Protein AF-0000000079300143 (afdb_homodimer)

Organism: NCBI:txid34627

InterPro domains:
  IPR001431 Peptidase M16, zinc-binding site [PS00143] (31-54)
  IPR007863 Peptidase M16, C-terminal [PF05193] (164-334)
  IPR011249 Metalloenzyme, LuxS/M16 peptidase-like [SSF63411] (9-203)
  IPR011249 Metalloenzyme, LuxS/M16 peptidase-like [SSF63411] (220-405)
  IPR011765 Peptidase M16, N-terminal [PF00675] (11-157)
  IPR050361 Mitochondrial Processing Peptidase/Ubiquinol-cytochrome c Reductase Complex [PTHR11851] (12-406)

Sequence (838 aa):
MKHYVIDKLNIVTDYMHSVATVSIKVMIKAGSRYENETNNGISHFLEHMAFKGTKTRTAIQIAEEFDMIGGNFNAYTSREKTVYYAQVLKGDLELAVDILADIVQNSVFEPEEIQKEKKVILEELAQVRDTPDDHIFDLFQEKLFPNQALGRPIIGTEKFINGVTHQDLIYYIDQNYSRDNIVISCAGNFDDKEFYNLIKEKFAFLPQSRKPSFEHATYIGGEVRVEKDLKQVHLTIGFPGLSYLDQKFYEQQVLAVVLGGGMSSRLFQEIREKRGLAYHISTFSMSYTDLGVFAVYSATNPDSVNELIEATAEQMKLATGSITEEELKRAKAQVKASLLMSQESSASRAERIAWHYAVYGRIIPLEEIIELIEAISIEDIKSTLLKILSNEKLPTVAAIGKLKKLMPYKDIRAKFTLYMKHYVIDKLNIVTDYMHSVATVSIKVMIKAGSRYENETNNGISHFLEHMAFKGTKTRTAIQIAEEFDMIGGNFNAYTSREKTVYYAQVLKGDLELAVDILADIVQNSVFEPEEIQKEKKVILEELAQVRDTPDDHIFDLFQEKLFPNQALGRPIIGTEKFINGVTHQDLIYYIDQNYSRDNIVISCAGNFDDKEFYNLIKEKFAFLPQSRKPSFEHATYIGGEVRVEKDLKQVHLTIGFPGLSYLDQKFYEQQVLAVVLGGGMSSRLFQEIREKRGLAYHISTFSMSYTDLGVFAVYSATNPDSVNELIEATAEQMKLATGSITEEELKRAKAQVKASLLMSQESSASRAERIAWHYAVYGRIIPLEEIIELIEAISIEDIKSTLLKILSNEKLPTVAAIGKLKKLMPYKDIRAKFTLY

Radius of gyration: 26.76 Å; Cα contacts (8 Å, |Δi|>4): 1811; chains: 2; bounding box: 62×66×61 Å

pLDDT: mean 95.5, std 3.46, range [63.66, 98.75]

Solvent-accessible surface area (backbone atoms only — not comparable to full-atom values): 42071 Å² total; per-residue (Å²): 114,49,77,47,71,57,91,58,24,39,36,40,39,38,78,31,85,78,48,64,37,28,11,39,35,43,34,30,68,44,13,28,26,55,38,48,90,80,49,35,15,47,51,37,50,47,60,64,41,36,58,58,17,32,82,87,36,49,32,63,52,50,28,41,55,48,37,43,60,18,53,48,72,51,66,52,62,45,55,61,28,28,35,44,36,37,38,29,46,39,91,43,48,67,61,51,50,49,50,53,32,40,31,75,71,33,43,62,57,49,65,71,55,51,57,31,47,37,44,20,53,52,41,43,54,35,51,39,69,49,27,61,89,53,36,46,55,49,54,35,38,27,42,32,20,64,99,36,38,76,11,48,52,49,78,37,44,73,68,35,55,73,61,66,48,61,64,59,53,52,53,50,41,68,46,45,61,18,23,64,30,30,34,38,14,31,11,16,29,70,57,68,69,59,48,51,52,47,47,58,63,56,55,62,77,56,42,88,43,68,70,67,72,65,74,86,82,62,86,55,29,37,77,49,79,43,81,39,100,44,61,38,26,38,40,36,45,31,34,73,41,51,13,68,74,40,92,56,34,61,49,51,52,38,42,24,28,40,40,18,58,44,72,59,9,54,48,28,37,50,41,31,62,69,63,16,53,21,61,48,62,35,35,44,68,48,60,38,82,86,39,25,33,35,33,40,41,36,40,24,42,46,91,43,44,52,59,49,52,51,52,50,28,50,50,56,61,50,41,47,79,57,68,46,69,66,51,50,52,24,24,46,30,29,54,50,34,50,55,58,57,42,66,73,35,33,56,50,42,15,50,50,47,34,48,29,31,73,75,68,73,42,71,76,53,67,68,56,53,53,51,56,53,68,66,60,47,72,66,55,39,26,50,52,50,43,52,45,36,59,46,86,63,49,55,21,38,24,38,40,13,53,55,86,69,52,69,56,65,71,59,54,50,56,54,50,39,80,121,116,50,78,47,72,59,90,58,25,37,36,39,40,37,78,31,85,78,47,64,37,28,11,40,34,44,35,29,69,45,12,28,26,56,36,50,91,80,49,35,15,48,52,40,50,47,61,62,41,35,58,58,18,32,82,86,37,51,32,64,50,51,28,43,55,48,38,43,60,18,55,49,73,53,66,53,62,44,55,62,27,29,35,44,36,37,35,28,46,41,92,44,49,64,61,52,51,49,51,53,33,39,31,75,72,33,44,64,58,48,65,71,54,51,56,30,46,37,43,20,52,51,42,45,52,35,49,40,69,47,26,59,88,53,36,46,54,50,54,34,39,27,41,34,20,63,97,37,39,75,10,48,53,50,77,38,43,73,68,35,54,72,61,66,47,62,64,56,54,51,54,49,41,68,46,44,61,19,23,65,31,31,36,38,14,33,11,16,29,71,57,68,68,60,49,51,52,48,47,57,62,58,55,62,76,56,44,87,44,69,68,68,74,65,74,85,83,63,86,55,30,38,76,50,79,43,82,39,102,44,60,36,26,38,40,36,44,33,33,73,41,49,13,68,73,41,92,57,32,62,49,50,50,39,42,24,27,40,39,18,59,43,71,57,9,53,47,28,35,50,39,32,63,70,63,15,54,21,60,50,60,34,35,44,66,48,61,38,82,84,38,25,33,36,33,39,41,37,40,23,41,45,90,44,44,52,60,50,52,50,52,51,30,50,51,57,60,50,40,48,78,58,70,48,70,66,52,49,50,23,25,47,30,30,56,50,33,50,56,59,57,41,67,72,35,33,58,50,42,14,50,50,47,35,48,30,31,73,74,68,72,41,69,75,53,68,67,57,53,51,50,57,53,69,65,59,47,70,66,55,40,25,50,51,50,44,52,46,36,59,45,85,66,49,54,23,37,22,38,38,12,51,56,87,67,52,70,55,65,71,59,55,50,56,54,51,38,79,119

Secondary structure (DSSP, 8-state):
-EEEEETTEEEEEEE-TT-SEEEEEEEES-SGGG--TTTTTHHHHHHHHTTSBBSS-BHHHHHHHHHHH-SEEEEEE-SS-EEEEEEEEGGGHHHHHHHHHHHHHHB---HHHHHHHHHHHHHHHHHHHH-HHHHHHHHHHHHHSTTSGGGS-SS--HHHHHH--HHHHHHHHHHH--GGGEEEEEEES--HHHHHHHHHHHTTT----PPP--PPP----EEEEEE---SSEEEEEEEEE--TT-TTHHHHHHHHHHHHTSTTSHHIIIIIIIT---SEEEEEEEE-SS-EEEEEEEEE-GGGHHHHHHHHHHHHHHHHHH--HHHHHHHHHHHHHHHHHHTT-HHHHHHHHHHHHHHHSSPPPHHHHHHHHHT--HHHHHHHHHHHHT-SSPPEEEEEE--TTSPPHHHHHHHT---/-EEEEETTEEEEEEE-TT-SEEEEEEEES-SGGG--TTTTTHHHHHHHHTTSBBSS-BHHHHHHHHHHH-SEEEEEE-SS-EEEEEEEEGGGHHHHHHHHHHHHHHB---HHHHHHHHHHHHHHHHHHHH-HHHHHHHHHHHHHSTTSGGGS-SS--HHHHHH--HHHHHHHHHHH--GGGEEEEEEES--HHHHHHHHHHHTTT----PPP--PPP----EEEEEE---SSEEEEEEEEE--TT-TTHHHHHHHHHHHHTSTTSHHIIIIIIIT---S-EEEEEEE-SS-EEEEEEEEE-GGGHHHHHHHHHHHHHHHHHH--HHHHHHHHHHHHHHHHHHTT-HHHHHHHHHHHHHHHSSPPPHHHHHHHHHT--HHHHHHHHHHHHT-SSPPEEEEEE--TTSPPHHHHHHHT---

Foldseek 3Di:
DDWDADPLAIEAEAEDAPFQKKKKKKKFQDFLLLDAPQQRQLLVLLQVLLLQDFPVDHNVRLVVLDVVQDFDWGWDGDLGIIMTMTMGGQVCVLVRLLSVLRSLQTRDSDPVVLVVVLVVLVVVVVVQVVDVVNVLVLVLLCQFFPNHSRNHDRNHDNVNSVVPDPVNNVVVCVATFASNRIYMYMYYHYDPVVVVVSCCPSNVRGHHDDHRDGDDTDGFADEDEAADADQKKKKKKKFWDAAPPDLCNVLLVLLQCQAFVDCPHQLNCQCCVVPNFFPDKGWDKAHHLGIIMTMIITMGGLVCQQVSLLSSLVSLVCLLPDRDPVSSVVSLVVVLVVLVVLVVDRNSVRVQQRVCCSRPVGRDDSVNVNVSSVPQDSNSNSVNSLCRLQDPHFMHMTMYYRCPNPDDSVVSRVSSHPD/DDWDADPLAIEAEAEDAPFQKKKKKKKFQDFLLLDAPQQRQLLVLLQVLLLQDFPVDHNVRLVVLDVVQDFDWGWDGDLGIIMTMTMGGQVCVLVRLLSVLRSLQTRDSDPVVLVVVLVVLVVVVVVQVVDVVNVLVLVLLCQFFPNHSRNHDRNHDNVNSVVPDPVNNVVVCVATFASNRIYMYMYYHYDPVVVVVSCCPSNVRGHHDDHRDGDDTDGFADEDEAADADQKKKKKKKFWDAAPPDLCNVLLVLLQCQAFVDCPHQLNCQCCVVPNFFPDKGWDWAHHLGTIMTMIITMGGLVCQQVSLLSSLVSLVVLLPDRDPVSSVVSLVVVLVVLVVLVVDRNSVRVQQRVCCSRPVGRDDSVNVNVSSVPQDSNSNSVRSCCRLQDPHFMHMTMYYRCPNPDDSVVSRVSSHPD

Nearest PDB structures (foldseek):
  1hr8-assembly2_D  TM=9.475E-01  e=2.304E-40  Saccharomyces cerevisiae
  1hr6-assembly4_H  TM=9.434E-01  e=2.059E-40  Saccharomyces cerevisiae
  7v4y-assembly1_A  TM=9.485E-01  e=2.901E-35  Thermus thermophilus HB8
  7v4y-assembly1_B  TM=9.452E-01  e=8.925E-35  Thermus thermophilus HB8
  8b6j-assembly1_B  TM=9.161E-01  e=6.056E-30  Tetrahymena thermophila SB210

Structure (mmCIF, N/CA/C/O backbone):
data_AF-0000000079300143-model_v1
#
loop_
_entity.id
_entity.type
_entity.pdbx_description
1 polymer Alpha-MPP
#
loop_
_atom_site.group_PDB
_atom_site.id
_atom_site.type_symbol
_atom_site.label_atom_id
_atom_site.label_alt_id
_atom_site.label_comp_id
_atom_site.label_asym_id
_atom_site.label_entity_id
_atom_site.label_seq_id
_atom_site.pdbx_PDB_ins_code
_atom_site.Cartn_x
_atom_site.Cartn_y
_atom_site.Cartn_z
_atom_site.occupancy
_atom_site.B_iso_or_equiv
_atom_site.auth_seq_id
_atom_site.auth_comp_id
_atom_site.auth_asym_id
_atom_site.auth_atom_id
_atom_site.pdbx_PDB_model_num
ATOM 1 N N . MET A 1 1 ? 4.16 -24.859 16.016 1 91.06 1 MET A N 1
ATOM 2 C CA . MET A 1 1 ? 3.293 -25.047 14.867 1 91.06 1 MET A CA 1
ATOM 3 C C . MET A 1 1 ? 2.654 -26.438 14.883 1 91.06 1 MET A C 1
ATOM 5 O O . MET A 1 1 ? 3.287 -27.406 15.297 1 91.06 1 MET A O 1
ATOM 9 N N . LYS A 1 2 ? 1.35 -26.484 14.562 1 92.31 2 LYS A N 1
ATOM 10 C CA . LYS A 1 2 ? 0.626 -27.766 14.578 1 92.31 2 LYS A CA 1
ATOM 11 C C . LYS A 1 2 ? -0.179 -27.938 13.289 1 92.31 2 LYS A C 1
ATOM 13 O O . LYS A 1 2 ? -0.515 -26.969 12.617 1 92.31 2 LYS A O 1
ATOM 18 N N . HIS A 1 3 ? -0.33 -29.141 12.93 1 93.38 3 HIS A N 1
ATOM 19 C CA . HIS A 1 3 ? -1.162 -29.531 11.805 1 93.38 3 HIS A CA 1
ATOM 20 C C . HIS A 1 3 ? -2.209 -30.562 12.219 1 93.38 3 HIS A C 1
ATOM 22 O O . HIS A 1 3 ? -1.886 -31.547 12.891 1 93.38 3 HIS A O 1
ATOM 28 N N . TYR A 1 4 ? -3.398 -30.266 11.898 1 92.44 4 TYR A N 1
ATOM 29 C CA . TYR A 1 4 ? -4.516 -31.172 12.133 1 92.44 4 TYR A CA 1
ATOM 30 C C . TYR A 1 4 ? -5.25 -31.469 10.836 1 92.44 4 TYR A C 1
ATOM 32 O O . TYR A 1 4 ? -5.25 -30.656 9.906 1 92.44 4 TYR A O 1
ATOM 40 N N . VAL A 1 5 ? -5.781 -32.656 10.836 1 92.38 5 VAL A N 1
ATOM 41 C CA . VAL A 1 5 ? -6.688 -33 9.75 1 92.38 5 VAL A CA 1
ATOM 42 C C . VAL A 1 5 ? -8.039 -33.438 10.328 1 92.38 5 VAL A C 1
ATOM 44 O O . VAL A 1 5 ? -8.102 -34.344 11.164 1 92.38 5 VAL A O 1
ATOM 47 N N . ILE A 1 6 ? -9.016 -32.75 9.938 1 91.88 6 ILE A N 1
ATOM 48 C CA . ILE A 1 6 ? -10.375 -33.125 10.305 1 91.88 6 ILE A CA 1
ATOM 49 C C . ILE A 1 6 ? -11.148 -33.531 9.062 1 91.88 6 ILE A C 1
ATOM 51 O O . ILE A 1 6 ? -11.562 -32.688 8.266 1 91.88 6 ILE A O 1
ATOM 55 N N . ASP A 1 7 ? -11.422 -34.875 8.852 1 91.06 7 ASP A N 1
ATOM 56 C CA . ASP A 1 7 ? -12.148 -35.375 7.691 1 91.06 7 ASP A CA 1
ATOM 57 C C . ASP A 1 7 ? -11.641 -34.75 6.402 1 91.06 7 ASP A C 1
ATOM 59 O O . ASP A 1 7 ? -12.406 -34.125 5.66 1 91.06 7 ASP A O 1
ATOM 63 N N . LYS A 1 8 ? -10.391 -34.688 6.141 1 91.44 8 LYS A N 1
ATOM 64 C CA . LYS A 1 8 ? -9.695 -34.219 4.938 1 91.44 8 LYS A CA 1
ATOM 65 C C . LYS A 1 8 ? -9.492 -32.719 4.949 1 91.44 8 LYS A C 1
ATOM 67 O O . LYS A 1 8 ? -8.875 -32.156 4.039 1 91.44 8 LYS A O 1
ATOM 72 N N . LEU A 1 9 ? -10.031 -32 5.961 1 94.62 9 LEU A N 1
ATOM 73 C CA . LEU A 1 9 ? -9.789 -30.578 6.105 1 94.62 9 LEU A CA 1
ATOM 74 C C . LEU A 1 9 ? -8.484 -30.312 6.848 1 94.62 9 LEU A C 1
ATOM 76 O O . LEU A 1 9 ? -8.305 -30.766 7.98 1 94.62 9 LEU A O 1
ATOM 80 N N . ASN A 1 10 ? -7.605 -29.641 6.16 1 94.88 10 ASN A N 1
ATOM 81 C CA . ASN A 1 10 ? -6.309 -29.344 6.754 1 94.88 10 ASN A CA 1
ATOM 82 C C . ASN A 1 10 ? -6.348 -28.062 7.582 1 94.88 10 ASN A C 1
ATOM 84 O O . ASN A 1 10 ? -6.844 -27.031 7.121 1 94.88 10 ASN A O 1
ATOM 88 N N . ILE A 1 11 ? -5.863 -28.125 8.789 1 97.19 11 ILE A N 1
ATOM 89 C CA . ILE A 1 11 ? -5.766 -27 9.719 1 97.19 11 ILE A CA 1
ATOM 90 C C . ILE A 1 11 ? -4.316 -26.844 10.18 1 97.19 11 ILE A C 1
ATOM 92 O O . ILE A 1 11 ? -3.705 -27.797 10.664 1 97.19 11 ILE A O 1
ATOM 96 N N . VAL A 1 12 ? -3.787 -25.656 9.961 1 97.56 12 VAL A N 1
ATOM 97 C CA . VAL A 1 12 ? -2.414 -25.406 10.383 1 97.56 12 VAL A CA 1
ATOM 98 C C . VAL A 1 12 ? -2.389 -24.203 11.336 1 97.56 12 VAL A C 1
ATOM 100 O O . VAL A 1 12 ? -3.021 -23.188 11.07 1 97.56 12 VAL A O 1
ATOM 103 N N . THR A 1 13 ? -1.723 -24.328 12.461 1 97.56 13 THR A N 1
ATOM 104 C CA . THR A 1 13 ? -1.742 -23.266 13.469 1 97.56 13 THR A CA 1
ATOM 105 C C . THR A 1 13 ? -0.323 -22.891 13.891 1 97.56 13 THR A C 1
ATOM 107 O O . THR A 1 13 ? 0.602 -23.703 13.75 1 97.56 13 THR A O 1
ATOM 110 N N . ASP A 1 14 ? -0.118 -21.719 14.273 1 96.88 14 ASP A N 1
ATOM 111 C CA . ASP A 1 14 ? 1.139 -21.172 14.766 1 96.88 14 ASP A CA 1
ATOM 112 C C . ASP A 1 14 ? 0.898 -20.219 15.945 1 96.88 14 ASP A C 1
ATOM 114 O O . ASP A 1 14 ? 0.636 -19.031 15.758 1 96.88 14 ASP A O 1
ATOM 118 N N . TYR A 1 15 ? 1.129 -20.766 17.156 1 96.44 15 TYR A N 1
ATOM 119 C CA . TYR A 1 15 ? 0.857 -20 18.375 1 96.44 15 TYR A CA 1
ATOM 120 C C . TYR A 1 15 ? 1.931 -18.938 18.609 1 96.44 15 TYR A C 1
ATOM 122 O O . TYR A 1 15 ? 3.125 -19.219 18.484 1 96.44 15 TYR A O 1
ATOM 130 N N . MET A 1 16 ? 1.479 -17.734 18.875 1 94.06 16 MET A N 1
ATOM 131 C CA . MET A 1 16 ? 2.342 -16.594 19.219 1 94.06 16 MET A CA 1
ATOM 132 C C . MET A 1 16 ? 1.956 -16.016 20.578 1 94.06 16 MET A C 1
ATOM 134 O O . MET A 1 16 ? 1.008 -15.227 20.656 1 94.06 16 MET A O 1
ATOM 138 N N . HIS A 1 17 ? 2.742 -16.094 21.531 1 90.25 17 HIS A N 1
ATOM 139 C CA . HIS A 1 17 ? 2.377 -15.711 22.891 1 90.25 17 HIS A CA 1
ATOM 140 C C . HIS A 1 17 ? 2.543 -14.211 23.094 1 90.25 17 HIS A C 1
ATOM 142 O O . HIS A 1 17 ? 1.913 -13.625 23.969 1 90.25 17 HIS A O 1
ATOM 148 N N . SER A 1 18 ? 3.285 -13.602 22.297 1 88.19 18 SER A N 1
ATOM 149 C CA . SER A 1 18 ? 3.705 -12.227 22.562 1 88.19 18 SER A CA 1
ATOM 150 C C . SER A 1 18 ? 2.773 -11.219 21.906 1 88.19 18 SER A C 1
ATOM 152 O O . SER A 1 18 ? 2.91 -10.016 22.125 1 88.19 18 SER A O 1
ATOM 154 N N . VAL A 1 19 ? 1.832 -11.656 21.125 1 91.38 19 VAL A N 1
ATOM 155 C CA . VAL A 1 19 ? 0.956 -10.734 20.406 1 91.38 19 VAL A CA 1
ATOM 156 C C . VAL A 1 19 ? -0.444 -10.773 21.016 1 91.38 19 VAL A C 1
ATOM 158 O O . VAL A 1 19 ? -0.774 -11.695 21.766 1 91.38 19 VAL A O 1
ATOM 161 N N . ALA A 1 20 ? -1.18 -9.742 20.719 1 91.44 20 ALA A N 1
ATOM 162 C CA . ALA A 1 20 ? -2.562 -9.672 21.188 1 91.44 20 ALA A CA 1
ATOM 163 C C . ALA A 1 20 ? -3.539 -10.016 20.062 1 91.44 20 ALA A C 1
ATOM 165 O O . ALA A 1 20 ? -4.746 -10.102 20.297 1 91.44 20 ALA A O 1
ATOM 166 N N . THR A 1 21 ? -3.002 -10.25 18.875 1 95.19 21 THR A N 1
ATOM 167 C CA . THR A 1 21 ? -3.836 -10.461 17.688 1 95.19 21 THR A CA 1
ATOM 168 C C . THR A 1 21 ? -3.859 -11.93 17.297 1 95.19 21 THR A C 1
ATOM 170 O O . THR A 1 21 ? -3.018 -12.711 17.75 1 95.19 21 THR A O 1
ATOM 173 N N . VAL A 1 22 ? -4.863 -12.266 16.578 1 97.38 22 VAL A N 1
ATOM 174 C CA . VAL A 1 22 ? -4.988 -13.562 15.93 1 97.38 22 VAL A CA 1
ATOM 175 C C . VAL A 1 22 ? -5.418 -13.375 14.477 1 97.38 22 VAL A C 1
ATOM 177 O O . VAL A 1 22 ? -6.289 -12.555 14.188 1 97.38 22 VAL A O 1
ATOM 180 N N . SER A 1 23 ? -4.715 -14.062 13.641 1 98.12 23 SER A N 1
ATOM 181 C CA . SER A 1 23 ? -5.035 -14.031 12.211 1 98.12 23 SER A CA 1
ATOM 182 C C . SER A 1 23 ? -5.512 -15.391 11.719 1 98.12 23 SER A C 1
ATOM 184 O O . SER A 1 23 ? -4.879 -16.422 12.008 1 98.12 23 SER A O 1
ATOM 186 N N . ILE A 1 24 ? -6.598 -15.391 11.047 1 98.38 24 ILE A N 1
ATOM 187 C CA . ILE A 1 24 ? -7.141 -16.609 10.461 1 98.38 24 ILE A CA 1
ATOM 188 C C . ILE A 1 24 ? -7.266 -16.438 8.945 1 98.38 24 ILE A C 1
ATOM 190 O O . ILE A 1 24 ? -7.656 -15.375 8.461 1 98.38 24 ILE A O 1
ATOM 194 N N . LYS A 1 25 ? -6.918 -17.469 8.258 1 98.44 25 LYS A N 1
ATOM 195 C CA . LYS A 1 25 ? -7.047 -17.5 6.801 1 98.44 25 LYS A CA 1
ATOM 196 C C . LYS A 1 25 ? -7.73 -18.781 6.336 1 98.44 25 LYS A C 1
ATOM 198 O O . LYS A 1 25 ? -7.371 -19.875 6.773 1 98.44 25 LYS A O 1
ATOM 203 N N . VAL A 1 26 ? -8.719 -18.641 5.582 1 98.44 26 VAL A N 1
ATOM 204 C CA . VAL A 1 26 ? -9.352 -19.734 4.852 1 98.44 26 VAL A CA 1
ATOM 205 C C . VAL A 1 26 ? -8.922 -19.688 3.387 1 98.44 26 VAL A C 1
ATOM 207 O O . VAL A 1 26 ? -9.469 -18.906 2.598 1 98.44 26 VAL A O 1
ATOM 210 N N . MET A 1 27 ? -8.023 -20.562 3.061 1 98.06 27 MET A N 1
ATOM 211 C CA . MET A 1 27 ? -7.441 -20.562 1.723 1 98.06 27 MET A CA 1
ATOM 212 C C . MET A 1 27 ? -8.031 -21.672 0.863 1 98.06 27 MET A C 1
ATOM 214 O O . MET A 1 27 ? -7.953 -22.844 1.225 1 98.06 27 MET A O 1
ATOM 218 N N . ILE A 1 28 ? -8.688 -21.297 -0.173 1 96.75 28 ILE A N 1
ATOM 219 C CA . ILE A 1 28 ? -9.148 -22.219 -1.2 1 96.75 28 ILE A CA 1
ATOM 220 C C . ILE A 1 28 ? -8.117 -22.312 -2.324 1 96.75 28 ILE A C 1
ATOM 222 O O . ILE A 1 28 ? -7.758 -21.297 -2.922 1 96.75 28 ILE A O 1
ATOM 226 N N . LYS A 1 29 ? -7.641 -23.484 -2.607 1 93.62 29 LYS A N 1
ATOM 227 C CA . LYS A 1 29 ? -6.68 -23.672 -3.689 1 93.62 29 LYS A CA 1
ATOM 228 C C . LYS A 1 29 ? -7.363 -23.609 -5.051 1 93.62 29 LYS A C 1
ATOM 230 O O . LYS A 1 29 ? -7.328 -24.578 -5.816 1 93.62 29 LYS A O 1
ATOM 235 N N . ALA A 1 30 ? -7.941 -22.562 -5.309 1 93.81 30 ALA A N 1
ATOM 236 C CA . ALA A 1 30 ? -8.617 -22.281 -6.57 1 93.81 30 ALA A CA 1
ATOM 237 C C . ALA A 1 30 ? -8.672 -20.781 -6.844 1 93.81 30 ALA A C 1
ATOM 239 O O . ALA A 1 30 ? -9.336 -20.031 -6.121 1 93.81 30 ALA A O 1
ATOM 240 N N . GLY A 1 31 ? -7.891 -20.312 -7.781 1 96.38 31 GLY A N 1
ATOM 241 C CA . GLY A 1 31 ? -7.918 -18.969 -8.305 1 96.38 31 GLY A CA 1
ATOM 242 C C . GLY A 1 31 ? -8.25 -18.906 -9.789 1 96.38 31 GLY A C 1
ATOM 243 O O . GLY A 1 31 ? -8.984 -19.75 -10.297 1 96.38 31 GLY A O 1
ATOM 244 N N . SER A 1 32 ? -7.836 -17.953 -10.461 1 96.69 32 SER A N 1
ATOM 245 C CA . SER A 1 32 ? -8.211 -17.734 -11.859 1 96.69 32 SER A CA 1
ATOM 246 C C . SER A 1 32 ? -7.652 -18.844 -12.75 1 96.69 32 SER A C 1
ATOM 248 O O . SER A 1 32 ? -8.219 -19.141 -13.805 1 96.69 32 SER A O 1
ATOM 250 N N . ARG A 1 33 ? -6.59 -19.484 -12.281 1 96.19 33 ARG A N 1
ATOM 251 C CA . ARG A 1 33 ? -5.98 -20.547 -13.07 1 96.19 33 ARG A CA 1
ATOM 252 C C . ARG A 1 33 ? -6.902 -21.75 -13.172 1 96.19 33 ARG A C 1
ATOM 254 O O . ARG A 1 33 ? -6.742 -22.594 -14.062 1 96.19 33 ARG A O 1
ATOM 261 N N . TYR A 1 34 ? -7.844 -21.906 -12.328 1 96 34 TYR A N 1
ATOM 262 C CA . TYR A 1 34 ? -8.742 -23.047 -12.289 1 96 34 TYR A CA 1
ATOM 263 C C . TYR A 1 34 ? -10.008 -22.781 -13.094 1 96 34 TYR A C 1
ATOM 265 O O . TYR A 1 34 ? -10.891 -23.641 -13.18 1 96 34 TYR A O 1
ATOM 273 N N . GLU A 1 35 ? -10.062 -21.641 -13.656 1 96.75 35 GLU A N 1
ATOM 274 C CA . GLU A 1 35 ? -11.188 -21.234 -14.5 1 96.75 35 GLU A CA 1
ATOM 275 C C . GLU A 1 35 ? -10.977 -21.656 -15.945 1 96.75 35 GLU A C 1
ATOM 277 O O . GLU A 1 35 ? -9.969 -22.297 -16.281 1 96.75 35 GLU A O 1
ATOM 282 N N . ASN A 1 36 ? -12 -21.484 -16.75 1 93.81 36 ASN A N 1
ATOM 283 C CA . ASN A 1 36 ? -11.906 -21.703 -18.188 1 93.81 36 ASN A CA 1
ATOM 284 C C . ASN A 1 36 ? -12.32 -20.453 -18.984 1 93.81 36 ASN A C 1
ATOM 286 O O . ASN A 1 36 ? -12.539 -19.391 -18.391 1 93.81 36 ASN A O 1
ATOM 290 N N . GLU A 1 37 ? -12.352 -20.562 -20.234 1 93.56 37 GLU A N 1
ATOM 291 C CA . GLU A 1 37 ? -12.602 -19.406 -21.094 1 93.56 37 GLU A CA 1
ATOM 292 C C . GLU A 1 37 ? -13.984 -18.812 -20.844 1 93.56 37 GLU A C 1
ATOM 294 O O . GLU A 1 37 ? -14.172 -17.594 -20.922 1 93.56 37 GLU A O 1
ATOM 299 N N . THR A 1 38 ? -14.898 -19.609 -20.484 1 94.44 38 THR A N 1
ATOM 300 C CA . THR A 1 38 ? -16.297 -19.172 -20.391 1 94.44 38 THR A CA 1
ATOM 301 C C . THR A 1 38 ? -16.594 -18.609 -19.016 1 94.44 38 THR A C 1
ATOM 303 O O . THR A 1 38 ? -17.516 -17.797 -18.859 1 94.44 38 THR A O 1
ATOM 306 N N . ASN A 1 39 ? -15.82 -19.016 -18.031 1 95.94 39 ASN A N 1
ATOM 307 C CA . ASN A 1 39 ? -16.156 -18.547 -16.688 1 95.94 39 ASN A CA 1
ATOM 308 C C . ASN A 1 39 ? -15.023 -17.703 -16.094 1 95.94 39 ASN A C 1
ATOM 310 O O . ASN A 1 39 ? -14.945 -17.547 -14.867 1 95.94 39 ASN A O 1
ATOM 314 N N . ASN A 1 40 ? -14.148 -17.234 -16.953 1 97.25 40 ASN A N 1
ATOM 315 C CA . ASN A 1 40 ? -13.031 -16.406 -16.469 1 97.25 40 ASN A CA 1
ATOM 316 C C . ASN A 1 40 ? -13.523 -15.234 -15.641 1 97.25 40 ASN A C 1
ATOM 318 O O . ASN A 1 40 ? -14.297 -14.406 -16.125 1 97.25 40 ASN A O 1
ATOM 322 N N . GLY A 1 41 ? -13.039 -15.18 -14.406 1 98 41 GLY A N 1
ATOM 323 C CA . GLY A 1 41 ? -13.406 -14.125 -13.477 1 98 41 GLY A CA 1
ATOM 324 C C . GLY A 1 41 ? -14.297 -14.602 -12.344 1 98 41 GLY A C 1
ATOM 325 O O . GLY A 1 41 ? -14.578 -13.859 -11.406 1 98 41 GLY A O 1
ATOM 326 N N . ILE A 1 42 ? -14.648 -15.828 -12.352 1 98.38 42 ILE A N 1
ATOM 327 C CA . ILE A 1 42 ? -15.68 -16.328 -11.453 1 98.38 42 ILE A CA 1
ATOM 328 C C . ILE A 1 42 ? -15.117 -16.422 -10.031 1 98.38 42 ILE A C 1
ATOM 330 O O . ILE A 1 42 ? -15.828 -16.188 -9.055 1 98.38 42 ILE A O 1
ATOM 334 N N . SER A 1 43 ? -13.836 -16.812 -9.852 1 98.25 43 SER A N 1
ATOM 335 C CA . SER A 1 43 ? -13.234 -16.844 -8.523 1 98.25 43 SER A CA 1
ATOM 336 C C . SER A 1 43 ? -13.297 -15.484 -7.844 1 98.25 43 SER A C 1
ATOM 338 O O . SER A 1 43 ? -13.68 -15.383 -6.676 1 98.25 43 SER A O 1
ATOM 340 N N . HIS A 1 44 ? -12.914 -14.5 -8.617 1 98.5 44 HIS A N 1
ATOM 341 C CA . HIS A 1 44 ? -12.945 -13.133 -8.109 1 98.5 44 HIS A CA 1
ATOM 342 C C . HIS A 1 44 ? -14.375 -12.688 -7.828 1 98.5 44 HIS A C 1
ATOM 344 O O . HIS A 1 44 ? -14.633 -12.023 -6.82 1 98.5 44 HIS A O 1
ATOM 350 N N . PHE A 1 45 ? -15.273 -13.016 -8.711 1 98.5 45 PHE A N 1
ATOM 351 C CA . PHE A 1 45 ? -16.672 -12.664 -8.516 1 98.5 45 PHE A CA 1
ATOM 352 C C . PHE A 1 45 ? -17.219 -13.297 -7.242 1 98.5 45 PHE A C 1
ATOM 354 O O . PHE A 1 45 ? -17.906 -12.641 -6.461 1 98.5 45 PHE A O 1
ATOM 361 N N . LEU A 1 46 ? -16.891 -14.531 -7.059 1 97.75 46 LEU A N 1
ATOM 362 C CA . LEU A 1 46 ? -17.312 -15.258 -5.863 1 97.75 46 LEU A CA 1
ATOM 363 C C . LEU A 1 46 ? -16.734 -14.609 -4.605 1 97.75 46 LEU A C 1
ATOM 365 O O . LEU A 1 46 ? -17.422 -14.539 -3.58 1 97.75 46 LEU A O 1
ATOM 369 N N . GLU A 1 47 ? -15.516 -14.258 -4.656 1 97.44 47 GLU A N 1
ATOM 370 C CA . GLU A 1 47 ? -14.883 -13.539 -3.553 1 97.44 47 GLU A CA 1
ATOM 371 C C . GLU A 1 47 ? -15.719 -12.344 -3.119 1 97.44 47 GLU A C 1
ATOM 373 O O . GLU A 1 47 ? -15.969 -12.148 -1.927 1 97.44 47 GLU A O 1
ATOM 378 N N . HIS A 1 48 ? -16.172 -11.531 -4.086 1 96.69 48 HIS A N 1
ATOM 379 C CA . HIS A 1 48 ? -17.047 -10.391 -3.807 1 96.69 48 HIS A CA 1
ATOM 380 C C . HIS A 1 48 ? -18.359 -10.836 -3.195 1 96.69 48 HIS A C 1
ATOM 382 O O . HIS A 1 48 ? -18.844 -10.227 -2.238 1 96.69 48 HIS A O 1
ATOM 388 N N . MET A 1 49 ? -18.938 -11.898 -3.717 1 97.5 49 MET A N 1
ATOM 389 C CA . MET A 1 49 ? -20.281 -12.352 -3.359 1 97.5 49 MET A CA 1
ATOM 390 C C . MET A 1 49 ? -20.281 -12.977 -1.968 1 97.5 49 MET A C 1
ATOM 392 O O . MET A 1 49 ? -21.344 -13.07 -1.335 1 97.5 49 MET A O 1
ATOM 396 N N . ALA A 1 50 ? -19.141 -13.367 -1.515 1 95.25 50 ALA A N 1
ATOM 397 C CA . ALA A 1 50 ? -19.062 -14.047 -0.225 1 95.25 50 ALA A CA 1
ATOM 398 C C . ALA A 1 50 ? -19.547 -13.141 0.905 1 95.25 50 ALA A C 1
ATOM 400 O O . ALA A 1 50 ? -19.969 -13.625 1.96 1 95.25 50 ALA A O 1
ATOM 401 N N . PHE A 1 51 ? -19.578 -11.891 0.676 1 95.31 51 PHE A N 1
ATOM 402 C CA . PHE A 1 51 ? -19.922 -10.938 1.728 1 95.31 51 PHE A CA 1
ATOM 403 C C . PHE A 1 51 ? -21.312 -10.375 1.525 1 95.31 51 PHE A C 1
ATOM 405 O O . PHE A 1 51 ? -21.719 -9.43 2.205 1 95.31 51 PHE A O 1
ATOM 412 N N . LYS A 1 52 ? -22.047 -10.984 0.62 1 96.69 52 LYS A N 1
ATOM 413 C CA . LYS A 1 52 ? -23.328 -10.391 0.221 1 96.69 52 LYS A CA 1
ATOM 414 C C . LYS A 1 52 ? -24.5 -11.133 0.851 1 96.69 52 LYS A C 1
ATOM 416 O O . LYS A 1 52 ? -25.641 -10.945 0.443 1 96.69 52 LYS A O 1
ATOM 421 N N . GLY A 1 53 ? -24.266 -11.977 1.776 1 96.88 53 GLY A N 1
ATOM 422 C CA . GLY A 1 53 ? -25.328 -12.617 2.516 1 96.88 53 GLY A CA 1
ATOM 423 C C . GLY A 1 53 ? -25.234 -14.125 2.533 1 96.88 53 GLY A C 1
ATOM 424 O O . GLY A 1 53 ? -24.781 -14.734 1.558 1 96.88 53 GLY A O 1
ATOM 425 N N . THR A 1 54 ? -25.625 -14.664 3.633 1 97.75 54 THR A N 1
ATOM 426 C CA . THR A 1 54 ? -25.641 -16.109 3.85 1 97.75 54 THR A CA 1
ATOM 427 C C . THR A 1 54 ? -27.031 -16.562 4.277 1 97.75 54 THR A C 1
ATOM 429 O O . THR A 1 54 ? -27.984 -15.781 4.27 1 97.75 54 THR A O 1
ATOM 432 N N . LYS A 1 55 ? -27.188 -17.828 4.562 1 97.19 55 LYS A N 1
ATOM 433 C CA . LYS A 1 55 ? -28.438 -18.375 5.078 1 97.19 55 LYS A CA 1
ATOM 434 C C . LYS A 1 55 ? -28.766 -17.828 6.465 1 97.19 55 LYS A C 1
ATOM 436 O O . LYS A 1 55 ? -29.922 -17.797 6.879 1 97.19 55 LYS A O 1
ATOM 441 N N . THR A 1 56 ? -27.781 -17.281 7.168 1 97.38 56 THR A N 1
ATOM 442 C CA . THR A 1 56 ? -27.969 -16.906 8.562 1 97.38 56 THR A CA 1
ATOM 443 C C . THR A 1 56 ? -27.734 -15.414 8.758 1 97.38 56 THR A C 1
ATOM 445 O O . THR A 1 56 ? -28.109 -14.844 9.773 1 97.38 56 THR A O 1
ATOM 448 N N . ARG A 1 57 ? -27.031 -14.758 7.793 1 97.69 57 ARG A N 1
ATOM 449 C CA . ARG A 1 57 ? -26.672 -13.352 7.902 1 97.69 57 ARG A CA 1
ATOM 450 C C . ARG A 1 57 ? -26.984 -12.602 6.609 1 97.69 57 ARG A C 1
ATOM 452 O O . ARG A 1 57 ? -26.734 -13.109 5.516 1 97.69 57 ARG A O 1
ATOM 459 N N . THR A 1 58 ? -27.531 -11.406 6.773 1 96.81 58 THR A N 1
ATOM 460 C CA . THR A 1 58 ? -27.609 -10.516 5.625 1 96.81 58 THR A CA 1
ATOM 461 C C . THR A 1 58 ? -26.266 -9.859 5.348 1 96.81 58 THR A C 1
ATOM 463 O O . THR A 1 58 ? -25.359 -9.93 6.172 1 96.81 58 THR A O 1
ATOM 466 N N . ALA A 1 59 ? -26.188 -9.258 4.184 1 95.5 59 ALA A N 1
ATOM 467 C CA . ALA A 1 59 ? -24.969 -8.547 3.822 1 95.5 59 ALA A CA 1
ATOM 468 C C . ALA A 1 59 ? -24.609 -7.492 4.867 1 95.5 59 ALA A C 1
ATOM 470 O O . ALA A 1 59 ? -23.469 -7.406 5.309 1 95.5 59 ALA A O 1
ATOM 471 N N . ILE A 1 60 ? -25.547 -6.73 5.312 1 95.94 60 ILE A N 1
ATOM 472 C CA . ILE A 1 60 ? -25.297 -5.656 6.27 1 95.94 60 ILE A CA 1
ATOM 473 C C . ILE A 1 60 ? -24.922 -6.246 7.625 1 95.94 60 ILE A C 1
ATOM 475 O O . ILE A 1 60 ? -24.109 -5.676 8.352 1 95.94 60 ILE A O 1
ATOM 479 N N . GLN A 1 61 ? -25.5 -7.383 7.996 1 96.69 61 GLN A N 1
ATOM 480 C CA . GLN A 1 61 ? -25.156 -8.039 9.25 1 96.69 61 GLN A CA 1
ATOM 481 C C . GLN A 1 61 ? -23.703 -8.5 9.25 1 96.69 61 GLN A C 1
ATOM 483 O O . GLN A 1 61 ? -23 -8.352 10.25 1 96.69 61 GLN A O 1
ATOM 488 N N . ILE A 1 62 ? -23.281 -9.086 8.156 1 96.5 62 ILE A N 1
ATOM 489 C CA . ILE A 1 62 ? -21.891 -9.5 8.023 1 96.5 62 ILE A CA 1
ATOM 490 C C . ILE A 1 62 ? -20.969 -8.297 8.219 1 96.5 62 ILE A C 1
ATOM 492 O O . ILE A 1 62 ? -20.031 -8.352 9.016 1 96.5 62 ILE A O 1
ATOM 496 N N . ALA A 1 63 ? -21.266 -7.195 7.539 1 95.62 63 ALA A N 1
ATOM 497 C CA . ALA A 1 63 ? -20.469 -5.977 7.625 1 95.62 63 ALA A CA 1
ATOM 498 C C . ALA A 1 63 ? -20.453 -5.434 9.055 1 95.62 63 ALA A C 1
ATOM 500 O O . ALA A 1 63 ? -19.391 -5.086 9.578 1 95.62 63 ALA A O 1
ATOM 501 N N . GLU A 1 64 ? -21.594 -5.402 9.695 1 96.31 64 GLU A N 1
ATOM 502 C CA . GLU A 1 64 ? -21.734 -4.855 11.039 1 96.31 64 GLU A CA 1
ATOM 503 C C . GLU A 1 64 ? -20.984 -5.699 12.055 1 96.31 64 GLU A C 1
ATOM 505 O O . GLU A 1 64 ? -20.328 -5.164 12.961 1 96.31 64 GLU A O 1
ATOM 510 N N . GLU A 1 65 ? -21.062 -6.965 11.938 1 95.88 65 GLU A N 1
ATOM 511 C CA . GLU A 1 65 ? -20.391 -7.852 12.883 1 95.88 65 GLU A CA 1
ATOM 512 C C . GLU A 1 65 ? -18.875 -7.742 12.758 1 95.88 65 GLU A C 1
ATOM 514 O O . GLU A 1 65 ? -18.156 -7.715 13.766 1 95.88 65 GLU A O 1
ATOM 519 N N . PHE A 1 66 ? -18.375 -7.664 11.57 1 93.19 66 PHE A N 1
ATOM 520 C CA . PHE A 1 66 ? -16.938 -7.477 11.367 1 93.19 66 PHE A CA 1
ATOM 521 C C . PHE A 1 66 ? -16.484 -6.133 11.922 1 93.19 66 PHE A C 1
ATOM 523 O O . PHE A 1 66 ? -15.477 -6.051 12.625 1 93.19 66 PHE A O 1
ATOM 530 N N . ASP A 1 67 ? -17.281 -5.133 11.617 1 93.31 67 ASP A N 1
ATOM 531 C CA . ASP A 1 67 ? -16.906 -3.797 12.07 1 93.31 67 ASP A CA 1
ATOM 532 C C . ASP A 1 67 ? -16.984 -3.689 13.594 1 93.31 67 ASP A C 1
ATOM 534 O O . ASP A 1 67 ? -16.219 -2.945 14.203 1 93.31 67 ASP A O 1
ATOM 538 N N . MET A 1 68 ? -17.844 -4.465 14.203 1 92.56 68 MET A N 1
ATOM 539 C CA . MET A 1 68 ? -18.031 -4.434 15.648 1 92.56 68 MET A CA 1
ATOM 540 C C . MET A 1 68 ? -16.781 -4.965 16.359 1 92.56 68 MET A C 1
ATOM 542 O O . MET A 1 68 ? -16.391 -4.441 17.406 1 92.56 68 MET A O 1
ATOM 546 N N . ILE A 1 69 ? -16.203 -5.953 15.844 1 91.25 69 ILE A N 1
ATOM 547 C CA . ILE A 1 69 ? -15.047 -6.508 16.531 1 91.25 69 ILE A CA 1
ATOM 548 C C . ILE A 1 69 ? -13.781 -5.773 16.078 1 91.25 69 ILE A C 1
ATOM 550 O O . ILE A 1 69 ? -12.742 -5.855 16.734 1 91.25 69 ILE A O 1
ATOM 554 N N . GLY A 1 70 ? -13.945 -5.07 15.023 1 87.69 70 GLY A N 1
ATOM 555 C CA . GLY A 1 70 ? -12.773 -4.375 14.516 1 87.69 70 GLY A CA 1
ATOM 556 C C . GLY A 1 70 ? -11.734 -5.309 13.914 1 87.69 70 GLY A C 1
ATOM 557 O O . GLY A 1 70 ? -12.023 -6.48 13.664 1 87.69 70 GLY A O 1
ATOM 558 N N . GLY A 1 71 ? -10.625 -4.789 13.57 1 91.31 71 GLY A N 1
ATOM 559 C CA . GLY A 1 71 ? -9.609 -5.57 12.891 1 91.31 71 GLY A CA 1
ATOM 560 C C . GLY A 1 71 ? -9.664 -5.438 11.375 1 91.31 71 GLY A C 1
ATOM 561 O O . GLY A 1 71 ? -10.156 -4.438 10.859 1 91.31 71 GLY A O 1
ATOM 562 N N . ASN A 1 72 ? -9.008 -6.367 10.797 1 92.88 72 ASN A N 1
ATOM 563 C CA . ASN A 1 72 ? -8.953 -6.391 9.336 1 92.88 72 ASN A CA 1
ATOM 564 C C . ASN A 1 72 ? -9.609 -7.648 8.773 1 92.88 72 ASN A C 1
ATOM 566 O O . ASN A 1 72 ? -9.266 -8.766 9.172 1 92.88 72 ASN A O 1
ATOM 570 N N . PHE A 1 73 ? -10.594 -7.391 7.977 1 94 73 PHE A N 1
ATOM 571 C CA . PHE A 1 73 ? -11.289 -8.477 7.297 1 94 73 PHE A CA 1
ATOM 572 C C . PHE A 1 73 ? -11.328 -8.242 5.793 1 94 73 PHE A C 1
ATOM 574 O O . PHE A 1 73 ? -11.719 -7.16 5.336 1 94 73 PHE A O 1
ATOM 581 N N . ASN A 1 74 ? -10.969 -9.266 5.133 1 95 74 ASN A N 1
ATOM 582 C CA . ASN A 1 74 ? -10.969 -9.109 3.682 1 95 74 ASN A CA 1
ATOM 583 C C . ASN A 1 74 ? -10.82 -10.453 2.975 1 95 74 ASN A C 1
ATOM 585 O O . ASN A 1 74 ? -10.984 -11.508 3.594 1 95 74 ASN A O 1
ATOM 589 N N . ALA A 1 75 ? -10.789 -10.375 1.744 1 97.5 75 ALA A N 1
ATOM 590 C CA . ALA A 1 75 ? -10.5 -11.508 0.873 1 97.5 75 ALA A CA 1
ATOM 591 C C . ALA A 1 75 ? -9.695 -11.07 -0.35 1 97.5 75 ALA A C 1
ATOM 593 O O . ALA A 1 75 ? -9.648 -9.883 -0.67 1 97.5 75 ALA A O 1
ATOM 594 N N . TYR A 1 76 ? -9.008 -12.008 -0.877 1 97.88 76 TYR A N 1
ATOM 595 C CA . TYR A 1 76 ? -8.352 -11.727 -2.15 1 97.88 76 TYR A CA 1
ATOM 596 C C . TYR A 1 76 ? -8.281 -12.977 -3.012 1 97.88 76 TYR A C 1
ATOM 598 O O . TYR A 1 76 ? -8.289 -14.102 -2.494 1 97.88 76 TYR A O 1
ATOM 606 N N . THR A 1 77 ? -8.266 -12.758 -4.312 1 98.25 77 THR A N 1
ATOM 607 C CA . THR A 1 77 ? -8.141 -13.812 -5.312 1 98.25 77 THR A CA 1
ATOM 608 C C . THR A 1 77 ? -6.836 -13.664 -6.09 1 98.25 77 THR A C 1
ATOM 610 O O . THR A 1 77 ? -6.465 -12.555 -6.484 1 98.25 77 THR A O 1
ATOM 613 N N . SER A 1 78 ? -6.062 -14.68 -6.121 1 97.12 78 SER A N 1
ATOM 614 C CA . SER A 1 78 ? -4.879 -14.742 -6.973 1 97.12 78 SER A CA 1
ATOM 615 C C . SER A 1 78 ? -5.039 -15.805 -8.062 1 97.12 78 SER A C 1
ATOM 617 O O . SER A 1 78 ? -6.152 -16.25 -8.344 1 97.12 78 SER A O 1
ATOM 619 N N . ARG A 1 79 ? -3.986 -16.141 -8.758 1 96.88 79 ARG A N 1
ATOM 620 C CA . ARG A 1 79 ? -4.055 -17.109 -9.852 1 96.88 79 ARG A CA 1
ATOM 621 C C . ARG A 1 79 ? -4.277 -18.516 -9.32 1 96.88 79 ARG A C 1
ATOM 623 O O . ARG A 1 79 ? -4.934 -19.328 -9.969 1 96.88 79 ARG A O 1
ATOM 630 N N . GLU A 1 80 ? -3.795 -18.781 -8.133 1 96.12 80 GLU A N 1
ATOM 631 C CA . GLU A 1 80 ? -3.828 -20.188 -7.703 1 96.12 80 GLU A CA 1
ATOM 632 C C . GLU A 1 80 ? -4.629 -20.344 -6.414 1 96.12 80 GLU A C 1
ATOM 634 O O . GLU A 1 80 ? -4.84 -21.469 -5.949 1 96.12 80 GLU A O 1
ATOM 639 N N . LYS A 1 81 ? -5.133 -19.234 -5.918 1 96.94 81 LYS A N 1
ATOM 640 C CA . LYS A 1 81 ? -5.852 -19.375 -4.656 1 96.94 81 LYS A CA 1
ATOM 641 C C . LYS A 1 81 ? -6.836 -18.234 -4.449 1 96.94 81 LYS A C 1
ATOM 643 O O . LYS A 1 81 ? -6.699 -17.172 -5.059 1 96.94 81 LYS A O 1
ATOM 648 N N . THR A 1 82 ? -7.805 -18.406 -3.652 1 98 82 THR A N 1
ATOM 649 C CA . THR A 1 82 ? -8.719 -17.438 -3.055 1 98 82 THR A CA 1
ATOM 650 C C . THR A 1 82 ? -8.688 -17.531 -1.531 1 98 82 THR A C 1
ATOM 652 O O . THR A 1 82 ? -8.82 -18.609 -0.968 1 98 82 THR A O 1
ATOM 655 N N . VAL A 1 83 ? -8.484 -16.391 -0.876 1 98.5 83 VAL A N 1
ATOM 656 C CA . VAL A 1 83 ? -8.289 -16.422 0.57 1 98.5 83 VAL A CA 1
ATOM 657 C C . VAL A 1 83 ? -9.281 -15.477 1.246 1 98.5 83 VAL A C 1
ATOM 659 O O . VAL A 1 83 ? -9.383 -14.305 0.881 1 98.5 83 VAL A O 1
ATOM 662 N N . TYR A 1 84 ? -10.016 -15.984 2.154 1 98.44 84 TYR A N 1
ATOM 663 C CA . TYR A 1 84 ? -10.828 -15.203 3.086 1 98.44 84 TYR A CA 1
ATOM 664 C C . TYR A 1 84 ? -10.164 -15.125 4.453 1 98.44 84 TYR A C 1
ATOM 666 O O . TYR A 1 84 ? -9.789 -16.156 5.031 1 98.44 84 TYR A O 1
ATOM 674 N N . TYR A 1 85 ? -10.016 -13.906 4.938 1 98.19 85 TYR A N 1
ATOM 675 C CA . TYR A 1 85 ? -9.18 -13.836 6.133 1 98.19 85 TYR A CA 1
ATOM 676 C C . TYR A 1 85 ? -9.672 -12.758 7.082 1 98.19 85 TYR A C 1
ATOM 678 O O . TYR A 1 85 ? -10.445 -11.875 6.684 1 98.19 85 TYR A O 1
ATOM 686 N N . ALA A 1 86 ? -9.195 -12.859 8.328 1 97.44 86 ALA A N 1
ATOM 687 C CA . ALA A 1 86 ? -9.453 -11.891 9.391 1 97.44 86 ALA A CA 1
ATOM 688 C C . ALA A 1 86 ? -8.266 -11.805 10.344 1 97.44 86 ALA A C 1
ATOM 690 O O . ALA A 1 86 ? -7.645 -12.82 10.672 1 97.44 86 ALA A O 1
ATOM 691 N N . GLN A 1 87 ? -7.875 -10.703 10.633 1 97.38 87 GLN A N 1
ATOM 692 C CA . GLN A 1 87 ? -6.977 -10.406 11.75 1 97.38 87 GLN A CA 1
ATOM 693 C C . GLN A 1 87 ? -7.691 -9.602 12.828 1 97.38 87 GLN A C 1
ATOM 695 O O . GLN A 1 87 ? -8.148 -8.484 12.578 1 97.38 87 GLN A O 1
ATOM 700 N N . VAL A 1 88 ? -7.797 -10.156 14.031 1 96.81 88 VAL A N 1
ATOM 701 C CA . VAL A 1 88 ? -8.602 -9.555 15.086 1 96.81 88 VAL A CA 1
ATOM 702 C C . VAL A 1 88 ? -7.879 -9.68 16.422 1 96.81 88 VAL A C 1
ATOM 704 O O . VAL A 1 88 ? -6.852 -10.352 16.516 1 96.81 88 VAL A O 1
ATOM 707 N N . LEU A 1 89 ? -8.422 -8.984 17.438 1 94.69 89 LEU A N 1
ATOM 708 C CA . LEU A 1 89 ? -7.938 -9.203 18.797 1 94.69 89 LEU A CA 1
ATOM 709 C C . LEU A 1 89 ? -8.32 -10.602 19.281 1 94.69 89 LEU A C 1
ATOM 711 O O . LEU A 1 89 ? -9.344 -11.148 18.875 1 94.69 89 LEU A O 1
ATOM 715 N N . LYS A 1 90 ? -7.5 -11.141 20.125 1 94.06 90 LYS A N 1
ATOM 716 C CA . LYS A 1 90 ? -7.629 -12.531 20.531 1 94.06 90 LYS A CA 1
ATOM 717 C C . LYS A 1 90 ? -9.023 -12.82 21.078 1 94.06 90 LYS A C 1
ATOM 719 O O . LYS A 1 90 ? -9.57 -13.906 20.875 1 94.06 90 LYS A O 1
ATOM 724 N N . GLY A 1 91 ? -9.688 -11.867 21.734 1 94.69 91 GLY A N 1
ATOM 725 C CA . GLY A 1 91 ? -11.008 -12.062 22.312 1 94.69 91 GLY A CA 1
ATOM 726 C C . GLY A 1 91 ? -12.102 -12.203 21.266 1 94.69 91 GLY A C 1
ATOM 727 O O . GLY A 1 91 ? -13.211 -12.648 21.578 1 94.69 91 GLY A O 1
ATOM 728 N N . ASP A 1 92 ? -11.781 -11.945 20.031 1 96.12 92 ASP A N 1
ATOM 729 C CA . ASP A 1 92 ? -12.805 -11.906 18.984 1 96.12 92 ASP A CA 1
ATOM 730 C C . ASP A 1 92 ? -12.633 -13.055 18 1 96.12 92 ASP A C 1
ATOM 732 O O . ASP A 1 92 ? -13.297 -13.086 16.953 1 96.12 92 ASP A O 1
ATOM 736 N N . LEU A 1 93 ? -11.789 -14.008 18.328 1 96.5 93 LEU A N 1
ATOM 737 C CA . LEU A 1 93 ? -11.461 -15.109 17.438 1 96.5 93 LEU A CA 1
ATOM 738 C C . LEU A 1 93 ? -12.703 -15.93 17.094 1 96.5 93 LEU A C 1
ATOM 740 O O . LEU A 1 93 ? -12.922 -16.266 15.922 1 96.5 93 LEU A O 1
ATOM 744 N N . GLU A 1 94 ? -13.523 -16.219 18.062 1 97.38 94 GLU A N 1
ATOM 745 C CA . GLU A 1 94 ? -14.695 -17.078 17.859 1 97.38 94 GLU A CA 1
ATOM 746 C C . GLU A 1 94 ? -15.664 -16.453 16.859 1 97.38 94 GLU A C 1
ATOM 748 O O . GLU A 1 94 ? -16.125 -17.125 15.938 1 97.38 94 GLU A O 1
ATOM 753 N N . LEU A 1 95 ? -15.914 -15.203 17.031 1 97 95 LEU A N 1
ATOM 754 C CA . LEU A 1 95 ? -16.828 -14.516 16.125 1 97 95 LEU A CA 1
ATOM 755 C C . LEU A 1 95 ? -16.25 -14.445 14.719 1 97 95 LEU A C 1
ATOM 757 O O . LEU A 1 95 ? -16.953 -14.641 13.734 1 97 95 LEU A O 1
ATOM 761 N N . ALA A 1 96 ? -14.969 -14.172 14.594 1 97.38 96 ALA A N 1
ATOM 762 C CA . ALA A 1 96 ? -14.312 -14.102 13.297 1 97.38 96 ALA A CA 1
ATOM 763 C C . ALA A 1 96 ? -14.422 -15.438 12.562 1 97.38 96 ALA A C 1
ATOM 765 O O . ALA A 1 96 ? -14.773 -15.477 11.375 1 97.38 96 ALA A O 1
ATOM 766 N N . VAL A 1 97 ? -14.18 -16.5 13.289 1 97.94 97 VAL A N 1
ATOM 767 C CA . VAL A 1 97 ? -14.25 -17.828 12.703 1 97.94 97 VAL A CA 1
ATOM 768 C C . VAL A 1 97 ? -15.688 -18.125 12.289 1 97.94 97 VAL A C 1
ATOM 770 O O . VAL A 1 97 ? -15.93 -18.688 11.211 1 97.94 97 VAL A O 1
ATOM 773 N N . ASP A 1 98 ? -16.594 -17.766 13.141 1 98.06 98 ASP A N 1
ATOM 774 C CA . ASP A 1 98 ? -18 -18 12.859 1 98.06 98 ASP A CA 1
ATOM 775 C C . ASP A 1 98 ? -18.422 -17.328 11.555 1 98.06 98 ASP A C 1
ATOM 777 O O . ASP A 1 98 ? -19.094 -17.938 10.719 1 98.06 98 ASP A O 1
ATOM 781 N N . ILE A 1 99 ? -18.031 -16.141 11.3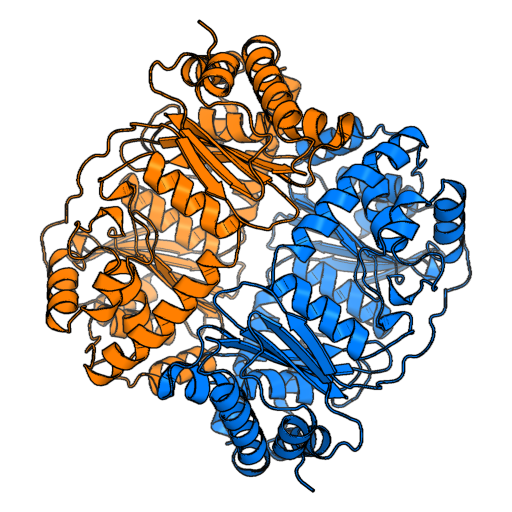75 1 97.62 99 ILE A N 1
ATOM 782 C CA . ILE A 1 99 ? -18.406 -15.383 10.18 1 97.62 99 ILE A CA 1
ATOM 783 C C . ILE A 1 99 ? -17.734 -15.984 8.953 1 97.62 99 ILE A C 1
ATOM 785 O O . ILE A 1 99 ? -18.375 -16.188 7.922 1 97.62 99 ILE A O 1
ATOM 789 N N . LEU A 1 100 ? -16.422 -16.266 9.039 1 98 100 LEU A N 1
ATOM 790 C CA . LEU A 1 100 ? -15.688 -16.844 7.91 1 98 100 LEU A CA 1
ATOM 791 C C . LEU A 1 100 ? -16.281 -18.188 7.496 1 98 100 LEU A C 1
ATOM 793 O O . LEU A 1 100 ? -16.453 -18.453 6.305 1 98 100 LEU A O 1
ATOM 797 N N . ALA A 1 101 ? -16.609 -18.984 8.492 1 98 101 ALA A N 1
ATOM 798 C CA . ALA A 1 101 ? -17.234 -20.281 8.203 1 98 101 ALA A CA 1
ATOM 799 C C . ALA A 1 101 ? -18.578 -20.094 7.5 1 98 101 ALA A C 1
ATOM 801 O O . ALA A 1 101 ? -18.891 -20.812 6.551 1 98 101 ALA A O 1
ATOM 802 N N . ASP A 1 102 ? -19.312 -19.125 7.965 1 97.88 102 ASP A N 1
ATOM 803 C CA . ASP A 1 102 ? -20.641 -18.859 7.422 1 97.88 102 ASP A CA 1
ATOM 804 C C . ASP A 1 102 ? -20.547 -18.391 5.969 1 97.88 102 ASP A C 1
ATOM 806 O O . ASP A 1 102 ? -21.25 -18.906 5.102 1 97.88 102 ASP A O 1
ATOM 810 N N . ILE A 1 103 ? -19.625 -17.531 5.641 1 97 103 ILE A N 1
ATOM 811 C CA . ILE A 1 103 ? -19.594 -16.953 4.301 1 97 103 ILE A CA 1
ATOM 812 C C . ILE A 1 103 ? -19.031 -17.984 3.316 1 97 103 ILE A C 1
ATOM 814 O O . ILE A 1 103 ? -19.406 -18 2.146 1 97 103 ILE A O 1
ATOM 818 N N . VAL A 1 104 ? -18.188 -18.844 3.785 1 96.81 104 VAL A N 1
ATOM 819 C CA . VAL A 1 104 ? -17.578 -19.828 2.902 1 96.81 104 VAL A CA 1
ATOM 820 C C . VAL A 1 104 ? -18.547 -20.969 2.637 1 96.81 104 VAL A C 1
ATOM 822 O O . VAL A 1 104 ? -18.609 -21.516 1.527 1 96.81 104 VAL A O 1
ATOM 825 N N . GLN A 1 105 ? -19.453 -21.281 3.615 1 96.12 105 GLN A N 1
ATOM 826 C CA . GLN A 1 105 ? -20.25 -22.5 3.516 1 96.12 105 GLN A CA 1
ATOM 827 C C . GLN A 1 105 ? -21.703 -22.172 3.178 1 96.12 105 GLN A C 1
ATOM 829 O O . GLN A 1 105 ? -22.406 -23.016 2.625 1 96.12 105 GLN A O 1
ATOM 834 N N . ASN A 1 106 ? -22.156 -20.953 3.494 1 96.56 106 ASN A N 1
ATOM 835 C CA . ASN A 1 106 ? -23.594 -20.734 3.494 1 96.56 106 ASN A CA 1
ATOM 836 C C . ASN A 1 106 ? -24 -19.531 2.648 1 96.56 106 ASN A C 1
ATOM 838 O O . ASN A 1 106 ? -25.125 -19.047 2.74 1 96.56 106 ASN A O 1
ATOM 842 N N . SER A 1 107 ? -23.094 -19.062 1.882 1 96.94 107 SER A N 1
ATOM 843 C CA . SER A 1 107 ? -23.453 -17.922 1.032 1 96.94 107 SER A CA 1
ATOM 844 C C . SER A 1 107 ? -24.625 -18.281 0.109 1 96.94 107 SER A C 1
ATOM 846 O O . SER A 1 107 ? -24.672 -19.375 -0.44 1 96.94 107 SER A O 1
ATOM 848 N N . VAL A 1 108 ? -25.547 -17.328 -0.13 1 96.44 108 VAL A N 1
ATOM 849 C CA . VAL A 1 108 ? -26.781 -17.672 -0.832 1 96.44 108 VAL A CA 1
ATOM 850 C C . VAL A 1 108 ? -26.734 -17.125 -2.254 1 96.44 108 VAL A C 1
ATOM 852 O O . VAL A 1 108 ? -27.5 -17.562 -3.121 1 96.44 108 VAL A O 1
ATOM 855 N N . PHE A 1 109 ? -25.922 -16.109 -2.551 1 96.88 109 PHE A N 1
ATOM 856 C CA . PHE A 1 109 ? -25.734 -15.516 -3.873 1 96.88 109 PHE A CA 1
ATOM 857 C C . PHE A 1 109 ? -27.078 -15.047 -4.441 1 96.88 109 PHE A C 1
ATOM 859 O O . PHE A 1 109 ? -27.438 -15.406 -5.562 1 96.88 109 PHE A O 1
ATOM 866 N N . GLU A 1 110 ? -27.75 -14.172 -3.75 1 96.06 110 GLU A N 1
ATOM 867 C CA . GLU A 1 110 ? -29.031 -13.656 -4.211 1 96.06 110 GLU A CA 1
ATOM 868 C C . GLU A 1 110 ? -28.906 -12.953 -5.555 1 96.06 110 GLU A C 1
ATOM 870 O O . GLU A 1 110 ? -27.984 -12.156 -5.754 1 96.06 110 GLU A O 1
ATOM 875 N N . PRO A 1 111 ? -29.875 -13.219 -6.453 1 96.12 111 PRO A N 1
ATOM 876 C CA . PRO A 1 111 ? -29.797 -12.625 -7.785 1 96.12 111 PRO A CA 1
ATOM 877 C C . PRO A 1 111 ? -29.703 -11.102 -7.75 1 96.12 111 PRO A C 1
ATOM 879 O O . PRO A 1 111 ? -28.969 -10.5 -8.531 1 96.12 111 PRO A O 1
ATOM 882 N N . GLU A 1 112 ? -30.453 -10.547 -6.859 1 95.56 112 GLU A N 1
ATOM 883 C CA . GLU A 1 112 ? -30.406 -9.086 -6.758 1 95.56 112 GLU A CA 1
ATOM 884 C C . GLU A 1 112 ? -29 -8.609 -6.375 1 95.56 112 GLU A C 1
ATOM 886 O O . GLU A 1 112 ? -28.547 -7.582 -6.875 1 95.56 112 GLU A O 1
ATOM 891 N N . GLU A 1 113 ? -28.375 -9.328 -5.488 1 96.56 113 GLU A N 1
ATOM 892 C CA . GLU A 1 113 ? -27.016 -8.984 -5.074 1 96.56 113 GLU A CA 1
ATOM 893 C C . GLU A 1 113 ? -26.031 -9.195 -6.211 1 96.56 113 GLU A C 1
ATOM 895 O O . GLU A 1 113 ? -25.062 -8.445 -6.348 1 96.56 113 GLU A O 1
ATOM 900 N N . ILE A 1 114 ? -26.25 -10.211 -6.996 1 97.62 114 ILE A N 1
ATOM 901 C CA . ILE A 1 114 ? -25.406 -10.461 -8.156 1 97.62 114 ILE A CA 1
ATOM 902 C C . ILE A 1 114 ? -25.469 -9.266 -9.109 1 97.62 114 ILE A C 1
ATOM 904 O O . ILE A 1 114 ? -24.422 -8.789 -9.57 1 97.62 114 ILE A O 1
ATOM 908 N N . GLN A 1 115 ? -26.656 -8.789 -9.32 1 96.75 115 GLN A N 1
ATOM 909 C CA . GLN A 1 115 ? -26.812 -7.66 -10.227 1 96.75 115 GLN A CA 1
ATOM 910 C C . GLN A 1 115 ? -26.094 -6.426 -9.703 1 96.75 115 GLN A C 1
ATOM 912 O O . GLN A 1 115 ? -25.406 -5.73 -10.461 1 96.75 115 GLN A O 1
ATOM 917 N N . LYS A 1 116 ? -26.219 -6.215 -8.461 1 95.44 116 LYS A N 1
ATOM 918 C CA . LYS A 1 116 ? -25.531 -5.07 -7.852 1 95.44 116 LYS A CA 1
ATOM 919 C C . LYS A 1 116 ? -24.016 -5.215 -7.953 1 95.44 116 LYS A C 1
ATOM 921 O O . LYS A 1 116 ? -23.312 -4.246 -8.25 1 95.44 116 LYS A O 1
ATOM 926 N N . GLU A 1 117 ? -23.531 -6.41 -7.715 1 96.69 117 GLU A N 1
ATOM 927 C CA . GLU A 1 117 ? -22.094 -6.648 -7.668 1 96.69 117 GLU A CA 1
ATOM 928 C C . GLU A 1 117 ? -21.469 -6.527 -9.055 1 96.69 117 GLU A C 1
ATOM 930 O O . GLU A 1 117 ? -20.297 -6.164 -9.18 1 96.69 117 GLU A O 1
ATOM 935 N N . LYS A 1 118 ? -22.297 -6.867 -10.117 1 97.75 118 LYS A N 1
ATOM 936 C CA . LYS A 1 118 ? -21.812 -6.66 -11.484 1 97.75 118 LYS A CA 1
ATOM 937 C C . LYS A 1 118 ? -21.344 -5.223 -11.688 1 97.75 118 LYS A C 1
ATOM 939 O O . LYS A 1 118 ? -20.25 -4.988 -12.219 1 97.75 118 LYS A O 1
ATOM 944 N N . LYS A 1 119 ? -22.125 -4.32 -11.195 1 96.44 119 LYS A N 1
ATOM 945 C CA . LYS A 1 119 ? -21.812 -2.904 -11.352 1 96.44 119 LYS A CA 1
ATOM 946 C C . LYS A 1 119 ? -20.531 -2.539 -10.609 1 96.44 119 LYS A C 1
ATOM 948 O O . LYS A 1 119 ? -19.672 -1.846 -11.148 1 96.44 119 LYS A O 1
ATOM 953 N N . VAL A 1 120 ? -20.406 -3.029 -9.422 1 96.81 120 VAL A N 1
ATOM 954 C CA . VAL A 1 120 ? -19.266 -2.719 -8.578 1 96.81 120 VAL A CA 1
ATOM 955 C C . VAL A 1 120 ? -17.984 -3.248 -9.219 1 96.81 120 VAL A C 1
ATOM 957 O O . VAL A 1 120 ? -16.984 -2.535 -9.305 1 96.81 120 VAL A O 1
ATOM 960 N N . ILE A 1 121 ? -18 -4.496 -9.688 1 97.81 121 ILE A N 1
ATOM 961 C CA . ILE A 1 121 ? -16.828 -5.145 -10.258 1 97.81 121 ILE A CA 1
ATOM 962 C C . ILE A 1 121 ? -16.438 -4.449 -11.562 1 97.81 121 ILE A C 1
ATOM 964 O O . ILE A 1 121 ? -15.25 -4.316 -11.875 1 97.81 121 ILE A O 1
ATOM 968 N N . LEU A 1 122 ? -17.453 -3.984 -12.305 1 97.44 122 LEU A N 1
ATOM 969 C CA . LEU A 1 122 ? -17.172 -3.232 -13.523 1 97.44 122 LEU A CA 1
ATOM 970 C C . LEU A 1 122 ? -16.453 -1.926 -13.203 1 97.44 122 LEU A C 1
ATOM 972 O O . LEU A 1 122 ? -15.578 -1.492 -13.961 1 97.44 122 LEU A O 1
ATOM 976 N N . GLU A 1 123 ? -16.844 -1.277 -12.125 1 96 123 GLU A N 1
ATOM 977 C CA . GLU A 1 123 ? -16.125 -0.088 -11.68 1 96 123 GLU A CA 1
ATOM 978 C C . GLU A 1 123 ? -14.688 -0.427 -11.273 1 96 123 GLU A C 1
ATOM 980 O O . GLU A 1 123 ? -13.766 0.339 -11.555 1 96 123 GLU A O 1
ATOM 985 N N . GLU A 1 124 ? -14.5 -1.507 -10.617 1 95.69 124 GLU A N 1
ATOM 986 C CA . GLU A 1 124 ? -13.156 -1.978 -10.266 1 95.69 124 GLU A CA 1
ATOM 987 C C . GLU A 1 124 ? -12.312 -2.211 -11.523 1 95.69 124 GLU A C 1
ATOM 989 O O . GLU A 1 124 ? -11.148 -1.826 -11.57 1 95.69 124 GLU A O 1
ATOM 994 N N . LEU A 1 125 ? -12.914 -2.916 -12.469 1 96.12 125 LEU A N 1
ATOM 995 C CA . LEU A 1 125 ? -12.25 -3.166 -13.75 1 96.12 125 LEU A CA 1
ATOM 996 C C . LEU A 1 125 ? -11.828 -1.856 -14.406 1 96.12 125 LEU A C 1
ATOM 998 O O . LEU A 1 125 ? -10.703 -1.743 -14.898 1 96.12 125 LEU A O 1
ATOM 1002 N N . ALA A 1 126 ? -12.68 -0.873 -14.375 1 95.19 126 ALA A N 1
ATOM 1003 C CA . ALA A 1 126 ? -12.383 0.444 -14.938 1 95.19 126 ALA A CA 1
ATOM 1004 C C . ALA A 1 126 ? -11.211 1.101 -14.203 1 95.19 126 ALA A C 1
ATOM 1006 O O . ALA A 1 126 ? -10.344 1.71 -14.836 1 95.19 126 ALA A O 1
ATOM 1007 N N . GLN A 1 127 ? -11.203 0.935 -12.922 1 93.94 127 GLN A N 1
ATOM 1008 C CA . GLN A 1 127 ? -10.125 1.494 -12.117 1 93.94 127 GLN A CA 1
ATOM 1009 C C . GLN A 1 127 ? -8.781 0.886 -12.5 1 93.94 127 GLN A C 1
ATOM 1011 O O . GLN A 1 127 ? -7.785 1.604 -12.648 1 93.94 127 GLN A O 1
ATOM 1016 N N . VAL A 1 128 ? -8.727 -0.366 -12.609 1 93.5 128 VAL A N 1
ATOM 1017 C CA . VAL A 1 128 ? -7.5 -1.068 -12.984 1 93.5 128 VAL A CA 1
ATOM 1018 C C . VAL A 1 128 ? -7.016 -0.572 -14.344 1 93.5 128 VAL A C 1
ATOM 1020 O O . VAL A 1 128 ? -5.824 -0.314 -14.531 1 93.5 128 VAL A O 1
ATOM 1023 N N . ARG A 1 129 ? -7.891 -0.377 -15.289 1 93.81 129 ARG A N 1
ATOM 1024 C CA . ARG A 1 129 ? -7.559 0.04 -16.656 1 93.81 129 ARG A CA 1
ATOM 1025 C C . ARG A 1 129 ? -7.043 1.474 -16.672 1 93.81 129 ARG A C 1
ATOM 1027 O O . ARG A 1 129 ? -6.277 1.85 -17.562 1 93.81 129 ARG A O 1
ATOM 1034 N N . ASP A 1 130 ? -7.445 2.217 -15.656 1 94.5 130 ASP A N 1
ATOM 1035 C CA . ASP A 1 130 ? -7.043 3.617 -15.57 1 94.5 130 ASP A CA 1
ATOM 1036 C C . ASP A 1 130 ? -5.703 3.766 -14.859 1 94.5 130 ASP A C 1
ATOM 1038 O O . ASP A 1 130 ? -5.129 4.855 -14.82 1 94.5 130 ASP A O 1
ATOM 1042 N N . THR A 1 131 ? -5.16 2.705 -14.289 1 94.56 131 THR A N 1
ATOM 1043 C CA . THR A 1 131 ? -3.918 2.754 -13.523 1 94.56 131 THR A CA 1
ATOM 1044 C C . THR A 1 131 ? -2.805 2.002 -14.25 1 94.56 131 THR A C 1
ATOM 1046 O O . THR A 1 131 ? -2.717 0.775 -14.156 1 94.56 131 THR A O 1
ATOM 1049 N N . PRO A 1 132 ? -1.882 2.691 -14.789 1 94.44 132 PRO A N 1
ATOM 1050 C CA . PRO A 1 132 ? -0.934 2.082 -15.727 1 94.44 132 PRO A CA 1
ATOM 1051 C C . PRO A 1 132 ? -0.089 0.986 -15.078 1 94.44 132 PRO A C 1
ATOM 1053 O O . PRO A 1 132 ? 0.146 -0.058 -15.688 1 94.44 132 PRO A O 1
ATOM 1056 N N . ASP A 1 133 ? 0.313 1.188 -13.812 1 93.31 133 ASP A N 1
ATOM 1057 C CA . ASP A 1 133 ? 1.201 0.214 -13.188 1 93.31 133 ASP A CA 1
ATOM 1058 C C . ASP A 1 133 ? 0.419 -0.996 -12.68 1 93.31 133 ASP A C 1
ATOM 1060 O O . ASP A 1 133 ? 1.009 -1.964 -12.195 1 93.31 133 ASP A O 1
ATOM 1064 N N . ASP A 1 134 ? -0.877 -0.958 -12.773 1 93.75 134 ASP A N 1
ATOM 1065 C CA . ASP A 1 134 ? -1.699 -2.148 -12.578 1 93.75 134 ASP A CA 1
ATOM 1066 C C . ASP A 1 134 ? -2.002 -2.828 -13.914 1 93.75 134 ASP A C 1
ATOM 1068 O O . ASP A 1 134 ? -1.832 -4.043 -14.047 1 93.75 134 ASP A O 1
ATOM 1072 N N . HIS A 1 135 ? -2.395 -2.025 -14.852 1 95.69 135 HIS A N 1
ATOM 1073 C CA . HIS A 1 135 ? -2.826 -2.502 -16.156 1 95.69 135 HIS A CA 1
ATOM 1074 C C . HIS A 1 135 ? -1.704 -3.25 -16.875 1 95.69 135 HIS A C 1
ATOM 1076 O O . HIS A 1 135 ? -1.947 -4.266 -17.531 1 95.69 135 HIS A O 1
ATOM 1082 N N . ILE A 1 136 ? -0.492 -2.807 -16.703 1 97.62 136 ILE A N 1
ATOM 1083 C CA . ILE A 1 136 ? 0.625 -3.385 -17.438 1 97.62 136 ILE A CA 1
ATOM 1084 C C . ILE A 1 136 ? 0.837 -4.832 -17.016 1 97.62 136 ILE A C 1
ATOM 1086 O O . ILE A 1 136 ? 1.227 -5.68 -17.812 1 97.62 136 ILE A O 1
ATOM 1090 N N . PHE A 1 137 ? 0.598 -5.156 -15.805 1 97.12 137 PHE A N 1
ATOM 1091 C CA . PHE A 1 137 ? 0.853 -6.508 -15.32 1 97.12 137 PHE A CA 1
ATOM 1092 C C . PHE A 1 137 ? -0.21 -7.477 -15.828 1 97.12 137 PHE A C 1
ATOM 1094 O O . PHE A 1 137 ? 0.076 -8.648 -16.078 1 97.12 137 PHE A O 1
ATOM 1101 N N . ASP A 1 138 ? -1.382 -6.973 -16.031 1 96.12 138 ASP A N 1
ATOM 1102 C CA . ASP A 1 138 ? -2.391 -7.805 -16.688 1 96.12 138 ASP A CA 1
ATOM 1103 C C . ASP A 1 138 ? -2.002 -8.109 -18.125 1 96.12 138 ASP A C 1
ATOM 1105 O O . ASP A 1 138 ? -2.111 -9.25 -18.578 1 96.12 138 ASP A O 1
ATOM 1109 N N . LEU A 1 139 ? -1.57 -7.043 -18.844 1 97.62 139 LEU A N 1
ATOM 1110 C CA . LEU A 1 139 ? -1.129 -7.215 -20.219 1 97.62 139 LEU A CA 1
ATOM 1111 C C . LEU A 1 139 ? 0.041 -8.188 -20.297 1 97.62 139 LEU A C 1
ATOM 1113 O O . LEU A 1 139 ? 0.058 -9.078 -21.156 1 97.62 139 LEU A O 1
ATOM 1117 N N . PHE A 1 140 ? 0.927 -8.023 -19.375 1 98.38 140 PHE A N 1
ATOM 1118 C CA . PHE A 1 140 ? 2.121 -8.852 -19.312 1 98.38 140 PHE A CA 1
ATOM 1119 C C . PHE A 1 140 ? 1.751 -10.312 -19.078 1 98.38 140 PHE A C 1
ATOM 1121 O O . PHE A 1 140 ? 2.221 -11.203 -19.797 1 98.38 140 PHE A O 1
ATOM 1128 N N . GLN A 1 141 ? 0.905 -10.547 -18.141 1 97.88 141 GLN A N 1
ATOM 1129 C CA . GLN A 1 141 ? 0.469 -11.898 -17.797 1 97.88 141 GLN A CA 1
ATOM 1130 C C . GLN A 1 141 ? -0.224 -12.562 -18.984 1 97.88 141 GLN A C 1
ATOM 1132 O O . GLN A 1 141 ? 0.011 -13.742 -19.266 1 97.88 141 GLN A O 1
ATOM 1137 N N . GLU A 1 142 ? -1.064 -11.836 -19.641 1 97.38 142 GLU A N 1
ATOM 1138 C CA . GLU A 1 142 ? -1.78 -12.367 -20.797 1 97.38 142 GLU A CA 1
ATOM 1139 C C . GLU A 1 142 ? -0.815 -12.75 -21.922 1 97.38 142 GLU A C 1
ATOM 1141 O O . GLU A 1 142 ? -1.028 -13.742 -22.625 1 97.38 142 GLU A O 1
ATOM 1146 N N . LYS A 1 143 ? 0.21 -11.969 -22.078 1 98.12 143 LYS A N 1
ATOM 1147 C CA . LYS A 1 143 ? 1.174 -12.227 -23.141 1 98.12 143 LYS A CA 1
ATOM 1148 C C . LYS A 1 143 ? 2.104 -13.375 -22.766 1 98.12 143 LYS A C 1
ATOM 1150 O O . LYS A 1 143 ? 2.564 -14.117 -23.641 1 98.12 143 LYS A O 1
ATOM 1155 N N . LEU A 1 144 ? 2.381 -13.562 -21.484 1 98.25 144 LEU A N 1
ATOM 1156 C CA . LEU A 1 144 ? 3.178 -14.688 -21.016 1 98.25 144 LEU A CA 1
ATOM 1157 C C . LEU A 1 144 ? 2.512 -16.016 -21.391 1 98.25 144 LEU A C 1
ATOM 1159 O O . LEU A 1 144 ? 3.176 -16.938 -21.875 1 98.25 144 LEU A O 1
ATOM 1163 N N . PHE A 1 145 ? 1.187 -16.094 -21.172 1 97.75 145 PHE A N 1
ATOM 1164 C CA . PHE A 1 145 ? 0.421 -17.328 -21.328 1 97.75 145 PHE A CA 1
ATOM 1165 C C . PHE A 1 145 ? -0.834 -17.094 -22.156 1 97.75 145 PHE A C 1
ATOM 1167 O O . PHE A 1 145 ? -1.95 -17.297 -21.672 1 97.75 145 PHE A O 1
ATOM 1174 N N . PRO A 1 146 ? -0.672 -16.75 -23.422 1 96.88 146 PRO A N 1
ATOM 1175 C CA . PRO A 1 146 ? -1.836 -16.438 -24.25 1 96.88 146 PRO A CA 1
ATOM 1176 C C . PRO A 1 146 ? -2.797 -17.609 -24.406 1 96.88 146 PRO A C 1
ATOM 1178 O O . PRO A 1 146 ? -2.361 -18.75 -24.625 1 96.88 146 PRO A O 1
ATOM 1181 N N . ASN A 1 147 ? -4.062 -17.297 -24.219 1 95.5 147 ASN A N 1
ATOM 1182 C CA . ASN A 1 147 ? -5.145 -18.25 -24.422 1 95.5 147 ASN A CA 1
ATOM 1183 C C . ASN A 1 147 ? -5.062 -19.406 -23.422 1 95.5 147 ASN A C 1
ATOM 1185 O O . ASN A 1 147 ? -5.434 -20.531 -23.734 1 95.5 147 ASN A O 1
ATOM 1189 N N . GLN A 1 148 ? -4.441 -19.188 -22.359 1 96.88 148 GLN A N 1
ATOM 1190 C CA . GLN A 1 148 ? -4.348 -20.156 -21.266 1 96.88 148 GLN A CA 1
ATOM 1191 C C . GLN A 1 148 ? -4.973 -19.594 -19.984 1 96.88 148 GLN A C 1
ATOM 1193 O O . GLN A 1 148 ? -5 -18.375 -19.781 1 96.88 148 GLN A O 1
ATOM 1198 N N . ALA A 1 149 ? -5.406 -20.438 -19.109 1 96.62 149 ALA A N 1
ATOM 1199 C CA . ALA A 1 149 ? -6.062 -20.016 -17.875 1 96.62 149 ALA A CA 1
ATOM 1200 C C . ALA A 1 149 ? -5.141 -19.141 -17.047 1 96.62 149 ALA A C 1
ATOM 1202 O O . ALA A 1 149 ? -5.578 -18.109 -16.5 1 96.62 149 ALA A O 1
ATOM 1203 N N . LEU A 1 150 ? -3.912 -19.469 -17.031 1 97.06 150 LEU A N 1
ATOM 1204 C CA . LEU A 1 150 ? -2.945 -18.75 -16.203 1 97.06 150 LEU A CA 1
ATOM 1205 C C . LEU A 1 150 ? -2.75 -17.328 -16.734 1 97.06 150 LEU A C 1
ATOM 1207 O O . LEU A 1 150 ? -2.354 -16.438 -15.977 1 97.06 150 LEU A O 1
ATOM 1211 N N . GLY A 1 151 ? -3.031 -17.109 -18 1 97.25 151 GLY A N 1
ATOM 1212 C CA . GLY A 1 151 ? -2.797 -15.82 -18.609 1 97.25 151 GLY A CA 1
ATOM 1213 C C . GLY A 1 151 ? -3.99 -14.891 -18.516 1 97.25 151 GLY A C 1
ATOM 1214 O O . GLY A 1 151 ? -3.863 -13.68 -18.734 1 97.25 151 GLY A O 1
ATOM 1215 N N . ARG A 1 152 ? -5.137 -15.43 -18.156 1 96.5 152 ARG A N 1
ATOM 1216 C CA . ARG A 1 152 ? -6.367 -14.648 -18.156 1 96.5 152 ARG A CA 1
ATOM 1217 C C . ARG A 1 152 ? -6.445 -13.758 -16.922 1 96.5 152 ARG A C 1
ATOM 1219 O O . ARG A 1 152 ? -5.902 -14.109 -15.867 1 96.5 152 ARG A O 1
ATOM 1226 N N . PRO A 1 153 ? -7.066 -12.578 -17.031 1 96.5 153 PRO A N 1
ATOM 1227 C CA . PRO A 1 153 ? -7.141 -11.672 -15.891 1 96.5 153 PRO A CA 1
ATOM 1228 C C . PRO A 1 153 ? -7.922 -12.258 -14.719 1 96.5 153 PRO A C 1
ATOM 1230 O O . PRO A 1 153 ? -8.914 -12.969 -14.922 1 96.5 153 PRO A O 1
ATOM 1233 N N . ILE A 1 154 ? -7.484 -11.977 -13.508 1 97.62 154 ILE A N 1
ATOM 1234 C CA . ILE A 1 154 ? -8.133 -12.461 -12.289 1 97.62 154 ILE A CA 1
ATOM 1235 C C . ILE A 1 154 ? -9.547 -11.891 -12.203 1 97.62 154 ILE A C 1
ATOM 1237 O O . ILE A 1 154 ? -10.492 -12.617 -11.883 1 97.62 154 ILE A O 1
ATOM 1241 N N . ILE A 1 155 ? -9.734 -10.609 -12.586 1 96.88 155 ILE A N 1
ATOM 1242 C CA . ILE A 1 155 ? -11.008 -9.914 -12.469 1 96.88 155 ILE A CA 1
ATOM 1243 C C . ILE A 1 155 ? -11.992 -10.453 -13.508 1 96.88 155 ILE A C 1
ATOM 1245 O O . ILE A 1 155 ? -13.203 -10.391 -13.312 1 96.88 155 ILE A O 1
ATOM 1249 N N . GLY A 1 156 ? -11.5 -11 -14.656 1 96.12 156 GLY A N 1
ATOM 1250 C CA . GLY A 1 156 ? -12.352 -11.508 -15.727 1 96.12 156 GLY A CA 1
ATOM 1251 C C . GLY A 1 156 ? -12.617 -10.477 -16.812 1 96.12 156 GLY A C 1
ATOM 1252 O O . GLY A 1 156 ? -11.867 -9.5 -16.938 1 96.12 156 GLY A O 1
ATOM 1253 N N . THR A 1 157 ? -13.602 -10.812 -17.594 1 94.62 157 THR A N 1
ATOM 1254 C CA . THR A 1 157 ? -13.969 -9.953 -18.719 1 94.62 157 THR A CA 1
ATOM 1255 C C . THR A 1 157 ? -15.32 -9.289 -18.469 1 94.62 157 THR A C 1
ATOM 1257 O O . THR A 1 157 ? -16.141 -9.789 -17.688 1 94.62 157 THR A O 1
ATOM 1260 N N . GLU A 1 158 ? -15.484 -8.203 -19.156 1 95.56 158 GLU A N 1
ATOM 1261 C CA . GLU A 1 158 ? -16.781 -7.523 -19.062 1 95.56 158 GLU A CA 1
ATOM 1262 C C . GLU A 1 158 ? -17.906 -8.453 -19.484 1 95.56 158 GLU A C 1
ATOM 1264 O O . GLU A 1 158 ? -18.984 -8.438 -18.875 1 95.56 158 GLU A O 1
ATOM 1269 N N . LYS A 1 159 ? -17.703 -9.219 -20.5 1 96.19 159 LYS A N 1
ATOM 1270 C CA . LYS A 1 159 ? -18.703 -10.156 -21 1 96.19 159 LYS A CA 1
ATOM 1271 C C . LYS A 1 159 ? -19.109 -11.148 -19.922 1 96.19 159 LYS A C 1
ATOM 1273 O O . LYS A 1 159 ? -20.297 -11.359 -19.672 1 96.19 159 LYS A O 1
ATOM 1278 N N . PHE A 1 160 ? -18.172 -11.742 -19.297 1 96.94 160 PHE A N 1
ATOM 1279 C CA . PHE A 1 160 ? -18.484 -12.703 -18.25 1 96.94 160 PHE A CA 1
ATOM 1280 C C . PHE A 1 160 ? -19.188 -12.023 -17.078 1 96.94 160 PHE A C 1
ATOM 1282 O O . PHE A 1 160 ? -20.188 -12.539 -16.562 1 96.94 160 PHE A O 1
ATOM 1289 N N . ILE A 1 161 ? -18.625 -10.898 -16.609 1 97.62 161 ILE A N 1
ATOM 1290 C CA . ILE A 1 161 ? -19.172 -10.18 -15.461 1 97.62 161 ILE A CA 1
ATOM 1291 C C . ILE A 1 161 ? -20.656 -9.898 -15.688 1 97.62 161 ILE A C 1
ATOM 1293 O O . ILE A 1 161 ? -21.484 -10.148 -14.812 1 97.62 161 ILE A O 1
ATOM 1297 N N . ASN A 1 162 ? -20.969 -9.477 -16.875 1 97 162 ASN A N 1
ATOM 1298 C CA . ASN A 1 162 ? -22.359 -9.133 -17.172 1 97 162 ASN A CA 1
ATOM 1299 C C . ASN A 1 162 ? -23.219 -10.375 -17.328 1 97 162 ASN A C 1
ATOM 1301 O O . ASN A 1 162 ? -24.438 -10.32 -17.125 1 97 162 ASN A O 1
ATOM 1305 N N . GLY A 1 163 ? -22.656 -11.492 -17.625 1 96.94 163 GLY A N 1
ATOM 1306 C CA . GLY A 1 163 ? -23.422 -12.672 -17.984 1 96.94 163 GLY A CA 1
ATOM 1307 C C . GLY A 1 163 ? -23.484 -13.695 -16.859 1 96.94 163 GLY A C 1
ATOM 1308 O O . GLY A 1 163 ? -24.266 -14.656 -16.938 1 96.94 163 GLY A O 1
ATOM 1309 N N . VAL A 1 164 ? -22.734 -13.516 -15.812 1 97.62 164 VAL A N 1
ATOM 1310 C CA . VAL A 1 164 ? -22.609 -14.523 -14.758 1 97.62 164 VAL A CA 1
ATOM 1311 C C . VAL A 1 164 ? -23.969 -14.734 -14.102 1 97.62 164 VAL A C 1
ATOM 1313 O O . VAL A 1 164 ? -24.719 -13.781 -13.883 1 97.62 164 VAL A O 1
ATOM 1316 N N . THR A 1 165 ? -24.297 -15.977 -13.758 1 96.75 165 THR A N 1
ATOM 1317 C CA . THR A 1 165 ? -25.562 -16.328 -13.141 1 96.75 165 THR A CA 1
ATOM 1318 C C . THR A 1 165 ? -25.344 -16.984 -11.781 1 96.75 165 THR A C 1
ATOM 1320 O O . THR A 1 165 ? -24.219 -17.391 -11.453 1 96.75 165 THR A O 1
ATOM 1323 N N . HIS A 1 166 ? -26.422 -17.031 -11.078 1 97.38 166 HIS A N 1
ATOM 1324 C CA . HIS A 1 166 ? -26.422 -17.75 -9.812 1 97.38 166 HIS A CA 1
ATOM 1325 C C . HIS A 1 166 ? -25.922 -19.172 -9.977 1 97.38 166 HIS A C 1
ATOM 1327 O O . HIS A 1 166 ? -25.109 -19.656 -9.18 1 97.38 166 HIS A O 1
ATOM 1333 N N . GLN A 1 167 ? -26.344 -19.828 -11 1 97 167 GLN A N 1
ATOM 1334 C CA . GLN A 1 167 ? -25.984 -21.219 -11.242 1 97 167 GLN A CA 1
ATOM 1335 C C . GLN A 1 167 ? -24.5 -21.359 -11.523 1 97 167 GLN A C 1
ATOM 1337 O O . GLN A 1 167 ? -23.875 -22.344 -11.117 1 97 167 GLN A O 1
ATOM 1342 N N . ASP A 1 168 ? -23.922 -20.438 -12.258 1 97.12 168 ASP A N 1
ATOM 1343 C CA . ASP A 1 168 ? -22.484 -20.469 -12.523 1 97.12 168 ASP A CA 1
ATOM 1344 C C . ASP A 1 168 ? -21.703 -20.484 -11.219 1 97.12 168 ASP A C 1
ATOM 1346 O O . ASP A 1 168 ? -20.719 -21.234 -11.086 1 97.12 168 ASP A O 1
ATOM 1350 N N . LEU A 1 169 ? -22.109 -19.641 -10.266 1 97.38 169 LEU A N 1
ATOM 1351 C CA . LEU A 1 169 ? -21.422 -19.531 -8.984 1 97.38 169 LEU A CA 1
ATOM 1352 C C . LEU A 1 169 ? -21.531 -20.828 -8.188 1 97.38 169 LEU A C 1
ATOM 1354 O O . LEU A 1 169 ? -20.531 -21.328 -7.668 1 97.38 169 LEU A O 1
ATOM 1358 N N . ILE A 1 170 ? -22.688 -21.359 -8.188 1 95.62 170 ILE A N 1
ATOM 1359 C CA . ILE A 1 170 ? -22.938 -22.578 -7.434 1 95.62 170 ILE A CA 1
ATOM 1360 C C . ILE A 1 170 ? -22.125 -23.719 -8.016 1 95.62 170 ILE A C 1
ATOM 1362 O O . ILE A 1 170 ? -21.484 -24.484 -7.281 1 95.62 170 ILE A O 1
ATOM 1366 N N . TYR A 1 171 ? -22.172 -23.781 -9.281 1 94.81 171 TYR A N 1
ATOM 1367 C CA . TYR A 1 171 ? -21.438 -24.844 -9.953 1 94.81 171 TYR A CA 1
ATOM 1368 C C . TYR A 1 171 ? -19.953 -24.75 -9.641 1 94.81 171 TYR A C 1
ATOM 1370 O O . TYR A 1 171 ? -19.312 -25.766 -9.352 1 94.81 171 TYR A O 1
ATOM 1378 N N . TYR A 1 172 ? -19.422 -23.609 -9.703 1 95.69 172 TYR A N 1
ATOM 1379 C CA . TYR A 1 172 ? -18 -23.422 -9.445 1 95.69 172 TYR A CA 1
ATOM 1380 C C . TYR A 1 172 ? -17.656 -23.781 -8 1 95.69 172 TYR A C 1
ATOM 1382 O O . TYR A 1 172 ? -16.625 -24.406 -7.738 1 95.69 172 TYR A O 1
ATOM 1390 N N . ILE A 1 173 ? -18.438 -23.391 -7.055 1 94.94 173 ILE A N 1
ATOM 1391 C CA . ILE A 1 173 ? -18.234 -23.703 -5.645 1 94.94 173 ILE A CA 1
ATOM 1392 C C . ILE A 1 173 ? -18.25 -25.219 -5.445 1 94.94 173 ILE A C 1
ATOM 1394 O O . ILE A 1 173 ? -17.375 -25.766 -4.762 1 94.94 173 ILE A O 1
ATOM 1398 N N . ASP A 1 174 ? -19.172 -25.828 -6.094 1 93.12 174 ASP A N 1
ATOM 1399 C CA . ASP A 1 174 ? -19.312 -27.281 -5.973 1 93.12 174 ASP A CA 1
ATOM 1400 C C . ASP A 1 174 ? -18.047 -28 -6.457 1 93.12 174 ASP A C 1
ATOM 1402 O O . ASP A 1 174 ? -17.688 -29.047 -5.93 1 93.12 174 ASP A O 1
ATOM 1406 N N . GLN A 1 175 ? -17.438 -27.375 -7.328 1 92.56 175 GLN A N 1
ATOM 1407 C CA . GLN A 1 175 ? -16.281 -28.016 -7.938 1 92.56 175 GLN A CA 1
ATOM 1408 C C . GLN A 1 175 ? -15.008 -27.719 -7.137 1 92.56 175 GLN A C 1
ATOM 1410 O O . GLN A 1 175 ? -14.062 -28.516 -7.148 1 92.56 175 GLN A O 1
ATOM 1415 N N . ASN A 1 176 ? -14.984 -26.594 -6.422 1 94.94 176 ASN A N 1
ATOM 1416 C CA . ASN A 1 176 ? -13.672 -26.141 -5.973 1 94.94 176 ASN A CA 1
ATOM 1417 C C . ASN A 1 176 ? -13.625 -25.984 -4.457 1 94.94 176 ASN A C 1
ATOM 1419 O O . ASN A 1 176 ? -12.547 -25.938 -3.867 1 94.94 176 ASN A O 1
ATOM 1423 N N . TYR A 1 177 ? -14.758 -25.781 -3.842 1 94.81 177 TYR A N 1
ATOM 1424 C CA . TYR A 1 177 ? -14.797 -25.516 -2.408 1 94.81 177 TYR A CA 1
ATOM 1425 C C . TYR A 1 177 ? -15.086 -26.797 -1.625 1 94.81 177 TYR A C 1
ATOM 1427 O O . TYR A 1 177 ? -16.203 -27 -1.157 1 94.81 177 TYR A O 1
ATOM 1435 N N . SER A 1 178 ? -14.109 -27.578 -1.498 1 93.94 178 SER A N 1
ATOM 1436 C CA . SER A 1 178 ? -14.219 -28.859 -0.787 1 93.94 178 SER A CA 1
ATOM 1437 C C . SER A 1 178 ? -13.227 -28.922 0.369 1 93.94 178 SER A C 1
ATOM 1439 O O . SER A 1 178 ? -12.266 -28.141 0.425 1 93.94 178 SER A O 1
ATOM 1441 N N . ARG A 1 179 ? -13.414 -29.859 1.227 1 93.62 179 ARG A N 1
ATOM 1442 C CA . ARG A 1 179 ? -12.594 -30.047 2.414 1 93.62 179 ARG A CA 1
ATOM 1443 C C . ARG A 1 179 ? -11.133 -30.281 2.037 1 93.62 179 ARG A C 1
ATOM 1445 O O . ARG A 1 179 ? -10.227 -29.734 2.67 1 93.62 179 ARG A O 1
ATOM 1452 N N . ASP A 1 180 ? -10.938 -31.062 1.007 1 91.38 180 ASP A N 1
ATOM 1453 C CA . ASP A 1 180 ? -9.578 -31.438 0.649 1 91.38 180 ASP A CA 1
ATOM 1454 C C . ASP A 1 180 ? -8.867 -30.312 -0.095 1 91.38 180 ASP A C 1
ATOM 1456 O O . ASP A 1 180 ? -7.648 -30.344 -0.26 1 91.38 180 ASP A O 1
ATOM 1460 N N . ASN A 1 181 ? -9.625 -29.297 -0.532 1 94.56 181 ASN A N 1
ATOM 1461 C CA . ASN A 1 181 ? -9.047 -28.203 -1.299 1 94.56 181 ASN A CA 1
ATOM 1462 C C . ASN A 1 181 ? -8.945 -26.922 -0.466 1 94.56 181 ASN A C 1
ATOM 1464 O O . ASN A 1 181 ? -8.594 -25.875 -0.984 1 94.56 181 ASN A O 1
ATOM 1468 N N . ILE A 1 182 ? -9.32 -26.984 0.807 1 96.06 182 ILE A N 1
ATOM 1469 C CA . ILE A 1 182 ? -9.289 -25.828 1.699 1 96.06 182 ILE A CA 1
ATOM 1470 C C . ILE A 1 182 ? -8.258 -26.062 2.803 1 96.06 182 ILE A C 1
ATOM 1472 O O . ILE A 1 182 ? -8.164 -27.172 3.348 1 96.06 182 ILE A O 1
ATOM 1476 N N . VAL A 1 183 ? -7.465 -25.094 3.057 1 96.88 183 VAL A N 1
ATOM 1477 C CA . VAL A 1 183 ? -6.555 -25.062 4.199 1 96.88 183 VAL A CA 1
ATOM 1478 C C . VAL A 1 183 ? -6.918 -23.906 5.117 1 96.88 183 VAL A C 1
ATOM 1480 O O . VAL A 1 183 ? -7.008 -22.75 4.672 1 96.88 183 VAL A O 1
ATOM 1483 N N . ILE A 1 184 ? -7.176 -24.156 6.355 1 98.25 184 ILE A N 1
ATOM 1484 C CA . ILE A 1 184 ? -7.438 -23.125 7.352 1 98.25 184 ILE A CA 1
ATOM 1485 C C . ILE A 1 184 ? -6.199 -22.922 8.227 1 98.25 184 ILE A C 1
ATOM 1487 O O . ILE A 1 184 ? -5.672 -23.891 8.789 1 98.25 184 ILE A O 1
ATOM 1491 N N . SER A 1 185 ? -5.734 -21.703 8.258 1 98.44 185 SER A N 1
ATOM 1492 C CA . SER A 1 185 ? -4.574 -21.406 9.086 1 98.44 185 SER A CA 1
ATOM 1493 C C . SER A 1 185 ? -4.91 -20.359 10.148 1 98.44 185 SER A C 1
ATOM 1495 O O . SER A 1 185 ? -5.816 -19.547 9.961 1 98.44 185 SER A O 1
ATOM 1497 N N . CYS A 1 186 ? -4.211 -20.375 11.203 1 98.5 186 CYS A N 1
ATOM 1498 C CA . CYS A 1 186 ? -4.348 -19.422 12.297 1 98.5 186 CYS A CA 1
ATOM 1499 C C . CYS A 1 186 ? -3.004 -19.172 12.969 1 98.5 186 CYS A C 1
ATOM 1501 O O . CYS A 1 186 ? -2.26 -20.094 13.266 1 98.5 186 CYS A O 1
ATOM 1503 N N . ALA A 1 187 ? -2.686 -17.953 13.109 1 98.19 187 ALA A N 1
ATOM 1504 C CA . ALA A 1 187 ? -1.471 -17.547 13.812 1 98.19 187 ALA A CA 1
ATOM 1505 C C . ALA A 1 187 ? -1.756 -16.422 14.797 1 98.19 187 ALA A C 1
ATOM 1507 O O . ALA A 1 187 ? -2.545 -15.516 14.5 1 98.19 187 ALA A O 1
ATOM 1508 N N . GLY A 1 188 ? -1.161 -16.438 15.906 1 97.38 188 GLY A N 1
ATOM 1509 C CA . GLY A 1 188 ? -1.352 -15.398 16.906 1 97.38 188 GLY A CA 1
ATOM 1510 C C . GLY A 1 188 ? -1.566 -15.953 18.297 1 97.38 188 GLY A C 1
ATOM 1511 O O . GLY A 1 188 ? -1.024 -17 18.641 1 97.38 188 GLY A O 1
ATOM 1512 N N . ASN A 1 189 ? -2.195 -15.203 19.172 1 96.31 189 ASN A N 1
ATOM 1513 C CA . ASN A 1 189 ? -2.436 -15.555 20.562 1 96.31 189 ASN A CA 1
ATOM 1514 C C . ASN A 1 189 ? -3.809 -16.203 20.75 1 96.31 189 ASN A C 1
ATOM 1516 O O . ASN A 1 189 ? -4.809 -15.492 20.922 1 96.31 189 ASN A O 1
ATOM 1520 N N . PHE A 1 190 ? -3.85 -17.5 20.734 1 97.12 190 PHE A N 1
ATOM 1521 C CA . PHE A 1 190 ? -5.086 -18.25 20.859 1 97.12 190 PHE A CA 1
ATOM 1522 C C . PHE A 1 190 ? -4.832 -19.594 21.547 1 97.12 190 PHE A C 1
ATOM 1524 O O . PHE A 1 190 ? -3.682 -20 21.719 1 97.12 190 PHE A O 1
ATOM 1531 N N . ASP A 1 191 ? -5.863 -20.219 22.016 1 96.12 191 ASP A N 1
ATOM 1532 C CA . ASP A 1 191 ? -5.801 -21.578 22.547 1 96.12 191 ASP A CA 1
ATOM 1533 C C . ASP A 1 191 ? -6.016 -22.609 21.438 1 96.12 191 ASP A C 1
ATOM 1535 O O . ASP A 1 191 ? -7.09 -22.656 20.828 1 96.12 191 ASP A O 1
ATOM 1539 N N . ASP A 1 192 ? -5.031 -23.406 21.25 1 95.62 192 ASP A N 1
ATOM 1540 C CA . ASP A 1 192 ? -5.004 -24.328 20.109 1 95.62 192 ASP A CA 1
ATOM 1541 C C . ASP A 1 192 ? -6.168 -25.312 20.188 1 95.62 192 ASP A C 1
ATOM 1543 O O . ASP A 1 192 ? -6.82 -25.594 19.172 1 95.62 192 ASP A O 1
ATOM 1547 N N . LYS A 1 193 ? -6.445 -25.891 21.312 1 95.62 193 LYS A N 1
ATOM 1548 C CA . LYS A 1 193 ? -7.531 -26.859 21.469 1 95.62 193 LYS A CA 1
ATOM 1549 C C . LYS A 1 193 ? -8.891 -26.203 21.219 1 95.62 193 LYS A C 1
ATOM 1551 O O . LYS A 1 193 ? -9.75 -26.781 20.562 1 95.62 193 LYS A O 1
ATOM 1556 N N . GLU A 1 194 ? -9 -25.016 21.719 1 95.69 194 GLU A N 1
ATOM 1557 C CA . GLU A 1 194 ? -10.234 -24.281 21.5 1 95.69 194 GLU A CA 1
ATOM 1558 C C . GLU A 1 194 ? -10.438 -23.969 20.016 1 95.69 194 GLU A C 1
ATOM 1560 O O . GLU A 1 194 ? -11.555 -24.078 19.5 1 95.69 194 GLU A O 1
ATOM 1565 N N . PHE A 1 195 ? -9.383 -23.594 19.422 1 96.81 195 PHE A N 1
ATOM 1566 C CA . PHE A 1 195 ? -9.453 -23.297 17.984 1 96.81 195 PHE A CA 1
ATOM 1567 C C . PHE A 1 195 ? -9.836 -24.547 17.188 1 96.81 195 PHE A C 1
ATOM 1569 O O . PHE A 1 195 ? -10.695 -24.484 16.312 1 96.81 195 PHE A O 1
ATOM 1576 N N . TYR A 1 196 ? -9.203 -25.609 17.5 1 96.38 196 TYR A N 1
ATOM 1577 C CA . TYR A 1 196 ? -9.5 -26.891 16.844 1 96.38 196 TYR A CA 1
ATOM 1578 C C . TYR A 1 196 ? -10.977 -27.234 16.969 1 96.38 196 TYR A C 1
ATOM 1580 O O . TYR A 1 196 ? -11.633 -27.562 15.984 1 96.38 196 TYR A O 1
ATOM 1588 N N . ASN A 1 197 ? -11.508 -27.125 18.156 1 97.12 197 ASN A N 1
ATOM 1589 C CA . ASN A 1 197 ? -12.906 -27.438 18.406 1 97.12 197 ASN A CA 1
ATOM 1590 C C . ASN A 1 197 ? -13.828 -26.484 17.656 1 97.12 197 ASN A C 1
ATOM 1592 O O . ASN A 1 197 ? -14.875 -26.891 17.141 1 97.12 197 ASN A O 1
ATOM 1596 N N . LEU A 1 198 ? -13.391 -25.281 17.672 1 97.5 198 LEU A N 1
ATOM 1597 C CA . LEU A 1 198 ? -14.156 -24.25 16.969 1 97.5 198 LEU A CA 1
ATOM 1598 C C . LEU A 1 198 ? -14.242 -24.562 15.477 1 97.5 198 LEU A C 1
ATOM 1600 O O . LEU A 1 198 ? -15.32 -24.469 14.883 1 97.5 198 LEU A O 1
ATOM 1604 N N . ILE A 1 199 ? -13.148 -24.922 14.836 1 97.69 199 ILE A N 1
ATOM 1605 C CA . ILE A 1 199 ? -13.125 -25.234 13.414 1 97.69 199 ILE A CA 1
ATOM 1606 C C . ILE A 1 199 ? -13.938 -26.5 13.141 1 97.69 199 ILE A C 1
ATOM 1608 O O . ILE A 1 199 ? -14.703 -26.547 12.18 1 97.69 199 ILE A O 1
ATOM 1612 N N . LYS A 1 200 ? -13.766 -27.484 13.992 1 96.5 200 LYS A N 1
ATOM 1613 C CA . LYS A 1 200 ? -14.508 -28.734 13.859 1 96.5 200 LYS A CA 1
ATOM 1614 C C . LYS A 1 200 ? -16.016 -28.484 13.859 1 96.5 200 LYS A C 1
ATOM 1616 O O . LYS A 1 200 ? -16.75 -29.078 13.07 1 96.5 200 LYS A O 1
ATOM 1621 N N . GLU A 1 201 ? -16.375 -27.594 14.695 1 97.25 201 GLU A N 1
ATOM 1622 C CA . GLU A 1 201 ? -17.797 -27.281 14.82 1 97.25 201 GLU A CA 1
ATOM 1623 C C . GLU A 1 201 ? -18.281 -26.422 13.656 1 97.25 201 GLU A C 1
ATOM 1625 O O . GLU A 1 201 ? -19.281 -26.75 13.016 1 97.25 201 GLU A O 1
ATOM 1630 N N . LYS A 1 202 ? -17.547 -25.391 13.344 1 97.56 202 LYS A N 1
ATOM 1631 C CA . LYS A 1 202 ? -18.047 -24.344 12.461 1 97.56 202 LYS A CA 1
ATOM 1632 C C . LYS A 1 202 ? -17.859 -24.719 10.992 1 97.56 202 LYS A C 1
ATOM 1634 O O . LYS A 1 202 ? -18.609 -24.266 10.125 1 97.56 202 LYS A O 1
ATOM 1639 N N . PHE A 1 203 ? -16.891 -25.547 10.648 1 96.88 203 PHE A N 1
ATOM 1640 C CA . PHE A 1 203 ? -16.625 -25.922 9.258 1 96.88 203 PHE A CA 1
ATOM 1641 C C . PHE A 1 203 ? -17.047 -27.359 9 1 96.88 203 PHE A C 1
ATOM 1643 O O . PHE A 1 203 ? -16.438 -28.047 8.172 1 96.88 203 PHE A O 1
ATOM 1650 N N . ALA A 1 204 ? -18.078 -27.766 9.617 1 92.81 204 ALA A N 1
ATOM 1651 C CA . ALA A 1 204 ? -18.516 -29.172 9.578 1 92.81 204 ALA A CA 1
ATOM 1652 C C . ALA A 1 204 ? -19.266 -29.469 8.281 1 92.81 204 ALA A C 1
ATOM 1654 O O . ALA A 1 204 ? -19.422 -30.625 7.898 1 92.81 204 ALA A O 1
ATOM 1655 N N . PHE A 1 205 ? -19.656 -28.469 7.551 1 91 205 PHE A N 1
ATOM 1656 C CA . PHE A 1 205 ? -20.578 -28.719 6.453 1 91 205 PHE A CA 1
ATOM 1657 C C . PHE A 1 205 ? -19.875 -28.609 5.109 1 91 205 PHE A C 1
ATOM 1659 O O . PHE A 1 205 ? -20.516 -28.688 4.055 1 91 205 PHE A O 1
ATOM 1666 N N . LEU A 1 206 ? -18.594 -28.453 5.102 1 92.69 206 LEU A N 1
ATOM 1667 C CA . LEU A 1 206 ? -17.844 -28.438 3.846 1 92.69 206 LEU A CA 1
ATOM 1668 C C . LEU A 1 206 ? -17.984 -29.781 3.121 1 92.69 206 LEU A C 1
ATOM 1670 O O . LEU A 1 206 ? -17.844 -30.844 3.734 1 92.69 206 LEU A O 1
ATOM 1674 N N . PRO A 1 207 ? -18.281 -29.734 1.921 1 90.31 207 PRO A N 1
ATOM 1675 C CA . PRO A 1 207 ? -18.453 -30.984 1.177 1 90.31 207 PRO A CA 1
ATOM 1676 C C . PRO A 1 207 ? -17.141 -31.734 0.976 1 90.31 207 PRO A C 1
ATOM 1678 O O . PRO A 1 207 ? -16.062 -31.125 1.042 1 90.31 207 PRO A O 1
ATOM 1681 N N . GLN A 1 208 ? -17.406 -33.062 0.775 1 85.5 208 GLN A N 1
ATOM 1682 C CA . GLN A 1 208 ? -16.312 -33.906 0.33 1 85.5 208 GLN A CA 1
ATOM 1683 C C . GLN A 1 208 ? -16.266 -34 -1.193 1 85.5 208 GLN A C 1
ATOM 1685 O O . GLN A 1 208 ? -17.297 -34.188 -1.838 1 85.5 208 GLN A O 1
ATOM 1690 N N . SER A 1 209 ? -15.477 -33.219 -1.752 1 74.62 209 SER A N 1
ATOM 1691 C CA . SER A 1 209 ? -15.391 -33.344 -3.203 1 74.62 209 SER A CA 1
ATOM 1692 C C . SER A 1 209 ? -13.945 -33.531 -3.65 1 74.62 209 SER A C 1
ATOM 1694 O O . SER A 1 209 ? -13.023 -33.469 -2.834 1 74.62 209 SER A O 1
ATOM 1696 N N . ARG A 1 210 ? -13.914 -33.906 -4.965 1 71.31 210 ARG A N 1
ATOM 1697 C CA . ARG A 1 210 ? -12.602 -34.094 -5.566 1 71.31 210 ARG A CA 1
ATOM 1698 C C . ARG A 1 210 ? -11.844 -32.781 -5.688 1 71.31 210 ARG A C 1
ATOM 1700 O O . ARG A 1 210 ? -12.445 -31.734 -5.914 1 71.31 210 ARG A O 1
ATOM 1707 N N . LYS A 1 211 ? -10.562 -32.969 -5.574 1 79.62 211 LYS A N 1
ATOM 1708 C CA . LYS A 1 211 ? -9.656 -31.828 -5.762 1 79.62 211 LYS A CA 1
ATOM 1709 C C . LYS A 1 211 ? -9.648 -31.375 -7.219 1 79.62 211 LYS A C 1
ATOM 1711 O O . LYS A 1 211 ? -9.492 -32.188 -8.133 1 79.62 211 LYS A O 1
ATOM 1716 N N . PRO A 1 212 ? -9.898 -30.125 -7.254 1 85.56 212 PRO A N 1
ATOM 1717 C CA . PRO A 1 212 ? -9.883 -29.625 -8.625 1 85.56 212 PRO A CA 1
ATOM 1718 C C . PRO A 1 212 ? -8.5 -29.719 -9.273 1 85.56 212 PRO A C 1
ATOM 1720 O O . PRO A 1 212 ? -7.504 -29.922 -8.578 1 85.56 212 PRO A O 1
ATOM 1723 N N . SER A 1 213 ? -8.555 -29.719 -10.57 1 86.62 213 SER A N 1
ATOM 1724 C CA . SER A 1 213 ? -7.316 -29.688 -11.344 1 86.62 213 SER A CA 1
ATOM 1725 C C . SER A 1 213 ? -7.23 -28.422 -12.203 1 86.62 213 SER A C 1
ATOM 1727 O O . SER A 1 213 ? -8.234 -27.734 -12.406 1 86.62 213 SER A O 1
ATOM 1729 N N . PHE A 1 214 ? -6.008 -28.062 -12.5 1 88.44 214 PHE A N 1
ATOM 1730 C CA . PHE A 1 214 ? -5.797 -26.953 -13.43 1 88.44 214 PHE A CA 1
ATOM 1731 C C . PHE A 1 214 ? -4.996 -27.422 -14.641 1 88.44 214 PHE A C 1
ATOM 1733 O O . PHE A 1 214 ? -4.305 -28.438 -14.586 1 88.44 214 PHE A O 1
ATOM 1740 N N . GLU A 1 215 ? -5.145 -26.641 -15.672 1 90.5 215 GLU A N 1
ATOM 1741 C CA . GLU A 1 215 ? -4.363 -26.906 -16.875 1 90.5 215 GLU A CA 1
ATOM 1742 C C . GLU A 1 215 ? -2.938 -26.375 -16.75 1 90.5 215 GLU A C 1
ATOM 1744 O O . GLU A 1 215 ? -2.732 -25.203 -16.406 1 90.5 215 GLU A O 1
ATOM 1749 N N . HIS A 1 216 ? -2.021 -27.25 -17.016 1 93.88 216 HIS A N 1
ATOM 1750 C CA . HIS A 1 216 ? -0.633 -26.797 -17.016 1 93.88 216 HIS A CA 1
ATOM 1751 C C . HIS A 1 216 ? -0.399 -25.719 -18.078 1 93.88 216 HIS A C 1
ATOM 1753 O O . HIS A 1 216 ? -0.958 -25.781 -19.172 1 93.88 216 HIS A O 1
ATOM 1759 N N . ALA A 1 217 ? 0.393 -24.781 -17.688 1 95.19 217 ALA A N 1
ATOM 1760 C CA . ALA A 1 217 ? 0.625 -23.672 -18.594 1 95.19 217 ALA A CA 1
ATOM 1761 C C . ALA A 1 217 ? 1.954 -23.812 -19.328 1 95.19 217 ALA A C 1
ATOM 1763 O O . ALA A 1 217 ? 2.842 -24.547 -18.875 1 95.19 217 ALA A O 1
ATOM 1764 N N . THR A 1 218 ? 1.97 -23.234 -20.453 1 96.25 218 THR A N 1
ATOM 1765 C CA . THR A 1 218 ? 3.182 -23.141 -21.266 1 96.25 218 THR A CA 1
ATOM 1766 C C . THR A 1 218 ? 3.553 -21.672 -21.5 1 96.25 218 THR A C 1
ATOM 1768 O O . THR A 1 218 ? 2.715 -20.891 -21.938 1 96.25 218 THR A O 1
ATOM 1771 N N . TYR A 1 219 ? 4.805 -21.406 -21.188 1 97.38 219 TYR A N 1
ATOM 1772 C CA . TYR A 1 219 ? 5.316 -20.078 -21.5 1 97.38 219 TYR A CA 1
ATOM 1773 C C . TYR A 1 219 ? 5.449 -19.875 -23 1 97.38 219 TYR A C 1
ATOM 1775 O O . TYR A 1 219 ? 6.129 -20.656 -23.688 1 97.38 219 TYR A O 1
ATOM 1783 N N . ILE A 1 220 ? 4.824 -18.844 -23.578 1 96.81 220 ILE A N 1
ATOM 1784 C CA . ILE A 1 220 ? 4.887 -18.578 -25 1 96.81 220 ILE A CA 1
ATOM 1785 C C . ILE A 1 220 ? 5.691 -17.312 -25.266 1 96.81 220 ILE A C 1
ATOM 1787 O O . ILE A 1 220 ? 6.629 -17.312 -26.062 1 96.81 220 ILE A O 1
ATOM 1791 N N . GLY A 1 221 ? 5.332 -16.297 -24.562 1 95.81 221 GLY A N 1
ATOM 1792 C CA . GLY A 1 221 ? 6.051 -15.047 -24.688 1 95.81 221 GLY A CA 1
ATOM 1793 C C . GLY A 1 221 ? 5.621 -14.227 -25.891 1 95.81 221 GLY A C 1
ATOM 1794 O O . GLY A 1 221 ? 4.59 -14.516 -26.5 1 95.81 221 GLY A O 1
ATOM 1795 N N . GLY A 1 222 ? 6.324 -13.109 -26.141 1 97.25 222 GLY A N 1
ATOM 1796 C CA . GLY A 1 222 ? 5.996 -12.172 -27.203 1 97.25 222 GLY A CA 1
ATOM 1797 C C . GLY A 1 222 ? 5.852 -10.742 -26.719 1 97.25 222 GLY A C 1
ATOM 1798 O O . GLY A 1 222 ? 6.457 -10.367 -25.703 1 97.25 222 GLY A O 1
ATOM 1799 N N . GLU A 1 223 ? 5.168 -9.898 -27.547 1 98.19 223 GLU A N 1
ATOM 1800 C CA . GLU A 1 223 ? 5.078 -8.484 -27.219 1 98.19 223 GLU A CA 1
ATOM 1801 C C . GLU A 1 223 ?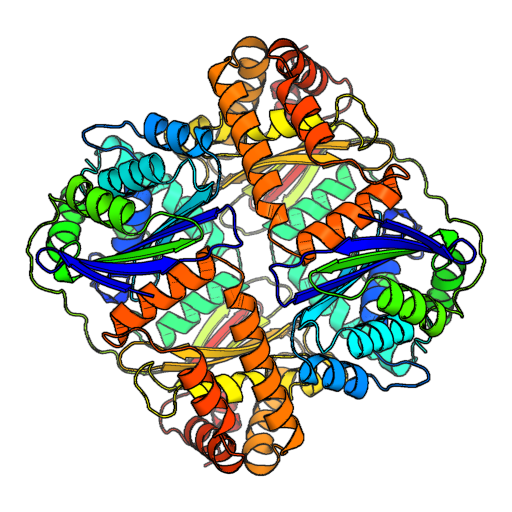 3.633 -7.996 -27.25 1 98.19 223 GLU A C 1
ATOM 1803 O O . GLU A 1 223 ? 2.832 -8.469 -28.062 1 98.19 223 GLU A O 1
ATOM 1808 N N . VAL A 1 224 ? 3.342 -7.156 -26.359 1 98.5 224 VAL A N 1
ATOM 1809 C CA . VAL A 1 224 ? 2.086 -6.414 -26.375 1 98.5 224 VAL A CA 1
ATOM 1810 C C . VAL A 1 224 ? 2.359 -4.93 -26.141 1 98.5 224 VAL A C 1
ATOM 1812 O O . VAL A 1 224 ? 3.162 -4.562 -25.281 1 98.5 224 VAL A O 1
ATOM 1815 N N . ARG A 1 225 ? 1.786 -4.055 -26.984 1 98.19 225 ARG A N 1
ATOM 1816 C CA . ARG A 1 225 ? 1.924 -2.604 -26.922 1 98.19 225 ARG A CA 1
ATOM 1817 C C . ARG A 1 225 ? 0.559 -1.928 -26.844 1 98.19 225 ARG A C 1
ATOM 1819 O O . ARG A 1 225 ? -0.333 -2.225 -27.641 1 98.19 225 ARG A O 1
ATOM 1826 N N . VAL A 1 226 ? 0.435 -1.14 -25.859 1 97.75 226 VAL A N 1
ATOM 1827 C CA . VAL A 1 226 ? -0.797 -0.372 -25.719 1 97.75 226 VAL A CA 1
ATOM 1828 C C . VAL A 1 226 ? -0.478 1.121 -25.703 1 97.75 226 VAL A C 1
ATOM 1830 O O . VAL A 1 226 ? 0.151 1.621 -24.766 1 97.75 226 VAL A O 1
ATOM 1833 N N . GLU A 1 227 ? -0.964 1.827 -26.75 1 97.44 227 GLU A N 1
ATOM 1834 C CA . GLU A 1 227 ? -0.773 3.273 -26.812 1 97.44 227 GLU A CA 1
ATOM 1835 C C . GLU A 1 227 ? -1.716 4.004 -25.859 1 97.44 227 GLU A C 1
ATOM 1837 O O . GLU A 1 227 ? -2.926 3.766 -25.875 1 97.44 227 GLU A O 1
ATOM 1842 N N . LYS A 1 228 ? -1.195 4.801 -25.031 1 95.62 228 LYS A N 1
ATOM 1843 C CA . LYS A 1 228 ? -1.941 5.645 -24.109 1 95.62 228 LYS A CA 1
ATOM 1844 C C . LYS A 1 228 ? -1.253 6.992 -23.922 1 95.62 228 LYS A C 1
ATOM 1846 O O . LYS A 1 228 ? -0.024 7.082 -23.969 1 95.62 228 LYS A O 1
ATOM 1851 N N . ASP A 1 229 ? -2.027 8.062 -23.688 1 94.5 229 ASP A N 1
ATOM 1852 C CA . ASP A 1 229 ? -1.481 9.391 -23.469 1 94.5 229 ASP A CA 1
ATOM 1853 C C . ASP A 1 229 ? -1.002 9.562 -22.031 1 94.5 229 ASP A C 1
ATOM 1855 O O . ASP A 1 229 ? -1.683 10.18 -21.203 1 94.5 229 ASP A O 1
ATOM 1859 N N . LEU A 1 230 ? 0.148 9.016 -21.766 1 96 230 LEU A N 1
ATOM 1860 C CA . LEU A 1 230 ? 0.799 9.078 -20.453 1 96 230 LEU A CA 1
ATOM 1861 C C . LEU A 1 230 ? 2.117 9.844 -20.547 1 96 230 LEU A C 1
ATOM 1863 O O . LEU A 1 230 ? 2.684 9.984 -21.625 1 96 230 LEU A O 1
ATOM 1867 N N . LYS A 1 231 ? 2.506 10.289 -19.438 1 96.25 231 LYS A N 1
ATOM 1868 C CA . LYS A 1 231 ? 3.805 10.945 -19.344 1 96.25 231 LYS A CA 1
ATOM 1869 C C . LYS A 1 231 ? 4.945 9.938 -19.406 1 96.25 231 LYS A C 1
ATOM 1871 O O . LYS A 1 231 ? 6.027 10.234 -19.906 1 96.25 231 LYS A O 1
ATOM 1876 N N . GLN A 1 232 ? 4.703 8.75 -18.891 1 97.38 232 GLN A N 1
ATOM 1877 C CA . GLN A 1 232 ? 5.738 7.719 -18.859 1 97.38 232 GLN A CA 1
ATOM 1878 C C . GLN A 1 232 ? 5.348 6.52 -19.719 1 97.38 232 GLN A C 1
ATOM 1880 O O . GLN A 1 232 ? 4.168 6.324 -20.016 1 97.38 232 GLN A O 1
ATOM 1885 N N . VAL A 1 233 ? 6.387 5.824 -20.125 1 98.12 233 VAL A N 1
ATOM 1886 C CA . VAL A 1 233 ? 6.227 4.488 -20.688 1 98.12 233 VAL A CA 1
ATOM 1887 C C . VAL A 1 233 ? 6.512 3.436 -19.625 1 98.12 233 VAL A C 1
ATOM 1889 O O . VAL A 1 233 ? 7.598 3.422 -19.031 1 98.12 233 VAL A O 1
ATOM 1892 N N . HIS A 1 234 ? 5.535 2.646 -19.359 1 98.25 234 HIS A N 1
ATOM 1893 C CA . HIS A 1 234 ? 5.719 1.489 -18.484 1 98.25 234 HIS A CA 1
ATOM 1894 C C . HIS A 1 234 ? 6.176 0.271 -19.281 1 98.25 234 HIS A C 1
ATOM 1896 O O . HIS A 1 234 ? 5.633 -0.022 -20.344 1 98.25 234 HIS A O 1
ATOM 1902 N N . LEU A 1 235 ? 7.152 -0.398 -18.734 1 98.38 235 LEU A N 1
ATOM 1903 C CA . LEU A 1 235 ? 7.77 -1.496 -1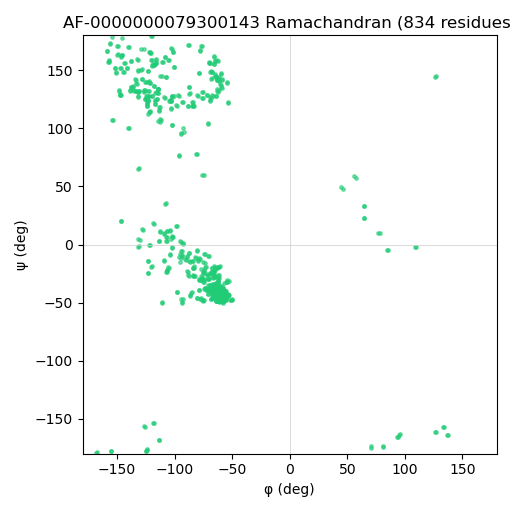9.469 1 98.38 235 LEU A CA 1
ATOM 1904 C C . LEU A 1 235 ? 8.039 -2.684 -18.547 1 98.38 235 LEU A C 1
ATOM 1906 O O . LEU A 1 235 ? 8.547 -2.512 -17.438 1 98.38 235 LEU A O 1
ATOM 1910 N N . THR A 1 236 ? 7.645 -3.869 -19 1 98.38 236 THR A N 1
ATOM 1911 C CA . THR A 1 236 ? 8.008 -5.121 -18.344 1 98.38 236 THR A CA 1
ATOM 1912 C C . THR A 1 236 ? 8.664 -6.074 -19.344 1 98.38 236 THR A C 1
ATOM 1914 O O . THR A 1 236 ? 8.203 -6.215 -20.469 1 98.38 236 THR A O 1
ATOM 1917 N N . ILE A 1 237 ? 9.719 -6.633 -18.969 1 98.19 237 ILE A N 1
ATOM 1918 C CA . ILE A 1 237 ? 10.406 -7.66 -19.75 1 98.19 237 ILE A CA 1
ATOM 1919 C C . ILE A 1 237 ? 10.547 -8.93 -18.906 1 98.19 237 ILE A C 1
ATOM 1921 O O . ILE A 1 237 ? 11.109 -8.898 -17.812 1 98.19 237 ILE A O 1
ATOM 1925 N N . GLY A 1 238 ? 10.07 -10 -19.422 1 97.81 238 GLY A N 1
ATOM 1926 C CA . GLY A 1 238 ? 10.039 -11.219 -18.641 1 97.81 238 GLY A CA 1
ATOM 1927 C C . GLY A 1 238 ? 10.586 -12.422 -19.391 1 97.81 238 GLY A C 1
ATOM 1928 O O . GLY A 1 238 ? 10.617 -12.438 -20.625 1 97.81 238 GLY A O 1
ATOM 1929 N N . PHE A 1 239 ? 10.992 -13.445 -18.641 1 97.75 239 PHE A N 1
ATOM 1930 C CA . PHE A 1 239 ? 11.578 -14.703 -19.094 1 97.75 239 PHE A CA 1
ATOM 1931 C C . PHE A 1 239 ? 11 -15.875 -18.297 1 97.75 239 PHE A C 1
ATOM 1933 O O . PHE A 1 239 ? 10.461 -15.688 -17.219 1 97.75 239 PHE A O 1
ATOM 1940 N N . PRO A 1 240 ? 11.117 -17.062 -18.938 1 96.88 240 PRO A N 1
ATOM 1941 C CA . PRO A 1 240 ? 10.773 -18.219 -18.094 1 96.88 240 PRO A CA 1
ATOM 1942 C C . PRO A 1 240 ? 11.555 -18.25 -16.797 1 96.88 240 PRO A C 1
ATOM 1944 O O . PRO A 1 240 ? 12.742 -17.906 -16.766 1 96.88 240 PRO A O 1
ATOM 1947 N N . GLY A 1 241 ? 10.859 -18.594 -15.727 1 96.19 241 GLY A N 1
ATOM 1948 C CA . GLY A 1 241 ? 11.461 -18.719 -14.406 1 96.19 241 GLY A CA 1
ATOM 1949 C C . GLY A 1 241 ? 11.203 -20.062 -13.758 1 96.19 241 GLY A C 1
ATOM 1950 O O . GLY A 1 241 ? 11.008 -21.062 -14.445 1 96.19 241 GLY A O 1
ATOM 1951 N N . LEU A 1 242 ? 11.305 -20.062 -12.414 1 95.94 242 LEU A N 1
ATOM 1952 C CA . LEU A 1 242 ? 11.242 -21.328 -11.695 1 95.94 242 LEU A CA 1
ATOM 1953 C C . LEU A 1 242 ? 9.953 -21.422 -10.883 1 95.94 242 LEU A C 1
ATOM 1955 O O . LEU A 1 242 ? 9.469 -20.422 -10.359 1 95.94 242 LEU A O 1
ATOM 1959 N N . SER A 1 243 ? 9.43 -22.656 -10.797 1 95.81 243 SER A N 1
ATOM 1960 C CA . SER A 1 243 ? 8.242 -22.922 -9.992 1 95.81 243 SER A CA 1
ATOM 1961 C C . SER A 1 243 ? 8.586 -22.969 -8.508 1 95.81 243 SER A C 1
ATOM 1963 O O . SER A 1 243 ? 9.758 -23.031 -8.133 1 95.81 243 SER A O 1
ATOM 1965 N N . TYR A 1 244 ? 7.566 -23.016 -7.66 1 92.88 244 TYR A N 1
ATOM 1966 C CA . TYR A 1 244 ? 7.715 -23.141 -6.215 1 92.88 244 TYR A CA 1
ATOM 1967 C C . TYR A 1 244 ? 8.414 -24.438 -5.844 1 92.88 244 TYR A C 1
ATOM 1969 O O . TYR A 1 244 ? 9.086 -24.516 -4.816 1 92.88 244 TYR A O 1
ATOM 1977 N N . LEU A 1 245 ? 8.273 -25.328 -6.668 1 93.81 245 LEU A N 1
ATOM 1978 C CA . LEU A 1 245 ? 8.703 -26.672 -6.328 1 93.81 245 LEU A CA 1
ATOM 1979 C C . LEU A 1 245 ? 10.133 -26.922 -6.812 1 93.81 245 LEU A C 1
ATOM 1981 O O . LEU A 1 245 ? 10.727 -27.953 -6.5 1 93.81 245 LEU A O 1
ATOM 198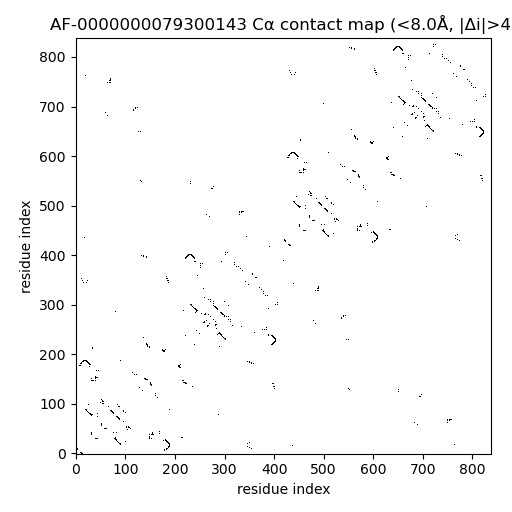5 N N . ASP A 1 246 ? 10.609 -25.984 -7.59 1 95.12 246 ASP A N 1
ATOM 1986 C CA . ASP A 1 246 ? 11.969 -26.156 -8.094 1 95.12 246 ASP A CA 1
ATOM 1987 C C . ASP A 1 246 ? 12.992 -26.047 -6.969 1 95.12 246 ASP A C 1
ATOM 1989 O O . ASP A 1 246 ? 12.852 -25.219 -6.07 1 95.12 246 ASP A O 1
ATOM 1993 N N . GLN A 1 247 ? 14.031 -26.859 -7.035 1 93.5 247 GLN A N 1
ATOM 1994 C CA . GLN A 1 247 ? 15.078 -26.859 -6.012 1 93.5 247 GLN A CA 1
ATOM 1995 C C . GLN A 1 247 ? 15.844 -25.547 -6 1 93.5 247 GLN A C 1
ATOM 1997 O O . GLN A 1 247 ? 16.422 -25.172 -4.977 1 93.5 247 GLN A O 1
ATOM 2002 N N . LYS A 1 248 ? 15.805 -24.891 -7.125 1 95.81 248 LYS A N 1
ATOM 2003 C CA . LYS A 1 248 ? 16.562 -23.641 -7.258 1 95.81 248 LYS A CA 1
ATOM 2004 C C . LYS A 1 248 ? 15.672 -22.422 -7.055 1 95.81 248 LYS A C 1
ATOM 2006 O O . LYS A 1 248 ? 16.031 -21.312 -7.438 1 95.81 248 LYS A O 1
ATOM 2011 N N . PHE A 1 249 ? 14.5 -22.656 -6.48 1 95.88 249 PHE A N 1
ATOM 2012 C CA . PHE A 1 249 ? 13.516 -21.609 -6.258 1 95.88 249 PHE A CA 1
ATOM 2013 C C . PHE A 1 249 ? 14.148 -20.406 -5.555 1 95.88 249 PHE A C 1
ATOM 2015 O O . PHE A 1 249 ? 14.031 -19.281 -6.02 1 95.88 249 PHE A O 1
ATOM 2022 N N . TYR A 1 250 ? 14.906 -20.656 -4.48 1 97 250 TYR A N 1
ATOM 2023 C CA . TYR A 1 250 ? 15.445 -19.562 -3.672 1 97 250 TYR A CA 1
ATOM 2024 C C . TYR A 1 250 ? 16.609 -18.891 -4.375 1 97 250 TYR A C 1
ATOM 2026 O O . TYR A 1 250 ? 16.906 -17.719 -4.133 1 97 250 TYR A O 1
ATOM 2034 N N . GLU A 1 251 ? 17.344 -19.594 -5.312 1 97.56 251 GLU A N 1
ATOM 2035 C CA . GLU A 1 251 ? 18.375 -18.953 -6.121 1 97.56 251 GLU A CA 1
ATOM 2036 C C . GLU A 1 251 ? 17.797 -17.828 -6.977 1 97.56 251 GLU A C 1
ATOM 2038 O O . GLU A 1 251 ? 18.406 -16.766 -7.09 1 97.56 251 GLU A O 1
ATOM 2043 N N . GLN A 1 252 ? 16.641 -18.141 -7.508 1 97.31 252 GLN A N 1
ATOM 2044 C CA . GLN A 1 252 ? 15.992 -17.141 -8.344 1 97.31 252 GLN A CA 1
ATOM 2045 C C . GLN A 1 252 ? 15.516 -15.961 -7.508 1 97.31 252 GLN A C 1
ATOM 2047 O O . GLN A 1 252 ? 15.578 -14.812 -7.953 1 97.31 252 GLN A O 1
ATOM 2052 N N . GLN A 1 253 ? 15.016 -16.266 -6.32 1 97.06 253 GLN A N 1
ATOM 2053 C CA . GLN A 1 253 ? 14.578 -15.188 -5.43 1 97.06 253 GLN A CA 1
ATOM 2054 C C . GLN A 1 253 ? 15.742 -14.281 -5.051 1 97.06 253 GLN A C 1
ATOM 2056 O O . GLN A 1 253 ? 15.609 -13.055 -5.055 1 97.06 253 GLN A O 1
ATOM 2061 N N . VAL A 1 254 ? 16.844 -14.867 -4.719 1 97.75 254 VAL A N 1
ATOM 2062 C CA . VAL A 1 254 ? 18.031 -14.102 -4.34 1 97.75 254 VAL A CA 1
ATOM 2063 C C . VAL A 1 254 ? 18.547 -13.328 -5.547 1 97.75 254 VAL A C 1
ATOM 2065 O O . VAL A 1 254 ? 18.969 -12.172 -5.418 1 97.75 254 VAL A O 1
ATOM 2068 N N . LEU A 1 255 ? 18.5 -13.992 -6.719 1 98 255 LEU A N 1
ATOM 2069 C CA . LEU A 1 255 ? 18.922 -13.328 -7.949 1 98 255 LEU A CA 1
ATOM 2070 C C . LEU A 1 255 ? 18.109 -12.055 -8.188 1 98 255 LEU A C 1
ATOM 2072 O O . LEU A 1 255 ? 18.672 -11.031 -8.586 1 98 255 LEU A O 1
ATOM 2076 N N . ALA A 1 256 ? 16.812 -12.133 -7.977 1 97.75 256 ALA A N 1
ATOM 2077 C CA . ALA A 1 256 ? 15.961 -10.961 -8.148 1 97.75 256 ALA A CA 1
ATOM 2078 C C . ALA A 1 256 ? 16.406 -9.82 -7.246 1 97.75 256 ALA A C 1
ATOM 2080 O O . ALA A 1 256 ? 16.406 -8.656 -7.656 1 97.75 256 ALA A O 1
ATOM 2081 N N . VAL A 1 257 ? 16.844 -10.141 -6.043 1 96.69 257 VAL A N 1
ATOM 2082 C CA . VAL A 1 257 ? 17.297 -9.133 -5.094 1 96.69 257 VAL A CA 1
ATOM 2083 C C . VAL A 1 257 ? 18.641 -8.57 -5.539 1 96.69 257 VAL A C 1
ATOM 2085 O O . VAL A 1 257 ? 18.875 -7.363 -5.469 1 96.69 257 VAL A O 1
ATOM 2088 N N . VAL A 1 258 ? 19.516 -9.367 -6.047 1 97.31 258 VAL A N 1
ATOM 2089 C CA . VAL A 1 258 ? 20.812 -8.93 -6.52 1 97.31 258 VAL A CA 1
ATOM 2090 C C . VAL A 1 258 ? 20.656 -7.926 -7.656 1 97.31 258 VAL A C 1
ATOM 2092 O O . VAL A 1 258 ? 21.328 -6.895 -7.684 1 97.31 258 VAL A O 1
ATOM 2095 N N . LEU A 1 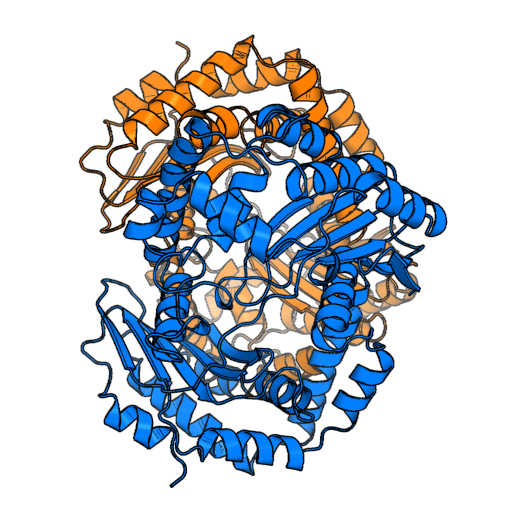259 ? 19.688 -8.227 -8.516 1 97.69 259 LEU A N 1
ATOM 2096 C CA . LEU A 1 259 ? 19.578 -7.434 -9.734 1 97.69 259 LEU A CA 1
ATOM 2097 C C . LEU A 1 259 ? 18.734 -6.18 -9.5 1 97.69 259 LEU A C 1
ATOM 2099 O O . LEU A 1 259 ? 19.078 -5.098 -9.984 1 97.69 259 LEU A O 1
ATOM 2103 N N . GLY A 1 260 ? 17.625 -6.426 -8.773 1 95.88 260 GLY A N 1
ATOM 2104 C CA . GLY A 1 260 ? 16.734 -5.277 -8.703 1 95.88 260 GLY A CA 1
ATOM 2105 C C . GLY A 1 260 ? 15.992 -5.18 -7.379 1 95.88 260 GLY A C 1
ATOM 2106 O O . GLY A 1 260 ? 14.93 -4.57 -7.301 1 95.88 260 GLY A O 1
ATOM 2107 N N . GLY A 1 261 ? 16.312 -5.754 -6.207 1 88 261 GLY A N 1
ATOM 2108 C CA . GLY A 1 261 ? 15.562 -5.836 -4.965 1 88 261 GLY A CA 1
ATOM 2109 C C . GLY A 1 261 ? 15.93 -4.754 -3.971 1 88 261 GLY A C 1
ATOM 2110 O O . GLY A 1 261 ? 15.18 -4.492 -3.025 1 88 261 GLY A O 1
ATOM 2111 N N . GLY A 1 262 ? 16.906 -3.922 -4.098 1 87.69 262 GLY A N 1
ATOM 2112 C CA . GLY A 1 262 ? 17.359 -2.926 -3.135 1 87.69 262 GLY A CA 1
ATOM 2113 C C . GLY A 1 262 ? 18.062 -1.744 -3.777 1 87.69 262 GLY A C 1
ATOM 2114 O O . GLY A 1 262 ? 18.203 -1.696 -5 1 87.69 262 GLY A O 1
ATOM 2115 N N . MET A 1 263 ? 18.391 -0.918 -2.861 1 91.69 263 MET A N 1
ATOM 2116 C CA . MET A 1 263 ? 18.984 0.327 -3.33 1 91.69 263 MET A CA 1
ATOM 2117 C C . MET A 1 263 ? 20.375 0.079 -3.9 1 91.69 263 MET A C 1
ATOM 2119 O O . MET A 1 263 ? 20.875 0.87 -4.707 1 91.69 263 MET A O 1
ATOM 2123 N N . SER A 1 264 ? 21.062 -0.99 -3.471 1 94.81 264 SER A N 1
ATOM 2124 C CA . SER A 1 264 ? 22.422 -1.252 -3.936 1 94.81 264 SER A CA 1
ATOM 2125 C C . SER A 1 264 ? 22.422 -2.211 -5.121 1 94.81 264 SER A C 1
ATOM 2127 O O . SER A 1 264 ? 23.484 -2.584 -5.621 1 94.81 264 SER A O 1
ATOM 2129 N N . SER A 1 265 ? 21.25 -2.609 -5.574 1 96.25 265 SER A N 1
ATOM 2130 C CA . SER A 1 265 ? 21.156 -3.58 -6.656 1 96.25 265 SER A CA 1
ATOM 2131 C C . SER A 1 265 ? 21.703 -3.01 -7.961 1 96.25 265 SER A C 1
ATOM 2133 O O . SER A 1 265 ? 21.766 -1.79 -8.133 1 96.25 265 SER A O 1
ATOM 2135 N N . ARG A 1 266 ? 22 -3.887 -8.867 1 96.19 266 ARG A N 1
ATOM 2136 C CA . ARG A 1 266 ? 22.672 -3.516 -10.109 1 96.19 266 ARG A CA 1
ATOM 2137 C C . ARG A 1 266 ? 21.797 -2.588 -10.945 1 96.19 266 ARG A C 1
ATOM 2139 O O . ARG A 1 266 ? 22.25 -1.536 -11.398 1 96.19 266 ARG A O 1
ATOM 2146 N N . LEU A 1 267 ? 20.625 -2.99 -11.086 1 97.81 267 LEU A N 1
ATOM 2147 C CA . LEU A 1 267 ? 19.75 -2.215 -11.953 1 97.81 267 LEU A CA 1
ATOM 2148 C C . LEU A 1 267 ? 19.391 -0.88 -11.312 1 97.81 267 LEU A C 1
ATOM 2150 O O . LEU A 1 267 ? 19.328 0.147 -11.992 1 97.81 267 LEU A O 1
ATOM 2154 N N . PHE A 1 268 ? 19.188 -0.914 -10.008 1 96.5 268 PHE A N 1
ATOM 2155 C CA . PHE A 1 268 ? 18.906 0.337 -9.312 1 96.5 268 PHE A CA 1
ATOM 2156 C C . PHE A 1 268 ? 20.062 1.315 -9.461 1 96.5 268 PHE A C 1
ATOM 2158 O O . PHE A 1 268 ? 19.859 2.48 -9.805 1 96.5 268 PHE A O 1
ATOM 2165 N N . GLN A 1 269 ? 21.203 0.877 -9.234 1 96.5 269 GLN A N 1
ATOM 2166 C CA . GLN A 1 269 ? 22.391 1.72 -9.297 1 96.5 269 GLN A CA 1
ATOM 2167 C C . GLN A 1 269 ? 22.609 2.258 -10.711 1 96.5 269 GLN A C 1
ATOM 2169 O O . GLN A 1 269 ? 22.828 3.459 -10.891 1 96.5 269 GLN A O 1
ATOM 2174 N N . GLU A 1 270 ? 22.5 1.443 -11.68 1 97.5 270 GLU A N 1
ATOM 2175 C CA . GLU A 1 270 ? 22.797 1.864 -13.047 1 97.5 270 GLU A CA 1
ATOM 2176 C C . GLU A 1 270 ? 21.688 2.742 -13.617 1 97.5 270 GLU A C 1
ATOM 2178 O O . GLU A 1 270 ? 21.953 3.82 -14.148 1 97.5 270 GLU A O 1
ATOM 2183 N N . ILE A 1 271 ? 20.469 2.303 -13.461 1 97.62 271 ILE A N 1
ATOM 2184 C CA . ILE A 1 271 ? 19.344 2.916 -14.156 1 97.62 271 ILE A CA 1
ATOM 2185 C C . ILE A 1 271 ? 18.906 4.176 -13.414 1 97.62 271 ILE A C 1
ATOM 2187 O O . ILE A 1 271 ? 18.703 5.227 -14.023 1 97.62 271 ILE A O 1
ATOM 2191 N N . ARG A 1 272 ? 18.781 4.109 -12.125 1 95.69 272 ARG A N 1
ATOM 2192 C CA . ARG A 1 272 ? 18.234 5.223 -11.352 1 95.69 272 ARG A CA 1
ATOM 2193 C C . ARG A 1 272 ? 19.359 6.125 -10.828 1 95.69 272 ARG A C 1
ATOM 2195 O O . ARG A 1 272 ? 19.344 7.336 -11.062 1 95.69 272 ARG A O 1
ATOM 2202 N N . GLU A 1 273 ? 20.359 5.566 -10.211 1 94.75 273 GLU A N 1
ATOM 2203 C CA . GLU A 1 273 ? 21.359 6.371 -9.523 1 94.75 273 GLU A CA 1
ATOM 2204 C C . GLU A 1 273 ? 22.344 6.988 -10.5 1 94.75 273 GLU A C 1
ATOM 2206 O O . GLU A 1 273 ? 22.672 8.18 -10.406 1 94.75 273 GLU A O 1
ATOM 2211 N N . LYS A 1 274 ? 22.859 6.23 -11.43 1 95.88 274 LYS A N 1
ATOM 2212 C CA . LYS A 1 274 ? 23.906 6.707 -12.32 1 95.88 274 LYS A CA 1
ATOM 2213 C C . LYS A 1 274 ? 23.328 7.457 -13.516 1 95.88 274 LYS A C 1
ATOM 2215 O O . LYS A 1 274 ? 23.797 8.539 -13.867 1 95.88 274 LYS A O 1
ATOM 2220 N N . ARG A 1 275 ? 22.219 6.926 -14.07 1 96 275 ARG A N 1
ATOM 2221 C CA . ARG A 1 275 ? 21.75 7.477 -15.336 1 96 275 ARG A CA 1
ATOM 2222 C C . ARG A 1 275 ? 20.5 8.336 -15.125 1 96 275 ARG A C 1
ATOM 2224 O O . ARG A 1 275 ? 20.109 9.094 -16.016 1 96 275 ARG A O 1
ATOM 2231 N N . GLY A 1 276 ? 19.828 8.148 -14.008 1 94.81 276 GLY A N 1
ATOM 2232 C CA . GLY A 1 276 ? 18.625 8.906 -13.719 1 94.81 276 GLY A CA 1
ATOM 2233 C C . GLY A 1 276 ? 17.5 8.617 -14.688 1 94.81 276 GLY A C 1
ATOM 2234 O O . GLY A 1 276 ? 16.672 9.492 -14.977 1 94.81 276 GLY A O 1
ATOM 2235 N N . LEU A 1 277 ? 17.391 7.391 -15.188 1 95.31 277 LEU A N 1
ATOM 2236 C CA . LEU A 1 277 ? 16.453 7.062 -16.266 1 95.31 277 LEU A CA 1
ATOM 2237 C C . LEU A 1 277 ? 15.055 6.797 -15.703 1 95.31 277 LEU A C 1
ATOM 2239 O O . LEU A 1 277 ? 14.062 6.902 -16.422 1 95.31 277 LEU A O 1
ATOM 2243 N N . ALA A 1 278 ? 15.008 6.363 -14.469 1 95.69 278 ALA A N 1
ATOM 2244 C CA . ALA A 1 278 ? 13.719 5.961 -13.914 1 95.69 278 ALA A CA 1
ATOM 2245 C C . ALA A 1 278 ? 13.68 6.176 -12.398 1 95.69 278 ALA A C 1
ATOM 2247 O O . ALA A 1 278 ? 14.695 6.023 -11.719 1 95.69 278 ALA A O 1
ATOM 2248 N N . TYR A 1 279 ? 12.5 6.473 -11.984 1 91.44 279 TYR A N 1
ATOM 2249 C CA . TYR A 1 279 ? 12.273 6.504 -10.539 1 91.44 279 TYR A CA 1
ATOM 2250 C C . TYR A 1 279 ? 12.094 5.098 -9.984 1 91.44 279 TYR A C 1
ATOM 2252 O O . TYR A 1 279 ? 12.609 4.777 -8.914 1 91.44 279 TYR A O 1
ATOM 2260 N N . HIS A 1 280 ? 11.414 4.34 -10.75 1 92.5 280 HIS A N 1
ATOM 2261 C CA . HIS A 1 280 ? 11.172 2.969 -10.312 1 92.5 280 HIS A CA 1
ATOM 2262 C C . HIS A 1 280 ? 11.82 1.963 -11.258 1 92.5 280 HIS A C 1
ATOM 2264 O O . HIS A 1 280 ? 11.656 2.061 -12.477 1 92.5 280 HIS A O 1
ATOM 2270 N N . ILE A 1 281 ? 12.539 1.024 -10.742 1 96.06 281 ILE A N 1
ATOM 2271 C CA . ILE A 1 281 ? 13.078 -0.151 -11.422 1 96.06 281 ILE A CA 1
ATOM 2272 C C . ILE A 1 281 ? 13.141 -1.324 -10.445 1 96.06 281 ILE A C 1
ATOM 2274 O O . ILE A 1 281 ? 13.617 -1.176 -9.312 1 96.06 281 ILE A O 1
ATOM 2278 N N . SER A 1 282 ? 12.602 -2.389 -10.883 1 96.88 282 SER A N 1
ATOM 2279 C CA . SER A 1 282 ? 12.617 -3.545 -9.992 1 96.88 282 SER A CA 1
ATOM 2280 C C . SER A 1 282 ? 12.609 -4.848 -10.789 1 96.88 282 SER A C 1
ATOM 2282 O O . SER A 1 282 ? 12.18 -4.875 -11.945 1 96.88 282 SER A O 1
ATOM 2284 N N . THR A 1 283 ? 13.203 -5.84 -10.148 1 97.56 283 THR A N 1
ATOM 2285 C CA . THR A 1 283 ? 13.094 -7.211 -10.633 1 97.56 283 THR A CA 1
ATOM 2286 C C . THR A 1 283 ? 12.172 -8.031 -9.734 1 97.56 283 THR A C 1
ATOM 2288 O O . THR A 1 283 ? 12.109 -7.801 -8.523 1 97.56 283 THR A O 1
ATOM 2291 N N . PHE A 1 284 ? 11.461 -8.891 -10.406 1 94.81 284 PHE A N 1
ATOM 2292 C CA . PHE A 1 284 ? 10.625 -9.75 -9.586 1 94.81 284 PHE A CA 1
ATOM 2293 C C . PHE A 1 284 ? 10.602 -11.172 -10.141 1 94.81 284 PHE A C 1
ATOM 2295 O O . PHE A 1 284 ? 10.875 -11.391 -11.32 1 94.81 284 PHE A O 1
ATOM 2302 N N . SER A 1 285 ? 10.391 -12.062 -9.18 1 95.69 285 SER A N 1
ATOM 2303 C CA . SER A 1 285 ? 10.211 -13.484 -9.461 1 95.69 285 SER A CA 1
ATOM 2304 C C . SER A 1 285 ? 8.797 -13.938 -9.117 1 95.69 285 SER A C 1
ATOM 2306 O O . SER A 1 285 ? 8.367 -13.844 -7.961 1 95.69 285 SER A O 1
ATOM 2308 N N . MET A 1 286 ? 8.102 -14.328 -10.117 1 95.88 286 MET A N 1
ATOM 2309 C CA . MET A 1 286 ? 6.773 -14.906 -9.938 1 95.88 286 MET A CA 1
ATOM 2310 C C . MET A 1 286 ? 6.812 -16.422 -10.102 1 95.88 286 MET A C 1
ATOM 2312 O O . MET A 1 286 ? 7.281 -16.922 -11.125 1 95.88 286 MET A O 1
ATOM 2316 N N . SER A 1 287 ? 6.355 -17.109 -9.102 1 96.56 287 SER A N 1
ATOM 2317 C CA . SER A 1 287 ? 6.375 -18.562 -9.172 1 96.56 287 SER A CA 1
ATOM 2318 C C . SER A 1 287 ? 4.977 -19.141 -9.008 1 96.56 287 SER A C 1
ATOM 2320 O O . SER A 1 287 ? 4.176 -18.641 -8.219 1 96.56 287 SER A O 1
ATOM 2322 N N . TYR A 1 288 ? 4.734 -20.156 -9.789 1 96.12 288 TYR A N 1
ATOM 2323 C CA . TYR A 1 288 ? 3.527 -20.969 -9.703 1 96.12 288 TYR A CA 1
ATOM 2324 C C . TYR A 1 288 ? 3.875 -22.422 -9.414 1 96.12 288 TYR A C 1
ATOM 2326 O O . TYR A 1 288 ? 5.047 -22.766 -9.234 1 96.12 288 TYR A O 1
ATOM 2334 N N . THR A 1 289 ? 2.875 -23.219 -9.312 1 92.06 289 THR A N 1
ATOM 2335 C CA . THR A 1 289 ? 3.049 -24.609 -8.945 1 92.06 289 THR A CA 1
ATOM 2336 C C . THR A 1 289 ? 3.883 -25.344 -9.992 1 92.06 289 THR A C 1
ATOM 2338 O O . THR A 1 289 ? 4.672 -26.234 -9.664 1 92.06 289 THR A O 1
ATOM 2341 N N . ASP A 1 290 ? 3.816 -25 -11.258 1 93 290 ASP A N 1
ATOM 2342 C CA . ASP A 1 290 ? 4.426 -25.828 -12.289 1 93 290 ASP A CA 1
ATOM 2343 C C . ASP A 1 290 ? 5.441 -25.031 -13.109 1 93 290 ASP A C 1
ATOM 2345 O O . ASP A 1 290 ? 6.227 -25.609 -13.867 1 93 290 ASP A O 1
ATOM 2349 N N . LEU A 1 291 ? 5.445 -23.797 -13.023 1 95.88 291 LEU A N 1
ATOM 2350 C CA . LEU A 1 291 ? 6.395 -22.953 -13.75 1 95.88 291 LEU A CA 1
ATOM 2351 C C . LEU A 1 291 ? 6.59 -21.609 -13.039 1 95.88 291 LEU A C 1
ATOM 2353 O O . LEU A 1 291 ? 6.113 -21.422 -11.914 1 95.88 291 LEU A O 1
ATOM 2357 N N . GLY A 1 292 ? 7.391 -20.719 -13.617 1 96.56 292 GLY A N 1
ATOM 2358 C CA . GLY A 1 292 ? 7.617 -19.391 -13.07 1 96.56 292 GLY A CA 1
ATOM 2359 C C . GLY A 1 292 ? 8.07 -18.375 -14.109 1 96.56 292 GLY A C 1
ATOM 2360 O O . GLY A 1 292 ? 8.234 -18.719 -15.281 1 96.56 292 GLY A O 1
ATOM 2361 N N . VAL A 1 293 ? 8.148 -17.156 -13.664 1 97.81 293 VAL A N 1
ATOM 2362 C CA . VAL A 1 293 ? 8.555 -16.047 -14.516 1 97.81 293 VAL A CA 1
ATOM 2363 C C . VAL A 1 293 ? 9.547 -15.164 -13.766 1 97.81 293 VAL A C 1
ATOM 2365 O O . VAL A 1 293 ? 9.391 -14.922 -12.562 1 97.81 293 VAL A O 1
ATOM 2368 N N . PHE A 1 294 ? 10.609 -14.805 -14.375 1 97.94 294 PHE A N 1
ATOM 2369 C CA . PHE A 1 294 ? 11.547 -13.789 -13.906 1 97.94 294 PHE A CA 1
ATOM 2370 C C . PHE A 1 294 ? 11.445 -12.539 -14.773 1 97.94 294 PHE A C 1
ATOM 2372 O O . PHE A 1 294 ? 11.562 -12.609 -16 1 97.94 294 PHE A O 1
ATOM 2379 N N . ALA A 1 295 ? 11.234 -11.359 -14.117 1 98.06 295 ALA A N 1
ATOM 2380 C CA . ALA A 1 295 ? 10.945 -10.203 -14.953 1 98.06 295 ALA A CA 1
ATOM 2381 C C . ALA A 1 295 ? 11.508 -8.922 -14.336 1 98.06 295 ALA A C 1
ATOM 2383 O O . ALA A 1 295 ? 11.883 -8.906 -13.156 1 98.06 295 ALA A O 1
ATOM 2384 N N . VAL A 1 296 ? 11.641 -7.906 -15.156 1 98.12 296 VAL A N 1
ATOM 2385 C CA . VAL A 1 296 ? 12.023 -6.551 -14.773 1 98.12 296 VAL A CA 1
ATOM 2386 C C . VAL A 1 296 ? 10.891 -5.582 -15.117 1 98.12 296 VAL A C 1
ATOM 2388 O O . VAL A 1 296 ? 10.258 -5.703 -16.172 1 98.12 296 VAL A O 1
ATOM 2391 N N . TYR A 1 297 ? 10.617 -4.727 -14.242 1 98.19 297 TYR A N 1
ATOM 2392 C CA . TYR A 1 297 ? 9.641 -3.668 -14.461 1 98.19 297 TYR A CA 1
ATOM 2393 C C . TYR A 1 297 ? 10.25 -2.297 -14.211 1 98.19 297 TYR A C 1
ATOM 2395 O O . TYR A 1 297 ? 11.016 -2.117 -13.25 1 98.19 297 TYR A O 1
ATOM 2403 N N . SER A 1 298 ? 9.883 -1.354 -15.07 1 98 298 SER A N 1
ATOM 2404 C CA . SER A 1 298 ? 10.266 0.038 -14.859 1 98 298 SER A CA 1
ATOM 2405 C C . SER A 1 298 ? 9.352 0.985 -15.625 1 98 298 SER A C 1
ATOM 2407 O O . SER A 1 298 ? 8.516 0.543 -16.422 1 98 298 SER A O 1
ATOM 2409 N N . ALA A 1 299 ? 9.383 2.16 -15.359 1 97.56 299 ALA A N 1
ATOM 2410 C CA . ALA A 1 299 ? 8.695 3.234 -16.078 1 97.56 299 ALA A CA 1
ATOM 2411 C C . ALA A 1 299 ? 9.617 4.43 -16.281 1 97.56 299 ALA A C 1
ATOM 2413 O O . ALA A 1 299 ? 10.414 4.777 -15.406 1 97.56 299 ALA A O 1
ATOM 2414 N N . THR A 1 300 ? 9.602 4.996 -17.484 1 97.81 300 THR A N 1
ATOM 2415 C CA . THR A 1 300 ? 10.477 6.117 -17.812 1 97.81 300 THR A CA 1
ATOM 2416 C C . THR A 1 300 ? 9.82 7.023 -18.859 1 97.81 300 THR A C 1
ATOM 2418 O O . THR A 1 300 ? 8.734 6.719 -19.359 1 97.81 300 THR A O 1
ATOM 2421 N N . ASN A 1 301 ? 10.461 8.156 -19.078 1 96.62 301 ASN A N 1
ATOM 2422 C CA . ASN A 1 301 ? 10.008 9.047 -20.141 1 96.62 301 ASN A CA 1
ATOM 2423 C C . ASN A 1 301 ? 10.148 8.398 -21.516 1 96.62 301 ASN A C 1
ATOM 2425 O O . ASN A 1 301 ? 11.109 7.672 -21.766 1 96.62 301 ASN A O 1
ATOM 2429 N N . PRO A 1 302 ? 9.172 8.734 -22.391 1 97.44 302 PRO A N 1
ATOM 2430 C CA . PRO A 1 302 ? 9.195 8.141 -23.719 1 97.44 302 PRO A CA 1
ATOM 2431 C C . PRO A 1 302 ? 10.531 8.328 -24.438 1 97.44 302 PRO A C 1
ATOM 2433 O O . PRO A 1 302 ? 10.969 7.453 -25.188 1 97.44 302 PRO A O 1
ATOM 2436 N N . ASP A 1 303 ? 11.227 9.398 -24.188 1 97.38 303 ASP A N 1
ATOM 2437 C CA . ASP A 1 303 ? 12.484 9.703 -24.859 1 97.38 303 ASP A CA 1
ATOM 2438 C C . ASP A 1 303 ? 13.617 8.828 -24.359 1 97.38 303 ASP A C 1
ATOM 2440 O O . ASP A 1 303 ? 14.656 8.688 -25.016 1 97.38 303 ASP A O 1
ATOM 2444 N N . SER A 1 304 ? 13.414 8.188 -23.234 1 97.56 304 SER A N 1
ATOM 2445 C CA . SER A 1 304 ? 14.508 7.457 -22.594 1 97.56 304 SER A CA 1
ATOM 2446 C C . SER A 1 304 ? 14.25 5.953 -22.609 1 97.56 304 SER A C 1
ATOM 2448 O O . SER A 1 304 ? 15.039 5.176 -22.062 1 97.56 304 SER A O 1
ATOM 2450 N N . VAL A 1 305 ? 13.18 5.531 -23.219 1 98.06 305 VAL A N 1
ATOM 2451 C CA . VAL A 1 305 ? 12.734 4.148 -23.078 1 98.06 305 VAL A CA 1
ATOM 2452 C C . VAL A 1 305 ? 13.758 3.209 -23.703 1 98.06 305 VAL A C 1
ATOM 2454 O O . VAL A 1 305 ? 14.047 2.139 -23.172 1 98.06 305 VAL A O 1
ATOM 2457 N N . ASN A 1 306 ? 14.32 3.57 -24.859 1 98.62 306 ASN A N 1
ATOM 2458 C CA . ASN A 1 306 ? 15.297 2.711 -25.516 1 98.62 306 ASN A CA 1
ATOM 2459 C C . ASN A 1 306 ? 16.594 2.645 -24.734 1 98.62 306 ASN A C 1
ATOM 2461 O O . ASN A 1 306 ? 17.203 1.576 -24.609 1 98.62 306 ASN A O 1
ATOM 2465 N N . GLU A 1 307 ? 17 3.754 -24.203 1 98.44 307 GLU A N 1
ATOM 2466 C CA . GLU A 1 307 ? 18.188 3.752 -23.344 1 98.44 307 GLU A CA 1
ATOM 2467 C C . GLU A 1 307 ? 17.969 2.877 -22.125 1 98.44 307 GLU A C 1
ATOM 2469 O O . GLU A 1 307 ? 18.875 2.158 -21.688 1 98.44 307 GLU A O 1
ATOM 2474 N N . LEU A 1 308 ? 16.797 2.941 -21.531 1 98.38 308 LEU A N 1
ATOM 2475 C CA . LEU A 1 308 ? 16.438 2.1 -20.391 1 98.38 308 LEU A CA 1
ATOM 2476 C C . LEU A 1 308 ? 16.562 0.622 -20.75 1 98.38 308 LEU A C 1
ATOM 2478 O O . LEU A 1 308 ? 17.172 -0.154 -20 1 98.38 308 LEU A O 1
ATOM 2482 N N . ILE A 1 309 ? 16.031 0.263 -21.875 1 98.44 309 ILE A N 1
ATOM 2483 C CA . ILE A 1 309 ? 16.062 -1.124 -22.328 1 98.44 309 ILE A CA 1
ATOM 2484 C C . ILE A 1 309 ? 17.516 -1.568 -22.5 1 98.44 309 ILE A C 1
ATOM 2486 O O . ILE A 1 309 ? 17.906 -2.623 -22.016 1 98.44 309 ILE A O 1
ATOM 2490 N N . GLU A 1 310 ? 18.297 -0.77 -23.188 1 98.31 310 GLU A N 1
ATOM 2491 C CA . GLU A 1 310 ? 19.703 -1.097 -23.469 1 98.31 310 GLU A CA 1
ATOM 2492 C C . GLU A 1 310 ? 20.5 -1.231 -22.188 1 98.31 310 GLU A C 1
ATOM 2494 O O . GLU A 1 310 ? 21.266 -2.188 -22.016 1 98.31 310 GLU A O 1
ATOM 2499 N N . ALA A 1 311 ? 20.297 -0.304 -21.328 1 98.12 311 ALA A N 1
ATOM 2500 C CA . ALA A 1 311 ? 21.016 -0.333 -20.047 1 98.12 311 ALA A CA 1
ATOM 2501 C C . ALA A 1 311 ? 20.625 -1.554 -19.219 1 98.12 311 ALA A C 1
ATOM 2503 O O . ALA A 1 311 ? 21.484 -2.166 -18.578 1 98.12 311 ALA A O 1
ATOM 2504 N N . THR A 1 312 ? 19.344 -1.892 -19.203 1 98.12 312 THR A N 1
ATOM 2505 C CA . THR A 1 312 ? 18.875 -3.064 -18.469 1 98.12 312 THR A CA 1
ATOM 2506 C C . THR A 1 312 ? 19.5 -4.34 -19.031 1 98.12 312 THR A C 1
ATOM 2508 O O . THR A 1 312 ? 20.031 -5.16 -18.281 1 98.12 312 THR A O 1
ATOM 2511 N N . ALA A 1 313 ? 19.453 -4.441 -20.359 1 97.44 313 ALA A N 1
ATOM 2512 C CA . ALA A 1 313 ? 20.031 -5.605 -21.016 1 97.44 313 ALA A CA 1
ATOM 2513 C C . ALA A 1 313 ? 21.531 -5.707 -20.734 1 97.44 313 ALA A C 1
ATOM 2515 O O . ALA A 1 313 ? 22.031 -6.785 -20.406 1 97.44 313 ALA A O 1
ATOM 2516 N N . GLU A 1 314 ? 22.172 -4.617 -20.828 1 97.06 314 GLU A N 1
ATOM 2517 C CA . GLU A 1 314 ? 23.609 -4.57 -20.594 1 97.06 314 GLU A CA 1
ATOM 2518 C C . GLU A 1 314 ? 23.953 -5.027 -19.172 1 97.06 314 GLU A C 1
ATOM 2520 O O . GLU A 1 314 ? 24.859 -5.848 -18.984 1 97.06 314 GLU A O 1
ATOM 2525 N N . GLN A 1 315 ? 23.25 -4.535 -18.234 1 96.69 315 GLN A N 1
ATOM 2526 C CA . GLN A 1 315 ? 23.531 -4.867 -16.844 1 96.69 315 GLN A CA 1
ATOM 2527 C C . GLN A 1 315 ? 23.234 -6.336 -16.547 1 96.69 315 GLN A C 1
ATOM 2529 O O . GLN A 1 315 ? 23.953 -6.988 -15.789 1 96.69 315 GLN A O 1
ATOM 2534 N N . MET A 1 316 ? 22.188 -6.828 -17.109 1 96.62 316 MET A N 1
ATOM 2535 C CA . MET A 1 316 ? 21.859 -8.234 -16.906 1 96.62 316 MET A CA 1
ATOM 2536 C C . MET A 1 316 ? 22.906 -9.141 -17.531 1 96.62 316 MET A C 1
ATOM 2538 O O . MET A 1 316 ? 23.328 -10.125 -16.922 1 96.62 316 MET A O 1
ATOM 2542 N N . LYS A 1 317 ? 23.375 -8.789 -18.719 1 96 317 LYS A N 1
ATOM 2543 C CA . LYS A 1 317 ? 24.422 -9.57 -19.375 1 96 317 LYS A CA 1
ATOM 2544 C C . LYS A 1 317 ? 25.734 -9.492 -18.594 1 96 317 LYS A C 1
ATOM 2546 O O . LYS A 1 317 ? 26.406 -10.516 -18.391 1 96 317 LYS A O 1
ATOM 2551 N N . LEU A 1 318 ? 26.047 -8.328 -18.156 1 95.62 318 LEU A N 1
ATOM 2552 C CA . LEU A 1 318 ? 27.266 -8.148 -17.359 1 95.62 318 LEU A CA 1
ATOM 2553 C C . LEU A 1 318 ? 27.203 -8.961 -16.078 1 95.62 318 LEU A C 1
ATOM 2555 O O . LEU A 1 318 ? 28.219 -9.477 -15.609 1 95.62 318 LEU A O 1
ATOM 2559 N N . ALA A 1 319 ? 26.094 -9.047 -15.516 1 95 319 ALA A N 1
ATOM 2560 C CA . ALA A 1 319 ? 25.891 -9.719 -14.234 1 95 319 ALA A CA 1
ATOM 2561 C C . ALA A 1 319 ? 26.172 -11.211 -14.344 1 95 319 ALA A C 1
ATOM 2563 O O . ALA A 1 319 ? 26.5 -11.867 -13.344 1 95 319 ALA A O 1
ATOM 2564 N N . THR A 1 320 ? 26.109 -11.781 -15.5 1 94.06 320 THR A N 1
ATOM 2565 C CA . THR A 1 320 ? 26.344 -13.211 -15.672 1 94.06 320 THR A CA 1
ATOM 2566 C C . THR A 1 320 ? 27.781 -13.57 -15.305 1 94.06 320 THR A C 1
ATOM 2568 O O . THR A 1 320 ? 28.078 -14.727 -15.008 1 94.06 320 THR A O 1
ATOM 2571 N N . GLY A 1 321 ? 28.641 -12.578 -15.32 1 93.44 321 GLY A N 1
ATOM 2572 C CA . GLY A 1 321 ? 30.031 -12.883 -15.031 1 93.44 321 GLY A CA 1
ATOM 2573 C C . GLY A 1 321 ? 30.641 -11.969 -13.984 1 93.44 321 GLY A C 1
ATOM 2574 O O . GLY A 1 321 ? 31.797 -12.133 -13.609 1 93.44 321 GLY A O 1
ATOM 2575 N N . SER A 1 322 ? 29.828 -11.078 -13.422 1 95.75 322 SER A N 1
ATOM 2576 C CA . SER A 1 322 ? 30.516 -10.047 -12.648 1 95.75 322 SER A CA 1
ATOM 2577 C C . SER A 1 322 ? 29.891 -9.883 -11.273 1 95.75 322 SER A C 1
ATOM 2579 O O . SER A 1 322 ? 30.344 -9.062 -10.469 1 95.75 322 SER A O 1
ATOM 2581 N N . ILE A 1 323 ? 28.859 -10.625 -11.008 1 96.38 323 ILE A N 1
ATOM 2582 C CA . ILE A 1 323 ? 28.281 -10.547 -9.664 1 96.38 323 ILE A CA 1
ATOM 2583 C C . ILE A 1 323 ? 29.344 -10.93 -8.633 1 96.38 323 ILE A C 1
ATOM 2585 O O . ILE A 1 323 ? 30.062 -11.914 -8.812 1 96.38 323 ILE A O 1
ATOM 2589 N N . THR A 1 324 ? 29.438 -10.156 -7.562 1 96.75 324 THR A N 1
ATOM 2590 C CA . THR A 1 324 ? 30.484 -10.375 -6.566 1 96.75 324 THR A CA 1
ATOM 2591 C C . THR A 1 324 ? 29.922 -11.102 -5.348 1 96.75 324 THR A C 1
ATOM 2593 O O . THR A 1 324 ? 28.703 -11.156 -5.156 1 96.75 324 THR A O 1
ATOM 2596 N N . GLU A 1 325 ? 30.844 -11.609 -4.539 1 97.06 325 GLU A N 1
ATOM 2597 C CA . GLU A 1 325 ? 30.469 -12.25 -3.283 1 97.06 325 GLU A CA 1
ATOM 2598 C C . GLU A 1 325 ? 29.812 -11.258 -2.332 1 97.06 325 GLU A C 1
ATOM 2600 O O . GLU A 1 325 ? 28.906 -11.617 -1.58 1 97.06 325 GLU A O 1
ATOM 2605 N N . GLU A 1 326 ? 30.234 -10.039 -2.387 1 96.38 326 GLU A N 1
ATOM 2606 C CA . GLU A 1 326 ? 29.656 -9.008 -1.526 1 96.38 326 GLU A CA 1
ATOM 2607 C C . GLU A 1 326 ? 28.203 -8.727 -1.902 1 96.38 326 GLU A C 1
ATOM 2609 O O . GLU A 1 326 ? 27.359 -8.539 -1.027 1 96.38 326 GLU A O 1
ATOM 2614 N N . GLU A 1 327 ? 27.938 -8.68 -3.193 1 96.88 327 GLU A N 1
ATOM 2615 C CA . GLU A 1 327 ? 26.578 -8.477 -3.66 1 96.88 327 GLU A CA 1
ATOM 2616 C C . GLU A 1 327 ? 25.672 -9.617 -3.225 1 96.88 327 GLU A C 1
ATOM 2618 O O . GLU A 1 327 ? 24.547 -9.391 -2.781 1 96.88 327 GLU A O 1
ATOM 2623 N N . LEU A 1 328 ? 26.203 -10.82 -3.381 1 97.5 328 LEU A N 1
ATOM 2624 C CA . LEU A 1 328 ? 25.438 -11.992 -2.98 1 97.5 328 LEU A CA 1
ATOM 2625 C C . LEU A 1 328 ? 25.172 -11.984 -1.479 1 97.5 328 LEU A C 1
ATOM 2627 O O . LEU A 1 328 ? 24.047 -12.273 -1.037 1 97.5 328 LEU A O 1
ATOM 2631 N N . LYS A 1 329 ? 26.188 -11.672 -0.751 1 96.56 329 LYS A N 1
ATOM 2632 C CA . LYS A 1 329 ? 26.062 -11.617 0.702 1 96.56 329 LYS A CA 1
ATOM 2633 C C . LYS A 1 329 ? 24.984 -10.617 1.123 1 96.56 329 LYS A C 1
ATOM 2635 O O . LYS A 1 329 ? 24.172 -10.906 2.004 1 96.56 329 LYS A O 1
ATOM 2640 N N . ARG A 1 330 ? 24.969 -9.477 0.539 1 95.94 330 ARG A N 1
ATOM 2641 C CA . ARG A 1 330 ? 23.969 -8.461 0.846 1 95.94 330 ARG A CA 1
ATOM 2642 C C . ARG A 1 330 ? 22.562 -8.93 0.479 1 95.94 330 ARG A C 1
ATOM 2644 O O . ARG A 1 330 ? 21.625 -8.719 1.235 1 95.94 330 ARG A O 1
ATOM 2651 N N . ALA A 1 331 ? 22.453 -9.492 -0.688 1 96.88 331 ALA A N 1
ATOM 2652 C CA . ALA A 1 331 ? 21.156 -9.992 -1.135 1 96.88 331 ALA A CA 1
ATOM 2653 C C . ALA A 1 331 ? 20.609 -11.055 -0.182 1 96.88 331 ALA A C 1
ATOM 2655 O O . ALA A 1 331 ? 19.438 -11.023 0.182 1 96.88 331 ALA A O 1
ATOM 2656 N N . LYS A 1 332 ? 21.484 -12 0.205 1 96.94 332 LYS A N 1
ATOM 2657 C CA . LYS A 1 332 ? 21.094 -13.031 1.157 1 96.94 332 LYS A CA 1
ATOM 2658 C C . LYS A 1 332 ? 20.656 -12.414 2.484 1 96.94 332 LYS A C 1
ATOM 2660 O O . LYS A 1 332 ? 19.656 -12.828 3.07 1 96.94 332 LYS A O 1
ATOM 2665 N N . ALA A 1 333 ? 21.406 -11.43 2.924 1 94.31 333 ALA A N 1
ATOM 2666 C CA . ALA A 1 333 ? 21.062 -10.75 4.172 1 94.31 333 ALA A CA 1
ATOM 2667 C C . ALA A 1 333 ? 19.703 -10.086 4.082 1 94.31 333 ALA A C 1
ATOM 2669 O O . ALA A 1 333 ? 18.906 -10.148 5.031 1 94.31 333 ALA A O 1
ATOM 2670 N N . GLN A 1 334 ? 19.422 -9.492 2.977 1 94.56 334 GLN A N 1
ATOM 2671 C CA . GLN A 1 334 ? 18.141 -8.828 2.773 1 94.56 334 GLN A CA 1
ATOM 2672 C C . GLN A 1 334 ? 16.984 -9.828 2.801 1 94.56 334 GLN A C 1
ATOM 2674 O O . GLN A 1 334 ? 15.969 -9.586 3.447 1 94.56 334 GLN A O 1
ATOM 2679 N N . VAL A 1 335 ? 17.141 -10.891 2.084 1 95.31 335 VAL A N 1
ATOM 2680 C CA . VAL A 1 335 ? 16.094 -11.914 2.037 1 95.31 335 VAL A CA 1
ATOM 2681 C C . VAL A 1 335 ? 15.867 -12.484 3.434 1 95.31 335 VAL A C 1
ATOM 2683 O O . VAL A 1 335 ? 14.719 -12.641 3.869 1 95.31 335 VAL A O 1
ATOM 2686 N N . LYS A 1 336 ? 16.953 -12.742 4.164 1 94.5 336 LYS A N 1
ATOM 2687 C CA . LYS A 1 336 ? 16.859 -13.297 5.508 1 94.5 336 LYS A CA 1
ATOM 2688 C C . LYS A 1 336 ? 16.188 -12.32 6.469 1 94.5 336 LYS A C 1
ATOM 2690 O O . LYS A 1 336 ? 15.328 -12.703 7.262 1 94.5 336 LYS A O 1
ATOM 2695 N N . ALA A 1 337 ? 16.594 -11.102 6.402 1 92.31 337 ALA A N 1
ATOM 2696 C CA . ALA A 1 337 ? 16 -10.078 7.262 1 92.31 337 ALA A CA 1
ATOM 2697 C C . ALA A 1 337 ? 14.5 -9.969 7.012 1 92.31 337 ALA A C 1
ATOM 2699 O O . ALA A 1 337 ? 13.711 -9.867 7.953 1 92.31 337 ALA A O 1
ATOM 2700 N N . SER A 1 338 ? 14.125 -9.93 5.742 1 93.56 338 SER A N 1
ATOM 2701 C CA . SER A 1 338 ? 12.711 -9.859 5.387 1 93.56 338 SER A CA 1
ATOM 2702 C C . SER A 1 338 ? 11.938 -11.039 5.961 1 93.56 338 SER A C 1
ATOM 2704 O O . SER A 1 338 ? 10.844 -10.867 6.496 1 93.56 338 SER A O 1
ATOM 2706 N N . LEU A 1 339 ? 12.5 -12.18 5.879 1 93.19 339 LEU A N 1
ATOM 2707 C CA . LEU A 1 339 ? 11.875 -13.383 6.414 1 93.19 339 LEU A CA 1
ATOM 2708 C C . LEU A 1 339 ? 11.719 -13.289 7.93 1 93.19 339 LEU A C 1
ATOM 2710 O O . LEU A 1 339 ? 10.648 -13.578 8.469 1 93.19 339 LEU A O 1
ATOM 2714 N N . LEU A 1 340 ? 12.703 -12.859 8.57 1 91.06 340 LEU A N 1
ATOM 2715 C CA . LEU A 1 340 ? 12.703 -12.773 10.031 1 91.06 340 LEU A CA 1
ATOM 2716 C C . LEU A 1 340 ? 11.711 -11.719 10.508 1 91.06 340 LEU A C 1
ATOM 2718 O O . LEU A 1 340 ? 10.984 -11.945 11.477 1 91.06 340 LEU A O 1
ATOM 2722 N N . MET A 1 341 ? 11.633 -10.672 9.82 1 90.88 341 MET A N 1
ATOM 2723 C CA . MET A 1 341 ? 10.734 -9.586 10.203 1 90.88 341 MET A CA 1
ATOM 2724 C C . MET A 1 341 ? 9.281 -9.984 9.977 1 90.88 341 MET A C 1
ATOM 2726 O O . MET A 1 341 ? 8.398 -9.586 10.734 1 90.88 341 MET A O 1
ATOM 2730 N N . SER A 1 342 ? 9.016 -10.68 8.938 1 91.06 342 SER A N 1
ATOM 2731 C CA . SER A 1 342 ? 7.66 -11.133 8.648 1 91.06 342 SER A CA 1
ATOM 2732 C C . SER A 1 342 ? 7.137 -12.039 9.758 1 91.06 342 SER A C 1
ATOM 2734 O O . SER A 1 342 ? 5.922 -12.203 9.914 1 91.06 342 SER A O 1
ATOM 2736 N N . GLN A 1 343 ? 8.023 -12.617 10.602 1 90.19 343 GLN A N 1
ATOM 2737 C CA . GLN A 1 343 ? 7.66 -13.539 11.672 1 90.19 343 GLN A CA 1
ATOM 2738 C C . GLN A 1 343 ? 7.008 -12.797 12.836 1 90.19 343 GLN A C 1
ATOM 2740 O O . GLN A 1 343 ? 6.418 -13.422 13.719 1 90.19 343 GLN A O 1
ATOM 2745 N N . GLU A 1 344 ? 7.035 -11.484 12.781 1 91.31 344 GLU A N 1
ATOM 2746 C CA . GLU A 1 344 ? 6.457 -10.703 13.867 1 91.31 344 GLU A CA 1
ATOM 2747 C C . GLU A 1 344 ? 4.977 -10.422 13.625 1 91.31 344 GLU A C 1
ATOM 2749 O O . GLU A 1 344 ? 4.27 -9.953 14.516 1 91.31 344 GLU A O 1
ATOM 2754 N N . SER A 1 345 ? 4.492 -10.719 12.445 1 92.81 345 SER A N 1
ATOM 2755 C CA . SER A 1 345 ? 3.107 -10.461 12.062 1 92.81 345 SER A CA 1
ATOM 2756 C C . SER A 1 345 ? 2.287 -11.75 12.07 1 92.81 345 SER A C 1
ATOM 2758 O O . SER A 1 345 ? 2.613 -12.703 11.359 1 92.81 345 SER A O 1
ATOM 2760 N N . SER A 1 346 ? 1.203 -11.703 12.852 1 95.81 346 SER A N 1
ATOM 2761 C CA . SER A 1 346 ? 0.338 -12.875 12.867 1 95.81 346 SER A CA 1
ATOM 2762 C C . SER A 1 346 ? -0.258 -13.148 11.492 1 95.81 346 SER A C 1
ATOM 2764 O O . SER A 1 346 ? -0.411 -14.305 11.086 1 95.81 346 SER A O 1
ATOM 2766 N N . ALA A 1 347 ? -0.572 -12.094 10.773 1 96.44 347 ALA A N 1
ATOM 2767 C CA . ALA A 1 347 ? -1.142 -12.234 9.438 1 96.44 347 ALA A CA 1
ATOM 2768 C C . ALA A 1 347 ? -0.147 -12.891 8.484 1 96.44 347 ALA A C 1
ATOM 2770 O O . ALA A 1 347 ? -0.507 -13.789 7.727 1 96.44 347 ALA A O 1
ATOM 2771 N N . SER A 1 348 ? 1.113 -12.422 8.547 1 95.81 348 SER A N 1
ATOM 2772 C CA . SER A 1 348 ? 2.143 -12.969 7.668 1 95.81 348 SER A CA 1
ATOM 2773 C C . SER A 1 348 ? 2.424 -14.438 7.992 1 95.81 348 SER A C 1
ATOM 2775 O O . SER A 1 348 ? 2.613 -15.25 7.09 1 95.81 348 SER A O 1
ATOM 2777 N N . ARG A 1 349 ? 2.432 -14.758 9.242 1 96.38 349 ARG A N 1
ATOM 2778 C CA . ARG A 1 349 ? 2.684 -16.141 9.648 1 96.38 349 ARG A CA 1
ATOM 2779 C C . ARG A 1 349 ? 1.539 -17.047 9.227 1 96.38 349 ARG A C 1
ATOM 2781 O O . ARG A 1 349 ? 1.77 -18.156 8.734 1 96.38 349 ARG A O 1
ATOM 2788 N N . ALA A 1 350 ? 0.306 -16.562 9.438 1 97.88 350 ALA A N 1
ATOM 2789 C CA . ALA A 1 350 ? -0.849 -17.359 9.023 1 97.88 350 ALA A CA 1
ATOM 2790 C C . ALA A 1 350 ? -0.835 -17.609 7.523 1 97.88 350 ALA A C 1
ATOM 2792 O O . ALA A 1 350 ? -1.135 -18.719 7.07 1 97.88 350 ALA A O 1
ATOM 2793 N N . GLU A 1 351 ? -0.468 -16.625 6.77 1 96.75 351 GLU A N 1
ATOM 2794 C CA . GLU A 1 351 ? -0.409 -16.75 5.316 1 96.75 351 GLU A CA 1
ATOM 2795 C C . GLU A 1 351 ? 0.673 -17.734 4.887 1 96.75 351 GLU A C 1
ATOM 2797 O O . GLU A 1 351 ? 0.443 -18.578 4.02 1 96.75 351 GLU A O 1
ATOM 2802 N N . ARG A 1 352 ? 1.775 -17.609 5.469 1 94.81 352 ARG A N 1
ATOM 2803 C CA . ARG A 1 352 ? 2.926 -18.438 5.109 1 94.81 352 ARG A CA 1
ATOM 2804 C C . ARG A 1 352 ? 2.645 -19.906 5.371 1 94.81 352 ARG A C 1
ATOM 2806 O O . ARG A 1 352 ? 2.898 -20.75 4.516 1 94.81 352 ARG A O 1
ATOM 2813 N N . ILE A 1 353 ? 2.123 -20.234 6.523 1 96.44 353 ILE A N 1
ATOM 2814 C CA . ILE A 1 353 ? 1.946 -21.625 6.871 1 96.44 353 ILE A CA 1
ATOM 2815 C C . ILE A 1 353 ? 0.834 -22.234 6.02 1 96.44 353 ILE A C 1
ATOM 2817 O O . ILE A 1 353 ? 0.907 -23.406 5.641 1 96.44 353 ILE A O 1
ATOM 2821 N N . ALA A 1 354 ? -0.186 -21.438 5.734 1 95.88 354 ALA A N 1
ATOM 2822 C CA . ALA A 1 354 ? -1.237 -21.938 4.848 1 95.88 354 ALA A CA 1
ATOM 2823 C C . ALA A 1 354 ? -0.681 -22.25 3.465 1 95.88 354 ALA A C 1
ATOM 2825 O O . ALA A 1 354 ? -0.941 -23.328 2.918 1 95.88 354 ALA A O 1
ATOM 2826 N N . TRP A 1 355 ? 0.087 -21.406 2.973 1 93 355 TRP A N 1
ATOM 2827 C CA . TRP A 1 355 ? 0.606 -21.578 1.62 1 93 355 TRP A CA 1
ATOM 2828 C C . TRP A 1 355 ? 1.615 -22.719 1.565 1 93 355 TRP A C 1
ATOM 2830 O O . TRP A 1 355 ? 1.608 -23.516 0.626 1 93 355 TRP A O 1
ATOM 2840 N N . HIS A 1 356 ? 2.516 -22.844 2.539 1 93.31 356 HIS A N 1
ATOM 2841 C CA . HIS A 1 356 ? 3.457 -23.953 2.596 1 93.31 356 HIS A CA 1
ATOM 2842 C C . HIS A 1 356 ? 2.729 -25.297 2.559 1 93.31 356 HIS A C 1
ATOM 2844 O O . HIS A 1 356 ? 3.086 -26.188 1.775 1 93.31 356 HIS A O 1
ATOM 2850 N N . TYR A 1 357 ? 1.748 -25.344 3.357 1 92.81 357 TYR A N 1
ATOM 2851 C CA . TYR A 1 357 ? 1.047 -26.609 3.41 1 92.81 357 TYR A CA 1
ATOM 2852 C C . TYR A 1 357 ? 0.316 -26.891 2.102 1 92.81 357 TYR A C 1
ATOM 2854 O O . TYR A 1 357 ? 0.302 -28.031 1.619 1 92.81 357 TYR A O 1
ATOM 2862 N N . ALA A 1 358 ? -0.277 -25.875 1.565 1 91.12 358 ALA A N 1
ATOM 2863 C CA . ALA A 1 358 ? -1.033 -26.016 0.324 1 91.12 358 ALA A CA 1
ATOM 2864 C C . ALA A 1 358 ? -0.126 -26.469 -0.82 1 91.12 358 ALA A C 1
ATOM 2866 O O . ALA A 1 358 ? -0.543 -27.234 -1.688 1 91.12 358 ALA A O 1
ATOM 2867 N N . VAL A 1 359 ? 1.092 -26.047 -0.841 1 90.12 359 VAL A N 1
ATOM 2868 C CA . VAL A 1 359 ? 1.976 -26.25 -1.982 1 90.12 359 VAL A CA 1
ATOM 2869 C C . VAL A 1 359 ? 2.865 -27.469 -1.725 1 90.12 359 VAL A C 1
ATOM 2871 O O . VAL A 1 359 ? 3.051 -28.312 -2.609 1 90.12 359 VAL A O 1
ATOM 2874 N N . TYR A 1 360 ? 3.35 -27.594 -0.475 1 91.81 360 TYR A N 1
ATOM 2875 C CA . TYR A 1 360 ? 4.395 -28.578 -0.21 1 91.81 360 TYR A CA 1
ATOM 2876 C C . TYR A 1 360 ? 3.85 -29.734 0.616 1 91.81 360 TYR A C 1
ATOM 2878 O O . TYR A 1 360 ? 4.523 -30.75 0.786 1 91.81 360 TYR A O 1
ATOM 2886 N N . GLY A 1 361 ? 2.705 -29.594 1.185 1 90.94 361 GLY A N 1
ATOM 2887 C CA . GLY A 1 361 ? 2.146 -30.625 2.039 1 90.94 361 GLY A CA 1
ATOM 2888 C C . GLY A 1 361 ? 2.773 -30.672 3.42 1 90.94 361 GLY A C 1
ATOM 2889 O O . GLY A 1 361 ? 2.57 -31.625 4.176 1 90.94 361 GLY A O 1
ATOM 2890 N N . ARG A 1 362 ? 3.553 -29.656 3.691 1 92.69 362 ARG A N 1
ATOM 2891 C CA . ARG A 1 362 ? 4.176 -29.5 5 1 92.69 362 ARG A CA 1
ATOM 2892 C C . ARG A 1 362 ? 4.555 -28.047 5.254 1 92.69 362 ARG A C 1
ATOM 2894 O O . ARG A 1 362 ? 4.645 -27.25 4.312 1 92.69 362 ARG A O 1
ATOM 2901 N N . ILE A 1 363 ? 4.672 -27.75 6.484 1 93.56 363 ILE A N 1
ATOM 2902 C CA . ILE A 1 363 ? 5.184 -26.438 6.84 1 93.56 363 ILE A CA 1
ATOM 2903 C C . ILE A 1 363 ? 6.707 -26.453 6.82 1 93.56 363 ILE A C 1
ATOM 2905 O O . ILE A 1 363 ? 7.34 -27.25 7.508 1 93.56 363 ILE A O 1
ATOM 2909 N N . ILE A 1 364 ? 7.312 -25.625 6.051 1 93.81 364 ILE A N 1
ATOM 2910 C CA . ILE A 1 364 ? 8.766 -25.547 5.977 1 93.81 364 ILE A CA 1
ATOM 2911 C C . ILE A 1 364 ? 9.289 -24.656 7.105 1 93.81 364 ILE A C 1
ATOM 2913 O O . ILE A 1 364 ? 8.953 -23.469 7.18 1 93.81 364 ILE A O 1
ATOM 2917 N N . PRO A 1 365 ? 10.086 -25.219 7.938 1 93.69 365 PRO A N 1
ATOM 2918 C CA . PRO A 1 365 ? 10.648 -24.406 9.023 1 93.69 365 PRO A CA 1
ATOM 2919 C C . PRO A 1 365 ? 11.508 -23.25 8.516 1 93.69 365 PRO A C 1
ATOM 2921 O O . PRO A 1 365 ? 12.211 -23.391 7.512 1 93.69 365 PRO A O 1
ATOM 2924 N N . LEU A 1 366 ? 11.406 -22.203 9.211 1 92.94 366 LEU A N 1
ATOM 2925 C CA . LEU A 1 366 ? 12.172 -21.016 8.844 1 92.94 366 LEU A CA 1
ATOM 2926 C C . LEU A 1 366 ? 13.664 -21.328 8.773 1 92.94 366 LEU A C 1
ATOM 2928 O O . LEU A 1 366 ? 14.359 -20.844 7.883 1 92.94 366 LEU A O 1
ATOM 2932 N N . GLU A 1 367 ? 14.148 -22.109 9.688 1 94.88 367 GLU A N 1
ATOM 2933 C CA . GLU A 1 367 ? 15.555 -22.5 9.734 1 94.88 367 GLU A CA 1
ATOM 2934 C C . GLU A 1 367 ? 15.977 -23.219 8.453 1 94.88 367 GLU A C 1
ATOM 2936 O O . GLU A 1 367 ? 17.078 -23.016 7.957 1 94.88 367 GLU A O 1
ATOM 2941 N N . GLU A 1 368 ? 15.102 -24.047 7.977 1 96.31 368 GLU A N 1
ATOM 2942 C CA . GLU A 1 368 ? 15.367 -24.75 6.723 1 96.31 368 GLU A CA 1
ATOM 2943 C C . GLU A 1 368 ? 15.492 -23.766 5.559 1 96.31 368 GLU A C 1
ATOM 2945 O O . GLU A 1 368 ? 16.391 -23.891 4.727 1 96.31 368 GLU A O 1
ATOM 2950 N N . ILE A 1 369 ? 14.648 -22.812 5.488 1 95.88 369 ILE A N 1
ATOM 2951 C CA . ILE A 1 369 ? 14.672 -21.797 4.434 1 95.88 369 ILE A CA 1
ATOM 2952 C C . ILE A 1 369 ? 15.961 -20.984 4.523 1 95.88 369 ILE A C 1
ATOM 2954 O O . ILE A 1 369 ? 16.625 -20.766 3.512 1 95.88 369 ILE A O 1
ATOM 2958 N N . ILE A 1 370 ? 16.328 -20.609 5.73 1 96.38 370 ILE A N 1
ATOM 2959 C CA . ILE A 1 370 ? 17.531 -19.828 5.953 1 96.38 370 ILE A CA 1
ATOM 2960 C C . ILE A 1 370 ? 18.766 -20.625 5.512 1 96.38 370 ILE A C 1
ATOM 2962 O O . ILE A 1 370 ? 19.672 -20.062 4.883 1 96.38 370 ILE A O 1
ATOM 2966 N N . GLU A 1 371 ? 18.766 -21.875 5.766 1 97.44 371 GLU A N 1
ATOM 2967 C CA . GLU A 1 371 ? 19.875 -22.734 5.359 1 97.44 371 GLU A CA 1
ATOM 2968 C C . GLU A 1 371 ? 19.984 -22.828 3.84 1 97.44 371 GLU A C 1
ATOM 2970 O O . GLU A 1 371 ? 21.094 -22.797 3.287 1 97.44 371 GLU A O 1
ATOM 2975 N N . LEU A 1 372 ? 18.859 -22.938 3.205 1 97.25 372 LEU A N 1
ATOM 2976 C CA . LEU A 1 372 ? 18.844 -22.984 1.747 1 97.25 372 LEU A CA 1
ATOM 2977 C C . LEU A 1 372 ? 19.391 -21.703 1.151 1 97.25 372 LEU A C 1
ATOM 2979 O O . LEU A 1 372 ? 20.172 -21.734 0.198 1 97.25 372 LEU A O 1
ATOM 2983 N N . ILE A 1 373 ? 19 -20.609 1.718 1 97.75 373 ILE A N 1
ATOM 2984 C CA . ILE A 1 373 ? 19.453 -19.297 1.236 1 97.75 373 ILE A CA 1
ATOM 2985 C C . ILE A 1 373 ? 20.953 -19.141 1.474 1 97.75 373 ILE A C 1
ATOM 2987 O O . ILE A 1 373 ? 21.688 -18.703 0.586 1 97.75 373 ILE A O 1
ATOM 2991 N N . GLU A 1 374 ? 21.438 -19.547 2.643 1 97.56 374 GLU A N 1
ATOM 2992 C CA . GLU A 1 374 ? 22.844 -19.422 3.006 1 97.56 374 GLU A CA 1
ATOM 2993 C C . GLU A 1 374 ? 23.719 -20.297 2.121 1 97.56 374 GLU A C 1
ATOM 2995 O O . GLU A 1 374 ? 24.875 -19.953 1.843 1 97.56 374 GLU A O 1
ATOM 3000 N N . ALA A 1 375 ? 23.203 -21.312 1.613 1 97.94 375 ALA A N 1
ATOM 3001 C CA . ALA A 1 375 ? 23.969 -22.297 0.836 1 97.94 375 ALA A CA 1
ATOM 3002 C C . ALA A 1 375 ? 24.141 -21.828 -0.604 1 97.94 375 ALA A C 1
ATOM 3004 O O . ALA A 1 375 ? 24.969 -22.375 -1.345 1 97.94 375 ALA A O 1
ATOM 3005 N N . ILE A 1 376 ? 23.453 -20.812 -1 1 98.38 376 ILE A N 1
ATOM 3006 C CA . ILE A 1 376 ? 23.516 -20.344 -2.377 1 98.38 376 ILE A CA 1
ATOM 3007 C C . ILE A 1 376 ? 24.906 -19.766 -2.658 1 98.38 376 ILE A C 1
ATOM 3009 O O . ILE A 1 376 ? 25.422 -18.938 -1.898 1 98.38 376 ILE A O 1
ATOM 3013 N N . SER A 1 377 ? 25.531 -20.188 -3.686 1 98 377 SER A N 1
ATOM 3014 C CA . SER A 1 377 ? 26.859 -19.719 -4.074 1 98 377 SER A CA 1
ATOM 3015 C C . SER A 1 377 ? 26.766 -18.734 -5.234 1 98 377 SER A C 1
ATOM 3017 O O . SER A 1 377 ? 25.703 -18.562 -5.84 1 98 377 SER A O 1
ATOM 3019 N N . ILE A 1 378 ? 27.891 -18.109 -5.473 1 97.19 378 ILE A N 1
ATOM 3020 C CA . ILE A 1 378 ? 27.969 -17.156 -6.582 1 97.19 378 ILE A CA 1
ATOM 3021 C C . ILE A 1 378 ? 27.766 -17.891 -7.906 1 97.19 378 ILE A C 1
ATOM 3023 O O . ILE A 1 378 ? 27.188 -17.344 -8.844 1 97.19 378 ILE A O 1
ATOM 3027 N N . GLU A 1 379 ? 28.266 -19.125 -7.965 1 97.31 379 GLU A N 1
ATOM 3028 C CA . GLU A 1 379 ? 28.094 -19.938 -9.164 1 97.31 379 GLU A CA 1
ATOM 3029 C C . GLU A 1 379 ? 26.625 -20.266 -9.414 1 97.31 379 GLU A C 1
ATOM 3031 O O . GLU A 1 379 ? 26.172 -20.312 -10.555 1 97.31 379 GLU A O 1
ATOM 3036 N N . ASP A 1 380 ? 25.891 -20.5 -8.344 1 97.56 380 ASP A N 1
ATOM 3037 C CA . ASP A 1 380 ? 24.469 -20.766 -8.461 1 97.56 380 ASP A CA 1
ATOM 3038 C C . ASP A 1 380 ? 23.734 -19.594 -9.094 1 97.56 380 ASP A C 1
ATOM 3040 O O . ASP A 1 380 ? 22.922 -19.766 -10 1 97.56 380 ASP A O 1
ATOM 3044 N N . ILE A 1 381 ? 24.062 -18.406 -8.641 1 97.31 381 ILE A N 1
ATOM 3045 C CA . ILE A 1 381 ? 23.406 -17.188 -9.102 1 97.31 381 ILE A CA 1
ATOM 3046 C C . ILE A 1 381 ? 23.75 -16.938 -10.57 1 97.31 381 ILE A C 1
ATOM 3048 O O . ILE A 1 381 ? 22.875 -16.625 -11.383 1 97.31 381 ILE A O 1
ATOM 3052 N N . LYS A 1 382 ? 24.984 -17.062 -10.898 1 96.25 382 LYS A N 1
ATOM 3053 C CA . LYS A 1 382 ? 25.438 -16.859 -12.273 1 96.25 382 LYS A CA 1
ATOM 3054 C C . LYS A 1 382 ? 24.781 -17.875 -13.211 1 96.25 382 LYS A C 1
ATOM 3056 O O . LYS A 1 382 ? 24.312 -17.516 -14.297 1 96.25 382 LYS A O 1
ATOM 3061 N N . SER A 1 383 ? 24.734 -19.094 -12.758 1 96.19 383 SER A N 1
ATOM 3062 C CA . SER A 1 383 ? 24.125 -20.156 -13.555 1 96.19 383 SER A CA 1
ATOM 3063 C C . SER A 1 383 ? 22.641 -19.891 -13.789 1 96.19 383 SER A C 1
ATOM 3065 O O . SER A 1 383 ? 22.141 -20.094 -14.891 1 96.19 383 SER A O 1
ATOM 3067 N N . THR A 1 384 ? 21.984 -19.453 -12.75 1 96.12 384 THR A N 1
ATOM 3068 C CA . THR A 1 384 ? 20.547 -19.156 -12.852 1 96.12 384 THR A CA 1
ATOM 3069 C C . THR A 1 384 ? 20.312 -18.031 -13.852 1 96.12 384 THR A C 1
ATOM 3071 O O . THR A 1 384 ? 19.422 -18.125 -14.703 1 96.12 384 THR A O 1
ATOM 3074 N N . LEU A 1 385 ? 21.062 -16.984 -13.773 1 96.31 385 LEU A N 1
ATOM 3075 C CA . LEU A 1 385 ? 20.906 -15.852 -14.688 1 96.31 385 LEU A CA 1
ATOM 3076 C C . LEU A 1 385 ? 21.234 -16.266 -16.109 1 96.31 385 LEU A C 1
ATOM 3078 O O . LEU A 1 385 ? 20.547 -15.859 -17.062 1 96.31 385 LEU A O 1
ATOM 3082 N N . LEU A 1 386 ? 22.297 -17.094 -16.266 1 95.38 386 LEU A N 1
ATOM 3083 C CA . LEU A 1 386 ? 22.672 -17.578 -17.594 1 95.38 386 LEU A CA 1
ATOM 3084 C C . LEU A 1 386 ? 21.547 -18.406 -18.203 1 95.38 386 LEU A C 1
ATOM 3086 O O . LEU A 1 386 ? 21.281 -18.281 -19.406 1 95.38 386 LEU A O 1
ATOM 3090 N N . LYS A 1 387 ? 20.953 -19.188 -17.406 1 94.25 387 LYS A N 1
ATOM 3091 C CA . LYS A 1 387 ? 19.844 -20 -17.891 1 94.25 387 LYS A CA 1
ATOM 3092 C C . LYS A 1 387 ? 18.672 -19.125 -18.344 1 94.25 387 LYS A C 1
ATOM 3094 O O . LYS A 1 387 ? 18.031 -19.406 -19.359 1 94.25 387 LYS A O 1
ATOM 3099 N N . ILE A 1 388 ? 18.422 -18.078 -17.625 1 93.69 388 ILE A N 1
ATOM 3100 C CA . ILE A 1 388 ? 17.328 -17.156 -17.938 1 93.69 388 ILE A CA 1
ATOM 3101 C C . ILE A 1 388 ? 17.625 -16.469 -19.281 1 93.69 388 ILE A C 1
ATOM 3103 O O . ILE A 1 388 ? 16.75 -16.422 -20.156 1 93.69 388 ILE A O 1
ATOM 3107 N N . LEU A 1 389 ? 18.844 -16 -19.5 1 93.81 389 LEU A N 1
ATOM 3108 C CA . LEU A 1 389 ? 19.188 -15.18 -20.656 1 93.81 389 LEU A CA 1
ATOM 3109 C C . LEU A 1 389 ? 19.5 -16.047 -21.859 1 93.81 389 LEU A C 1
ATOM 3111 O O . LEU A 1 389 ? 19.547 -15.555 -23 1 93.81 389 LEU A O 1
ATOM 3115 N N . SER A 1 390 ? 19.703 -17.359 -21.641 1 91.94 390 SER A N 1
ATOM 3116 C CA . SER A 1 390 ? 19.984 -18.266 -22.75 1 91.94 390 SER A CA 1
ATOM 3117 C C . SER A 1 390 ? 18.75 -19.062 -23.125 1 91.94 390 SER A C 1
ATOM 3119 O O . SER A 1 390 ? 18.828 -20.016 -23.922 1 91.94 390 SER A O 1
ATOM 3121 N N . ASN A 1 391 ? 17.719 -18.703 -22.547 1 88.12 391 ASN A N 1
ATOM 3122 C CA . ASN A 1 391 ? 16.5 -19.453 -22.844 1 88.12 391 ASN A CA 1
ATOM 3123 C C . ASN A 1 391 ? 16.078 -19.281 -24.297 1 88.12 391 ASN A C 1
ATOM 3125 O O . ASN A 1 391 ? 16.172 -18.188 -24.859 1 88.12 391 ASN A O 1
ATOM 3129 N N . GLU A 1 392 ? 15.562 -20.297 -24.828 1 87.5 392 GLU A N 1
ATOM 3130 C CA . GLU A 1 392 ? 15.188 -20.281 -26.25 1 87.5 392 GLU A CA 1
ATOM 3131 C C . GLU A 1 392 ? 13.82 -19.641 -26.453 1 87.5 392 GLU A C 1
ATOM 3133 O O . GLU A 1 392 ? 13.484 -19.219 -27.562 1 87.5 392 GLU A O 1
ATOM 3138 N N . LYS A 1 393 ? 13.133 -19.641 -25.375 1 90.5 393 LYS A N 1
ATOM 3139 C CA . LYS A 1 393 ? 11.797 -19.062 -25.484 1 90.5 393 LYS A CA 1
ATOM 3140 C C . LYS A 1 393 ? 11.867 -17.547 -25.688 1 90.5 393 LYS A C 1
ATOM 3142 O O . LYS A 1 393 ? 12.828 -16.906 -25.25 1 90.5 393 LYS A O 1
ATOM 3147 N N . LEU A 1 394 ? 10.852 -17.016 -26.25 1 91 394 LEU A N 1
ATOM 3148 C CA . LEU A 1 394 ? 10.781 -15.594 -26.531 1 91 394 LEU A CA 1
ATOM 3149 C C . LEU A 1 394 ? 10.602 -14.797 -25.25 1 91 394 LEU A C 1
ATOM 3151 O O . LEU A 1 394 ? 9.727 -15.094 -24.438 1 91 394 LEU A O 1
ATOM 3155 N N . PRO A 1 395 ? 11.461 -13.789 -25.078 1 96.31 395 PRO A N 1
ATOM 3156 C CA . PRO A 1 395 ? 11.133 -12.875 -23.969 1 96.31 395 PRO A CA 1
ATOM 3157 C C . PRO A 1 395 ? 9.773 -12.211 -24.156 1 96.31 395 PRO A C 1
ATOM 3159 O O . PRO A 1 395 ? 9.336 -11.969 -25.281 1 96.31 395 PRO A O 1
ATOM 3162 N N . THR A 1 396 ? 9.125 -11.961 -23.047 1 98.25 396 THR A N 1
ATOM 3163 C CA . THR A 1 396 ? 7.844 -11.266 -23.078 1 98.25 396 THR A CA 1
ATOM 3164 C C . THR A 1 396 ? 8.031 -9.773 -22.797 1 98.25 396 THR A C 1
ATOM 3166 O O . THR A 1 396 ? 8.672 -9.398 -21.812 1 98.25 396 THR A O 1
ATOM 3169 N N . VAL A 1 397 ? 7.488 -8.914 -23.656 1 98.5 397 VAL A N 1
ATOM 3170 C CA . VAL A 1 397 ? 7.586 -7.469 -23.484 1 98.5 397 VAL A CA 1
ATOM 3171 C C . VAL A 1 397 ? 6.188 -6.855 -23.469 1 98.5 397 VAL A C 1
ATOM 3173 O O . VAL A 1 397 ? 5.398 -7.07 -24.391 1 98.5 397 VAL A O 1
ATOM 3176 N N . ALA A 1 398 ? 5.848 -6.219 -22.375 1 98.75 398 ALA A N 1
ATOM 3177 C CA . ALA A 1 398 ? 4.637 -5.402 -22.312 1 98.75 398 ALA A CA 1
ATOM 3178 C C . ALA A 1 398 ? 4.98 -3.926 -22.125 1 98.75 398 ALA A C 1
ATOM 3180 O O . ALA A 1 398 ? 5.855 -3.58 -21.328 1 98.75 398 ALA A O 1
ATOM 3181 N N . ALA A 1 399 ? 4.336 -3.092 -22.891 1 98.75 399 ALA A N 1
ATOM 3182 C CA . ALA A 1 399 ? 4.566 -1.652 -22.812 1 98.75 399 ALA A CA 1
ATOM 3183 C C . ALA A 1 399 ? 3.25 -0.882 -22.891 1 98.75 399 ALA A C 1
ATOM 3185 O O . ALA A 1 399 ? 2.357 -1.247 -23.672 1 98.75 399 ALA A O 1
ATOM 3186 N N . ILE A 1 400 ? 3.131 0.065 -22.047 1 98.12 400 ILE A N 1
ATOM 3187 C CA . ILE A 1 400 ? 1.976 0.957 -22.062 1 98.12 400 ILE A CA 1
ATOM 3188 C C . ILE A 1 400 ? 2.445 2.408 -22 1 98.12 400 ILE A C 1
ATOM 3190 O O . ILE A 1 400 ? 3.314 2.756 -21.203 1 98.12 400 ILE A O 1
ATOM 3194 N N . GLY A 1 401 ? 1.976 3.316 -22.812 1 97.81 401 GLY A N 1
ATOM 3195 C CA . GLY A 1 401 ? 2.328 4.727 -22.875 1 97.81 401 GLY A CA 1
ATOM 3196 C C . GLY A 1 401 ? 2.508 5.238 -24.297 1 97.81 401 GLY A C 1
ATOM 3197 O O . GLY A 1 401 ? 1.929 4.691 -25.234 1 97.81 401 GLY A O 1
ATOM 3198 N N . LYS A 1 402 ? 3.133 6.395 -24.547 1 97.56 402 LYS A N 1
ATOM 3199 C CA . LYS A 1 402 ? 3.512 6.887 -25.875 1 97.56 402 LYS A CA 1
ATOM 3200 C C . LYS A 1 402 ? 4.664 6.07 -26.453 1 97.56 402 LYS A C 1
ATOM 3202 O O . LYS A 1 402 ? 5.824 6.285 -26.094 1 97.56 402 LYS A O 1
ATOM 3207 N N . LEU A 1 403 ? 4.387 5.203 -27.375 1 98.38 403 LEU A N 1
ATOM 3208 C CA . LEU A 1 403 ? 5.312 4.129 -27.719 1 98.38 403 LEU A CA 1
ATOM 3209 C C . LEU A 1 403 ? 5.941 4.375 -29.094 1 98.38 403 LEU A C 1
ATOM 3211 O O . LEU A 1 403 ? 6.582 3.482 -29.656 1 98.38 403 LEU A O 1
ATOM 3215 N N . LYS A 1 404 ? 5.746 5.512 -29.641 1 97.44 404 LYS A N 1
ATOM 3216 C CA . LYS A 1 404 ? 6.246 5.812 -30.984 1 97.44 404 LYS A CA 1
ATOM 3217 C C . LYS A 1 404 ? 7.758 5.605 -31.062 1 97.44 404 LYS A C 1
ATOM 3219 O O . LYS A 1 404 ? 8.273 5.156 -32.094 1 97.44 404 LYS A O 1
ATOM 3224 N N . LYS A 1 405 ? 8.43 5.855 -30.016 1 97.44 405 LYS A N 1
ATOM 3225 C CA . LYS A 1 405 ? 9.891 5.816 -30.031 1 97.44 405 LYS A CA 1
ATOM 3226 C C . LYS A 1 405 ? 10.414 4.453 -29.578 1 97.44 405 LYS A C 1
ATOM 3228 O O . LYS A 1 405 ? 11.609 4.191 -29.641 1 97.44 405 LYS A O 1
ATOM 3233 N N . LEU A 1 406 ? 9.594 3.6 -29.031 1 98.31 406 LEU A N 1
ATOM 3234 C CA . LEU A 1 406 ? 10.016 2.299 -28.516 1 98.31 406 LEU A CA 1
ATOM 3235 C C . LEU A 1 4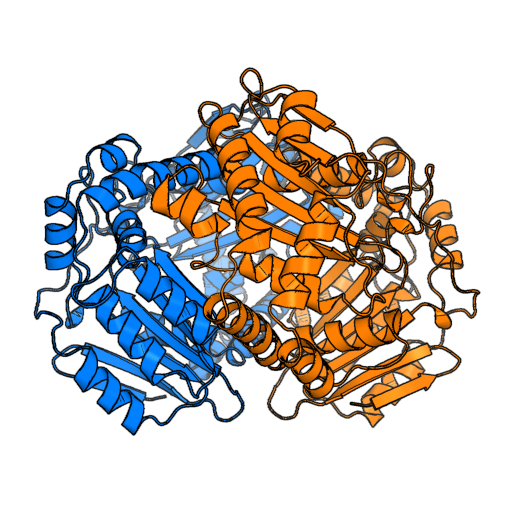06 ? 10.547 1.422 -29.656 1 98.31 406 LEU A C 1
ATOM 3237 O O . LEU A 1 406 ? 9.875 1.219 -30.656 1 98.31 406 LEU A O 1
ATOM 3241 N N . MET A 1 407 ? 11.695 0.894 -29.5 1 98.38 407 MET A N 1
ATOM 3242 C CA . MET A 1 407 ? 12.336 0.071 -30.531 1 98.38 407 MET A CA 1
ATOM 3243 C C . MET A 1 407 ? 11.508 -1.177 -30.812 1 98.38 407 MET A C 1
ATOM 3245 O O . MET A 1 407 ? 10.719 -1.609 -29.969 1 98.38 407 MET A O 1
ATOM 3249 N N . PRO A 1 408 ? 11.695 -1.778 -31.984 1 98.12 408 PRO A N 1
ATOM 3250 C CA . PRO A 1 408 ? 10.938 -2.979 -32.344 1 98.12 408 PRO A CA 1
ATOM 3251 C C . PRO A 1 408 ? 11.273 -4.18 -31.469 1 98.12 408 PRO A C 1
ATOM 3253 O O . PRO A 1 408 ? 12.375 -4.266 -30.922 1 98.12 408 PRO A O 1
ATOM 3256 N N . TYR A 1 409 ? 10.352 -5.02 -31.406 1 97.75 409 TYR A N 1
ATOM 3257 C CA . TYR A 1 409 ? 10.469 -6.211 -30.562 1 97.75 409 TYR A CA 1
ATOM 3258 C C . TYR A 1 409 ? 11.719 -7.008 -30.922 1 97.75 409 TYR A C 1
ATOM 3260 O O . TYR A 1 409 ? 12.414 -7.516 -30.047 1 97.75 409 TYR A O 1
ATOM 3268 N N . LYS A 1 410 ? 11.969 -7.141 -32.156 1 96.75 410 LYS A N 1
ATOM 3269 C CA . LYS A 1 410 ? 13.125 -7.926 -32.625 1 96.75 410 LYS A CA 1
ATOM 3270 C C . LYS A 1 410 ? 14.422 -7.367 -32.031 1 96.75 410 LYS A C 1
ATOM 3272 O O . LYS A 1 410 ? 15.328 -8.125 -31.703 1 96.75 410 LYS A O 1
ATOM 3277 N N . ASP A 1 411 ? 14.484 -6.055 -31.922 1 97.44 411 ASP A N 1
ATOM 3278 C CA . ASP A 1 411 ? 15.68 -5.414 -31.375 1 97.44 411 ASP A CA 1
ATOM 3279 C C . ASP A 1 411 ? 15.789 -5.625 -29.875 1 97.44 411 ASP A C 1
ATOM 3281 O O . ASP A 1 411 ? 16.891 -5.836 -29.344 1 97.44 411 ASP A O 1
ATOM 3285 N N . ILE A 1 412 ? 14.68 -5.562 -29.203 1 97.44 412 ILE A N 1
ATOM 3286 C CA . ILE A 1 412 ? 14.672 -5.809 -27.766 1 97.44 412 ILE A CA 1
ATOM 3287 C C . ILE A 1 412 ? 15.125 -7.238 -27.484 1 97.44 412 ILE A C 1
ATOM 3289 O O . ILE A 1 412 ? 15.992 -7.461 -26.625 1 97.44 412 ILE A O 1
ATOM 3293 N N . ARG A 1 413 ? 14.547 -8.156 -28.203 1 95.12 413 ARG A N 1
ATOM 3294 C CA . ARG A 1 413 ? 14.883 -9.562 -28.031 1 95.12 413 ARG A CA 1
ATOM 3295 C C . ARG A 1 413 ? 16.375 -9.797 -28.234 1 95.12 413 ARG A C 1
ATOM 3297 O O . ARG A 1 413 ? 17 -10.531 -27.469 1 95.12 413 ARG A O 1
ATOM 3304 N N . ALA A 1 414 ? 16.922 -9.148 -29.203 1 94.62 414 ALA A N 1
ATOM 3305 C CA . ALA A 1 414 ? 18.344 -9.312 -29.516 1 94.62 414 ALA A CA 1
ATOM 3306 C C . ALA A 1 414 ? 19.219 -8.805 -28.391 1 94.62 414 ALA A C 1
ATOM 3308 O O . ALA A 1 414 ? 20.312 -9.328 -28.156 1 94.62 414 ALA A O 1
ATOM 3309 N N . LYS A 1 415 ? 18.766 -7.902 -27.688 1 95 415 LYS A N 1
ATOM 3310 C CA . LYS A 1 415 ? 19.547 -7.305 -26.609 1 95 415 LYS A CA 1
ATOM 3311 C C . LYS A 1 415 ? 19.594 -8.211 -25.391 1 95 415 LYS A C 1
ATOM 3313 O O . LYS A 1 415 ? 20.531 -8.141 -24.594 1 95 415 LYS A O 1
ATOM 3318 N N . PHE A 1 416 ? 18.609 -9.008 -25.219 1 93.44 416 PHE A N 1
ATOM 3319 C CA . PHE A 1 416 ? 18.531 -9.828 -24.016 1 93.44 416 PHE A CA 1
ATOM 3320 C C . PHE A 1 416 ? 18.938 -11.266 -24.312 1 93.44 416 PHE A C 1
ATOM 3322 O O . PHE A 1 416 ? 18.844 -12.133 -23.438 1 93.44 416 PHE A O 1
ATOM 3329 N N . THR A 1 417 ? 19.391 -11.5 -25.5 1 84.5 417 THR A N 1
ATOM 3330 C CA . THR A 1 417 ? 19.828 -12.844 -25.859 1 84.5 417 THR A CA 1
ATOM 3331 C C . THR A 1 417 ? 21.359 -12.938 -25.828 1 84.5 417 THR A C 1
ATOM 3333 O O . THR A 1 417 ? 22.047 -12.016 -26.281 1 84.5 417 THR A O 1
ATOM 3336 N N . LEU A 1 418 ? 21.906 -13.898 -25.141 1 80.44 418 LEU A N 1
ATOM 3337 C CA . LEU A 1 418 ? 23.344 -14.109 -25.078 1 80.44 418 LEU A CA 1
ATOM 3338 C C . LEU A 1 418 ? 23.859 -14.773 -26.344 1 80.44 418 LEU A C 1
ATOM 3340 O O . LEU A 1 418 ? 25.031 -14.664 -26.672 1 80.44 418 LEU A O 1
ATOM 3344 N N . TYR A 1 419 ? 22.969 -15.531 -27.219 1 63.66 419 TYR A N 1
ATOM 3345 C CA . TYR A 1 419 ? 23.484 -16.172 -28.438 1 63.66 419 TYR A CA 1
ATOM 3346 C C . TYR A 1 419 ? 22.891 -15.508 -29.672 1 63.66 419 TYR A C 1
ATOM 3348 O O . TYR A 1 419 ? 21.797 -14.945 -29.625 1 63.66 419 TYR A O 1
ATOM 3356 N N . MET B 1 1 ? 7.914 3.766 28.219 1 91.38 1 MET B N 1
ATOM 3357 C CA . MET B 1 1 ? 8.258 4.895 27.359 1 91.38 1 MET B CA 1
ATOM 3358 C C . MET B 1 1 ? 9.094 5.922 28.109 1 91.38 1 MET B C 1
ATOM 3360 O O . MET B 1 1 ? 8.875 6.156 29.297 1 91.38 1 MET B O 1
ATOM 3364 N N . LYS B 1 2 ? 10.141 6.438 27.438 1 92.44 2 LYS B N 1
ATOM 3365 C CA . LYS B 1 2 ? 11.023 7.41 28.062 1 92.44 2 LYS B CA 1
ATOM 3366 C C . LYS B 1 2 ? 11.266 8.609 27.156 1 92.44 2 LYS B C 1
ATOM 3368 O O . LYS B 1 2 ? 11.109 8.508 25.938 1 92.44 2 LYS B O 1
ATOM 3373 N N . HIS B 1 3 ? 11.469 9.695 27.75 1 93.56 3 HIS B N 1
ATOM 3374 C CA . HIS B 1 3 ? 11.82 10.93 27.062 1 93.56 3 HIS B CA 1
ATOM 3375 C C . HIS B 1 3 ? 13.125 11.516 27.609 1 93.56 3 HIS B C 1
ATOM 3377 O O . HIS B 1 3 ? 13.297 11.625 28.828 1 93.56 3 HIS B O 1
ATOM 3383 N N . TYR B 1 4 ? 14 11.773 26.734 1 92.31 4 TYR B N 1
ATOM 3384 C CA . TYR B 1 4 ? 15.266 12.422 27.062 1 92.31 4 TYR B CA 1
ATOM 3385 C C . TYR B 1 4 ? 15.445 13.695 26.25 1 92.31 4 TYR B C 1
ATOM 3387 O O . TYR B 1 4 ? 14.914 13.82 25.156 1 92.31 4 TYR B O 1
ATOM 3395 N N . VAL B 1 5 ? 16.141 14.586 26.891 1 92.44 5 VAL B N 1
ATOM 3396 C CA . VAL B 1 5 ? 16.578 15.773 26.156 1 92.44 5 VAL B CA 1
ATOM 3397 C C . VAL B 1 5 ? 18.094 15.906 26.25 1 92.44 5 VAL B C 1
ATOM 3399 O O . VAL B 1 5 ? 18.656 15.914 27.344 1 92.44 5 VAL B O 1
ATOM 3402 N N . ILE B 1 6 ? 18.688 15.891 25.125 1 92 6 ILE B N 1
ATOM 3403 C CA . ILE B 1 6 ? 20.125 16.125 25.047 1 92 6 ILE B CA 1
ATOM 3404 C C . ILE B 1 6 ? 20.391 17.453 24.344 1 92 6 ILE B C 1
ATOM 3406 O O . ILE B 1 6 ? 20.281 17.547 23.109 1 92 6 ILE B O 1
ATOM 3410 N N . ASP B 1 7 ? 20.797 18.547 25.078 1 91.19 7 ASP B N 1
ATOM 3411 C CA . ASP B 1 7 ? 21.062 19.859 24.5 1 91.19 7 ASP B CA 1
ATOM 3412 C C . ASP B 1 7 ? 19.969 20.25 23.516 1 91.19 7 ASP B C 1
ATOM 3414 O O . ASP B 1 7 ? 20.25 20.531 22.344 1 91.19 7 ASP B O 1
ATOM 3418 N N . LYS B 1 8 ? 18.734 20.172 23.828 1 91.56 8 LYS B N 1
ATOM 3419 C CA . LYS B 1 8 ? 17.547 20.609 23.109 1 91.56 8 LYS B CA 1
ATOM 3420 C C . LYS B 1 8 ? 17.078 19.547 22.109 1 91.56 8 LYS B C 1
ATOM 3422 O O . LYS B 1 8 ? 16.047 19.703 21.453 1 91.56 8 LYS B O 1
ATOM 3427 N N . LEU B 1 9 ? 17.844 18.453 21.953 1 94.75 9 LEU B N 1
ATOM 3428 C CA . LEU B 1 9 ? 17.422 17.344 21.094 1 94.75 9 LEU B CA 1
ATOM 3429 C C . LEU B 1 9 ? 16.5 16.391 21.859 1 94.75 9 LEU B C 1
ATOM 3431 O O . LEU B 1 9 ? 16.891 15.844 22.891 1 94.75 9 LEU B O 1
ATOM 3435 N N . ASN B 1 10 ? 15.32 16.266 21.328 1 94.94 10 ASN B N 1
ATOM 3436 C CA . ASN B 1 10 ? 14.344 15.398 21.984 1 94.94 10 ASN B CA 1
ATOM 3437 C C . ASN B 1 10 ? 14.477 13.953 21.516 1 94.94 10 ASN B C 1
ATOM 3439 O O . ASN B 1 10 ? 14.539 13.688 20.312 1 94.94 10 ASN B O 1
ATOM 3443 N N . ILE B 1 11 ? 14.555 13.031 22.438 1 97.19 11 ILE B N 1
ATOM 3444 C CA . ILE B 1 11 ? 14.633 11.594 22.203 1 97.19 11 ILE B CA 1
ATOM 3445 C C . ILE B 1 11 ? 13.5 10.891 22.922 1 97.19 11 ILE B C 1
ATOM 3447 O O . ILE B 1 11 ? 13.32 11.062 24.141 1 97.19 11 ILE B O 1
ATOM 3451 N N . VAL B 1 12 ? 12.719 10.156 22.156 1 97.62 12 VAL B N 1
ATOM 3452 C CA . VAL B 1 12 ? 11.609 9.414 22.766 1 97.62 12 VAL B CA 1
ATOM 3453 C C . VAL B 1 12 ? 11.758 7.93 22.453 1 97.62 12 VAL B C 1
ATOM 3455 O O . VAL B 1 12 ? 12.023 7.551 21.312 1 97.62 12 VAL B O 1
ATOM 3458 N N . THR B 1 13 ? 11.633 7.074 23.438 1 97.56 13 THR B N 1
ATOM 3459 C CA . THR B 1 13 ? 11.859 5.645 23.25 1 97.56 13 THR B CA 1
ATOM 3460 C C . THR B 1 13 ? 10.695 4.832 23.797 1 97.56 13 THR B C 1
ATOM 3462 O O . THR B 1 13 ? 9.961 5.297 24.672 1 97.56 13 THR B O 1
ATOM 3465 N N . ASP B 1 14 ? 10.445 3.73 23.25 1 96.94 14 ASP B N 1
ATOM 3466 C CA . ASP B 1 14 ? 9.422 2.77 23.625 1 96.94 14 ASP B CA 1
ATOM 3467 C C . ASP B 1 14 ? 9.938 1.337 23.516 1 96.94 14 ASP B C 1
ATOM 3469 O O . ASP B 1 14 ? 9.883 0.729 22.453 1 96.94 14 ASP B O 1
ATOM 3473 N N . TYR B 1 15 ? 10.312 0.779 24.688 1 96.44 15 TYR B N 1
ATOM 3474 C CA . TYR B 1 15 ? 10.906 -0.551 24.719 1 96.44 15 TYR B CA 1
ATOM 3475 C C . TYR B 1 15 ? 9.844 -1.629 24.531 1 96.44 15 TYR B C 1
ATOM 3477 O O . TYR B 1 15 ? 8.781 -1.574 25.141 1 96.44 15 TYR B O 1
ATOM 3485 N N . MET B 1 16 ? 10.141 -2.557 23.625 1 94.12 16 MET B N 1
ATOM 3486 C CA . MET B 1 16 ? 9.297 -3.719 23.344 1 94.12 16 MET B CA 1
ATOM 3487 C C . MET B 1 16 ? 10.078 -5.016 23.531 1 94.12 16 MET B C 1
ATOM 3489 O O . MET B 1 16 ? 10.828 -5.418 22.641 1 94.12 16 MET B O 1
ATOM 3493 N N . HIS B 1 17 ? 9.781 -5.785 24.453 1 90.25 17 HIS B N 1
ATOM 3494 C CA . HIS B 1 17 ? 10.586 -6.957 24.781 1 90.25 17 HIS B CA 1
ATOM 3495 C C . HIS B 1 17 ? 10.234 -8.141 23.891 1 90.25 17 HIS B C 1
ATOM 3497 O O . HIS B 1 17 ? 11.055 -9.047 23.703 1 90.25 17 HIS B O 1
ATOM 3503 N N . SER B 1 18 ? 9.141 -8.109 23.297 1 88.19 18 SER B N 1
ATOM 3504 C CA . SER B 1 18 ? 8.617 -9.305 22.641 1 88.19 18 SER B CA 1
ATOM 3505 C C . SER B 1 18 ? 9 -9.328 21.156 1 88.19 18 SER B C 1
ATOM 3507 O O . SER B 1 18 ? 8.742 -10.312 20.469 1 88.19 18 SER B O 1
ATOM 3509 N N . VAL B 1 19 ? 9.602 -8.289 20.656 1 91.38 19 VAL B N 1
ATOM 3510 C CA . VAL B 1 19 ? 9.93 -8.227 19.234 1 91.38 19 VAL B CA 1
ATOM 3511 C C . VAL B 1 19 ? 11.438 -8.375 19.031 1 91.38 19 VAL B C 1
ATOM 3513 O O . VAL B 1 19 ? 12.203 -8.242 20 1 91.38 19 VAL B O 1
ATOM 3516 N N . ALA B 1 20 ? 11.773 -8.719 17.828 1 91.44 20 ALA B N 1
ATOM 3517 C CA . ALA B 1 20 ? 13.188 -8.844 17.484 1 91.44 20 ALA B CA 1
ATOM 3518 C C . ALA B 1 20 ? 13.672 -7.629 16.703 1 91.44 20 ALA B C 1
ATOM 3520 O O . ALA B 1 20 ? 14.859 -7.508 16.406 1 91.44 20 ALA B O 1
ATOM 3521 N N . THR B 1 21 ? 12.758 -6.707 16.422 1 95.19 21 THR B N 1
ATOM 3522 C CA . THR B 1 21 ? 13.07 -5.566 15.562 1 95.19 21 THR B CA 1
ATOM 3523 C C . THR B 1 21 ? 13.203 -4.293 16.391 1 95.19 21 THR B C 1
ATOM 3525 O O . THR B 1 21 ? 12.773 -4.25 17.547 1 95.19 21 THR B O 1
ATOM 3528 N N . VAL B 1 22 ? 13.867 -3.367 15.82 1 97.38 22 VAL B N 1
ATOM 3529 C CA . VAL B 1 22 ? 13.961 -2.006 16.344 1 97.38 22 VAL B CA 1
ATOM 3530 C C . VAL B 1 22 ? 13.719 -1.008 15.211 1 97.38 22 VAL B C 1
ATOM 3532 O O . VAL B 1 22 ? 14.227 -1.182 14.102 1 97.38 22 VAL B O 1
ATOM 3535 N N . SER B 1 23 ? 12.875 -0.069 15.516 1 98.19 23 SER B N 1
ATOM 3536 C CA . SER B 1 23 ? 12.578 0.992 14.562 1 98.19 23 SER B CA 1
ATOM 3537 C C . SER B 1 23 ? 13.055 2.348 15.07 1 98.19 23 SER B C 1
ATOM 3539 O O . SER B 1 23 ? 12.797 2.707 16.219 1 98.19 23 SER B O 1
ATOM 3541 N N . ILE B 1 24 ? 13.75 3.037 14.242 1 98.38 24 ILE B N 1
ATOM 3542 C CA . ILE B 1 24 ? 14.219 4.379 14.562 1 98.38 24 ILE B CA 1
ATOM 3543 C C . ILE B 1 24 ? 13.688 5.379 13.539 1 98.38 24 ILE B C 1
ATOM 3545 O O . ILE B 1 24 ? 13.641 5.086 12.344 1 98.38 24 ILE B O 1
ATOM 3549 N N . LYS B 1 25 ? 13.289 6.508 14.047 1 98.44 25 LYS B N 1
ATOM 3550 C CA . LYS B 1 25 ? 12.82 7.598 13.195 1 98.44 25 LYS B CA 1
ATOM 3551 C C . LYS B 1 25 ? 13.477 8.914 13.578 1 98.44 25 LYS B C 1
ATOM 3553 O O . LYS B 1 25 ? 13.539 9.266 14.758 1 98.44 25 LYS B O 1
ATOM 3558 N N . VAL B 1 26 ? 14.031 9.547 12.641 1 98.5 26 VAL B N 1
ATOM 3559 C CA . VAL B 1 26 ? 14.5 10.922 12.758 1 98.5 26 VAL B CA 1
ATOM 3560 C C . VAL B 1 26 ? 13.516 11.867 12.078 1 98.5 26 VAL B C 1
ATOM 3562 O O . VAL B 1 26 ? 13.539 12.016 10.852 1 98.5 26 VAL B O 1
ATOM 3565 N N . MET B 1 27 ? 12.742 12.516 12.891 1 98.06 27 MET B N 1
ATOM 3566 C CA . MET B 1 27 ? 11.68 13.367 12.367 1 98.06 27 MET B CA 1
ATOM 3567 C C . MET B 1 27 ? 12.062 14.836 12.445 1 98.06 27 MET B C 1
ATOM 3569 O O . MET B 1 27 ? 12.359 15.352 13.531 1 98.06 27 MET B O 1
ATOM 3573 N N . ILE B 1 28 ? 12.156 15.453 11.328 1 96.75 28 ILE B N 1
ATOM 3574 C CA . ILE B 1 28 ? 12.328 16.906 11.234 1 96.75 28 ILE B CA 1
ATOM 3575 C C . ILE B 1 28 ? 10.969 17.578 11.078 1 96.75 28 ILE B C 1
ATOM 3577 O O . ILE B 1 28 ? 10.219 17.25 10.156 1 96.75 28 ILE B O 1
ATOM 3581 N N . LYS B 1 29 ? 10.641 18.469 11.961 1 93.62 29 LYS B N 1
ATOM 3582 C CA . LYS B 1 29 ? 9.383 19.203 11.875 1 93.62 29 LYS B CA 1
ATOM 3583 C C . LYS B 1 29 ? 9.438 20.266 10.781 1 93.62 29 LYS B C 1
ATOM 3585 O O . LYS B 1 29 ? 9.273 21.453 11.062 1 93.62 29 LYS B O 1
ATOM 3590 N N . ALA B 1 30 ? 9.656 19.859 9.648 1 93.81 30 ALA B N 1
ATOM 3591 C CA . ALA B 1 30 ? 9.711 20.703 8.461 1 93.81 30 ALA B CA 1
ATOM 3592 C C . ALA B 1 30 ? 9.352 19.891 7.207 1 93.81 30 ALA B C 1
ATOM 3594 O O . ALA B 1 30 ? 10.102 19 6.805 1 93.81 30 ALA B O 1
ATOM 3595 N N . GLY B 1 31 ? 8.188 20.125 6.668 1 96.31 31 GLY B N 1
ATOM 3596 C CA . GLY B 1 31 ? 7.73 19.594 5.387 1 96.31 31 GLY B CA 1
ATOM 3597 C C . GLY B 1 31 ? 7.422 20.688 4.375 1 96.31 31 GLY B C 1
ATOM 3598 O O . GLY B 1 31 ? 8.031 21.75 4.402 1 96.31 31 GLY B O 1
ATOM 3599 N N . SER B 1 32 ? 6.598 20.453 3.473 1 96.62 32 SER B N 1
ATOM 3600 C CA . SER B 1 32 ? 6.328 21.391 2.383 1 96.62 32 SER B CA 1
ATOM 3601 C C . SER B 1 32 ? 5.676 22.656 2.9 1 96.62 32 SER B C 1
ATOM 3603 O O . SER B 1 32 ? 5.809 23.719 2.289 1 96.62 32 SER B O 1
ATOM 3605 N N . ARG B 1 33 ? 5.031 22.562 4.051 1 96.12 33 ARG B N 1
ATOM 3606 C CA . ARG B 1 33 ? 4.363 23.734 4.617 1 96.12 33 ARG B CA 1
ATOM 3607 C C . ARG B 1 33 ? 5.375 24.781 5.055 1 96.12 33 ARG B C 1
ATOM 3609 O O . ARG B 1 33 ? 5.031 25.953 5.215 1 96.12 33 ARG B O 1
ATOM 3616 N N . TYR B 1 34 ? 6.594 24.438 5.262 1 95.94 34 TYR B N 1
ATOM 3617 C CA . TYR B 1 34 ? 7.629 25.344 5.746 1 95.94 34 TYR B CA 1
ATOM 3618 C C . TYR B 1 34 ? 8.391 25.984 4.582 1 95.94 34 TYR B C 1
ATOM 3620 O O . TYR B 1 34 ? 9.305 26.781 4.793 1 95.94 34 TYR B O 1
ATOM 3628 N N . GLU B 1 35 ? 7.984 25.641 3.412 1 96.69 35 GLU B N 1
ATOM 3629 C CA . GLU B 1 35 ? 8.578 26.188 2.191 1 96.69 35 GLU B CA 1
ATOM 3630 C C . GLU B 1 35 ? 7.883 27.469 1.772 1 96.69 35 GLU B C 1
ATOM 3632 O O . GLU B 1 35 ? 6.965 27.938 2.449 1 96.69 35 GLU B O 1
ATOM 3637 N N . ASN B 1 36 ? 8.445 28.125 0.781 1 93.75 36 ASN B N 1
ATOM 3638 C CA . ASN B 1 36 ? 7.82 29.297 0.168 1 93.75 36 ASN B CA 1
ATOM 3639 C C . ASN B 1 36 ? 7.641 29.109 -1.336 1 93.75 36 ASN B C 1
ATOM 3641 O O . ASN B 1 36 ? 7.875 28.016 -1.864 1 93.75 36 ASN B O 1
ATOM 3645 N N . GLU B 1 37 ? 7.176 30.078 -1.988 1 93.56 37 GLU B N 1
ATOM 3646 C CA . GLU B 1 37 ? 6.836 29.984 -3.404 1 93.56 37 GLU B CA 1
ATOM 3647 C C . GLU B 1 37 ? 8.062 29.672 -4.25 1 93.56 37 GLU B C 1
ATOM 3649 O O . GLU B 1 37 ? 7.973 28.953 -5.246 1 93.56 37 GLU B O 1
ATOM 3654 N N . THR B 1 38 ? 9.18 30.109 -3.838 1 94.5 38 THR B N 1
ATOM 3655 C CA . THR B 1 38 ? 10.375 30.016 -4.668 1 94.5 38 THR B CA 1
ATOM 3656 C C . THR B 1 38 ? 11.102 28.703 -4.418 1 94.5 38 THR B C 1
ATOM 3658 O O . THR B 1 38 ? 11.828 28.203 -5.289 1 94.5 38 THR B O 1
ATOM 3661 N N . ASN B 1 39 ? 10.883 28.109 -3.258 1 95.94 39 ASN B N 1
ATOM 3662 C CA . ASN B 1 39 ? 11.633 26.891 -2.977 1 95.94 39 ASN B CA 1
ATOM 3663 C C . ASN B 1 39 ? 10.711 25.703 -2.787 1 95.94 39 ASN B C 1
ATOM 3665 O O . ASN B 1 39 ? 11.094 24.703 -2.18 1 95.94 39 ASN B O 1
ATOM 3669 N N . ASN B 1 40 ? 9.492 25.844 -3.264 1 97.19 40 ASN B N 1
ATOM 3670 C CA . ASN B 1 40 ? 8.531 24.75 -3.145 1 97.19 40 ASN B CA 1
ATOM 3671 C C . ASN B 1 40 ? 9.078 23.453 -3.721 1 97.19 40 ASN B C 1
ATOM 3673 O O . ASN B 1 40 ? 9.438 23.391 -4.898 1 97.19 40 ASN B O 1
ATOM 3677 N N . GLY B 1 41 ? 9.133 22.422 -2.863 1 98 41 GLY B N 1
ATOM 3678 C CA . GLY B 1 41 ? 9.641 21.109 -3.25 1 98 41 GLY B CA 1
ATOM 3679 C C . GLY B 1 41 ? 10.992 20.781 -2.631 1 98 41 GLY B C 1
ATOM 3680 O O . GLY B 1 41 ? 11.477 19.656 -2.75 1 98 41 GLY B O 1
ATOM 3681 N N . ILE B 1 42 ? 11.539 21.672 -1.904 1 98.38 42 ILE B N 1
ATOM 3682 C CA . ILE B 1 42 ? 12.914 21.547 -1.452 1 98.38 42 ILE B CA 1
ATOM 3683 C C . ILE B 1 42 ? 13.008 20.484 -0.355 1 98.38 42 ILE B C 1
ATOM 3685 O O . ILE B 1 42 ? 13.992 19.766 -0.265 1 98.38 42 ILE B O 1
ATOM 3689 N N . SER B 1 43 ? 12 20.375 0.544 1 98.25 43 SER B N 1
ATOM 3690 C CA . SER B 1 43 ? 12 19.328 1.566 1 98.25 43 SER B CA 1
ATOM 3691 C C . SER B 1 43 ? 12.078 17.938 0.941 1 98.25 43 SER B C 1
ATOM 3693 O O . SER B 1 43 ? 12.875 17.109 1.372 1 98.25 43 SER B O 1
ATOM 3695 N N . HIS B 1 44 ? 11.234 17.766 -0.044 1 98.5 44 HIS B N 1
ATOM 3696 C CA . HIS B 1 44 ? 11.219 16.5 -0.757 1 98.5 44 HIS B CA 1
ATOM 3697 C C . HIS B 1 44 ? 12.531 16.266 -1.5 1 98.5 44 HIS B C 1
ATOM 3699 O O . HIS B 1 44 ? 13.047 15.148 -1.517 1 98.5 44 HIS B O 1
ATOM 3705 N N . PHE B 1 45 ? 13.039 17.297 -2.135 1 98.5 45 PHE B N 1
ATOM 3706 C CA . PHE B 1 45 ? 14.305 17.188 -2.846 1 98.5 45 PHE B CA 1
ATOM 3707 C C . PHE B 1 45 ? 15.43 16.797 -1.894 1 98.5 45 PHE B C 1
ATOM 3709 O O . PHE B 1 45 ? 16.234 15.922 -2.207 1 98.5 45 PHE B O 1
ATOM 3716 N N . LEU B 1 46 ? 15.438 17.422 -0.768 1 97.75 46 LEU B N 1
ATOM 3717 C CA . LEU B 1 46 ? 16.438 17.125 0.257 1 97.75 46 LEU B CA 1
ATOM 3718 C C . LEU B 1 46 ? 16.312 15.68 0.734 1 97.75 46 LEU B C 1
ATOM 3720 O O . LEU B 1 46 ? 17.328 15.023 0.992 1 97.75 46 LEU B O 1
ATOM 3724 N N . GLU B 1 47 ? 15.141 15.258 0.948 1 97.44 47 GLU B N 1
ATOM 3725 C CA . GLU B 1 47 ? 14.883 13.867 1.315 1 97.44 47 GLU B CA 1
ATOM 3726 C C . GLU B 1 47 ? 15.586 12.906 0.362 1 97.44 47 GLU B C 1
ATOM 3728 O O . GLU B 1 47 ? 16.25 11.969 0.799 1 97.44 47 GLU B O 1
ATOM 3733 N N . HIS B 1 48 ? 15.461 13.141 -0.956 1 96.69 48 HIS B N 1
ATOM 3734 C CA . HIS B 1 48 ? 16.141 12.336 -1.966 1 96.69 48 HIS B CA 1
ATOM 3735 C C . HIS B 1 48 ? 17.656 12.445 -1.832 1 96.69 48 HIS B C 1
ATOM 3737 O O . HIS B 1 48 ? 18.359 11.445 -1.914 1 96.69 48 HIS B O 1
ATOM 3743 N N . MET B 1 49 ? 18.141 13.648 -1.597 1 97.5 49 MET B N 1
ATOM 3744 C CA . MET B 1 49 ? 19.578 13.945 -1.615 1 97.5 49 MET B CA 1
ATOM 3745 C C . MET B 1 49 ? 20.266 13.375 -0.384 1 97.5 49 MET B C 1
ATOM 3747 O O . MET B 1 49 ? 21.484 13.18 -0.385 1 97.5 49 MET B O 1
ATOM 3751 N N . ALA B 1 50 ? 19.5 13.086 0.62 1 95.38 50 ALA B N 1
ATOM 3752 C CA . ALA B 1 50 ? 20.078 12.602 1.869 1 95.38 50 ALA B CA 1
ATOM 3753 C C . ALA B 1 50 ? 20.797 11.273 1.659 1 95.38 50 ALA B C 1
ATOM 3755 O O . ALA B 1 50 ? 21.688 10.914 2.432 1 95.38 50 ALA B O 1
ATOM 3756 N N . PHE B 1 51 ? 20.5 10.602 0.618 1 95.44 51 PHE B N 1
ATOM 3757 C CA . PHE B 1 51 ? 21.047 9.266 0.389 1 95.44 51 PHE B CA 1
ATOM 3758 C C . PHE B 1 51 ? 22.109 9.305 -0.698 1 95.44 51 PHE B C 1
ATOM 3760 O O . PHE B 1 51 ? 22.562 8.258 -1.16 1 95.44 51 PHE B O 1
ATOM 3767 N N . LYS B 1 52 ? 22.516 10.5 -1.064 1 96.75 52 LYS B N 1
ATOM 3768 C CA . LYS B 1 52 ? 23.391 10.625 -2.234 1 96.75 52 LYS B CA 1
ATOM 3769 C C . LYS B 1 52 ? 24.828 10.891 -1.825 1 96.75 52 LYS B C 1
ATOM 3771 O O . LYS B 1 52 ? 25.656 11.289 -2.654 1 96.75 52 LYS B O 1
ATOM 3776 N N . GLY B 1 53 ? 25.156 10.734 -0.604 1 96.88 53 GLY B N 1
ATOM 3777 C CA . GLY B 1 53 ? 26.531 10.828 -0.167 1 96.88 53 GLY B CA 1
ATOM 3778 C C . GLY B 1 53 ? 26.734 11.812 0.972 1 96.88 53 GLY B C 1
ATOM 3779 O O . GLY B 1 53 ? 26.062 12.836 1.04 1 96.88 53 GLY B O 1
ATOM 3780 N N . THR B 1 54 ? 27.625 11.445 1.814 1 97.75 54 THR B N 1
ATOM 3781 C CA . THR B 1 54 ? 28 12.258 2.967 1 97.75 54 THR B CA 1
ATOM 3782 C C . THR B 1 54 ? 29.516 12.516 2.977 1 97.75 54 THR B C 1
ATOM 3784 O O . THR B 1 54 ? 30.203 12.172 2.02 1 97.75 54 THR B O 1
ATOM 3787 N N . LYS B 1 55 ? 30.016 13.188 3.982 1 97.25 55 LYS B N 1
ATOM 3788 C CA . LYS B 1 55 ? 31.438 13.414 4.164 1 97.25 55 LYS B CA 1
ATOM 3789 C C . LYS B 1 55 ? 32.188 12.094 4.414 1 97.25 55 LYS B C 1
ATOM 3791 O O . LYS B 1 55 ? 33.375 11.992 4.16 1 97.25 55 LYS B O 1
ATOM 3796 N N . THR B 1 56 ? 31.469 11.039 4.82 1 97.44 56 THR B N 1
ATOM 3797 C CA . THR B 1 56 ? 32.125 9.82 5.254 1 97.44 56 THR B CA 1
ATOM 3798 C C . THR B 1 56 ? 31.719 8.633 4.387 1 97.44 56 THR B C 1
ATOM 3800 O O . THR B 1 56 ? 32.375 7.59 4.398 1 97.44 56 THR B O 1
ATOM 3803 N N . ARG B 1 57 ? 30.578 8.773 3.652 1 97.69 57 ARG B N 1
ATOM 3804 C CA . ARG B 1 57 ? 30.047 7.684 2.84 1 97.69 57 ARG B CA 1
ATOM 3805 C C . ARG B 1 57 ? 29.672 8.18 1.448 1 97.69 57 ARG B C 1
ATOM 3807 O O . ARG B 1 57 ? 29.078 9.25 1.302 1 97.69 57 ARG B O 1
ATOM 3814 N N . THR B 1 58 ? 30 7.359 0.466 1 96.81 58 THR B N 1
ATOM 3815 C CA . THR B 1 58 ? 29.438 7.602 -0.86 1 96.81 58 THR B CA 1
ATOM 3816 C C . THR B 1 58 ? 28 7.113 -0.939 1 96.81 58 THR B C 1
ATOM 3818 O O . THR B 1 58 ? 27.531 6.398 -0.05 1 96.81 58 THR B O 1
ATOM 3821 N N . ALA B 1 59 ? 27.328 7.535 -1.997 1 95.5 59 ALA B N 1
ATOM 3822 C CA . ALA B 1 59 ? 25.953 7.094 -2.209 1 95.5 59 ALA B CA 1
ATOM 3823 C C . ALA B 1 59 ? 25.875 5.57 -2.236 1 95.5 59 ALA B C 1
ATOM 3825 O O . ALA B 1 59 ? 25.016 4.98 -1.581 1 95.5 59 ALA B O 1
ATOM 3826 N N . ILE B 1 60 ? 26.75 4.91 -2.904 1 96 60 ILE B N 1
ATOM 3827 C CA . ILE B 1 60 ? 26.719 3.459 -3.041 1 96 60 ILE B CA 1
ATOM 3828 C C . ILE B 1 60 ? 27.047 2.809 -1.699 1 96 60 ILE B C 1
ATOM 3830 O O . ILE B 1 60 ? 26.5 1.752 -1.366 1 96 60 ILE B O 1
ATOM 3834 N N . GLN B 1 61 ? 27.922 3.406 -0.909 1 96.69 61 GLN B N 1
ATOM 3835 C CA . GLN B 1 61 ? 28.25 2.875 0.411 1 96.69 61 GLN B CA 1
ATOM 3836 C C . GLN B 1 61 ? 27.031 2.914 1.331 1 96.69 61 GLN B C 1
ATOM 3838 O O . GLN B 1 61 ? 26.781 1.966 2.078 1 96.69 61 GLN B O 1
ATOM 3843 N N . ILE B 1 62 ? 26.312 4.02 1.299 1 96.5 62 ILE B N 1
ATOM 3844 C CA . ILE B 1 62 ? 25.094 4.133 2.086 1 96.5 62 ILE B CA 1
ATOM 3845 C C . ILE B 1 62 ? 24.125 3.012 1.704 1 96.5 62 ILE B C 1
ATOM 3847 O O . ILE B 1 62 ? 23.609 2.299 2.572 1 96.5 62 ILE B O 1
ATOM 3851 N N . ALA B 1 63 ? 23.906 2.82 0.413 1 95.62 63 ALA B N 1
ATOM 3852 C CA . ALA B 1 63 ? 23 1.792 -0.096 1 95.62 63 ALA B CA 1
ATOM 3853 C C . ALA B 1 63 ? 23.453 0.399 0.327 1 95.62 63 ALA B C 1
ATOM 3855 O O . ALA B 1 63 ? 22.656 -0.408 0.802 1 95.62 63 ALA B O 1
ATOM 3856 N N . GLU B 1 64 ? 24.75 0.132 0.204 1 96.25 64 GLU B N 1
ATOM 3857 C CA . GLU B 1 64 ? 25.312 -1.179 0.513 1 96.25 64 GLU B CA 1
ATOM 3858 C C . GLU B 1 64 ? 25.203 -1.488 2.002 1 96.25 64 GLU B C 1
ATOM 3860 O O . GLU B 1 64 ? 24.891 -2.615 2.387 1 96.25 64 GLU B O 1
ATOM 3865 N N . GLU B 1 65 ? 25.469 -0.54 2.807 1 95.81 65 GLU B N 1
ATOM 3866 C CA . GLU B 1 65 ? 25.422 -0.755 4.25 1 95.81 65 GLU B CA 1
ATOM 3867 C C . GLU B 1 65 ? 23.984 -1.021 4.715 1 95.81 65 GLU B C 1
ATOM 3869 O O . GLU B 1 65 ? 23.75 -1.897 5.551 1 95.81 65 GLU B O 1
ATOM 3874 N N . PHE B 1 66 ? 23.031 -0.32 4.191 1 93.06 66 PHE B N 1
ATOM 3875 C CA . PHE B 1 66 ? 21.641 -0.564 4.531 1 93.06 66 PHE B CA 1
ATOM 3876 C C . PHE B 1 66 ? 21.203 -1.942 4.055 1 93.06 66 PHE B C 1
ATOM 3878 O O . PHE B 1 66 ? 20.562 -2.688 4.797 1 93.06 66 PHE B O 1
ATOM 3885 N N . ASP B 1 67 ? 21.594 -2.23 2.844 1 93.31 67 ASP B N 1
ATOM 3886 C CA . ASP B 1 67 ? 21.188 -3.518 2.289 1 93.31 67 ASP B CA 1
ATOM 3887 C C . ASP B 1 67 ? 21.844 -4.672 3.033 1 93.31 67 ASP B C 1
ATOM 3889 O O . ASP B 1 67 ? 21.281 -5.754 3.152 1 93.31 67 ASP B O 1
ATOM 3893 N N . MET B 1 68 ? 23.016 -4.438 3.578 1 92.44 68 MET B N 1
ATOM 3894 C CA . MET B 1 68 ? 23.766 -5.477 4.293 1 92.44 68 MET B CA 1
ATOM 3895 C C . MET B 1 68 ? 23.047 -5.863 5.582 1 92.44 68 MET B C 1
ATOM 3897 O O . MET B 1 68 ? 23.016 -7.039 5.953 1 92.44 68 MET B O 1
ATOM 3901 N N . ILE B 1 69 ? 22.516 -4.938 6.25 1 91 69 ILE B N 1
ATOM 3902 C CA . ILE B 1 69 ? 21.859 -5.273 7.512 1 91 69 ILE B CA 1
ATOM 3903 C C . ILE B 1 69 ? 20.406 -5.684 7.246 1 91 69 ILE B C 1
ATOM 3905 O O . ILE B 1 69 ? 19.766 -6.289 8.109 1 91 69 ILE B O 1
ATOM 3909 N N . GLY B 1 70 ? 20 -5.371 6.082 1 87.31 70 GLY B N 1
ATOM 3910 C CA . GLY B 1 70 ? 18.609 -5.695 5.773 1 87.31 70 GLY B CA 1
ATOM 3911 C C . GLY B 1 70 ? 17.609 -4.832 6.523 1 87.31 70 GLY B C 1
ATOM 3912 O O . GLY B 1 70 ? 17.984 -3.818 7.117 1 87.31 70 GLY B O 1
ATOM 3913 N N . GLY B 1 71 ? 16.391 -5.125 6.383 1 91.06 71 GLY B N 1
ATOM 3914 C CA . GLY B 1 71 ? 15.344 -4.301 6.977 1 91.06 71 GLY B CA 1
ATOM 3915 C C . GLY B 1 71 ? 14.758 -3.287 6.008 1 91.06 71 GLY B C 1
ATOM 3916 O O . GLY B 1 71 ? 14.805 -3.486 4.793 1 91.06 71 GLY B O 1
ATOM 3917 N N . ASN B 1 72 ? 14.102 -2.355 6.625 1 92.94 72 ASN B N 1
ATOM 3918 C CA . ASN B 1 72 ? 13.477 -1.296 5.844 1 92.94 72 ASN B CA 1
ATOM 3919 C C . ASN B 1 72 ? 14.07 0.071 6.172 1 92.94 72 ASN B C 1
ATOM 3921 O O . ASN B 1 72 ? 14.125 0.467 7.336 1 92.94 72 ASN B O 1
ATOM 3925 N N . PHE B 1 73 ? 14.586 0.657 5.141 1 94 73 PHE B N 1
ATOM 3926 C CA . PHE B 1 73 ? 15.141 2 5.262 1 94 73 PHE B CA 1
ATOM 3927 C C . PHE B 1 73 ? 14.531 2.932 4.219 1 94 73 PHE B C 1
ATOM 3929 O O . PHE B 1 73 ? 14.5 2.607 3.031 1 94 73 PHE B O 1
ATOM 3936 N N . ASN B 1 74 ? 14.141 4.023 4.734 1 95 74 ASN B N 1
ATOM 3937 C CA . ASN B 1 74 ? 13.523 4.965 3.805 1 95 74 ASN B CA 1
ATOM 3938 C C . ASN B 1 74 ? 13.344 6.34 4.438 1 95 74 ASN B C 1
ATOM 3940 O O . ASN B 1 74 ? 13.93 6.629 5.484 1 95 74 ASN B O 1
ATOM 3944 N N . ALA B 1 75 ? 12.812 7.168 3.689 1 97.5 75 ALA B N 1
ATOM 3945 C CA . ALA B 1 75 ? 12.398 8.5 4.137 1 97.5 75 ALA B CA 1
ATOM 3946 C C . ALA B 1 75 ? 11.102 8.93 3.455 1 97.5 75 ALA B C 1
ATOM 3948 O O . ALA B 1 75 ? 10.711 8.352 2.439 1 97.5 75 ALA B O 1
ATOM 3949 N N . TYR B 1 76 ? 10.438 9.805 4.117 1 97.88 76 TYR B N 1
ATOM 3950 C CA . TYR B 1 76 ? 9.281 10.414 3.465 1 97.88 76 TYR B CA 1
ATOM 3951 C C . TYR B 1 76 ? 9.102 11.859 3.91 1 97.88 76 TYR B C 1
ATOM 3953 O O . TYR B 1 76 ? 9.531 12.234 5.004 1 97.88 76 TYR B O 1
ATOM 3961 N N . THR B 1 77 ? 8.523 12.641 3.018 1 98.19 77 THR B N 1
ATOM 3962 C CA . THR B 1 77 ? 8.203 14.039 3.264 1 98.19 77 THR B CA 1
ATOM 3963 C C . THR B 1 77 ? 6.688 14.25 3.242 1 98.19 77 THR B C 1
ATOM 3965 O O . THR B 1 77 ? 5.996 13.727 2.369 1 98.19 77 THR B O 1
ATOM 3968 N N . SER B 1 78 ? 6.168 14.812 4.277 1 97.12 78 SER B N 1
ATOM 3969 C CA . SER B 1 78 ? 4.777 15.242 4.32 1 97.12 78 SER B CA 1
ATOM 3970 C C . SER B 1 78 ? 4.672 16.766 4.406 1 97.12 78 SER B C 1
ATOM 3972 O O . SER B 1 78 ? 5.637 17.469 4.109 1 97.12 78 SER B O 1
ATOM 3974 N N . ARG B 1 79 ? 3.504 17.297 4.688 1 96.88 79 ARG B N 1
ATOM 3975 C CA . ARG B 1 79 ? 3.299 18.734 4.738 1 96.88 79 ARG B CA 1
ATOM 3976 C C . ARG B 1 79 ? 3.977 19.344 5.965 1 96.88 79 ARG B C 1
ATOM 3978 O O . ARG B 1 79 ? 4.449 20.484 5.918 1 96.88 79 ARG B O 1
ATOM 3985 N N . GLU B 1 80 ? 4.09 18.578 7.016 1 96.12 80 GLU B N 1
ATOM 3986 C CA . GLU B 1 80 ? 4.551 19.203 8.242 1 96.12 80 GLU B CA 1
ATOM 3987 C C . GLU B 1 80 ? 5.816 18.547 8.773 1 96.12 80 GLU B C 1
ATOM 3989 O O . GLU B 1 80 ? 6.402 19 9.758 1 96.12 80 GLU B O 1
ATOM 3994 N N . LYS B 1 81 ? 6.27 17.531 8.047 1 96.94 81 LYS B N 1
ATOM 3995 C CA . LYS B 1 81 ? 7.449 16.859 8.57 1 96.94 81 LYS B CA 1
ATOM 3996 C C . LYS B 1 81 ? 8.203 16.125 7.465 1 96.94 81 LYS B C 1
ATOM 3998 O O . LYS B 1 81 ? 7.633 15.82 6.414 1 96.94 81 LYS B O 1
ATOM 4003 N N . THR B 1 82 ? 9.422 15.852 7.637 1 98 82 THR B N 1
ATOM 4004 C CA . THR B 1 82 ? 10.305 14.945 6.906 1 98 82 THR B CA 1
ATOM 4005 C C . THR B 1 82 ? 10.906 13.906 7.844 1 98 82 THR B C 1
ATOM 4007 O O . THR B 1 82 ? 11.461 14.258 8.891 1 98 82 THR B O 1
ATOM 4010 N N . VAL B 1 83 ? 10.781 12.641 7.48 1 98.5 83 VAL B N 1
ATOM 4011 C CA . VAL B 1 83 ? 11.195 11.586 8.398 1 98.5 83 VAL B CA 1
ATOM 4012 C C . VAL B 1 83 ? 12.188 10.656 7.699 1 98.5 83 VAL B C 1
ATOM 4014 O O . VAL B 1 83 ? 11.906 10.148 6.609 1 98.5 83 VAL B O 1
ATOM 4017 N N . TYR B 1 84 ? 13.312 10.477 8.273 1 98.44 84 TYR B N 1
ATOM 4018 C CA . TYR B 1 84 ? 14.266 9.438 7.91 1 98.44 84 TYR B CA 1
ATOM 4019 C C . TYR B 1 84 ? 14.211 8.273 8.891 1 98.44 84 TYR B C 1
ATOM 4021 O O . TYR B 1 84 ? 14.297 8.477 10.109 1 98.44 84 TYR B O 1
ATOM 4029 N N . TYR B 1 85 ? 14.055 7.078 8.352 1 98.19 85 TYR B N 1
ATOM 4030 C CA . TYR B 1 85 ? 13.773 6.016 9.312 1 98.19 85 TYR B CA 1
ATOM 4031 C C . TYR B 1 85 ? 14.406 4.703 8.867 1 98.19 85 TYR B C 1
ATOM 4033 O O . TYR B 1 85 ? 14.773 4.547 7.699 1 98.19 85 TYR B O 1
ATOM 4041 N N . ALA B 1 86 ? 14.5 3.795 9.836 1 97.5 86 ALA B N 1
ATOM 4042 C CA . ALA B 1 86 ? 14.969 2.43 9.633 1 97.5 86 ALA B CA 1
ATOM 4043 C C . ALA B 1 86 ? 14.289 1.46 10.586 1 97.5 86 ALA B C 1
ATOM 4045 O O . ALA B 1 86 ? 14.055 1.79 11.75 1 97.5 86 ALA B O 1
ATOM 4046 N N . GLN B 1 87 ? 13.859 0.434 10.117 1 97.31 87 GLN B N 1
ATOM 4047 C CA . GLN B 1 87 ? 13.453 -0.733 10.898 1 97.31 87 GLN B CA 1
ATOM 4048 C C . GLN B 1 87 ? 14.383 -1.916 10.633 1 97.31 87 GLN B C 1
ATOM 4050 O O . GLN B 1 87 ? 14.477 -2.398 9.508 1 97.31 87 GLN B O 1
ATOM 4055 N N . VAL B 1 88 ? 15.055 -2.385 11.664 1 96.75 88 VAL B N 1
ATOM 4056 C CA . VAL B 1 88 ? 16.094 -3.393 11.508 1 96.75 88 VAL B CA 1
ATOM 4057 C C . VAL B 1 88 ? 16.016 -4.406 12.648 1 96.75 88 VAL B C 1
ATOM 4059 O O . VAL B 1 88 ? 15.258 -4.219 13.602 1 96.75 88 VAL B O 1
ATOM 4062 N N . LEU B 1 89 ? 16.781 -5.496 12.5 1 94.62 89 LEU B N 1
ATOM 4063 C CA . LEU B 1 89 ? 16.953 -6.418 13.617 1 94.62 89 LEU B CA 1
ATOM 4064 C C . LEU B 1 89 ? 17.75 -5.77 14.742 1 94.62 89 LEU B C 1
ATOM 4066 O O . LEU B 1 89 ? 18.594 -4.914 14.492 1 94.62 89 LEU B O 1
ATOM 4070 N N . LYS B 1 90 ? 17.453 -6.164 15.938 1 94.19 90 LYS B N 1
ATOM 4071 C CA . LYS B 1 90 ? 18 -5.508 17.125 1 94.19 90 LYS B CA 1
ATOM 4072 C C . LYS B 1 90 ? 19.531 -5.449 17.078 1 94.19 90 LYS B C 1
ATOM 4074 O O . LYS B 1 90 ? 20.125 -4.469 17.516 1 94.19 90 LYS B O 1
ATOM 4079 N N . GLY B 1 91 ? 20.219 -6.422 16.484 1 94.69 91 GLY B N 1
ATOM 4080 C CA . GLY B 1 91 ? 21.656 -6.461 16.422 1 94.69 91 GLY B CA 1
ATOM 4081 C C . GLY B 1 91 ? 22.25 -5.41 15.484 1 94.69 91 GLY B C 1
ATOM 4082 O O . GLY B 1 91 ? 23.453 -5.133 15.531 1 94.69 91 GLY B O 1
ATOM 4083 N N . ASP B 1 92 ? 21.406 -4.754 14.719 1 96.06 92 ASP B N 1
ATOM 4084 C CA . ASP B 1 92 ? 21.891 -3.84 13.695 1 96.06 92 ASP B CA 1
ATOM 4085 C C . ASP B 1 92 ? 21.547 -2.393 14.031 1 96.06 92 ASP B C 1
ATOM 4087 O O . ASP B 1 92 ? 21.719 -1.495 13.211 1 96.06 92 ASP B O 1
ATOM 4091 N N . LEU B 1 93 ? 21.109 -2.15 15.25 1 96.56 93 LEU B N 1
ATOM 4092 C CA . LEU B 1 93 ? 20.641 -0.832 15.68 1 96.56 93 LEU B CA 1
ATOM 4093 C C . LEU B 1 93 ? 21.766 0.195 15.562 1 96.56 93 LEU B C 1
ATOM 4095 O O . LEU B 1 93 ? 21.562 1.3 15.062 1 96.56 93 LEU B O 1
ATOM 4099 N N . GLU B 1 94 ? 22.953 -0.159 15.984 1 97.38 94 GLU B N 1
ATOM 4100 C CA . GLU B 1 94 ? 24.078 0.776 16 1 97.38 94 GLU B CA 1
ATOM 4101 C C . GLU B 1 94 ? 24.422 1.26 14.602 1 97.38 94 GLU B C 1
ATOM 4103 O O . GLU B 1 94 ? 24.594 2.461 14.375 1 97.38 94 GLU B O 1
ATOM 4108 N N . LEU B 1 95 ? 24.484 0.354 13.695 1 97 95 LEU B N 1
ATOM 4109 C CA . LEU B 1 95 ? 24.797 0.716 12.312 1 97 95 LEU B CA 1
ATOM 4110 C C . LEU B 1 95 ? 23.688 1.574 11.711 1 97 95 LEU B C 1
ATOM 4112 O O . LEU B 1 95 ? 23.969 2.545 11 1 97 95 LEU B O 1
ATOM 4116 N N . ALA B 1 96 ? 22.453 1.238 11.969 1 97.31 96 ALA B N 1
ATOM 4117 C CA . ALA B 1 96 ? 21.328 2.008 11.461 1 97.31 96 ALA B CA 1
ATOM 4118 C C . ALA B 1 96 ? 21.375 3.447 11.961 1 97.31 96 ALA B C 1
ATOM 4120 O O . ALA B 1 96 ? 21.203 4.391 11.18 1 97.31 96 ALA B O 1
ATOM 4121 N N . VAL B 1 97 ? 21.641 3.586 13.234 1 97.94 97 VAL B N 1
ATOM 4122 C CA . VAL B 1 97 ? 21.719 4.918 13.828 1 97.94 97 VAL B CA 1
ATOM 4123 C C . VAL B 1 97 ? 22.906 5.684 13.234 1 97.94 97 VAL B C 1
ATOM 4125 O O . VAL B 1 97 ? 22.781 6.875 12.93 1 97.94 97 VAL B O 1
ATOM 4128 N N . ASP B 1 98 ? 23.984 4.992 13.078 1 98.06 98 ASP B N 1
ATOM 4129 C CA . ASP B 1 98 ? 25.188 5.613 12.516 1 98.06 98 ASP B CA 1
ATOM 4130 C C . ASP B 1 98 ? 24.906 6.176 11.125 1 98.06 98 ASP B C 1
ATOM 4132 O O . ASP B 1 98 ? 25.281 7.312 10.82 1 98.06 98 ASP B O 1
ATOM 4136 N N . ILE B 1 99 ? 24.25 5.453 10.32 1 97.56 99 ILE B N 1
ATOM 4137 C CA . ILE B 1 99 ? 23.953 5.875 8.953 1 97.56 99 ILE B CA 1
ATOM 4138 C C . ILE B 1 99 ? 22.969 7.039 8.977 1 97.56 99 ILE B C 1
ATOM 4140 O O . ILE B 1 99 ? 23.156 8.039 8.281 1 97.56 99 ILE B O 1
ATOM 4144 N N . LEU B 1 100 ? 21.891 6.922 9.766 1 98 100 LEU B N 1
ATOM 4145 C CA . LEU B 1 100 ? 20.875 7.977 9.844 1 98 100 LEU B CA 1
ATOM 4146 C C . LEU B 1 100 ? 21.5 9.281 10.328 1 98 100 LEU B C 1
ATOM 4148 O O . LEU B 1 100 ? 21.203 10.352 9.789 1 98 100 LEU B O 1
ATOM 4152 N N . ALA B 1 101 ? 22.344 9.172 11.336 1 98 101 ALA B N 1
ATOM 4153 C CA . ALA B 1 101 ? 23.016 10.352 11.844 1 98 101 ALA B CA 1
ATOM 4154 C C . ALA B 1 101 ? 23.906 10.984 10.766 1 98 101 ALA B C 1
ATOM 4156 O O . ALA B 1 101 ? 23.938 12.203 10.617 1 98 101 ALA B O 1
ATOM 4157 N N . ASP B 1 102 ? 24.578 10.141 10.031 1 97.88 102 ASP B N 1
ATOM 4158 C CA . ASP B 1 102 ? 25.484 10.594 8.992 1 97.88 102 ASP B CA 1
ATOM 4159 C C . ASP B 1 102 ? 24.734 11.312 7.871 1 97.88 102 ASP B C 1
ATOM 4161 O O . ASP B 1 102 ? 25.109 12.414 7.465 1 97.88 102 ASP B O 1
ATOM 4165 N N . ILE B 1 103 ? 23.609 10.812 7.449 1 97.12 103 ILE B N 1
ATOM 4166 C CA . ILE B 1 103 ? 22.922 11.383 6.301 1 97.12 103 ILE B CA 1
ATOM 4167 C C . ILE B 1 103 ? 22.219 12.672 6.711 1 97.12 103 ILE B C 1
ATOM 4169 O O . ILE B 1 103 ? 22.094 13.609 5.914 1 97.12 103 ILE B O 1
ATOM 4173 N N . VAL B 1 104 ? 21.812 12.758 7.938 1 96.88 104 VAL B N 1
ATOM 4174 C CA . VAL B 1 104 ? 21.094 13.938 8.398 1 96.88 104 VAL B CA 1
ATOM 4175 C C . VAL B 1 104 ? 22.078 15.078 8.672 1 96.88 104 VAL B C 1
ATOM 4177 O O . VAL B 1 104 ? 21.781 16.25 8.422 1 96.88 104 VAL B O 1
ATOM 4180 N N . GLN B 1 105 ? 23.328 14.734 9.086 1 96.19 105 GLN B N 1
ATOM 4181 C CA . GLN B 1 105 ? 24.234 15.766 9.578 1 96.19 105 GLN B CA 1
ATOM 4182 C C . GLN B 1 105 ? 25.344 16.062 8.57 1 96.19 105 GLN B C 1
ATOM 4184 O O . GLN B 1 105 ? 25.922 17.156 8.57 1 96.19 105 GLN B O 1
ATOM 4189 N N 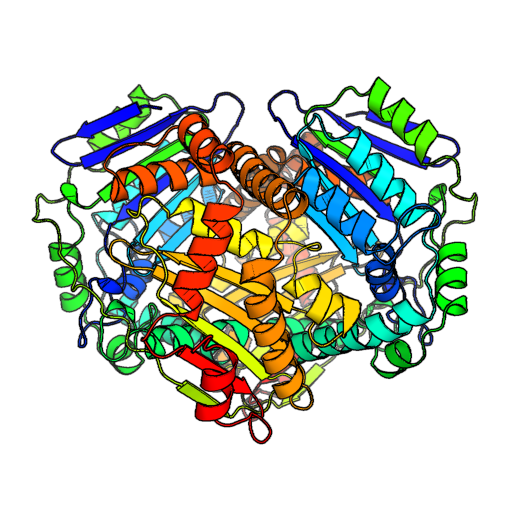. ASN B 1 106 ? 25.656 15.102 7.672 1 96.69 106 ASN B N 1
ATOM 4190 C CA . ASN B 1 106 ? 26.906 15.227 6.938 1 96.69 106 ASN B CA 1
ATOM 4191 C C . ASN B 1 106 ? 26.688 15.102 5.434 1 96.69 106 ASN B C 1
ATOM 4193 O O . ASN B 1 106 ? 27.641 14.93 4.676 1 96.69 106 ASN B O 1
ATOM 4197 N N . SER B 1 107 ? 25.484 15.172 5.012 1 97 107 SER B N 1
ATOM 4198 C CA . SER B 1 107 ? 25.25 15.102 3.574 1 97 107 SER B CA 1
ATOM 4199 C C . SER B 1 107 ? 25.969 16.219 2.838 1 97 107 SER B C 1
ATOM 4201 O O . SER B 1 107 ? 26 17.359 3.305 1 97 107 SER B O 1
ATOM 4203 N N . VAL B 1 108 ? 26.531 15.938 1.647 1 96.5 108 VAL B N 1
ATOM 4204 C CA . VAL B 1 108 ? 27.406 16.906 1.007 1 96.5 108 VAL B CA 1
ATOM 4205 C C . VAL B 1 108 ? 26.688 17.547 -0.178 1 96.5 108 VAL B C 1
ATOM 4207 O O . VAL B 1 108 ? 27.109 18.609 -0.659 1 96.5 108 VAL B O 1
ATOM 4210 N N . PHE B 1 109 ? 25.656 16.922 -0.745 1 96.94 109 PHE B N 1
ATOM 4211 C CA . PHE B 1 109 ? 24.844 17.453 -1.838 1 96.94 109 PHE B CA 1
ATOM 4212 C C . PHE B 1 109 ? 25.719 17.781 -3.041 1 96.94 109 PHE B C 1
ATOM 4214 O O . PHE B 1 109 ? 25.656 18.906 -3.564 1 96.94 109 PHE B O 1
ATOM 4221 N N . GLU B 1 110 ? 26.438 16.828 -3.559 1 96 110 GLU B N 1
ATOM 4222 C CA . GLU B 1 110 ? 27.312 17.062 -4.711 1 96 110 GLU B CA 1
ATOM 4223 C C . GLU B 1 110 ? 26.5 17.531 -5.922 1 96 110 GLU B C 1
ATOM 4225 O O . GLU B 1 110 ? 25.453 16.969 -6.23 1 96 110 GLU B O 1
ATOM 4230 N N . PRO B 1 111 ? 27.078 18.531 -6.617 1 96.12 111 PRO B N 1
ATOM 4231 C CA . PRO B 1 111 ? 26.344 19.078 -7.77 1 96.12 111 PRO B CA 1
ATOM 4232 C C . PRO B 1 111 ? 26 18.016 -8.812 1 96.12 111 PRO B C 1
ATOM 4234 O O . PRO B 1 111 ? 24.906 18.047 -9.383 1 96.12 111 PRO B O 1
ATOM 4237 N N . GLU B 1 112 ? 26.922 17.156 -9.008 1 95.56 112 GLU B N 1
ATOM 4238 C CA . GLU B 1 112 ? 26.656 16.094 -9.977 1 95.56 112 GLU B CA 1
ATOM 4239 C C . GLU B 1 112 ? 25.469 15.234 -9.547 1 95.56 112 GLU B C 1
ATOM 4241 O O . GLU B 1 112 ? 24.656 14.82 -10.375 1 95.56 112 GLU B O 1
ATOM 4246 N N . GLU B 1 113 ? 25.406 14.969 -8.266 1 96.56 113 GLU B N 1
ATOM 4247 C CA . GLU B 1 113 ? 24.281 14.188 -7.738 1 96.56 113 GLU B CA 1
ATOM 4248 C C . GLU B 1 113 ? 22.969 14.961 -7.824 1 96.56 113 GLU B C 1
ATOM 4250 O O . GLU B 1 113 ? 21.922 14.367 -8.055 1 96.56 113 GLU B O 1
ATOM 4255 N N . ILE B 1 114 ? 23.047 16.234 -7.633 1 97.62 114 ILE B N 1
ATOM 4256 C CA . ILE B 1 114 ? 21.875 17.078 -7.762 1 97.62 114 ILE B CA 1
ATOM 4257 C C . ILE B 1 114 ? 21.312 16.969 -9.18 1 97.62 114 ILE B C 1
ATOM 4259 O O . ILE B 1 114 ? 20.109 16.797 -9.367 1 97.62 114 ILE B O 1
ATOM 4263 N N . GLN B 1 115 ? 22.188 17.031 -10.133 1 96.75 115 GLN B N 1
ATOM 4264 C CA . GLN B 1 115 ? 21.766 16.953 -11.523 1 96.75 115 GLN B CA 1
ATOM 4265 C C . GLN B 1 115 ? 21.094 15.617 -11.828 1 96.75 115 GLN B C 1
ATOM 4267 O O . GLN B 1 115 ? 20.047 15.578 -12.477 1 96.75 115 GLN B O 1
ATOM 4272 N N . LYS B 1 116 ? 21.672 14.609 -11.32 1 95.38 116 LYS B N 1
ATOM 4273 C CA . LYS B 1 116 ? 21.109 13.281 -11.531 1 95.38 116 LYS B CA 1
ATOM 4274 C C . LYS B 1 116 ? 19.734 13.164 -10.867 1 95.38 116 LYS B C 1
ATOM 4276 O O . LYS B 1 116 ? 18.812 12.602 -11.453 1 95.38 116 LYS B O 1
ATOM 4281 N N . GLU B 1 117 ? 19.609 13.711 -9.672 1 96.69 117 GLU B N 1
ATOM 4282 C CA . GLU B 1 117 ? 18.391 13.562 -8.891 1 96.69 117 GLU B CA 1
ATOM 4283 C C . GLU B 1 117 ? 17.25 14.367 -9.508 1 96.69 117 GLU B C 1
ATOM 4285 O O . GLU B 1 117 ? 16.078 14 -9.367 1 96.69 117 GLU B O 1
ATOM 4290 N N . LYS B 1 118 ? 17.609 15.508 -10.203 1 97.75 118 LYS B N 1
ATOM 4291 C CA . LYS B 1 118 ? 16.594 16.266 -10.922 1 97.75 118 LYS B CA 1
ATOM 4292 C C . LYS B 1 118 ? 15.828 15.359 -11.891 1 97.75 118 LYS B C 1
ATOM 4294 O O . LYS B 1 118 ? 14.594 15.383 -11.922 1 97.75 118 LYS B O 1
ATOM 4299 N N . LYS B 1 119 ? 16.562 14.547 -12.57 1 96.38 119 LYS B N 1
ATOM 4300 C CA . LYS B 1 119 ? 15.953 13.656 -13.555 1 96.38 119 LYS B CA 1
ATOM 4301 C C . LYS B 1 119 ? 15.039 12.633 -12.875 1 96.38 119 LYS B C 1
ATOM 4303 O O . LYS B 1 119 ? 13.922 12.398 -13.336 1 96.38 119 LYS B O 1
ATOM 4308 N N . VAL B 1 120 ? 15.5 12.086 -11.805 1 96.81 120 VAL B N 1
ATOM 4309 C CA . VAL B 1 120 ? 14.766 11.055 -11.086 1 96.81 120 VAL B CA 1
ATOM 4310 C C . VAL B 1 120 ? 13.453 11.633 -10.555 1 96.81 120 VAL B C 1
ATOM 4312 O O . VAL B 1 120 ? 12.391 11.023 -10.703 1 96.81 120 VAL B O 1
ATOM 4315 N N . ILE B 1 121 ? 13.508 12.805 -9.922 1 97.81 121 ILE B N 1
ATOM 4316 C CA . ILE B 1 121 ? 12.344 13.422 -9.297 1 97.81 121 ILE B CA 1
ATOM 4317 C C . ILE B 1 121 ? 11.336 13.836 -10.375 1 97.81 121 ILE B C 1
ATOM 4319 O O . ILE B 1 121 ? 10.125 13.75 -10.172 1 97.81 121 ILE B O 1
ATOM 4323 N N . LEU B 1 122 ? 11.859 14.242 -11.547 1 97.38 122 LEU B N 1
ATOM 4324 C CA . LEU B 1 122 ? 10.969 14.562 -12.656 1 97.38 122 LEU B CA 1
ATOM 4325 C C . LEU B 1 122 ? 10.211 13.328 -13.125 1 97.38 122 LEU B C 1
ATOM 4327 O O . LEU B 1 122 ? 9.047 13.414 -13.508 1 97.38 122 LEU B O 1
ATOM 4331 N N . GLU B 1 123 ? 10.875 12.188 -13.141 1 96 123 GLU B N 1
ATOM 4332 C CA . GLU B 1 123 ? 10.195 10.938 -13.445 1 96 123 GLU B CA 1
ATOM 4333 C C . GLU B 1 123 ? 9.133 10.609 -12.398 1 96 123 GLU B C 1
ATOM 4335 O O . GLU B 1 123 ? 8.055 10.117 -12.727 1 96 123 GLU B O 1
ATOM 4340 N N . GLU B 1 124 ? 9.43 10.82 -11.172 1 95.75 124 GLU B N 1
ATOM 4341 C CA . GLU B 1 124 ? 8.461 10.641 -10.094 1 95.75 124 GLU B CA 1
ATOM 4342 C C . GLU B 1 124 ? 7.242 11.539 -10.297 1 95.75 124 GLU B C 1
ATOM 4344 O O . GLU B 1 124 ? 6.102 11.102 -10.125 1 95.75 124 GLU B O 1
ATOM 4349 N N . LEU B 1 125 ? 7.531 12.812 -10.562 1 96.12 125 LEU B N 1
ATOM 4350 C CA . LEU B 1 125 ? 6.469 13.766 -10.836 1 96.12 125 LEU B CA 1
ATOM 4351 C C . LEU B 1 125 ? 5.574 13.281 -11.977 1 96.12 125 LEU B C 1
ATOM 4353 O O . LEU B 1 125 ? 4.348 13.359 -11.883 1 96.12 125 LEU B O 1
ATOM 4357 N N . ALA B 1 126 ? 6.16 12.766 -13.016 1 95.25 126 ALA B N 1
ATOM 4358 C CA . ALA B 1 126 ? 5.422 12.227 -14.156 1 95.25 126 ALA B CA 1
ATOM 4359 C C . ALA B 1 126 ? 4.551 11.047 -13.734 1 95.25 126 ALA B C 1
ATOM 4361 O O . ALA B 1 126 ? 3.404 10.93 -14.172 1 95.25 126 ALA B O 1
ATOM 4362 N N . GLN B 1 127 ? 5.09 10.227 -12.891 1 94 127 GLN B N 1
ATOM 4363 C CA . GLN B 1 127 ? 4.344 9.078 -12.398 1 94 127 GLN B CA 1
ATOM 4364 C C . GLN B 1 127 ? 3.094 9.516 -11.633 1 94 127 GLN B C 1
ATOM 4366 O O . GLN B 1 127 ? 2.014 8.953 -11.828 1 94 127 GLN B O 1
ATOM 4371 N N . VAL B 1 128 ? 3.238 10.43 -10.773 1 93.56 128 VAL B N 1
ATOM 4372 C CA . VAL B 1 128 ? 2.121 10.938 -9.984 1 93.56 128 VAL B CA 1
ATOM 4373 C C . VAL B 1 128 ? 1.044 11.492 -10.914 1 93.56 128 VAL B C 1
ATOM 4375 O O . VAL B 1 128 ? -0.146 11.234 -10.719 1 93.56 128 VAL B O 1
ATOM 4378 N N . ARG B 1 129 ? 1.41 12.203 -11.945 1 93.81 129 ARG B N 1
ATOM 4379 C CA . ARG B 1 129 ? 0.485 12.844 -12.875 1 93.81 129 ARG B CA 1
ATOM 4380 C C . ARG B 1 129 ? -0.257 11.797 -13.703 1 93.81 129 ARG B C 1
ATOM 4382 O O . ARG B 1 129 ? -1.376 12.039 -14.164 1 93.81 129 ARG B O 1
ATOM 4389 N N . ASP B 1 130 ? 0.383 10.641 -13.82 1 94.5 130 ASP B N 1
ATOM 4390 C CA . ASP B 1 130 ? -0.203 9.562 -14.617 1 94.5 130 ASP B CA 1
ATOM 4391 C C . ASP B 1 130 ? -1.141 8.703 -13.773 1 94.5 130 ASP B C 1
ATOM 4393 O O . ASP B 1 130 ? -1.848 7.844 -14.305 1 94.5 130 ASP B O 1
ATOM 4397 N N . THR B 1 131 ? -1.197 8.906 -12.477 1 94.56 131 THR B N 1
ATOM 4398 C CA . THR B 1 131 ? -2.004 8.086 -11.57 1 94.56 131 THR B CA 1
ATOM 4399 C C . THR B 1 131 ? -3.154 8.906 -10.992 1 94.56 131 THR B C 1
ATOM 4401 O O . THR B 1 131 ? -2.969 9.656 -10.031 1 94.56 131 THR B O 1
ATOM 4404 N N . PRO B 1 132 ? -4.328 8.656 -11.414 1 94.44 132 PRO B N 1
ATOM 4405 C CA . PRO B 1 132 ? -5.445 9.562 -11.117 1 94.44 132 PRO B CA 1
ATOM 4406 C C . PRO B 1 132 ? -5.734 9.672 -9.617 1 94.44 132 PRO B C 1
ATOM 4408 O O . PRO B 1 132 ? -6.004 10.766 -9.117 1 94.44 132 PRO B O 1
ATOM 4411 N N . ASP B 1 133 ? -5.609 8.555 -8.883 1 93.31 133 ASP B N 1
ATOM 4412 C CA . ASP B 1 133 ? -5.969 8.594 -7.473 1 93.31 133 ASP B CA 1
ATOM 4413 C C . ASP B 1 133 ? -4.84 9.188 -6.637 1 93.31 133 ASP B C 1
ATOM 4415 O O . ASP B 1 133 ? -4.992 9.398 -5.43 1 93.31 133 ASP B O 1
ATOM 4419 N N . ASP B 1 134 ? -3.713 9.461 -7.238 1 93.75 134 ASP B N 1
ATOM 4420 C CA . ASP B 1 134 ? -2.678 10.281 -6.613 1 93.75 134 ASP B CA 1
ATOM 4421 C C . ASP B 1 134 ? -2.832 11.75 -7 1 93.75 134 ASP B C 1
ATOM 4423 O O . ASP B 1 134 ? -2.811 12.625 -6.137 1 93.75 134 ASP B O 1
ATOM 4427 N N . HIS B 1 135 ? -3.021 11.961 -8.266 1 95.62 135 HIS B N 1
ATOM 4428 C CA . HIS B 1 135 ? -3.084 13.297 -8.836 1 95.62 135 HIS B CA 1
ATOM 4429 C C . HIS B 1 135 ? -4.238 14.094 -8.242 1 95.62 135 HIS B C 1
ATOM 4431 O O . HIS B 1 135 ? -4.102 15.297 -7.98 1 95.62 135 HIS B O 1
ATOM 4437 N N . ILE B 1 136 ? -5.344 13.445 -7.973 1 97.56 136 ILE B N 1
ATOM 4438 C CA . ILE B 1 136 ? -6.535 14.156 -7.516 1 97.56 136 ILE B CA 1
ATOM 4439 C C . ILE B 1 136 ? -6.273 14.773 -6.145 1 97.56 136 ILE B C 1
ATOM 4441 O O . ILE B 1 136 ? -6.793 15.844 -5.832 1 97.56 136 ILE B O 1
ATOM 4445 N N . PHE B 1 137 ? -5.516 14.164 -5.332 1 97.06 137 PHE B N 1
ATOM 4446 C CA . PHE B 1 137 ? -5.293 14.672 -3.984 1 97.06 137 PHE B CA 1
ATOM 4447 C C . PHE B 1 137 ? -4.371 15.883 -4.008 1 97.06 137 PHE B C 1
ATOM 4449 O O . PHE B 1 137 ? -4.508 16.797 -3.182 1 97.06 137 PHE B O 1
ATOM 4456 N N . ASP B 1 138 ? -3.496 15.922 -4.957 1 96.12 138 ASP B N 1
ATOM 4457 C CA . ASP B 1 138 ? -2.703 17.125 -5.133 1 96.12 138 ASP B CA 1
ATOM 4458 C C . ASP B 1 138 ? -3.58 18.297 -5.57 1 96.12 138 ASP B C 1
ATOM 4460 O O . ASP B 1 138 ? -3.449 19.406 -5.043 1 96.12 138 ASP B O 1
ATOM 4464 N N . LEU B 1 139 ? -4.449 18.016 -6.562 1 97.62 139 LEU B N 1
ATOM 4465 C CA . LEU B 1 139 ? -5.371 19.047 -7.039 1 97.62 139 LEU B CA 1
ATOM 4466 C C . LEU B 1 139 ? -6.266 19.531 -5.906 1 97.62 139 LEU B C 1
ATOM 4468 O O . LEU B 1 139 ? -6.465 20.734 -5.742 1 97.62 139 LEU B O 1
ATOM 4472 N N . PHE B 1 140 ? -6.719 18.594 -5.148 1 98.38 140 PHE B N 1
ATOM 4473 C CA . PHE B 1 140 ? -7.602 18.875 -4.02 1 98.38 140 PHE B CA 1
ATOM 4474 C C . PHE B 1 140 ? -6.902 19.75 -2.988 1 98.38 140 PHE B C 1
ATOM 4476 O O . PHE B 1 140 ? -7.449 20.766 -2.559 1 98.38 140 PHE B O 1
ATOM 4483 N N . GLN B 1 141 ? -5.719 19.391 -2.641 1 97.81 141 GLN B N 1
ATOM 4484 C CA . GLN B 1 141 ? -4.941 20.125 -1.656 1 97.81 141 GLN B CA 1
ATOM 4485 C C . GLN B 1 141 ? -4.68 21.562 -2.123 1 97.81 141 GLN B C 1
ATOM 4487 O O . GLN B 1 141 ? -4.785 22.5 -1.339 1 97.81 141 GLN B O 1
ATOM 4492 N N . GLU B 1 142 ? -4.336 21.703 -3.363 1 97.38 142 GLU B N 1
ATOM 4493 C CA . GLU B 1 142 ? -4.066 23.031 -3.92 1 97.38 142 GLU B CA 1
ATOM 4494 C C . GLU B 1 142 ? -5.316 23.906 -3.881 1 97.38 142 GLU B C 1
ATOM 4496 O O . GLU B 1 142 ? -5.223 25.109 -3.648 1 97.38 142 GLU B O 1
ATOM 4501 N N . LYS B 1 143 ? -6.434 23.297 -4.105 1 98.12 143 LYS B N 1
ATOM 4502 C CA . LYS B 1 143 ? -7.68 24.062 -4.125 1 98.12 143 LYS B CA 1
ATOM 4503 C C . LYS B 1 143 ? -8.148 24.391 -2.711 1 98.12 143 LYS B C 1
ATOM 4505 O O . LYS B 1 143 ? -8.773 25.422 -2.48 1 98.12 143 LYS B O 1
ATOM 4510 N N . LEU B 1 144 ? -7.84 23.516 -1.746 1 98.19 144 LEU B N 1
ATOM 4511 C CA . LEU B 1 144 ? -8.156 23.797 -0.348 1 98.19 144 LEU B CA 1
ATOM 4512 C C . LEU B 1 144 ? -7.465 25.078 0.119 1 98.19 144 LEU B C 1
ATOM 4514 O O . LEU B 1 144 ? -8.078 25.922 0.784 1 98.19 144 LEU B O 1
ATOM 4518 N N . PHE B 1 145 ? -6.176 25.219 -0.225 1 97.75 145 PHE B N 1
ATOM 4519 C CA . PHE B 1 145 ? -5.32 26.297 0.261 1 97.75 145 PHE B CA 1
ATOM 4520 C C . PHE B 1 145 ? -4.586 26.969 -0.893 1 97.75 145 PHE B C 1
ATOM 4522 O O . PHE B 1 145 ? -3.354 26.984 -0.93 1 97.75 145 PHE B O 1
ATOM 4529 N N . PRO B 1 146 ? -5.309 27.641 -1.779 1 96.88 146 PRO B N 1
ATOM 4530 C CA . PRO B 1 146 ? -4.668 28.234 -2.951 1 96.88 146 PRO B CA 1
ATOM 4531 C C . PRO B 1 146 ? -3.648 29.312 -2.582 1 96.88 146 PRO B C 1
ATOM 4533 O O . PRO B 1 146 ? -3.914 30.141 -1.712 1 96.88 146 PRO B O 1
ATOM 4536 N N . ASN B 1 147 ? -2.506 29.203 -3.225 1 95.5 147 ASN B N 1
ATOM 4537 C CA . ASN B 1 147 ? -1.436 30.188 -3.09 1 95.5 147 ASN B CA 1
ATOM 4538 C C . ASN B 1 147 ? -0.883 30.234 -1.668 1 95.5 147 ASN B C 1
ATOM 4540 O O . ASN B 1 147 ? -0.469 31.281 -1.186 1 95.5 147 ASN B O 1
ATOM 4544 N N . GLN B 1 148 ? -1.053 29.219 -0.963 1 96.94 148 GLN B N 1
ATOM 4545 C CA . GLN B 1 148 ? -0.509 29.047 0.382 1 96.94 148 GLN B CA 1
ATOM 4546 C C . GLN B 1 148 ? 0.469 27.875 0.442 1 96.94 148 GLN B C 1
ATOM 4548 O O . GLN B 1 148 ? 0.354 26.922 -0.333 1 96.94 148 GLN B O 1
ATOM 4553 N N . ALA B 1 149 ? 1.367 27.891 1.372 1 96.62 149 ALA B N 1
ATOM 4554 C CA . ALA B 1 149 ? 2.379 26.844 1.5 1 96.62 149 ALA B CA 1
ATOM 4555 C C . ALA B 1 149 ? 1.733 25.484 1.703 1 96.62 149 ALA B C 1
ATOM 4557 O O . ALA B 1 149 ? 2.152 24.5 1.096 1 96.62 149 ALA B O 1
ATOM 4558 N N . LEU B 1 150 ? 0.705 25.469 2.449 1 97.06 150 LEU B N 1
ATOM 4559 C CA . LEU B 1 150 ? 0.041 24.203 2.779 1 97.06 150 LEU B CA 1
ATOM 4560 C C . LEU B 1 150 ? -0.611 23.594 1.543 1 97.06 150 LEU B C 1
ATOM 4562 O O . LEU B 1 150 ? -0.822 22.375 1.482 1 97.06 150 LEU B O 1
ATOM 4566 N N . GLY B 1 151 ? -0.91 24.422 0.564 1 97.19 151 GLY B N 1
ATOM 4567 C CA . GLY B 1 151 ? -1.614 23.953 -0.622 1 97.19 151 GLY B CA 1
ATOM 4568 C C . GLY B 1 151 ? -0.683 23.5 -1.725 1 97.19 151 GLY B C 1
ATOM 4569 O O . GLY B 1 151 ? -1.112 22.828 -2.664 1 97.19 151 GLY B O 1
ATOM 4570 N N . ARG B 1 152 ? 0.59 23.812 -1.607 1 96.5 152 ARG B N 1
ATOM 4571 C CA . ARG B 1 152 ? 1.544 23.516 -2.672 1 96.5 152 ARG B CA 1
ATOM 4572 C C . ARG B 1 152 ? 1.952 22.047 -2.645 1 96.5 152 ARG B C 1
ATOM 4574 O O . ARG B 1 152 ? 1.958 21.422 -1.585 1 96.5 152 ARG B O 1
ATOM 4581 N N . PRO B 1 153 ? 2.24 21.469 -3.812 1 96.5 153 PRO B N 1
ATOM 4582 C CA . PRO B 1 153 ? 2.605 20.047 -3.857 1 96.5 153 PRO B CA 1
ATOM 4583 C C . PRO B 1 153 ? 3.891 19.75 -3.09 1 96.5 153 PRO B C 1
ATOM 4585 O O . PRO B 1 153 ? 4.824 20.547 -3.102 1 96.5 153 PRO B O 1
ATOM 4588 N N . ILE B 1 154 ? 3.932 18.609 -2.426 1 97.62 154 ILE B N 1
ATOM 4589 C CA . ILE B 1 154 ? 5.094 18.188 -1.657 1 97.62 154 ILE B CA 1
ATOM 4590 C C . ILE B 1 154 ? 6.289 18 -2.588 1 97.62 154 ILE B C 1
ATOM 4592 O O . ILE B 1 154 ? 7.402 18.438 -2.271 1 97.62 154 ILE B O 1
ATOM 4596 N N . ILE B 1 155 ? 6.062 17.453 -3.799 1 96.88 155 ILE B N 1
ATOM 4597 C CA . ILE B 1 155 ? 7.121 17.141 -4.75 1 96.88 155 ILE B CA 1
ATOM 4598 C C . ILE B 1 155 ? 7.68 18.422 -5.348 1 96.88 155 ILE B C 1
ATOM 4600 O O . ILE B 1 155 ? 8.836 18.469 -5.773 1 96.88 155 ILE B O 1
ATOM 4604 N N . GLY B 1 156 ? 6.887 19.531 -5.398 1 96.12 156 GLY B N 1
ATOM 4605 C CA . GLY B 1 156 ? 7.305 20.781 -5.988 1 96.12 156 GLY B CA 1
ATOM 4606 C C . GLY B 1 156 ? 6.906 20.922 -7.449 1 96.12 156 GLY B C 1
ATOM 4607 O O . GLY B 1 156 ? 6.008 20.219 -7.918 1 96.12 156 GLY B O 1
ATOM 4608 N N . THR B 1 157 ? 7.535 21.891 -8.055 1 94.56 157 THR B N 1
ATOM 4609 C CA . THR B 1 157 ? 7.25 22.188 -9.453 1 94.56 157 THR B CA 1
ATOM 4610 C C . THR B 1 157 ? 8.438 21.828 -10.336 1 94.56 157 THR B C 1
ATOM 4612 O O . THR B 1 157 ? 9.57 21.734 -9.859 1 94.56 157 THR B O 1
ATOM 4615 N N . GLU B 1 158 ? 8.102 21.625 -11.578 1 95.5 158 GLU B N 1
ATOM 4616 C CA . GLU B 1 158 ? 9.172 21.344 -12.539 1 95.5 158 GLU B CA 1
ATOM 4617 C C . GLU B 1 158 ? 10.188 22.484 -12.562 1 95.5 158 GLU B C 1
ATOM 4619 O O . GLU B 1 158 ? 11.391 22.234 -12.664 1 95.5 158 GLU B O 1
ATOM 4624 N N . LYS B 1 159 ? 9.727 23.688 -12.5 1 96.12 159 LYS B N 1
ATOM 4625 C CA . LYS B 1 159 ? 10.602 24.859 -12.5 1 96.12 159 LYS B CA 1
ATOM 4626 C C . LYS B 1 159 ? 11.586 24.812 -11.336 1 96.12 159 LYS B C 1
ATOM 4628 O O . LYS B 1 159 ? 12.789 25 -11.531 1 96.12 159 LYS B O 1
ATOM 4633 N N . PHE B 1 160 ? 11.117 24.594 -10.188 1 96.94 160 PHE B N 1
ATOM 4634 C CA . PHE B 1 160 ? 11.992 24.531 -9.023 1 96.94 160 PHE B CA 1
ATOM 4635 C C . PHE B 1 160 ? 12.969 23.359 -9.141 1 96.94 160 PHE B C 1
ATOM 4637 O O . PHE B 1 160 ? 14.164 23.531 -8.875 1 96.94 160 PHE B O 1
ATOM 4644 N N . ILE B 1 161 ? 12.445 22.172 -9.469 1 97.56 161 ILE B N 1
ATOM 4645 C CA . ILE B 1 161 ? 13.266 20.969 -9.555 1 97.56 161 ILE B CA 1
ATOM 4646 C C . ILE B 1 161 ? 14.445 21.219 -10.484 1 97.56 161 ILE B C 1
ATOM 4648 O O . ILE B 1 161 ? 15.594 20.906 -10.148 1 97.56 161 ILE B O 1
ATOM 4652 N N . ASN B 1 162 ? 14.18 21.844 -11.578 1 97 162 ASN B N 1
ATOM 4653 C CA . ASN B 1 162 ? 15.227 22.094 -12.555 1 97 162 ASN B CA 1
ATOM 4654 C C . ASN B 1 162 ? 16.172 23.203 -12.094 1 97 162 ASN B C 1
ATOM 4656 O O . ASN B 1 162 ? 17.328 23.25 -12.523 1 97 162 ASN B O 1
ATOM 4660 N N . GLY B 1 163 ? 15.742 24.062 -11.227 1 96.88 163 GLY B N 1
ATOM 4661 C CA . GLY B 1 163 ? 16.5 25.25 -10.891 1 96.88 163 GLY B CA 1
ATOM 4662 C C . GLY B 1 163 ? 17.203 25.156 -9.547 1 96.88 163 GLY B C 1
ATOM 4663 O O . GLY B 1 163 ? 18.047 25.984 -9.211 1 96.88 163 GLY B O 1
ATOM 4664 N N . VAL B 1 164 ? 16.922 24.125 -8.781 1 97.56 164 VAL B N 1
ATOM 4665 C CA . VAL B 1 164 ? 17.438 24.016 -7.418 1 97.56 164 VAL B CA 1
ATOM 4666 C C . VAL B 1 164 ? 18.953 23.938 -7.441 1 97.56 164 VAL B C 1
ATOM 4668 O O . VAL B 1 164 ? 19.531 23.297 -8.312 1 97.56 164 VAL B O 1
ATOM 4671 N N . THR B 1 165 ? 19.609 24.578 -6.488 1 96.75 165 THR B N 1
ATOM 4672 C CA . THR B 1 165 ? 21.078 24.609 -6.398 1 96.75 165 THR B CA 1
ATOM 4673 C C . THR B 1 165 ? 21.547 24.031 -5.066 1 96.75 165 THR B C 1
ATOM 4675 O O . THR B 1 165 ? 20.75 23.859 -4.145 1 96.75 165 THR B O 1
ATOM 4678 N N . HIS B 1 166 ? 22.812 23.766 -5.078 1 97.38 166 HIS B N 1
ATOM 4679 C CA . HIS B 1 166 ? 23.469 23.328 -3.85 1 97.38 166 HIS B CA 1
ATOM 4680 C C . HIS B 1 166 ? 23.203 24.312 -2.711 1 97.38 166 HIS B C 1
ATOM 4682 O O . HIS B 1 166 ? 22.891 23.906 -1.592 1 97.38 166 HIS B O 1
ATOM 4688 N N . GLN B 1 167 ? 23.297 25.562 -2.998 1 97 167 GLN B N 1
ATOM 4689 C CA . GLN B 1 167 ? 23.141 26.609 -1.986 1 97 167 GLN B CA 1
ATOM 4690 C C . GLN B 1 167 ? 21.719 26.625 -1.434 1 97 167 GLN B C 1
ATOM 4692 O O . GLN B 1 167 ? 21.516 26.875 -0.244 1 97 167 GLN B O 1
ATOM 4697 N N . ASP B 1 168 ? 20.734 26.422 -2.279 1 97.12 168 ASP B N 1
ATOM 4698 C CA . ASP B 1 168 ? 19.344 26.344 -1.828 1 97.12 168 ASP B CA 1
ATOM 4699 C C . ASP B 1 168 ? 19.172 25.281 -0.76 1 97.12 168 ASP B C 1
ATOM 4701 O O . ASP B 1 168 ? 18.484 25.5 0.245 1 97.12 168 ASP B O 1
ATOM 4705 N N . LEU B 1 169 ? 19.766 24.109 -1 1 97.38 169 LEU B N 1
ATOM 4706 C CA . LEU B 1 169 ? 19.641 22.969 -0.081 1 97.38 169 LEU B CA 1
ATOM 4707 C C . LEU B 1 169 ? 20.312 23.297 1.255 1 97.38 169 LEU B C 1
ATOM 4709 O O . LEU B 1 169 ? 19.719 23.062 2.314 1 97.38 169 LEU B O 1
ATOM 4713 N N . ILE B 1 170 ? 21.453 23.875 1.17 1 95.62 170 ILE B N 1
ATOM 4714 C CA . ILE B 1 170 ? 22.219 24.188 2.375 1 95.62 170 ILE B CA 1
ATOM 4715 C C . ILE B 1 170 ? 21.453 25.234 3.199 1 95.62 170 ILE B C 1
ATOM 4717 O O . ILE B 1 170 ? 21.328 25.094 4.418 1 95.62 170 ILE B O 1
ATOM 4721 N N . TYR B 1 171 ? 21 26.188 2.51 1 94.88 171 TYR B N 1
ATOM 4722 C CA . TYR B 1 171 ? 20.25 27.234 3.189 1 94.88 171 TYR B CA 1
ATOM 4723 C C . TYR B 1 171 ? 19.031 26.672 3.91 1 94.88 171 TYR B C 1
ATOM 4725 O O . TYR B 1 171 ? 18.766 27.031 5.062 1 94.88 171 TYR B O 1
ATOM 4733 N N . TYR B 1 172 ? 18.328 25.844 3.258 1 95.69 172 TYR B N 1
ATOM 4734 C CA . TYR B 1 172 ? 17.125 25.266 3.844 1 95.69 172 TYR B CA 1
ATOM 4735 C C . TYR B 1 172 ? 17.469 24.406 5.055 1 95.69 172 TYR B C 1
ATOM 4737 O O . TYR B 1 172 ? 16.781 24.438 6.07 1 95.69 172 TYR B O 1
ATOM 4745 N N . ILE B 1 173 ? 18.484 23.609 4.996 1 95 173 ILE B N 1
ATOM 4746 C CA . ILE B 1 173 ? 18.938 22.781 6.105 1 95 173 ILE B CA 1
ATOM 4747 C C . ILE B 1 173 ? 19.312 23.641 7.297 1 95 173 ILE B C 1
ATOM 4749 O O . ILE B 1 173 ? 18.922 23.359 8.43 1 95 173 ILE B O 1
ATOM 4753 N N . ASP B 1 174 ? 19.984 24.703 6.996 1 93.19 174 ASP B N 1
ATOM 4754 C CA . ASP B 1 174 ? 20.438 25.609 8.047 1 93.19 174 ASP B CA 1
ATOM 4755 C C . ASP B 1 174 ? 19.25 26.203 8.797 1 93.19 174 ASP B C 1
ATOM 4757 O O . ASP B 1 174 ? 19.328 26.469 10 1 93.19 174 ASP B O 1
ATOM 4761 N N . GLN B 1 175 ? 18.219 26.297 8.117 1 92.69 175 GLN B N 1
ATOM 4762 C CA . GLN B 1 175 ? 17.047 26.938 8.695 1 92.69 175 GLN B CA 1
ATOM 4763 C C . GLN B 1 175 ? 16.188 25.938 9.461 1 92.69 175 GLN B C 1
ATOM 4765 O O . GLN B 1 175 ? 15.492 26.297 10.406 1 92.69 175 GLN B O 1
ATOM 4770 N N . ASN B 1 176 ? 16.25 24.672 9.062 1 94.94 176 ASN B N 1
ATOM 4771 C CA . ASN B 1 176 ? 15.18 23.797 9.523 1 94.94 176 ASN B CA 1
ATOM 4772 C C . ASN B 1 176 ? 15.719 22.594 10.281 1 94.94 176 ASN B C 1
ATOM 4774 O O . ASN B 1 176 ? 14.984 21.938 11.023 1 94.94 176 ASN B O 1
ATOM 4778 N N . TYR B 1 177 ? 16.938 22.219 10.031 1 94.94 177 TYR B N 1
ATOM 4779 C CA . TYR B 1 177 ? 17.516 21.016 10.633 1 94.94 177 TYR B CA 1
ATOM 4780 C C . TYR B 1 177 ? 18.328 21.359 11.875 1 94.94 177 TYR B C 1
ATOM 4782 O O . TYR B 1 177 ? 19.562 21.375 11.836 1 94.94 177 TYR B O 1
ATOM 4790 N N . SER B 1 178 ? 17.656 21.625 12.914 1 94.06 178 SER B N 1
ATOM 4791 C CA . SER B 1 178 ? 18.266 21.984 14.188 1 94.06 178 SER B CA 1
ATOM 4792 C C . SER B 1 178 ? 17.859 21.016 15.297 1 94.06 178 SER B C 1
ATOM 4794 O O . SER B 1 178 ? 16.891 20.281 15.156 1 94.06 178 SER B O 1
ATOM 4796 N N . ARG B 1 179 ? 18.562 21.062 16.375 1 93.81 179 ARG B N 1
ATOM 4797 C CA . ARG B 1 179 ? 18.328 20.172 17.516 1 93.81 179 ARG B CA 1
ATOM 4798 C C . ARG B 1 179 ? 16.922 20.328 18.062 1 93.81 179 ARG B C 1
ATOM 4800 O O . ARG B 1 179 ? 16.266 19.344 18.391 1 93.81 179 ARG B O 1
ATOM 4807 N N . ASP B 1 180 ? 16.484 21.562 18.109 1 91.5 180 ASP B N 1
ATOM 4808 C CA . ASP B 1 180 ? 15.188 21.812 18.734 1 91.5 180 ASP B CA 1
ATOM 4809 C C . ASP B 1 180 ? 14.039 21.469 17.781 1 91.5 180 ASP B C 1
ATOM 4811 O O . ASP B 1 180 ? 12.891 21.375 18.203 1 91.5 180 ASP B O 1
ATOM 4815 N N . ASN B 1 181 ? 14.352 21.234 16.5 1 94.62 181 ASN B N 1
ATOM 4816 C CA . ASN B 1 181 ? 13.32 20.953 15.516 1 94.62 181 ASN B CA 1
ATOM 4817 C C . ASN B 1 181 ? 13.328 19.484 15.109 1 94.62 181 ASN B C 1
ATOM 4819 O O . ASN B 1 181 ? 12.602 19.078 14.203 1 94.62 181 ASN B O 1
ATOM 4823 N N . ILE B 1 182 ? 14.195 18.672 15.719 1 96.12 182 ILE B N 1
ATOM 4824 C CA . ILE B 1 182 ? 14.312 17.25 15.406 1 96.12 182 ILE B CA 1
ATOM 4825 C C . ILE B 1 182 ? 13.883 16.422 16.609 1 96.12 182 ILE B C 1
ATOM 4827 O O . ILE B 1 182 ? 14.219 16.75 17.75 1 96.12 182 ILE B O 1
ATOM 4831 N N . VAL B 1 183 ? 13.094 15.438 16.375 1 96.94 183 VAL B N 1
ATOM 4832 C CA . VAL B 1 183 ? 12.734 14.422 17.359 1 96.94 183 VAL B CA 1
ATOM 4833 C C . VAL B 1 183 ? 13.219 13.055 16.891 1 96.94 183 VAL B C 1
ATOM 4835 O O . VAL B 1 183 ? 12.906 12.625 15.781 1 96.94 183 VAL B O 1
ATOM 4838 N N . ILE B 1 184 ? 13.992 12.375 17.688 1 98.25 184 ILE B N 1
ATOM 4839 C CA . ILE B 1 184 ? 14.438 11.023 17.391 1 98.25 184 ILE B CA 1
ATOM 4840 C C . ILE B 1 184 ? 13.656 10.023 18.25 1 98.25 184 ILE B C 1
ATOM 4842 O O . ILE B 1 184 ? 13.594 10.156 19.469 1 98.25 184 ILE B O 1
ATOM 4846 N N . SER B 1 185 ? 13.031 9.102 17.578 1 98.44 185 SER B N 1
ATOM 4847 C CA . SER B 1 185 ? 12.273 8.086 18.297 1 98.44 185 SER B CA 1
ATOM 4848 C C . SER B 1 185 ? 12.805 6.688 18 1 98.44 185 SER B C 1
ATOM 4850 O O . SER B 1 185 ? 13.391 6.449 16.953 1 98.44 185 SER B O 1
ATOM 4852 N N . CYS B 1 186 ? 12.609 5.809 18.891 1 98.5 186 CYS B N 1
ATOM 4853 C CA . CYS B 1 186 ? 13 4.41 18.781 1 98.5 186 CYS B CA 1
ATOM 4854 C C . CYS B 1 186 ? 12.016 3.504 19.5 1 98.5 186 CYS B C 1
ATOM 4856 O O . CYS B 1 186 ? 11.641 3.775 20.641 1 98.5 186 CYS B O 1
ATOM 4858 N N . ALA B 1 187 ? 11.57 2.529 18.828 1 98.19 187 ALA B N 1
ATOM 4859 C CA . ALA B 1 187 ? 10.695 1.526 19.438 1 98.19 187 ALA B CA 1
ATOM 4860 C C . ALA B 1 187 ? 11.141 0.115 19.062 1 98.19 187 ALA B C 1
ATOM 4862 O O . ALA B 1 187 ? 11.555 -0.13 17.922 1 98.19 187 ALA B O 1
ATOM 4863 N N . GLY B 1 188 ? 11.055 -0.786 19.938 1 97.38 188 GLY B N 1
ATOM 4864 C CA . GLY B 1 188 ? 11.445 -2.166 19.688 1 97.38 188 GLY B CA 1
ATOM 4865 C C . GLY B 1 188 ? 12.305 -2.756 20.781 1 97.38 188 GLY B C 1
ATOM 4866 O O . GLY B 1 188 ? 12.148 -2.396 21.953 1 97.38 188 GLY B O 1
ATOM 4867 N N . ASN B 1 189 ? 13.078 -3.766 20.484 1 96.38 189 ASN B N 1
ATOM 4868 C CA . ASN B 1 189 ? 13.93 -4.48 21.438 1 96.38 189 ASN B CA 1
ATOM 4869 C C . ASN B 1 189 ? 15.352 -3.928 21.438 1 96.38 189 ASN B C 1
ATOM 4871 O O . ASN B 1 189 ? 16.172 -4.316 20.609 1 96.38 189 ASN B O 1
ATOM 4875 N N . PHE B 1 190 ? 15.625 -3.051 22.344 1 97.19 190 PHE B N 1
ATOM 4876 C CA . PHE B 1 190 ? 16.922 -2.393 22.453 1 97.19 190 PHE B CA 1
ATOM 4877 C C . PHE B 1 190 ? 17.219 -2.037 23.906 1 97.19 190 PHE B C 1
ATOM 4879 O O . PHE B 1 190 ? 16.344 -2.115 24.766 1 97.19 190 PHE B O 1
ATOM 4886 N N . ASP B 1 191 ? 18.453 -1.764 24.203 1 96.19 191 ASP B N 1
ATOM 4887 C CA . ASP B 1 191 ? 18.859 -1.242 25.516 1 96.19 191 ASP B CA 1
ATOM 4888 C C . ASP B 1 191 ? 18.797 0.284 25.531 1 96.19 191 ASP B C 1
ATOM 4890 O O . ASP B 1 191 ? 19.516 0.953 24.797 1 96.19 191 ASP B O 1
ATOM 4894 N N . ASP B 1 192 ? 17.984 0.77 26.406 1 95.75 192 ASP B N 1
ATOM 4895 C CA . ASP B 1 192 ? 17.672 2.195 26.438 1 95.75 192 ASP B CA 1
ATOM 4896 C C . ASP B 1 192 ? 18.922 3.027 26.719 1 95.75 192 ASP B C 1
ATOM 4898 O O . ASP B 1 192 ? 19.141 4.059 26.078 1 95.75 192 ASP B O 1
ATOM 4902 N N . LYS B 1 193 ? 19.734 2.646 27.641 1 95.69 193 LYS B N 1
ATOM 4903 C CA . LYS B 1 193 ? 20.953 3.385 27.984 1 95.69 193 LYS B CA 1
ATOM 4904 C C . LYS B 1 193 ? 21.938 3.381 26.828 1 95.69 193 LYS B C 1
ATOM 4906 O O . LYS B 1 193 ? 22.562 4.406 26.531 1 95.69 193 LYS B O 1
ATOM 4911 N N . GLU B 1 194 ? 22.031 2.244 26.219 1 95.69 194 GLU B N 1
ATOM 4912 C CA . GLU B 1 194 ? 22.922 2.139 25.047 1 95.69 194 GLU B CA 1
ATOM 4913 C C . GLU B 1 194 ? 22.438 3.035 23.922 1 95.69 194 GLU B C 1
ATOM 4915 O O . GLU B 1 194 ? 23.25 3.686 23.25 1 95.69 194 GLU B O 1
ATOM 4920 N N . PHE B 1 195 ? 21.172 3.033 23.734 1 96.88 195 PHE B N 1
ATOM 4921 C CA . PHE B 1 195 ? 20.594 3.869 22.688 1 96.88 195 PHE B CA 1
ATOM 4922 C C . PHE B 1 195 ? 20.844 5.344 22.969 1 96.88 195 PHE B C 1
ATOM 4924 O O . PHE B 1 195 ? 21.25 6.098 22.094 1 96.88 195 PHE B O 1
ATOM 4931 N N . TYR B 1 196 ? 20.609 5.715 24.188 1 96.38 196 TYR B N 1
ATOM 4932 C CA . TYR B 1 196 ? 20.844 7.09 24.609 1 96.38 196 TYR B CA 1
ATOM 4933 C C . TYR B 1 196 ? 22.281 7.512 24.328 1 96.38 196 TYR B C 1
ATOM 4935 O O . TYR B 1 196 ? 22.516 8.57 23.75 1 96.38 196 TYR B O 1
ATOM 4943 N N . ASN B 1 197 ? 23.219 6.684 24.703 1 97.19 197 ASN B N 1
ATOM 4944 C CA . ASN B 1 197 ? 24.625 6.98 24.5 1 97.19 197 ASN B CA 1
ATOM 4945 C C . ASN B 1 197 ? 24.969 7.055 23.016 1 97.19 197 ASN B C 1
ATOM 4947 O O . ASN B 1 197 ? 25.766 7.895 22.594 1 97.19 197 ASN B O 1
ATOM 4951 N N . LEU B 1 198 ? 24.359 6.156 22.328 1 97.5 198 LEU B N 1
ATOM 4952 C CA . LEU B 1 198 ? 24.562 6.117 20.875 1 97.5 198 LEU B CA 1
ATOM 4953 C C . LEU B 1 198 ? 24.094 7.414 20.234 1 97.5 198 LEU B C 1
ATOM 4955 O O . LEU B 1 198 ? 24.797 7.98 19.391 1 97.5 198 LEU B O 1
ATOM 4959 N N . ILE B 1 199 ? 22.922 7.91 20.562 1 97.69 199 ILE B N 1
ATOM 4960 C CA . ILE B 1 199 ? 22.375 9.141 20 1 97.69 199 ILE B CA 1
ATOM 4961 C C . ILE B 1 199 ? 23.25 10.328 20.422 1 97.69 199 ILE B C 1
ATOM 4963 O O . ILE B 1 199 ? 23.547 11.203 19.609 1 97.69 199 ILE B O 1
ATOM 4967 N N . LYS B 1 200 ? 23.625 10.344 21.688 1 96.5 200 LYS B N 1
ATOM 4968 C CA . LYS B 1 200 ? 24.469 11.414 22.219 1 96.5 200 LYS B CA 1
ATOM 4969 C C . LYS B 1 200 ? 25.766 11.523 21.422 1 96.5 200 LYS B C 1
ATOM 4971 O O . LYS B 1 200 ? 26.219 12.625 21.109 1 96.5 200 LYS B O 1
ATOM 4976 N N . GLU B 1 201 ? 26.266 10.406 21.109 1 97.25 201 GLU B N 1
ATOM 4977 C CA . GLU B 1 201 ? 27.531 10.359 20.375 1 97.25 201 GLU B CA 1
ATOM 4978 C C . GLU B 1 201 ? 27.328 10.727 18.906 1 97.25 201 GLU B C 1
ATOM 4980 O O . GLU B 1 201 ? 28.031 11.578 18.375 1 97.25 201 GLU B O 1
ATOM 4985 N N . LYS B 1 202 ? 26.344 10.125 18.281 1 97.56 202 LYS B N 1
ATOM 4986 C CA . LYS B 1 202 ? 26.25 10.164 16.828 1 97.56 202 LYS B CA 1
ATOM 4987 C C . LYS B 1 202 ? 25.562 11.438 16.359 1 97.56 202 LYS B C 1
ATOM 4989 O O . LYS B 1 202 ? 25.781 11.898 15.234 1 97.56 202 LYS B O 1
ATOM 4994 N N . PHE B 1 203 ? 24.703 12.047 17.156 1 96.94 203 PHE B N 1
ATOM 4995 C CA . PHE B 1 203 ? 23.969 13.242 16.75 1 96.94 203 PHE B CA 1
ATOM 4996 C C . PHE B 1 203 ? 24.5 14.477 17.469 1 96.94 203 PHE B C 1
ATOM 4998 O O . PHE B 1 203 ? 23.75 15.398 17.766 1 96.94 203 PHE B O 1
ATOM 5005 N N . ALA B 1 204 ? 25.766 14.508 17.688 1 92.88 204 ALA B N 1
ATOM 5006 C CA . ALA B 1 204 ? 26.406 15.547 18.484 1 92.88 204 ALA B CA 1
ATOM 5007 C C . ALA B 1 204 ? 26.594 16.828 17.672 1 92.88 204 ALA B C 1
ATOM 5009 O O . ALA B 1 204 ? 26.797 17.906 18.234 1 92.88 204 ALA B O 1
ATOM 5010 N N . PHE B 1 205 ? 26.453 16.766 16.391 1 91.19 205 PHE B N 1
ATOM 5011 C CA . PHE B 1 205 ? 26.875 17.891 15.562 1 91.19 205 PHE B CA 1
ATOM 5012 C C . PHE B 1 205 ? 25.688 18.656 15.016 1 91.19 205 PHE B C 1
ATOM 5014 O O . PHE B 1 205 ? 25.844 19.578 14.227 1 91.19 205 PHE B O 1
ATOM 5021 N N . LEU B 1 206 ? 24.5 18.312 15.438 1 92.88 206 LEU B N 1
ATOM 5022 C CA . LEU B 1 206 ? 23.328 19.062 15.016 1 92.88 206 LEU B CA 1
ATOM 5023 C C . LEU B 1 206 ? 23.406 20.5 15.523 1 92.88 206 LEU B C 1
ATOM 5025 O O . LEU B 1 206 ? 23.734 20.75 16.688 1 92.88 206 LEU B O 1
ATOM 5029 N N . PRO B 1 207 ? 23.172 21.391 14.688 1 90.62 207 PRO B N 1
ATOM 5030 C CA . PRO B 1 207 ? 23.266 22.797 15.102 1 90.62 207 PRO B CA 1
ATOM 5031 C C . PRO B 1 207 ? 22.141 23.188 16.062 1 90.62 207 PRO B C 1
ATOM 5033 O O . PRO B 1 207 ? 21.094 22.547 16.109 1 90.62 207 PRO B O 1
ATOM 5036 N N . GLN B 1 208 ? 22.547 24.266 16.797 1 86.12 208 GLN B N 1
ATOM 5037 C CA . GLN B 1 208 ? 21.531 24.938 17.594 1 86.12 208 GLN B CA 1
ATOM 5038 C C . GLN B 1 208 ? 20.906 26.094 16.828 1 86.12 208 GLN B C 1
ATOM 5040 O O . GLN B 1 208 ? 21.609 26.875 16.172 1 86.12 208 GLN B O 1
ATOM 5045 N N . SER B 1 209 ? 19.812 25.859 16.312 1 75.25 209 SER B N 1
ATOM 5046 C CA . SER B 1 209 ? 19.156 26.969 15.617 1 75.25 209 SER B CA 1
ATOM 5047 C C . SER B 1 209 ? 17.719 27.141 16.078 1 75.25 209 SER B C 1
ATOM 5049 O O . SER B 1 209 ? 17.203 26.312 16.844 1 75.25 209 SER B O 1
ATOM 5051 N N . ARG B 1 210 ? 17.234 28.297 15.625 1 71.69 210 ARG B N 1
ATOM 5052 C CA . ARG B 1 210 ? 15.844 28.609 15.961 1 71.69 210 ARG B CA 1
ATOM 5053 C C . ARG B 1 210 ? 14.883 27.688 15.234 1 71.69 210 ARG B C 1
ATOM 5055 O O . ARG B 1 210 ? 15.133 27.266 14.102 1 71.69 210 ARG B O 1
ATOM 5062 N N . LYS B 1 211 ? 13.82 27.469 15.93 1 80 211 LYS B N 1
ATOM 5063 C CA . LYS B 1 211 ? 12.727 26.672 15.375 1 80 211 LYS B CA 1
ATOM 5064 C C . LYS B 1 211 ? 12.047 27.422 14.227 1 80 211 LYS B C 1
ATOM 5066 O O . LYS B 1 211 ? 11.68 28.578 14.367 1 80 211 LYS B O 1
ATOM 5071 N N . PRO B 1 212 ? 12.031 26.672 13.195 1 85.75 212 PRO B N 1
ATOM 5072 C CA . PRO B 1 212 ? 11.359 27.328 12.07 1 85.75 212 PRO B CA 1
ATOM 5073 C C . PRO B 1 212 ? 9.875 27.578 12.344 1 85.75 212 PRO B C 1
ATOM 5075 O O . PRO B 1 212 ? 9.305 27.031 13.281 1 85.75 212 PRO B O 1
ATOM 5078 N N . SER B 1 213 ? 9.391 28.531 11.602 1 86.38 213 SER B N 1
ATOM 5079 C CA . SER B 1 213 ? 7.965 28.828 11.648 1 86.38 213 SER B CA 1
ATOM 5080 C C . SER B 1 213 ? 7.305 28.594 10.297 1 86.38 213 SER B C 1
ATOM 5082 O O . SER B 1 213 ? 7.988 28.453 9.281 1 86.38 213 SER B O 1
ATOM 5084 N N . PHE B 1 214 ? 6.027 28.328 10.367 1 88.06 214 PHE B N 1
ATOM 5085 C CA . PHE B 1 214 ? 5.254 28.219 9.133 1 88.06 214 PHE B CA 1
ATOM 5086 C C . PHE B 1 214 ? 4.133 29.25 9.109 1 88.06 214 PHE B C 1
ATOM 5088 O O . PHE B 1 214 ? 3.727 29.766 10.156 1 88.06 214 PHE B O 1
ATOM 5095 N N . GLU B 1 215 ? 3.693 29.5 7.898 1 90.44 215 GLU B N 1
ATOM 5096 C CA . GLU B 1 215 ? 2.557 30.406 7.73 1 90.44 215 GLU B CA 1
ATOM 5097 C C . GLU B 1 215 ? 1.238 29.688 7.996 1 90.44 215 GLU B C 1
ATOM 5099 O O . GLU B 1 215 ? 0.973 28.625 7.418 1 90.44 215 GLU B O 1
ATOM 5104 N N . HIS B 1 216 ? 0.47 30.297 8.844 1 93.88 216 HIS B N 1
ATOM 5105 C CA . HIS B 1 216 ? -0.854 29.734 9.086 1 93.88 216 HIS B CA 1
ATOM 5106 C C . HIS B 1 216 ? -1.69 29.719 7.812 1 93.88 216 HIS B C 1
ATOM 5108 O O . HIS B 1 216 ? -1.629 30.656 7.016 1 93.88 216 HIS B O 1
ATOM 5114 N N . ALA B 1 217 ? -2.412 28.672 7.672 1 95.25 217 ALA B N 1
ATOM 5115 C CA . ALA B 1 217 ? -3.197 28.531 6.449 1 95.25 217 ALA B CA 1
ATOM 5116 C C . ALA B 1 217 ? -4.656 28.906 6.688 1 95.25 217 ALA B C 1
ATOM 5118 O O . ALA B 1 217 ? -5.125 28.906 7.828 1 95.25 217 ALA B O 1
ATOM 5119 N N . THR B 1 218 ? -5.238 29.328 5.641 1 96.31 218 THR B N 1
ATOM 5120 C CA . THR B 1 218 ? -6.668 29.625 5.613 1 96.31 218 THR B CA 1
ATOM 5121 C C . THR B 1 218 ? -7.375 28.75 4.57 1 96.31 218 THR B C 1
ATOM 5123 O O . THR B 1 218 ? -6.949 28.688 3.416 1 96.31 218 THR B O 1
ATOM 5126 N N . TYR B 1 219 ? -8.422 28.109 5.062 1 97.38 219 TYR B N 1
ATOM 5127 C CA . TYR B 1 219 ? -9.25 27.344 4.141 1 97.38 219 TYR B CA 1
ATOM 5128 C C . TYR B 1 219 ? -10.016 28.266 3.201 1 97.38 219 TYR B C 1
ATOM 5130 O O . TYR B 1 219 ? -10.758 29.141 3.654 1 97.38 219 TYR B O 1
ATOM 5138 N N . ILE B 1 220 ? -9.875 28.109 1.879 1 96.81 220 ILE B N 1
ATOM 5139 C CA . ILE B 1 220 ? -10.57 28.953 0.914 1 96.81 220 ILE B CA 1
ATOM 5140 C C . ILE B 1 220 ? -11.633 28.141 0.177 1 96.81 220 ILE B C 1
ATOM 5142 O O . ILE B 1 220 ? -12.797 28.547 0.114 1 96.81 220 ILE B O 1
ATOM 5146 N N . GLY B 1 221 ? -11.203 27.031 -0.297 1 95.75 221 GLY B N 1
ATOM 5147 C CA . GLY B 1 221 ? -12.125 26.141 -0.984 1 95.75 221 GLY B CA 1
ATOM 5148 C C . GLY B 1 221 ? -12.383 26.547 -2.424 1 95.75 221 GLY B C 1
ATOM 5149 O O . GLY B 1 221 ? -11.664 27.375 -2.975 1 95.75 221 GLY B O 1
ATOM 5150 N N . GLY B 1 222 ? -13.328 25.859 -3.1 1 97.19 222 GLY B N 1
ATOM 5151 C CA . GLY B 1 222 ? -13.641 26.047 -4.508 1 97.19 222 GLY B CA 1
ATOM 5152 C C . GLY B 1 222 ? -13.578 24.766 -5.312 1 97.19 222 GLY B C 1
ATOM 5153 O O . GLY B 1 222 ? -13.789 23.672 -4.77 1 97.19 222 GLY B O 1
ATOM 5154 N N . GLU B 1 223 ? -13.469 24.922 -6.668 1 98.19 223 GLU B N 1
ATOM 5155 C CA . GLU B 1 223 ? -13.523 23.75 -7.535 1 98.19 223 GLU B CA 1
ATOM 5156 C C . GLU B 1 223 ? -12.336 23.719 -8.492 1 98.19 223 GLU B C 1
ATOM 5158 O O . GLU B 1 223 ? -11.852 24.766 -8.93 1 98.19 223 GLU B O 1
ATOM 5163 N N . VAL B 1 224 ? -11.867 22.578 -8.711 1 98.5 224 VAL B N 1
ATOM 5164 C CA . VAL B 1 224 ? -10.898 22.328 -9.766 1 98.5 224 VAL B CA 1
ATOM 5165 C C . VAL B 1 224 ? -11.328 21.125 -10.594 1 98.5 224 VAL B C 1
ATOM 5167 O O . VAL B 1 224 ? -11.766 20.109 -10.047 1 98.5 224 VAL B O 1
ATOM 5170 N N . ARG B 1 225 ? -11.328 21.25 -11.93 1 98.19 225 ARG B N 1
ATOM 5171 C CA . ARG B 1 225 ? -11.695 20.203 -12.875 1 98.19 225 ARG B CA 1
ATOM 5172 C C . ARG B 1 225 ? -10.57 19.953 -13.875 1 98.19 225 ARG B C 1
ATOM 5174 O O . ARG B 1 225 ? -10.047 20.891 -14.477 1 98.19 225 ARG B O 1
ATOM 5181 N N . VAL B 1 226 ? -10.203 18.75 -13.945 1 97.75 226 VAL B N 1
ATOM 5182 C CA . VAL B 1 226 ? -9.188 18.359 -14.914 1 97.75 226 VAL B CA 1
ATOM 5183 C C . VAL B 1 226 ? -9.742 17.297 -15.852 1 97.75 226 VAL B C 1
ATOM 5185 O O . VAL B 1 226 ? -10.016 16.172 -15.43 1 97.75 226 VAL B O 1
ATOM 5188 N N . GLU B 1 227 ? -9.867 17.672 -17.141 1 97.44 227 GLU B N 1
ATOM 5189 C CA . GLU B 1 227 ? -10.336 16.719 -18.141 1 97.44 227 GLU B CA 1
ATOM 5190 C C . GLU B 1 227 ? -9.242 15.719 -18.516 1 97.44 227 GLU B C 1
ATOM 5192 O O . GLU B 1 227 ? -8.117 16.109 -18.844 1 97.44 227 GLU B O 1
ATOM 5197 N N . LYS B 1 228 ? -9.516 14.492 -18.422 1 95.62 228 LYS B N 1
ATOM 5198 C CA . LYS B 1 228 ? -8.625 13.398 -18.812 1 95.62 228 LYS B CA 1
ATOM 5199 C C . LYS B 1 228 ? -9.414 12.234 -19.391 1 95.62 228 LYS B C 1
ATOM 5201 O O . LYS B 1 228 ? -10.555 11.977 -18.984 1 95.62 228 LYS B O 1
ATOM 5206 N N . ASP B 1 229 ? -8.836 11.492 -20.328 1 94.5 229 ASP B N 1
ATOM 5207 C CA . ASP B 1 229 ? -9.484 10.344 -20.953 1 94.5 229 ASP B CA 1
ATOM 5208 C C . ASP B 1 229 ? -9.359 9.102 -20.062 1 94.5 229 ASP B C 1
ATOM 5210 O O . ASP B 1 229 ? -8.539 8.227 -20.328 1 94.5 229 ASP B O 1
ATOM 5214 N N . LEU B 1 230 ? -10.172 9.062 -19.062 1 96 230 LEU B N 1
ATOM 5215 C CA . LEU B 1 230 ? -10.242 7.957 -18.109 1 96 230 LEU B CA 1
ATOM 5216 C C . LEU B 1 230 ? -11.594 7.262 -18.172 1 96 230 LEU B C 1
ATOM 5218 O O . LEU B 1 230 ? -12.57 7.836 -18.656 1 96 230 LEU B O 1
ATOM 5222 N N . LYS B 1 231 ? -11.57 6.098 -17.703 1 96.25 231 LYS B N 1
ATOM 5223 C CA . LYS B 1 231 ? -12.82 5.348 -17.609 1 96.25 231 LYS B CA 1
ATOM 5224 C C . LYS B 1 231 ? -13.68 5.855 -16.453 1 96.25 231 LYS B C 1
ATOM 5226 O O . LYS B 1 231 ? -14.906 5.809 -16.516 1 96.25 231 LYS B O 1
ATOM 5231 N N . GLN B 1 232 ? -13.031 6.316 -15.406 1 97.38 232 GLN B N 1
ATOM 5232 C CA . GLN B 1 232 ? -13.758 6.789 -14.227 1 97.38 232 GLN B CA 1
ATOM 5233 C C . GLN B 1 232 ? -13.523 8.281 -14 1 97.38 232 GLN B C 1
ATOM 5235 O O . GLN B 1 232 ? -12.555 8.844 -14.516 1 97.38 232 GLN B O 1
ATOM 5240 N N . VAL B 1 233 ? -14.492 8.852 -13.312 1 98.12 233 VAL B N 1
ATOM 5241 C CA . VAL B 1 233 ? -14.328 10.18 -12.734 1 98.12 233 VAL B CA 1
ATOM 5242 C C . VAL B 1 233 ? -13.953 10.055 -11.258 1 98.12 233 VAL B C 1
ATOM 5244 O O . VAL B 1 233 ? -14.68 9.445 -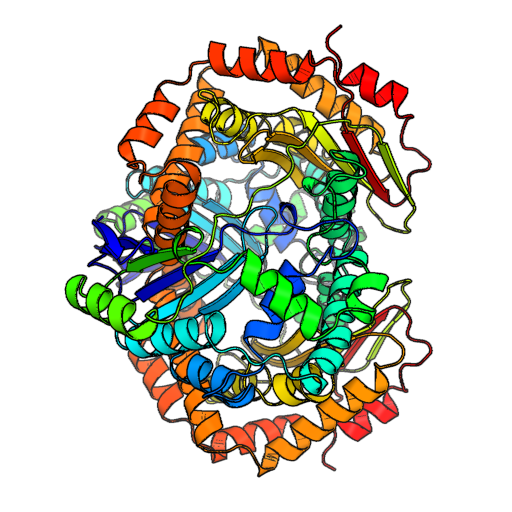10.477 1 98.12 233 VAL B O 1
ATOM 5247 N N . HIS B 1 234 ? -12.82 10.57 -10.93 1 98.25 234 HIS B N 1
ATOM 5248 C CA . HIS B 1 234 ? -12.414 10.68 -9.539 1 98.25 234 HIS B CA 1
ATOM 5249 C C . HIS B 1 234 ? -12.922 11.984 -8.922 1 98.25 234 HIS B C 1
ATOM 5251 O O . HIS B 1 234 ? -12.805 13.047 -9.531 1 98.25 234 HIS B O 1
ATOM 5257 N N . LEU B 1 235 ? -13.438 11.859 -7.738 1 98.31 235 LEU B N 1
ATOM 5258 C CA . LEU B 1 235 ? -14.078 13 -7.109 1 98.31 235 LEU B CA 1
ATOM 5259 C C . LEU B 1 235 ? -13.719 13.086 -5.629 1 98.31 235 LEU B C 1
ATOM 5261 O O . LEU B 1 235 ? -13.75 12.078 -4.922 1 98.31 235 LEU B O 1
ATOM 5265 N N . THR B 1 236 ? -13.344 14.273 -5.191 1 98.38 236 THR B N 1
ATOM 5266 C CA . THR B 1 236 ? -13.172 14.578 -3.773 1 98.38 236 THR B CA 1
ATOM 5267 C C . THR B 1 236 ? -13.984 15.805 -3.379 1 98.38 236 THR B C 1
ATOM 5269 O O . THR B 1 236 ? -14 16.797 -4.105 1 98.38 236 THR B O 1
ATOM 5272 N N . ILE B 1 237 ? -14.664 15.719 -2.338 1 98.19 237 ILE B N 1
ATOM 5273 C CA . ILE B 1 237 ? -15.406 16.828 -1.755 1 98.19 237 ILE B CA 1
ATOM 5274 C C . ILE B 1 237 ? -14.961 17.047 -0.314 1 98.19 237 ILE B C 1
ATOM 5276 O O . ILE B 1 237 ? -15.016 16.141 0.51 1 98.19 237 ILE B O 1
ATOM 5280 N N . GLY B 1 238 ? -14.547 18.234 -0.028 1 97.81 238 GLY B N 1
ATOM 5281 C CA . GLY B 1 238 ? -13.977 18.484 1.282 1 97.81 238 GLY B CA 1
ATOM 5282 C C . GLY B 1 238 ? -14.539 19.734 1.947 1 97.81 238 GLY B C 1
ATOM 5283 O O . GLY B 1 238 ? -15.07 20.609 1.274 1 97.81 238 GLY B O 1
ATOM 5284 N N . PHE B 1 239 ? -14.406 19.812 3.27 1 97.69 239 PHE B N 1
ATOM 5285 C CA . PHE B 1 239 ? -14.875 20.859 4.16 1 97.69 239 PHE B CA 1
ATOM 5286 C C . PHE B 1 239 ? -13.82 21.188 5.219 1 97.69 239 PHE B C 1
ATOM 5288 O O . PHE B 1 239 ? -12.93 20.375 5.48 1 97.69 239 PHE B O 1
ATOM 5295 N N . PRO B 1 240 ? -13.969 22.422 5.758 1 96.88 240 PRO B N 1
ATOM 5296 C CA . PRO B 1 240 ? -13.102 22.641 6.918 1 96.88 240 PRO B CA 1
ATOM 5297 C C . PRO B 1 240 ? -13.273 21.578 7.996 1 96.88 240 PRO B C 1
ATOM 5299 O O . PRO B 1 240 ? -14.383 21.109 8.242 1 96.88 240 PRO B O 1
ATOM 5302 N N . GLY B 1 241 ? -12.148 21.172 8.57 1 96.12 241 GLY B N 1
ATOM 5303 C CA . GLY B 1 241 ? -12.133 20.188 9.641 1 96.12 241 GLY B CA 1
ATOM 5304 C C . GLY B 1 241 ? -11.391 20.672 10.875 1 96.12 241 GLY B C 1
ATOM 5305 O O . GLY B 1 241 ? -11.312 21.875 11.133 1 96.12 241 GLY B O 1
ATOM 5306 N N . LEU B 1 242 ? -10.922 19.688 11.656 1 95.94 242 LEU B N 1
ATOM 5307 C CA . LEU B 1 242 ? -10.344 20.031 12.953 1 95.94 242 LEU B CA 1
ATOM 5308 C C . LEU B 1 242 ? -8.844 19.75 12.961 1 95.94 242 LEU B C 1
ATOM 5310 O O . LEU B 1 242 ? -8.375 18.797 12.344 1 95.94 242 LEU B O 1
ATOM 5314 N N . SER B 1 243 ? -8.102 20.594 13.672 1 95.81 243 SER B N 1
ATOM 5315 C CA . SER B 1 243 ? -6.66 20.422 13.844 1 95.81 243 SER B CA 1
ATOM 5316 C C . SER B 1 243 ? -6.348 19.328 14.844 1 95.81 243 SER B C 1
ATOM 5318 O O . SER B 1 243 ? -7.234 18.875 15.578 1 95.81 243 SER B O 1
ATOM 5320 N N . TYR B 1 244 ? -5.086 18.938 14.953 1 92.88 244 TYR B N 1
ATOM 5321 C CA . TYR B 1 244 ? -4.613 17.953 15.906 1 92.88 244 TYR B CA 1
ATOM 5322 C C . TYR B 1 244 ? -4.84 18.422 17.344 1 92.88 244 TYR B C 1
ATOM 5324 O O . TYR B 1 244 ? -5.012 17.609 18.25 1 92.88 244 TYR B O 1
ATOM 5332 N N . LEU B 1 245 ? -4.875 19.641 17.453 1 93.69 245 LEU B N 1
ATOM 5333 C CA . LEU B 1 245 ? -4.875 20.219 18.797 1 93.69 245 LEU B CA 1
ATOM 5334 C C . LEU B 1 245 ? -6.301 20.469 19.281 1 93.69 245 LEU B C 1
ATOM 5336 O O . LEU B 1 245 ? -6.512 20.812 20.438 1 93.69 245 LEU B O 1
ATOM 5340 N N . ASP B 1 246 ? -7.215 20.312 18.359 1 95.12 246 ASP B N 1
ATOM 5341 C CA . ASP B 1 246 ? -8.609 20.531 18.75 1 95.12 246 ASP B CA 1
ATOM 5342 C C . ASP B 1 246 ? -9.078 19.453 19.734 1 95.12 246 ASP B C 1
ATOM 5344 O O . ASP B 1 246 ? -8.75 18.281 19.578 1 95.12 246 ASP B O 1
ATOM 5348 N N . GLN B 1 247 ? -9.898 19.844 20.688 1 93.31 247 GLN B N 1
ATOM 5349 C CA . GLN B 1 247 ? -10.422 18.922 21.688 1 93.31 247 GLN B CA 1
ATOM 5350 C C . GLN B 1 247 ? -11.344 17.891 21.062 1 93.31 247 GLN B C 1
ATOM 5352 O O . GLN B 1 247 ? -11.516 16.797 21.609 1 93.31 247 GLN B O 1
ATOM 5357 N N . LYS B 1 248 ? -11.891 18.266 19.953 1 95.75 248 LYS B N 1
ATOM 5358 C CA . LYS B 1 248 ? -12.852 17.391 19.281 1 95.75 248 LYS B CA 1
ATOM 5359 C C . LYS B 1 248 ? -12.195 16.594 18.172 1 95.75 248 LYS B C 1
ATOM 5361 O O . LYS B 1 248 ? -12.883 16.047 17.297 1 95.75 248 LYS B O 1
ATOM 5366 N N . PHE B 1 249 ? -10.875 16.547 18.188 1 95.81 249 PHE B N 1
ATOM 5367 C CA . PHE B 1 249 ? -10.102 15.875 17.156 1 95.81 249 PHE B CA 1
ATOM 5368 C C . PHE B 1 249 ? -10.602 14.445 16.953 1 95.81 249 PHE B C 1
ATOM 5370 O O . PHE B 1 249 ? -10.898 14.047 15.82 1 95.81 249 PHE B O 1
ATOM 5377 N N . TYR B 1 250 ? -10.789 13.695 18.031 1 96.88 250 TYR B N 1
ATOM 5378 C CA . TYR B 1 250 ? -11.148 12.281 17.922 1 96.88 250 TYR B CA 1
ATOM 5379 C C . TYR B 1 250 ? -12.609 12.117 17.516 1 96.88 250 TYR B C 1
ATOM 5381 O O . TYR B 1 250 ? -12.984 11.109 16.906 1 96.88 250 TYR B O 1
ATOM 5389 N N . GLU B 1 251 ? -13.5 13.117 17.797 1 97.5 251 GLU B N 1
ATOM 5390 C CA . GLU B 1 251 ? -14.875 13.086 17.312 1 97.5 251 GLU B CA 1
ATOM 5391 C C . GLU B 1 251 ? -14.922 13.062 15.781 1 97.5 251 GLU B C 1
ATOM 5393 O O . GLU B 1 251 ? -15.695 12.305 15.195 1 97.5 251 GLU B O 1
ATOM 5398 N N . GLN B 1 252 ? -14.047 13.867 15.242 1 97.25 252 GLN B N 1
ATOM 5399 C CA . GLN B 1 252 ? -13.992 13.914 13.781 1 97.25 252 GLN B CA 1
ATOM 5400 C C . GLN B 1 252 ? -13.445 12.617 13.203 1 97.25 252 GLN B C 1
ATOM 5402 O O . GLN B 1 252 ? -13.898 12.156 12.148 1 97.25 252 GLN B O 1
ATOM 5407 N N . GLN B 1 253 ? -12.461 12.062 13.883 1 96.94 253 GLN B N 1
ATOM 5408 C CA . GLN B 1 253 ? -11.906 10.789 13.43 1 96.94 253 GLN B CA 1
ATOM 5409 C C . GLN B 1 253 ? -12.969 9.688 13.461 1 96.94 253 GLN B C 1
ATOM 5411 O O . GLN B 1 253 ? -13.07 8.891 12.523 1 96.94 253 GLN B O 1
ATOM 5416 N N . VAL B 1 254 ? -13.703 9.633 14.523 1 97.69 254 VAL B N 1
ATOM 5417 C CA . VAL B 1 254 ? -14.75 8.633 14.664 1 97.69 254 VAL B CA 1
ATOM 5418 C C . VAL B 1 254 ? -15.852 8.883 13.641 1 97.69 254 VAL B C 1
ATOM 5420 O O . VAL B 1 254 ? -16.391 7.945 13.047 1 97.69 254 VAL B O 1
ATOM 5423 N N . LEU B 1 255 ? -16.156 10.18 13.438 1 97.94 255 LEU B N 1
ATOM 5424 C CA . LEU B 1 255 ? -17.156 10.547 12.438 1 97.94 255 LEU B CA 1
ATOM 5425 C C . LEU B 1 255 ? -16.766 10.016 11.062 1 97.94 255 LEU B C 1
ATOM 5427 O O . LEU B 1 255 ? -17.625 9.508 10.32 1 97.94 255 LEU B O 1
ATOM 5431 N N . ALA B 1 256 ? -15.508 10.156 10.703 1 97.75 256 ALA B N 1
ATOM 5432 C CA . ALA B 1 256 ? -15.031 9.656 9.414 1 97.75 256 ALA B CA 1
ATOM 5433 C C . ALA B 1 256 ? -15.289 8.156 9.281 1 97.75 256 ALA B C 1
ATOM 5435 O O . ALA B 1 256 ? -15.664 7.68 8.211 1 97.75 256 ALA B O 1
ATOM 5436 N N . VAL B 1 257 ? -15.125 7.43 10.367 1 96.62 257 VAL B N 1
ATOM 5437 C CA . VAL B 1 257 ? -15.328 5.984 10.352 1 96.62 257 VAL B CA 1
ATOM 5438 C C . VAL B 1 257 ? -16.828 5.676 10.25 1 96.62 257 VAL B C 1
ATOM 5440 O O . VAL B 1 257 ? -17.219 4.777 9.508 1 96.62 257 VAL B O 1
ATOM 5443 N N . VAL B 1 258 ? -17.656 6.418 10.898 1 97.25 258 VAL B N 1
ATOM 5444 C CA . VAL B 1 258 ? -19.109 6.219 10.852 1 97.25 258 VAL B CA 1
ATOM 5445 C C . VAL B 1 258 ? -19.609 6.398 9.422 1 97.25 258 VAL B C 1
ATOM 5447 O O . VAL B 1 258 ? -20.406 5.605 8.938 1 97.25 258 VAL B O 1
ATOM 5450 N N . LEU B 1 259 ? -19.031 7.391 8.758 1 97.62 259 LEU B N 1
ATOM 5451 C CA . LEU B 1 259 ? -19.578 7.766 7.457 1 97.62 259 LEU B CA 1
ATOM 5452 C C . LEU B 1 259 ? -18.969 6.91 6.352 1 97.62 259 LEU B C 1
ATOM 5454 O O . LEU B 1 259 ? -19.672 6.48 5.438 1 97.62 259 LEU B O 1
ATOM 5458 N N . GLY B 1 260 ? -17.641 6.758 6.473 1 95.88 260 GLY B N 1
ATOM 5459 C CA . GLY B 1 260 ? -17.031 6.105 5.324 1 95.88 260 GLY B CA 1
ATOM 5460 C C . GLY B 1 260 ? -15.844 5.223 5.695 1 95.88 260 GLY B C 1
ATOM 5461 O O . GLY B 1 260 ? -14.984 4.953 4.863 1 95.88 260 GLY B O 1
ATOM 5462 N N . GLY B 1 261 ? -15.531 4.695 6.875 1 88.06 261 GLY B N 1
ATOM 5463 C CA . GLY B 1 261 ? -14.344 3.992 7.316 1 88.06 261 GLY B CA 1
ATOM 5464 C C . GLY B 1 261 ? -14.469 2.482 7.227 1 88.06 261 GLY B C 1
ATOM 5465 O O . GLY B 1 261 ? -13.469 1.771 7.16 1 88.06 261 GLY B O 1
ATOM 5466 N N . GLY B 1 262 ? -15.594 1.857 7.078 1 87.56 262 GLY B N 1
ATOM 5467 C CA . GLY B 1 262 ? -15.789 0.417 7.074 1 87.56 262 GLY B CA 1
ATOM 5468 C C . GLY B 1 262 ? -16.891 -0.036 6.137 1 87.56 262 GLY B C 1
ATOM 5469 O O . GLY B 1 262 ? -17.531 0.787 5.473 1 87.56 262 GLY B O 1
ATOM 5470 N N . MET B 1 263 ? -16.953 -1.312 6.156 1 91.75 263 MET B N 1
ATOM 5471 C CA . MET B 1 263 ? -17.906 -1.911 5.23 1 91.75 263 MET B CA 1
ATOM 5472 C C . MET B 1 263 ? -19.344 -1.597 5.645 1 91.75 263 MET B C 1
ATOM 5474 O O . MET B 1 263 ? -20.25 -1.64 4.82 1 91.75 263 MET B O 1
ATOM 5478 N N . SER B 1 264 ? -19.594 -1.318 6.934 1 94.88 264 SER B N 1
ATOM 5479 C CA . SER B 1 264 ? -20.953 -1.062 7.406 1 94.88 264 SER B CA 1
ATOM 5480 C C . SER B 1 264 ? -21.25 0.432 7.438 1 94.88 264 SER B C 1
ATOM 5482 O O . SER B 1 264 ? -22.328 0.842 7.848 1 94.88 264 SER B O 1
ATOM 5484 N N . SER B 1 265 ? -20.312 1.233 7.004 1 96.19 265 SER B N 1
ATOM 5485 C CA . SER B 1 265 ? -20.484 2.682 7.055 1 96.19 265 SER B CA 1
ATOM 5486 C C . SER B 1 265 ? -21.594 3.141 6.129 1 96.19 265 SER B C 1
ATOM 5488 O O . SER B 1 265 ? -21.953 2.438 5.18 1 96.19 265 SER B O 1
ATOM 5490 N N . ARG B 1 266 ? -22.078 4.32 6.375 1 96.19 266 ARG B N 1
ATOM 5491 C CA . ARG B 1 266 ? -23.25 4.844 5.676 1 96.19 266 ARG B CA 1
ATOM 5492 C C . ARG B 1 266 ? -22.969 4.988 4.18 1 96.19 266 ARG B C 1
ATOM 5494 O O . ARG B 1 266 ? -23.766 4.527 3.354 1 96.19 266 ARG B O 1
ATOM 5501 N N . LEU B 1 267 ? -21.906 5.566 3.918 1 97.75 267 LEU B N 1
ATOM 5502 C CA . LEU B 1 267 ? -21.609 5.836 2.516 1 97.75 267 LEU B CA 1
ATOM 5503 C C . LEU B 1 267 ? -21.281 4.547 1.772 1 97.75 267 LEU B C 1
ATOM 5505 O O . LEU B 1 267 ? -21.703 4.355 0.628 1 97.75 267 LEU B O 1
ATOM 5509 N N . PHE B 1 268 ? -20.562 3.678 2.439 1 96.5 268 PHE B N 1
ATOM 5510 C CA . PHE B 1 268 ? -20.25 2.396 1.813 1 96.5 268 PHE B CA 1
ATOM 5511 C C . PHE B 1 268 ? -21.531 1.63 1.496 1 96.5 268 PHE B C 1
ATOM 5513 O O . PHE B 1 268 ? -21.703 1.139 0.379 1 96.5 268 PHE B O 1
ATOM 5520 N N . GLN B 1 269 ? -22.375 1.541 2.408 1 96.44 269 GLN B N 1
ATOM 5521 C CA . GLN B 1 269 ? -23.625 0.799 2.248 1 96.44 269 GLN B CA 1
ATOM 5522 C C . GLN B 1 269 ? -24.5 1.413 1.154 1 96.44 269 GLN B C 1
ATOM 5524 O O . GLN B 1 269 ? -24.984 0.705 0.271 1 96.44 269 GLN B O 1
ATOM 5529 N N . GLU B 1 270 ? -24.641 2.684 1.147 1 97.5 270 GLU B N 1
ATOM 5530 C CA . GLU B 1 270 ? -25.547 3.328 0.201 1 97.5 270 GLU B CA 1
ATOM 5531 C C . GLU B 1 270 ? -24.938 3.359 -1.202 1 97.5 270 GLU B C 1
ATOM 5533 O O . GLU B 1 270 ? -25.594 2.975 -2.172 1 97.5 270 GLU B O 1
ATOM 5538 N N . ILE B 1 271 ? -23.703 3.773 -1.294 1 97.62 271 ILE B N 1
ATOM 5539 C CA . ILE B 1 271 ? -23.094 4.07 -2.584 1 97.62 271 ILE B CA 1
ATOM 5540 C C . ILE B 1 271 ? -22.641 2.777 -3.248 1 97.62 271 ILE B C 1
ATOM 5542 O O . ILE B 1 271 ? -22.906 2.551 -4.434 1 97.62 271 ILE B O 1
ATOM 5546 N N . ARG B 1 272 ? -21.984 1.908 -2.525 1 95.75 272 ARG B N 1
ATOM 5547 C CA . ARG B 1 272 ? -21.406 0.71 -3.113 1 95.75 272 ARG B CA 1
ATOM 5548 C C . ARG B 1 272 ? -22.359 -0.476 -3.01 1 95.75 272 ARG B C 1
ATOM 5550 O O . ARG B 1 272 ? -22.656 -1.117 -4.016 1 95.75 272 ARG B O 1
ATOM 5557 N N . GLU B 1 273 ? -22.891 -0.741 -1.851 1 94.69 273 GLU B N 1
ATOM 5558 C CA . GLU B 1 273 ? -23.656 -1.966 -1.629 1 94.69 273 GLU B CA 1
ATOM 5559 C C . GLU B 1 273 ? -25.062 -1.857 -2.225 1 94.69 273 GLU B C 1
ATOM 5561 O O . GLU B 1 273 ? -25.531 -2.781 -2.895 1 94.69 273 GLU B O 1
ATOM 5566 N N . LYS B 1 274 ? -25.75 -0.77 -2 1 95.88 274 LYS B N 1
ATOM 5567 C CA . LYS B 1 274 ? -27.141 -0.648 -2.418 1 95.88 274 LYS B CA 1
ATOM 5568 C C . LYS B 1 274 ? -27.234 -0.181 -3.867 1 95.88 274 LYS B C 1
ATOM 5570 O O . LYS B 1 274 ? -28.016 -0.74 -4.656 1 95.88 274 LYS B O 1
ATOM 5575 N N . ARG B 1 275 ? -26.391 0.782 -4.246 1 96.06 275 ARG B N 1
ATOM 5576 C CA . ARG B 1 275 ? -26.578 1.41 -5.551 1 96.06 275 ARG B CA 1
ATOM 5577 C C . ARG B 1 275 ? -25.547 0.917 -6.555 1 96.06 275 ARG B C 1
ATOM 5579 O O . ARG B 1 275 ? -25.688 1.123 -7.762 1 96.06 275 ARG B O 1
ATOM 5586 N N . GLY B 1 276 ? -24.453 0.368 -6.059 1 94.88 276 GLY B N 1
ATOM 5587 C CA . GLY B 1 276 ? -23.391 -0.119 -6.934 1 94.88 276 GLY B CA 1
ATOM 5588 C C . GLY B 1 276 ? -22.719 0.984 -7.73 1 94.88 276 GLY B C 1
ATOM 5589 O O . GLY B 1 276 ? -22.281 0.759 -8.852 1 94.88 276 GLY B O 1
ATOM 5590 N N . LEU B 1 277 ? -22.609 2.186 -7.18 1 95.44 277 LEU B N 1
ATOM 5591 C CA . LEU B 1 277 ? -22.141 3.352 -7.926 1 95.44 277 LEU B CA 1
ATOM 5592 C C . LEU B 1 277 ? -20.625 3.389 -7.988 1 95.44 277 LEU B C 1
ATOM 5594 O O . LEU B 1 277 ? -20.047 4.023 -8.875 1 95.44 277 LEU B O 1
ATOM 5598 N N . ALA B 1 278 ? -19.984 2.805 -7 1 95.81 278 ALA B N 1
ATOM 5599 C CA . ALA B 1 278 ? -18.531 2.916 -6.922 1 95.81 278 ALA B CA 1
ATOM 5600 C C . ALA B 1 278 ? -17.922 1.692 -6.238 1 95.81 278 ALA B C 1
ATOM 5602 O O . ALA B 1 278 ? -18.531 1.118 -5.328 1 95.81 278 ALA B O 1
ATOM 5603 N N . TYR B 1 279 ? -16.75 1.409 -6.707 1 91.62 279 TYR B N 1
ATOM 5604 C CA . TYR B 1 279 ? -15.977 0.393 -6.012 1 91.62 279 TYR B CA 1
ATOM 5605 C C . TYR B 1 279 ? -15.32 0.969 -4.758 1 91.62 279 TYR B C 1
ATOM 5607 O O . TYR B 1 279 ? -15.289 0.317 -3.713 1 91.62 279 TYR B O 1
ATOM 5615 N N . HIS B 1 280 ? -14.883 2.15 -4.918 1 92.62 280 HIS B N 1
ATOM 5616 C CA . HIS B 1 280 ? -14.227 2.797 -3.787 1 92.62 280 HIS B CA 1
ATOM 5617 C C . HIS B 1 280 ? -15 4.027 -3.332 1 92.62 280 HIS B C 1
ATOM 5619 O O . HIS B 1 280 ? -15.367 4.875 -4.152 1 92.62 280 HIS B O 1
ATOM 5625 N N . ILE B 1 281 ? -15.266 4.156 -2.07 1 96.06 281 ILE B N 1
ATOM 5626 C CA . ILE B 1 281 ? -15.805 5.328 -1.39 1 96.06 281 ILE B CA 1
ATOM 5627 C C . ILE B 1 281 ? -15.25 5.398 0.032 1 96.06 281 ILE B C 1
ATOM 5629 O O . ILE B 1 281 ? -15.242 4.398 0.751 1 96.06 281 ILE B O 1
ATOM 5633 N N . SER B 1 282 ? -14.742 6.52 0.328 1 96.81 282 SER B N 1
ATOM 5634 C CA . SER B 1 282 ? -14.18 6.652 1.668 1 96.81 282 SER B CA 1
ATOM 5635 C C . SER B 1 282 ? -14.25 8.094 2.158 1 96.81 282 SER B C 1
ATOM 5637 O O . SER B 1 282 ? -14.344 9.023 1.354 1 96.81 282 SER B O 1
ATOM 5639 N N . THR B 1 283 ? -14.336 8.188 3.471 1 97.5 283 THR B N 1
ATOM 5640 C CA . THR B 1 283 ? -14.18 9.477 4.141 1 97.5 283 THR B CA 1
ATOM 5641 C C . THR B 1 283 ? -12.844 9.555 4.867 1 97.5 283 THR B C 1
ATOM 5643 O O . THR B 1 283 ? -12.336 8.539 5.359 1 97.5 283 THR B O 1
ATOM 5646 N N . PHE B 1 284 ? -12.32 10.734 4.824 1 94.69 284 PHE B N 1
ATOM 5647 C CA . PHE B 1 284 ? -11.078 10.875 5.574 1 94.69 284 PHE B CA 1
ATOM 5648 C C . PHE B 1 284 ? -11.023 12.227 6.277 1 94.69 284 PHE B C 1
ATOM 5650 O O . PHE B 1 284 ? -11.711 13.172 5.875 1 94.69 284 PHE B O 1
ATOM 5657 N N . SER B 1 285 ? -10.289 12.18 7.375 1 95.62 285 SER B N 1
ATOM 5658 C CA . SER B 1 285 ? -9.977 13.367 8.164 1 95.62 285 SER B CA 1
ATOM 5659 C C . SER B 1 285 ? -8.492 13.688 8.117 1 95.62 285 SER B C 1
ATOM 5661 O O . SER B 1 285 ? -7.66 12.883 8.539 1 95.62 285 SER B O 1
ATOM 5663 N N . MET B 1 286 ? -8.203 14.789 7.543 1 95.88 286 MET B N 1
ATOM 5664 C CA . MET B 1 286 ? -6.832 15.297 7.52 1 95.88 286 MET B CA 1
ATOM 5665 C C . MET B 1 286 ? -6.648 16.422 8.531 1 95.88 286 MET B C 1
ATOM 5667 O O . MET B 1 286 ? -7.395 17.406 8.508 1 95.88 286 MET B O 1
ATOM 5671 N N . SER B 1 287 ? -5.695 16.25 9.398 1 96.5 287 SER B N 1
ATOM 5672 C CA . SER B 1 287 ? -5.473 17.266 10.406 1 96.5 287 SER B CA 1
ATOM 5673 C C . SER B 1 287 ? -4.043 17.797 10.352 1 96.5 287 SER B C 1
ATOM 5675 O O . SER B 1 287 ? -3.102 17.047 10.117 1 96.5 287 SER B O 1
ATOM 5677 N N . TYR B 1 288 ? -3.961 19.094 10.539 1 96.06 288 TYR B N 1
ATOM 5678 C CA . TYR B 1 288 ? -2.695 19.797 10.68 1 96.06 288 TYR B CA 1
ATOM 5679 C C . TYR B 1 288 ? -2.615 20.5 12.031 1 96.06 288 TYR B C 1
ATOM 5681 O O . TYR B 1 288 ? -3.527 20.391 12.859 1 96.06 288 TYR B O 1
ATOM 5689 N N . THR B 1 289 ? -1.522 21.141 12.25 1 92.06 289 THR B N 1
ATOM 5690 C CA . THR B 1 289 ? -1.268 21.781 13.531 1 92.06 289 THR B CA 1
ATOM 5691 C C . THR B 1 289 ? -2.307 22.875 13.812 1 92.06 289 THR B C 1
ATOM 5693 O O . THR B 1 289 ? -2.709 23.062 14.961 1 92.06 289 THR B O 1
ATOM 5696 N N . ASP B 1 290 ? -2.82 23.547 12.828 1 93.06 290 ASP B N 1
ATOM 5697 C CA . ASP B 1 290 ? -3.629 24.734 13.086 1 93.06 290 ASP B CA 1
ATOM 5698 C C . ASP B 1 290 ? -5.02 24.609 12.469 1 93.06 290 ASP B C 1
ATOM 5700 O O . ASP B 1 290 ? -5.918 25.391 12.773 1 93.06 290 ASP B O 1
ATOM 5704 N N . LEU B 1 291 ? -5.223 23.719 11.633 1 95.88 291 LEU B N 1
ATOM 5705 C CA . LEU B 1 291 ? -6.523 23.5 11.008 1 95.88 291 LEU B CA 1
ATOM 5706 C C . LEU B 1 291 ? -6.66 22.062 10.523 1 95.88 291 LEU B C 1
ATOM 5708 O O . LEU B 1 291 ? -5.816 21.219 10.828 1 95.88 291 LEU B O 1
ATOM 5712 N N . GLY B 1 292 ? -7.785 21.719 9.883 1 96.5 292 GLY B N 1
ATOM 5713 C CA . GLY B 1 292 ? -8.016 20.391 9.328 1 96.5 292 GLY B CA 1
ATOM 5714 C C . GLY B 1 292 ? -9.031 20.391 8.203 1 96.5 292 GLY B C 1
ATOM 5715 O O . GLY B 1 292 ? -9.586 21.438 7.855 1 96.5 292 GLY B O 1
ATOM 5716 N N . VAL B 1 293 ? -9.133 19.234 7.602 1 97.81 293 VAL B N 1
ATOM 5717 C CA . VAL B 1 293 ? -10.047 19.031 6.484 1 97.81 293 VAL B CA 1
ATOM 5718 C C . VAL B 1 293 ? -10.805 17.719 6.672 1 97.81 293 VAL B C 1
ATOM 5720 O O . VAL B 1 293 ? -10.219 16.719 7.105 1 97.81 293 VAL B O 1
ATOM 5723 N N . PHE B 1 294 ? -12.078 17.719 6.508 1 97.94 294 PHE B N 1
ATOM 5724 C CA . PHE B 1 294 ? -12.914 16.516 6.414 1 97.94 294 PHE B CA 1
ATOM 5725 C C . PHE B 1 294 ? -13.414 16.328 4.988 1 97.94 294 PHE B C 1
ATOM 5727 O O . PHE B 1 294 ? -14 17.234 4.395 1 97.94 294 PHE B O 1
ATOM 5734 N N . ALA B 1 295 ? -13.164 15.102 4.418 1 98.06 295 ALA B N 1
ATOM 5735 C CA . ALA B 1 295 ? -13.469 14.984 2.994 1 98.06 295 ALA B CA 1
ATOM 5736 C C . ALA B 1 295 ? -13.961 13.578 2.654 1 98.06 295 ALA B C 1
ATOM 5738 O O . ALA B 1 295 ? -13.82 12.656 3.457 1 98.06 295 ALA B O 1
ATOM 5739 N N . VAL B 1 296 ? -14.602 13.469 1.509 1 98.12 296 VAL B N 1
ATOM 5740 C CA . VAL B 1 296 ? -15.039 12.219 0.902 1 98.12 296 VAL B CA 1
ATOM 5741 C C . VAL B 1 296 ? -14.352 12.023 -0.446 1 98.12 296 VAL B C 1
ATOM 5743 O O . VAL B 1 296 ? -14.18 12.977 -1.207 1 98.12 296 VAL B O 1
ATOM 5746 N N . TYR B 1 297 ? -13.914 10.875 -0.686 1 98.12 297 TYR B N 1
ATOM 5747 C CA . TYR B 1 297 ? -13.32 10.508 -1.967 1 98.12 297 TYR B CA 1
ATOM 5748 C C . TYR B 1 297 ? -14.016 9.289 -2.561 1 98.12 297 TYR B C 1
ATOM 5750 O O . TYR B 1 297 ? -14.344 8.344 -1.843 1 98.12 297 TYR B O 1
ATOM 5758 N N . SER B 1 298 ? -14.211 9.352 -3.869 1 98 298 SER B N 1
ATOM 5759 C CA . SER B 1 298 ? -14.734 8.203 -4.598 1 98 298 SER B CA 1
ATOM 5760 C C . SER B 1 298 ? -14.406 8.289 -6.086 1 98 298 SER B C 1
ATOM 5762 O O . SER B 1 298 ? -13.883 9.305 -6.551 1 98 298 SER B O 1
ATOM 5764 N N . ALA B 1 299 ? -14.547 7.305 -6.773 1 97.56 299 ALA B N 1
ATOM 5765 C CA . ALA B 1 299 ? -14.422 7.23 -8.227 1 97.56 299 ALA B CA 1
ATOM 5766 C C . ALA B 1 299 ? -15.555 6.41 -8.836 1 97.56 299 ALA B C 1
ATOM 5768 O O . ALA B 1 299 ? -15.977 5.398 -8.266 1 97.56 299 ALA B O 1
ATOM 5769 N N . THR B 1 300 ? -16.141 6.902 -9.922 1 97.88 300 THR B N 1
ATOM 5770 C CA . THR B 1 300 ? -17.266 6.227 -10.562 1 97.88 300 THR B CA 1
ATOM 5771 C C . THR B 1 300 ? -17.266 6.5 -12.062 1 97.88 300 THR B C 1
ATOM 5773 O O . THR B 1 300 ? -16.438 7.262 -12.562 1 97.88 300 THR B O 1
ATOM 5776 N N . ASN B 1 301 ? -18.141 5.777 -12.75 1 96.69 301 ASN B N 1
ATOM 5777 C CA . ASN B 1 301 ? -18.312 6.031 -14.172 1 96.69 301 ASN B CA 1
ATOM 5778 C C . ASN B 1 301 ? -18.891 7.422 -14.422 1 96.69 301 ASN B C 1
ATOM 5780 O O . ASN B 1 301 ? -19.719 7.906 -13.656 1 96.69 301 ASN B O 1
ATOM 5784 N N . PRO B 1 302 ? -18.453 8.008 -15.555 1 97.5 302 PRO B N 1
ATOM 5785 C CA . PRO B 1 302 ? -18.906 9.367 -15.867 1 97.5 302 PRO B CA 1
ATOM 5786 C C . PRO B 1 302 ? -20.422 9.5 -15.867 1 97.5 302 PRO B C 1
ATOM 5788 O O . PRO B 1 302 ? -20.953 10.547 -15.484 1 97.5 302 PRO B O 1
ATOM 5791 N N . ASP B 1 303 ? -21.141 8.469 -16.203 1 97.44 303 ASP B N 1
ATOM 5792 C CA . ASP B 1 303 ? -22.594 8.516 -16.297 1 97.44 303 ASP B CA 1
ATOM 5793 C C . ASP B 1 303 ? -23.234 8.523 -14.906 1 97.44 303 ASP B C 1
ATOM 5795 O O . ASP B 1 303 ? -24.406 8.898 -14.758 1 97.44 303 ASP B O 1
ATOM 5799 N N . SER B 1 304 ? -22.484 8.195 -13.898 1 97.62 304 SER B N 1
ATOM 5800 C CA . SER B 1 304 ? -23.062 8.016 -12.57 1 97.62 304 SER B CA 1
ATOM 5801 C C . SER B 1 304 ? -22.562 9.078 -11.602 1 97.62 304 SER B C 1
ATOM 5803 O O . SER B 1 304 ? -22.891 9.055 -10.422 1 97.62 304 SER B O 1
ATOM 5805 N N . VAL B 1 305 ? -21.766 10 -12.07 1 98.06 305 VAL B N 1
ATOM 5806 C CA . VAL B 1 305 ? -21.047 10.906 -11.18 1 98.06 305 VAL B CA 1
ATOM 5807 C C . VAL B 1 305 ? -22.047 11.797 -10.445 1 98.06 305 VAL B C 1
ATOM 5809 O O . VAL B 1 305 ? -21.875 12.07 -9.25 1 98.06 305 VAL B O 1
ATOM 5812 N N . ASN B 1 306 ? -23.078 12.273 -11.117 1 98.62 306 ASN B N 1
ATOM 5813 C CA . ASN B 1 306 ? -24.062 13.141 -10.469 1 98.62 306 ASN B CA 1
ATOM 5814 C C . ASN B 1 306 ? -24.891 12.375 -9.453 1 98.62 306 ASN B C 1
ATOM 5816 O O . ASN B 1 306 ? -25.188 12.883 -8.367 1 98.62 306 ASN B O 1
ATOM 5820 N N . GLU B 1 307 ? -25.266 11.188 -9.805 1 98.44 307 GLU B N 1
ATOM 5821 C CA . GLU B 1 307 ? -25.969 10.352 -8.836 1 98.44 307 GLU B CA 1
ATOM 5822 C C . GLU B 1 307 ? -25.109 10.094 -7.602 1 98.44 307 GLU B C 1
ATOM 5824 O O . GLU B 1 307 ? -25.625 10.102 -6.48 1 98.44 307 GLU B O 1
ATOM 5829 N N . LEU B 1 308 ? -23.828 9.844 -7.793 1 98.38 308 LEU B N 1
ATOM 5830 C CA . LEU B 1 308 ? -22.891 9.648 -6.688 1 98.38 308 LEU B CA 1
ATOM 5831 C C . LEU B 1 308 ? -22.875 10.867 -5.773 1 98.38 308 LEU B C 1
ATOM 5833 O O . LEU B 1 308 ? -22.969 10.734 -4.551 1 98.38 308 LEU B O 1
ATOM 5837 N N . ILE B 1 309 ? -22.781 12.023 -6.371 1 98.5 309 ILE B N 1
ATOM 5838 C CA . ILE B 1 309 ? -22.734 13.266 -5.609 1 98.5 309 ILE B CA 1
ATOM 5839 C C . ILE B 1 309 ? -24.031 13.422 -4.805 1 98.5 309 ILE B C 1
ATOM 5841 O O . ILE B 1 309 ? -23.984 13.695 -3.602 1 98.5 309 ILE B O 1
ATOM 5845 N N . GLU B 1 310 ? -25.156 13.219 -5.434 1 98.31 310 GLU B N 1
ATOM 5846 C CA . GLU B 1 310 ? -26.453 13.383 -4.793 1 98.31 310 GLU B CA 1
ATOM 5847 C C . GLU B 1 310 ? -26.625 12.391 -3.645 1 98.31 310 GLU B C 1
ATOM 5849 O O . GLU B 1 310 ? -27.062 12.773 -2.555 1 98.31 310 GLU B O 1
ATOM 5854 N N . ALA B 1 311 ? -26.266 11.195 -3.914 1 98.12 311 ALA B N 1
ATOM 5855 C CA . ALA B 1 311 ? -26.391 10.164 -2.885 1 98.12 311 ALA B CA 1
ATOM 5856 C C . ALA B 1 311 ? -25.484 10.461 -1.699 1 98.12 311 ALA B C 1
ATOM 5858 O O . ALA B 1 311 ? -25.859 10.242 -0.546 1 98.12 311 ALA B O 1
ATOM 5859 N N . THR B 1 312 ? -24.25 10.914 -1.962 1 98.12 312 THR B N 1
ATOM 5860 C CA . THR B 1 312 ? -23.312 11.266 -0.903 1 98.12 312 THR B CA 1
ATOM 5861 C C . THR B 1 312 ? -23.875 12.406 -0.049 1 98.12 312 THR B C 1
ATOM 5863 O O . THR B 1 312 ? -23.875 12.312 1.181 1 98.12 312 THR B O 1
ATOM 5866 N N . ALA B 1 313 ? -24.359 13.43 -0.732 1 97.44 313 ALA B N 1
ATOM 5867 C CA . ALA B 1 313 ? -24.922 14.57 -0.03 1 97.44 313 ALA B CA 1
ATOM 5868 C C . ALA B 1 313 ? -26.125 14.156 0.813 1 97.44 313 ALA B C 1
ATOM 5870 O O . ALA B 1 313 ? -26.25 14.547 1.976 1 97.44 313 ALA B O 1
ATOM 5871 N N . GLU B 1 314 ? -26.938 13.367 0.235 1 97.06 314 GLU B N 1
ATOM 5872 C CA . GLU B 1 314 ? -28.141 12.898 0.921 1 97.06 314 GLU B CA 1
ATOM 5873 C C . GLU B 1 314 ? -27.781 12.117 2.184 1 97.06 314 GLU B C 1
ATOM 5875 O O . GLU B 1 314 ? -28.359 12.359 3.25 1 97.06 314 GLU B O 1
ATOM 5880 N N . GLN B 1 315 ? -26.859 11.25 2.074 1 96.62 315 GLN B N 1
ATOM 5881 C CA . GLN B 1 315 ? -26.484 10.414 3.211 1 96.62 315 GLN B CA 1
ATOM 5882 C C . GLN B 1 315 ? -25.828 11.25 4.309 1 96.62 315 GLN B C 1
ATOM 5884 O O . GLN B 1 315 ? -26.047 11 5.496 1 96.62 315 GLN B O 1
ATOM 5889 N N . MET B 1 316 ? -25.016 12.172 3.924 1 96.56 316 MET B N 1
ATOM 5890 C CA . MET B 1 316 ? -24.375 13.031 4.918 1 96.56 316 MET B CA 1
ATOM 5891 C C . MET B 1 316 ? -25.406 13.883 5.648 1 96.56 316 MET B C 1
ATOM 5893 O O . MET B 1 316 ? -25.359 14.031 6.867 1 96.56 316 MET B O 1
ATOM 5897 N N . LYS B 1 317 ? -26.375 14.422 4.914 1 95.94 317 LYS B N 1
ATOM 5898 C CA . LYS B 1 317 ? -27.438 15.219 5.535 1 95.94 317 LYS B CA 1
ATOM 5899 C C . LYS B 1 317 ? -28.297 14.359 6.453 1 95.94 317 LYS B C 1
ATOM 5901 O O . LYS B 1 317 ? -28.625 14.766 7.57 1 95.94 317 LYS B O 1
ATOM 5906 N N . LEU B 1 318 ? -28.625 13.195 5.977 1 95.56 318 LEU B N 1
ATOM 5907 C CA . LEU B 1 318 ? -29.422 12.281 6.785 1 95.56 318 LEU B CA 1
ATOM 5908 C C . LEU B 1 318 ? -28.688 11.906 8.07 1 95.56 318 LEU B C 1
ATOM 5910 O O . LEU B 1 318 ? -29.312 11.734 9.117 1 95.56 318 LEU B O 1
ATOM 5914 N N . ALA B 1 319 ? -27.469 11.773 8.008 1 94.94 319 ALA B N 1
ATOM 5915 C CA . ALA B 1 319 ? -26.641 11.336 9.125 1 94.94 319 ALA B CA 1
ATOM 5916 C C . ALA B 1 319 ? -26.656 12.359 10.258 1 94.94 319 ALA B C 1
ATOM 5918 O O . ALA B 1 319 ? -26.422 12.016 11.422 1 94.94 319 ALA B O 1
ATOM 5919 N N . THR B 1 320 ? -26.953 13.586 10 1 93.88 320 THR B N 1
ATOM 5920 C CA . THR B 1 320 ? -26.984 14.625 11.023 1 93.88 320 THR B CA 1
ATOM 5921 C C . THR B 1 320 ? -28.062 14.328 12.07 1 93.88 320 THR B C 1
ATOM 5923 O O . THR B 1 320 ? -27.984 14.82 13.195 1 93.88 320 THR B O 1
ATOM 5926 N N . GLY B 1 321 ? -29 13.516 11.703 1 93.31 321 GLY B N 1
ATOM 5927 C CA . GLY B 1 321 ? -30.078 13.25 12.641 1 93.31 321 GLY B CA 1
ATOM 5928 C C . GLY B 1 321 ? -30.375 11.773 12.805 1 93.31 321 GLY B C 1
ATOM 5929 O O . GLY B 1 321 ? -31.25 11.391 13.594 1 93.31 321 GLY B O 1
ATOM 5930 N N . SER B 1 322 ? -29.578 10.922 12.18 1 95.69 322 SER B N 1
ATOM 5931 C CA . SER B 1 322 ? -30.062 9.547 12.141 1 95.69 322 SER B CA 1
ATOM 5932 C C . SER B 1 322 ? -28.969 8.562 12.555 1 95.69 322 SER B C 1
ATOM 5934 O O . SER B 1 322 ? -29.203 7.352 12.594 1 95.69 322 SER B O 1
ATOM 5936 N N . ILE B 1 323 ? -27.812 9.055 12.82 1 96.31 323 ILE B N 1
ATOM 5937 C CA . ILE B 1 323 ? -26.766 8.148 13.281 1 96.31 323 ILE B CA 1
ATOM 5938 C C . ILE B 1 323 ? -27.219 7.465 14.57 1 96.31 323 ILE B C 1
ATOM 5940 O O . ILE B 1 323 ? -27.75 8.117 15.477 1 96.31 323 ILE B O 1
ATOM 5944 N N . THR B 1 324 ? -27 6.168 14.656 1 96.69 324 THR B N 1
ATOM 5945 C CA . THR B 1 324 ? -27.484 5.398 15.797 1 96.69 324 THR B CA 1
ATOM 5946 C C . THR B 1 324 ? -26.359 5.117 16.781 1 96.69 324 THR B C 1
ATOM 5948 O O . THR B 1 324 ? -25.188 5.246 16.438 1 96.69 324 THR B O 1
ATOM 5951 N N . GLU B 1 325 ? -26.766 4.688 17.969 1 97 325 GLU B N 1
ATOM 5952 C CA . GLU B 1 325 ? -25.797 4.285 18.984 1 97 325 GLU B CA 1
ATOM 5953 C C . GLU B 1 325 ? -25 3.061 18.531 1 97 325 GLU B C 1
ATOM 5955 O O . GLU B 1 325 ? -23.812 2.934 18.844 1 97 325 GLU B O 1
ATOM 5960 N N . GLU B 1 326 ? -25.625 2.217 17.797 1 96.38 326 GLU B N 1
ATOM 5961 C CA . GLU B 1 326 ? -24.953 1.016 17.312 1 96.38 326 GLU B CA 1
ATOM 5962 C C . GLU B 1 326 ? -23.859 1.367 16.297 1 96.38 326 GLU B C 1
ATOM 5964 O O . GLU B 1 326 ? -22.781 0.774 16.312 1 96.38 326 GLU B O 1
ATOM 5969 N N . GLU B 1 327 ? -24.172 2.312 15.43 1 96.88 327 GLU B N 1
ATOM 5970 C CA . GLU B 1 327 ? -23.188 2.771 14.461 1 96.88 327 GLU B CA 1
ATOM 5971 C C . GLU B 1 327 ? -21.984 3.395 15.156 1 96.88 327 GLU B C 1
ATOM 5973 O O . GLU B 1 327 ? -20.828 3.135 14.781 1 96.88 327 GLU B O 1
ATOM 5978 N N . LEU B 1 328 ? -22.281 4.203 16.156 1 97.44 328 LEU B N 1
ATOM 5979 C CA . LEU B 1 328 ? -21.219 4.848 16.906 1 97.44 328 LEU B CA 1
ATOM 5980 C C . LEU B 1 328 ? -20.375 3.809 17.641 1 97.44 328 LEU B C 1
ATOM 5982 O O . LEU B 1 328 ? -19.141 3.893 17.641 1 97.44 328 LEU B O 1
ATOM 5986 N N . LYS B 1 329 ? -21.047 2.881 18.234 1 96.56 329 LYS B N 1
ATOM 5987 C CA . LYS B 1 329 ? -20.344 1.821 18.969 1 96.56 329 LYS B CA 1
ATOM 5988 C C . LYS B 1 329 ? -19.406 1.053 18.047 1 96.56 329 LYS B C 1
ATOM 5990 O O . LYS B 1 329 ? -18.266 0.759 18.406 1 96.56 329 LYS B O 1
ATOM 5995 N N . ARG B 1 330 ? -19.844 0.719 16.891 1 95.94 330 ARG B N 1
ATOM 5996 C CA . ARG B 1 330 ? -19.016 0.004 15.914 1 95.94 330 ARG B CA 1
ATOM 5997 C C . ARG B 1 330 ? -17.828 0.848 15.477 1 95.94 330 ARG B C 1
ATOM 5999 O O . ARG B 1 330 ? -16.703 0.34 15.359 1 95.94 330 ARG B O 1
ATOM 6006 N N . ALA B 1 331 ? -18.094 2.094 15.18 1 96.81 331 ALA B N 1
ATOM 6007 C CA . ALA B 1 331 ? -17.016 2.99 14.758 1 96.81 331 ALA B CA 1
ATOM 6008 C C . ALA B 1 331 ? -15.945 3.111 15.836 1 96.81 331 ALA B C 1
ATOM 6010 O O . ALA B 1 331 ? -14.75 3.051 15.547 1 96.81 331 ALA B O 1
ATOM 6011 N N . LYS B 1 332 ? -16.391 3.289 17.094 1 96.94 332 LYS B N 1
ATOM 6012 C CA . LYS B 1 332 ? -15.453 3.367 18.219 1 96.94 332 LYS B CA 1
ATOM 6013 C C . LYS B 1 332 ? -14.648 2.08 18.344 1 96.94 332 LYS B C 1
ATOM 6015 O O . LYS B 1 332 ? -13.43 2.121 18.562 1 96.94 332 LYS B O 1
ATOM 6020 N N . ALA B 1 333 ? -15.312 0.971 18.172 1 94.31 333 ALA B N 1
ATOM 6021 C CA . ALA B 1 333 ? -14.641 -0.322 18.25 1 94.31 333 ALA B CA 1
ATOM 6022 C C . ALA B 1 333 ? -13.57 -0.441 17.156 1 94.31 333 ALA B C 1
ATOM 6024 O O . ALA B 1 333 ? -12.469 -0.932 17.422 1 94.31 333 ALA B O 1
ATOM 6025 N N . GLN B 1 334 ? -13.891 0.014 16 1 94.62 334 GLN B N 1
ATOM 6026 C CA . GLN B 1 334 ? -12.953 -0.038 14.891 1 94.62 334 GLN B CA 1
ATOM 6027 C C . GLN B 1 334 ? -11.727 0.828 15.164 1 94.62 334 GLN B C 1
ATOM 6029 O O . GLN B 1 334 ? -10.594 0.397 14.945 1 94.62 334 GLN B O 1
ATOM 6034 N N . VAL B 1 335 ? -11.953 2.035 15.594 1 95.31 335 VAL B N 1
ATOM 6035 C CA . VAL B 1 335 ? -10.844 2.947 15.883 1 95.31 335 VAL B CA 1
ATOM 6036 C C . VAL B 1 335 ? -9.969 2.367 16.984 1 95.31 335 VAL B C 1
ATOM 6038 O O . VAL B 1 335 ? -8.742 2.375 16.891 1 95.31 335 VAL B O 1
ATOM 6041 N N . LYS B 1 336 ? -10.594 1.803 18.016 1 94.44 336 LYS B N 1
ATOM 6042 C CA . LYS B 1 336 ? -9.859 1.223 19.141 1 94.44 336 LYS B CA 1
ATOM 6043 C C . LYS B 1 336 ? -9.055 0.002 18.703 1 94.44 336 LYS B C 1
ATOM 6045 O O . LYS B 1 336 ? -7.891 -0.149 19.078 1 94.44 336 LYS B O 1
ATOM 6050 N N . ALA B 1 337 ? -9.68 -0.843 17.953 1 92.44 337 ALA B N 1
ATOM 6051 C CA . ALA B 1 337 ? -8.977 -2.027 17.453 1 92.44 337 ALA B CA 1
ATOM 6052 C C . ALA B 1 337 ? -7.762 -1.639 16.625 1 92.44 337 ALA B C 1
ATOM 6054 O O . ALA B 1 337 ? -6.691 -2.236 16.766 1 92.44 337 ALA B O 1
ATOM 6055 N N . SER B 1 338 ? -7.949 -0.67 15.734 1 93.69 338 SER B N 1
ATOM 6056 C CA . SER B 1 338 ? -6.844 -0.197 14.914 1 93.69 338 SER B CA 1
ATOM 6057 C C . SER B 1 338 ? -5.695 0.322 15.773 1 93.69 338 SER B C 1
ATOM 6059 O O . SER B 1 338 ? -4.531 0.026 15.508 1 93.69 338 SER B O 1
ATOM 6061 N N . LEU B 1 339 ? -6.02 1.042 16.781 1 93.25 339 LEU B N 1
ATOM 6062 C CA . LEU B 1 339 ? -5.023 1.577 17.688 1 93.25 339 LEU B CA 1
ATOM 6063 C C . LEU B 1 339 ? -4.285 0.451 18.406 1 93.25 339 LEU B C 1
ATOM 6065 O O . LEU B 1 339 ? -3.055 0.455 18.484 1 93.25 339 LEU B O 1
ATOM 6069 N N . LEU B 1 340 ? -4.988 -0.488 18.859 1 91.19 340 LEU B N 1
ATOM 6070 C CA . LEU B 1 340 ? -4.406 -1.59 19.625 1 91.19 340 LEU B CA 1
ATOM 6071 C C . LEU B 1 340 ? -3.523 -2.457 18.734 1 91.19 340 LEU B C 1
ATOM 6073 O O . LEU B 1 340 ? -2.438 -2.871 19.141 1 91.19 340 LEU B O 1
ATOM 6077 N N . MET B 1 341 ? -3.928 -2.65 17.562 1 90.88 341 MET B N 1
ATOM 6078 C CA . MET B 1 341 ? -3.166 -3.486 16.641 1 90.88 341 MET B CA 1
ATOM 6079 C C . MET B 1 341 ? -1.884 -2.783 16.203 1 90.88 341 MET B C 1
ATOM 6081 O O . MET B 1 341 ? -0.859 -3.432 15.977 1 90.88 341 MET B O 1
ATOM 6085 N N . SER B 1 342 ? -1.944 -1.52 16 1 91.12 342 SER B N 1
ATOM 6086 C CA . SER B 1 342 ? -0.761 -0.756 15.617 1 91.12 342 SER B CA 1
ATOM 6087 C C . SER B 1 342 ? 0.324 -0.848 16.688 1 91.12 342 SER B C 1
ATOM 6089 O O . SER B 1 342 ? 1.503 -0.624 16.406 1 91.12 342 SER B O 1
ATOM 6091 N N . GLN B 1 343 ? -0.019 -1.239 17.938 1 90.38 343 GLN B N 1
ATOM 6092 C CA . GLN B 1 343 ? 0.914 -1.326 19.062 1 90.38 343 GLN B CA 1
ATOM 6093 C C . GLN B 1 343 ? 1.832 -2.537 18.922 1 90.38 343 GLN B C 1
ATOM 6095 O O . GLN B 1 343 ? 2.834 -2.648 19.625 1 90.38 343 GLN B O 1
ATOM 6100 N N . GLU B 1 344 ? 1.543 -3.379 17.953 1 91.44 344 GLU B N 1
ATOM 6101 C CA . GLU B 1 344 ? 2.357 -4.578 17.766 1 91.44 344 GLU B CA 1
ATOM 6102 C C . GLU B 1 344 ? 3.527 -4.305 16.828 1 91.44 344 GLU B C 1
ATOM 6104 O O . GLU B 1 344 ? 4.438 -5.129 16.703 1 91.44 344 GLU B O 1
ATOM 6109 N N . SER B 1 345 ? 3.535 -3.178 16.172 1 92.88 345 SER B N 1
ATOM 6110 C CA . SER B 1 345 ? 4.566 -2.812 15.211 1 92.88 345 SER B CA 1
ATOM 6111 C C . SER B 1 345 ? 5.543 -1.804 15.805 1 92.88 345 SER B C 1
ATOM 6113 O O . SER B 1 345 ? 5.145 -0.713 16.219 1 92.88 345 SER B O 1
ATOM 6115 N N . SER B 1 346 ? 6.82 -2.191 15.773 1 95.81 346 SER B N 1
ATOM 6116 C CA . SER B 1 346 ? 7.824 -1.258 16.281 1 95.81 346 SER B CA 1
ATOM 6117 C C . SER B 1 346 ? 7.844 0.026 15.453 1 95.81 346 SER B C 1
ATOM 6119 O O . SER B 1 346 ? 8.031 1.116 16 1 95.81 346 SER B O 1
ATOM 6121 N N . ALA B 1 347 ? 7.641 -0.118 14.164 1 96.38 347 ALA B N 1
ATOM 6122 C CA . ALA B 1 347 ? 7.633 1.044 13.273 1 96.38 347 ALA B CA 1
ATOM 6123 C C . ALA B 1 347 ? 6.477 1.981 13.609 1 96.38 347 ALA B C 1
ATOM 6125 O O . ALA B 1 347 ? 6.656 3.199 13.688 1 96.38 347 ALA B O 1
ATOM 6126 N N . SER B 1 348 ? 5.285 1.395 13.828 1 95.88 348 SER B N 1
ATOM 6127 C CA . SER B 1 348 ? 4.109 2.199 14.148 1 95.88 348 SER B CA 1
ATOM 6128 C C . SER B 1 348 ? 4.266 2.893 15.5 1 95.88 348 SER B C 1
ATOM 6130 O O . SER B 1 348 ? 3.879 4.051 15.656 1 95.88 348 SER B O 1
ATOM 6132 N N . ARG B 1 349 ? 4.828 2.203 16.438 1 96.38 349 ARG B N 1
ATOM 6133 C CA . ARG B 1 349 ? 5.023 2.787 17.766 1 96.38 349 ARG B CA 1
ATOM 6134 C C . ARG B 1 349 ? 6.047 3.916 17.719 1 96.38 349 ARG B C 1
ATOM 6136 O O . ARG B 1 349 ? 5.848 4.969 18.328 1 96.38 349 ARG B O 1
ATOM 6143 N N . ALA B 1 350 ? 7.137 3.68 16.984 1 97.88 350 ALA B N 1
ATOM 6144 C CA . ALA B 1 350 ? 8.148 4.723 16.844 1 97.88 350 ALA B CA 1
ATOM 6145 C C . ALA B 1 350 ? 7.574 5.973 16.188 1 97.88 350 ALA B C 1
ATOM 6147 O O . ALA B 1 350 ? 7.863 7.094 16.609 1 97.88 350 ALA B O 1
ATOM 6148 N N . GLU B 1 351 ? 6.758 5.789 15.211 1 96.75 351 GLU B N 1
ATOM 6149 C CA . GLU B 1 351 ? 6.133 6.906 14.508 1 96.75 351 GLU B CA 1
ATOM 6150 C C . GLU B 1 351 ? 5.176 7.668 15.422 1 96.75 351 GLU B C 1
ATOM 6152 O O . GLU B 1 351 ? 5.184 8.898 15.445 1 96.75 351 GLU B O 1
ATOM 6157 N N . ARG B 1 352 ? 4.414 6.949 16.109 1 94.88 352 ARG B N 1
ATOM 6158 C CA . ARG B 1 352 ? 3.393 7.543 16.969 1 94.88 352 ARG B CA 1
ATOM 6159 C C . ARG B 1 352 ? 4.023 8.391 18.062 1 94.88 352 ARG B C 1
ATOM 6161 O O . ARG B 1 352 ? 3.607 9.531 18.281 1 94.88 352 ARG B O 1
ATOM 6168 N N . ILE B 1 353 ? 5.02 7.887 18.719 1 96.44 353 ILE B N 1
ATOM 6169 C CA . ILE B 1 353 ? 5.582 8.609 19.859 1 96.44 353 ILE B CA 1
ATOM 6170 C C . ILE B 1 353 ? 6.344 9.836 19.359 1 96.44 353 ILE B C 1
ATOM 6172 O O . ILE B 1 353 ? 6.344 10.883 20.016 1 96.44 353 ILE B O 1
ATOM 6176 N N . ALA B 1 354 ? 6.984 9.695 18.203 1 95.81 354 ALA B N 1
ATOM 6177 C CA . ALA B 1 354 ? 7.656 10.859 17.625 1 95.81 354 ALA B CA 1
ATOM 6178 C C . ALA B 1 354 ? 6.652 11.961 17.312 1 95.81 354 ALA B C 1
ATOM 6180 O O . ALA B 1 354 ? 6.867 13.125 17.672 1 95.81 354 ALA B O 1
ATOM 6181 N N . TRP B 1 355 ? 5.613 11.602 16.75 1 92.88 355 TRP B N 1
ATOM 6182 C CA . TRP B 1 355 ? 4.629 12.586 16.312 1 92.88 355 TRP B CA 1
ATOM 6183 C C . TRP B 1 355 ? 3.92 13.203 17.516 1 92.88 355 TRP B C 1
ATOM 6185 O O . TRP B 1 355 ? 3.689 14.414 17.562 1 92.88 355 TRP B O 1
ATOM 6195 N N . HIS B 1 356 ? 3.537 12.422 18.531 1 93.19 356 HIS B N 1
ATOM 6196 C CA . HIS B 1 356 ? 2.93 12.953 19.734 1 93.19 356 HIS B CA 1
ATOM 6197 C C . HIS B 1 356 ? 3.816 14.016 20.391 1 93.19 356 HIS B C 1
ATOM 6199 O O . HIS B 1 356 ? 3.342 15.094 20.734 1 93.19 356 HIS B O 1
ATOM 6205 N N . TYR B 1 357 ? 5.023 13.648 20.469 1 92.81 357 TYR B N 1
ATOM 6206 C CA . TYR B 1 357 ? 5.91 14.602 21.125 1 92.81 357 TYR B CA 1
ATOM 6207 C C . TYR B 1 357 ? 6.078 15.859 20.281 1 92.81 357 TYR B C 1
ATOM 6209 O O . TYR B 1 357 ? 6.105 16.969 20.828 1 92.81 357 TYR B O 1
ATOM 6217 N N . ALA B 1 358 ? 6.195 15.672 19 1 91.12 358 ALA B N 1
ATOM 6218 C CA . ALA B 1 358 ? 6.395 16.797 18.109 1 91.12 358 ALA B CA 1
ATOM 6219 C C . ALA B 1 358 ? 5.203 17.75 18.141 1 91.12 358 ALA B C 1
ATOM 6221 O O . ALA B 1 358 ? 5.367 18.969 18.047 1 91.12 358 ALA B O 1
ATOM 6222 N N . VAL B 1 359 ? 4.031 17.25 18.328 1 90.06 359 VAL B N 1
ATOM 6223 C CA . VAL B 1 359 ? 2.818 18.047 18.188 1 90.06 359 VAL B CA 1
ATOM 6224 C C . VAL B 1 359 ? 2.355 18.516 19.578 1 90.06 359 VAL B C 1
ATOM 6226 O O . VAL B 1 359 ? 1.992 19.688 19.75 1 90.06 359 VAL B O 1
ATOM 6229 N N . TYR B 1 360 ? 2.455 17.609 20.562 1 91.75 360 TYR B N 1
ATOM 6230 C CA . TYR B 1 360 ? 1.817 17.891 21.844 1 91.75 360 TYR B CA 1
ATOM 6231 C C . TYR B 1 360 ? 2.859 18.172 22.922 1 91.75 360 TYR B C 1
ATOM 6233 O O . TYR B 1 360 ? 2.518 18.609 24.031 1 91.75 360 TYR B O 1
ATOM 6241 N N . GLY B 1 361 ? 4.078 17.875 22.688 1 90.94 361 GLY B N 1
ATOM 6242 C CA . GLY B 1 361 ? 5.121 18.062 23.672 1 90.94 361 GLY B CA 1
ATOM 6243 C C . GLY B 1 361 ? 5.129 16.969 24.734 1 90.94 361 GLY B C 1
ATOM 6244 O O . GLY B 1 361 ? 5.805 17.109 25.766 1 90.94 361 GLY B O 1
ATOM 6245 N N . ARG B 1 362 ? 4.352 15.961 24.484 1 92.69 362 ARG B N 1
ATOM 6246 C CA . ARG B 1 362 ? 4.301 14.797 25.375 1 92.69 362 ARG B CA 1
ATOM 6247 C C . ARG B 1 362 ? 3.791 13.57 24.625 1 92.69 362 ARG B C 1
ATOM 6249 O O . ARG B 1 362 ? 3.182 13.688 23.547 1 92.69 362 ARG B O 1
ATOM 6256 N N . ILE B 1 363 ? 4.133 12.469 25.156 1 93.5 363 ILE B N 1
ATOM 6257 C CA . ILE B 1 363 ? 3.576 11.234 24.609 1 93.5 363 ILE B CA 1
ATOM 6258 C C . ILE B 1 363 ? 2.203 10.969 25.234 1 93.5 363 ILE B C 1
ATOM 6260 O O . ILE B 1 363 ? 2.068 10.906 26.453 1 93.5 363 ILE B O 1
ATOM 6264 N N . ILE B 1 364 ? 1.207 10.852 24.453 1 93.75 364 ILE B N 1
ATOM 6265 C CA . ILE B 1 364 ? -0.139 10.57 24.938 1 93.75 364 ILE B CA 1
ATOM 6266 C C . ILE B 1 364 ? -0.311 9.07 25.156 1 93.75 364 ILE B C 1
ATOM 6268 O O . ILE B 1 364 ? -0.199 8.289 24.203 1 93.75 364 ILE B O 1
ATOM 6272 N N . PRO B 1 365 ? -0.584 8.711 26.359 1 93.69 365 PRO B N 1
ATOM 6273 C CA . PRO B 1 365 ? -0.797 7.281 26.609 1 93.69 365 PRO B CA 1
ATOM 6274 C C . PRO B 1 365 ? -1.986 6.715 25.844 1 93.69 365 PRO B C 1
ATOM 6276 O O . PRO B 1 365 ? -2.998 7.395 25.672 1 93.69 365 PRO B O 1
ATOM 6279 N N . LEU B 1 366 ? -1.805 5.512 25.422 1 93 366 LEU B N 1
ATOM 6280 C CA . LEU B 1 366 ? -2.861 4.84 24.672 1 93 366 LEU B CA 1
ATOM 6281 C C . LEU B 1 366 ? -4.164 4.828 25.469 1 93 366 LEU B C 1
ATOM 6283 O O . LEU B 1 366 ? -5.242 5.008 24.906 1 93 366 LEU B O 1
ATOM 6287 N N . GLU B 1 367 ? -4.082 4.602 26.75 1 94.88 367 GLU B N 1
ATOM 6288 C CA . GLU B 1 367 ? -5.254 4.555 27.609 1 94.88 367 GLU B CA 1
ATOM 6289 C C . GLU B 1 367 ? -6.012 5.879 27.594 1 94.88 367 GLU B C 1
ATOM 6291 O O . GLU B 1 367 ? -7.246 5.895 27.609 1 94.88 367 GLU B O 1
ATOM 6296 N N . GLU B 1 368 ? -5.266 6.941 27.562 1 96.31 368 GLU B N 1
ATOM 6297 C CA . GLU B 1 368 ? -5.887 8.258 27.484 1 96.31 368 GLU B CA 1
ATOM 6298 C C . GLU B 1 368 ? -6.648 8.422 26.172 1 96.31 368 GLU B C 1
ATOM 6300 O O . GLU B 1 368 ? -7.773 8.938 26.156 1 96.31 368 GLU B O 1
ATOM 6305 N N . ILE B 1 369 ? -6.113 7.996 25.094 1 95.81 369 ILE B N 1
ATOM 6306 C CA . ILE B 1 369 ? -6.75 8.078 23.781 1 95.81 369 ILE B CA 1
ATOM 6307 C C . ILE B 1 369 ? -8.023 7.23 23.766 1 95.81 369 ILE B C 1
ATOM 6309 O O . ILE B 1 369 ? -9.07 7.68 23.312 1 95.81 369 ILE B O 1
ATOM 6313 N N . ILE B 1 370 ? -7.922 6.039 24.328 1 96.38 370 ILE B N 1
ATOM 6314 C CA . ILE B 1 370 ? -9.055 5.125 24.375 1 96.38 370 ILE B CA 1
ATOM 6315 C C . ILE B 1 370 ? -10.188 5.738 25.188 1 96.38 370 ILE B C 1
ATOM 6317 O O . ILE B 1 370 ? -11.359 5.656 24.812 1 96.38 370 ILE B O 1
ATOM 6321 N N . GLU B 1 371 ? -9.859 6.395 26.25 1 97.38 371 GLU B N 1
ATOM 6322 C CA . GLU B 1 371 ? -10.852 7.051 27.094 1 97.38 371 GLU B CA 1
ATOM 6323 C C . GLU B 1 371 ? -11.547 8.18 26.344 1 97.38 371 GLU B C 1
ATOM 6325 O O . GLU B 1 371 ? -12.766 8.352 26.469 1 97.38 371 GLU B O 1
ATOM 6330 N N . LEU B 1 372 ? -10.781 8.93 25.609 1 97.19 372 LEU B N 1
ATOM 6331 C CA . LEU B 1 372 ? -11.352 10.016 24.812 1 97.19 372 LEU B CA 1
ATOM 6332 C C . LEU B 1 372 ? -12.328 9.484 23.781 1 97.19 372 LEU B C 1
ATOM 6334 O O . LEU B 1 372 ? -13.406 10.047 23.578 1 97.19 372 LEU B O 1
ATOM 6338 N N . ILE B 1 373 ? -11.953 8.422 23.141 1 97.75 373 ILE B N 1
ATOM 6339 C CA . ILE B 1 373 ? -12.789 7.816 22.109 1 97.75 373 ILE B CA 1
ATOM 6340 C C . ILE B 1 373 ? -14.062 7.262 22.75 1 97.75 373 ILE B C 1
ATOM 6342 O O . ILE B 1 373 ? -15.156 7.465 22.219 1 97.75 373 ILE B O 1
ATOM 6346 N N . GLU B 1 374 ? -13.945 6.594 23.891 1 97.56 374 GLU B N 1
ATOM 6347 C CA . GLU B 1 374 ? -15.086 5.98 24.578 1 97.56 374 GLU B CA 1
ATOM 6348 C C . GLU B 1 374 ? -16.062 7.039 25.062 1 97.56 374 GLU B C 1
ATOM 6350 O O . GLU B 1 374 ? -17.281 6.789 25.125 1 97.56 374 GLU B O 1
ATOM 6355 N N . ALA B 1 375 ? -15.609 8.18 25.312 1 97.94 375 ALA B N 1
ATOM 6356 C CA . ALA B 1 375 ? -16.422 9.242 25.891 1 97.94 375 ALA B CA 1
ATOM 6357 C C . ALA B 1 375 ? -17.266 9.938 24.828 1 97.94 375 ALA B C 1
ATOM 6359 O O . ALA B 1 375 ? -18.188 10.688 25.141 1 97.94 375 ALA B O 1
ATOM 6360 N N . ILE B 1 376 ? -17 9.688 23.594 1 98.38 376 ILE B N 1
ATOM 6361 C CA . ILE B 1 376 ? -17.703 10.344 22.5 1 98.38 376 ILE B CA 1
ATOM 6362 C C . ILE B 1 376 ? -19.172 9.914 22.484 1 98.38 376 ILE B C 1
ATOM 6364 O O . ILE B 1 376 ? -19.469 8.719 22.516 1 98.38 376 ILE B O 1
ATOM 6368 N N . SER B 1 377 ? -20.047 10.82 22.469 1 97.94 377 SER B N 1
ATOM 6369 C CA . SER B 1 377 ? -21.484 10.539 22.453 1 97.94 377 SER B CA 1
ATOM 6370 C C . SER B 1 377 ? -22.062 10.734 21.047 1 97.94 377 SER B C 1
ATOM 6372 O O . SER B 1 377 ? -21.391 11.25 20.156 1 97.94 377 SER B O 1
ATOM 6374 N N . ILE B 1 378 ? -23.281 10.273 20.922 1 97.12 378 ILE B N 1
ATOM 6375 C CA . ILE B 1 378 ? -23.984 10.43 19.641 1 97.12 378 ILE B CA 1
ATOM 6376 C C . ILE B 1 378 ? -24.203 11.906 19.359 1 97.12 378 ILE B C 1
ATOM 6378 O O . ILE B 1 378 ? -24.156 12.336 18.203 1 97.12 378 ILE B O 1
ATOM 6382 N N . GLU B 1 379 ? -24.438 12.672 20.406 1 97.25 379 GLU B N 1
ATOM 6383 C CA . GLU B 1 379 ? -24.625 14.109 20.25 1 97.25 379 GLU B CA 1
ATOM 6384 C C . GLU B 1 379 ? -23.344 14.789 19.75 1 97.25 379 GLU B C 1
ATOM 6386 O O . GLU B 1 379 ? -23.391 15.727 18.953 1 97.25 379 GLU B O 1
ATOM 6391 N N . ASP B 1 380 ? -22.203 14.312 20.234 1 97.5 380 ASP B N 1
ATOM 6392 C CA . ASP B 1 380 ? -20.922 14.844 19.781 1 97.5 380 ASP B CA 1
ATOM 6393 C C . ASP B 1 380 ? -20.75 14.648 18.266 1 97.5 380 ASP B C 1
ATOM 6395 O O . ASP B 1 380 ? -20.359 15.57 17.562 1 97.5 380 ASP B O 1
ATOM 6399 N N . ILE B 1 381 ? -21.078 13.461 17.797 1 97.25 381 ILE B N 1
ATOM 6400 C CA . ILE B 1 381 ? -20.922 13.109 16.391 1 97.25 381 ILE B CA 1
ATOM 6401 C C . ILE B 1 381 ? -21.875 13.93 15.539 1 97.25 381 ILE B C 1
ATOM 6403 O O . ILE B 1 381 ? -21.484 14.469 14.5 1 97.25 381 ILE B O 1
ATOM 6407 N N . LYS B 1 382 ? -23.078 14.031 15.938 1 96.12 382 LYS B N 1
ATOM 6408 C CA . LYS B 1 382 ? -24.078 14.812 15.219 1 96.12 382 LYS B CA 1
ATOM 6409 C C . LYS B 1 382 ? -23.688 16.281 15.148 1 96.12 382 LYS B C 1
ATOM 6411 O O . LYS B 1 382 ? -23.766 16.906 14.086 1 96.12 382 LYS B O 1
ATOM 6416 N N . SER B 1 383 ? -23.234 16.766 16.266 1 96.19 383 SER B N 1
ATOM 6417 C CA . SER B 1 383 ? -22.812 18.172 16.328 1 96.19 383 SER B CA 1
ATOM 6418 C C . SER B 1 383 ? -21.625 18.438 15.398 1 96.19 383 SER B C 1
ATOM 6420 O O . SER B 1 383 ? -21.594 19.453 14.719 1 96.19 383 SER B O 1
ATOM 6422 N N . THR B 1 384 ? -20.703 17.516 15.391 1 96.06 384 THR B N 1
ATOM 6423 C CA . THR B 1 384 ? -19.531 17.656 14.539 1 96.06 384 THR B CA 1
ATOM 6424 C C . THR B 1 384 ? -19.922 17.672 13.062 1 96.06 384 THR B C 1
ATOM 6426 O O . THR B 1 384 ? -19.453 18.516 12.297 1 96.06 384 THR B O 1
ATOM 6429 N N . LEU B 1 385 ? -20.766 16.766 12.664 1 96.25 385 LEU B N 1
ATOM 6430 C CA . LEU B 1 385 ? -21.219 16.703 11.273 1 96.25 385 LEU B CA 1
ATOM 6431 C C . LEU B 1 385 ? -22.016 17.938 10.898 1 96.25 385 LEU B C 1
ATOM 6433 O O . LEU B 1 385 ? -21.859 18.484 9.805 1 96.25 385 LEU B O 1
ATOM 6437 N N . LEU B 1 386 ? -22.859 18.406 11.844 1 95.38 386 LEU B N 1
ATOM 6438 C CA . LEU B 1 386 ? -23.641 19.609 11.602 1 95.38 386 LEU B CA 1
ATOM 6439 C C . LEU B 1 386 ? -22.734 20.812 11.391 1 95.38 386 LEU B C 1
ATOM 6441 O O . LEU B 1 386 ? -23 21.656 10.523 1 95.38 386 LEU B O 1
ATOM 6445 N N . LYS B 1 387 ? -21.719 20.875 12.164 1 94.25 387 LYS B N 1
ATOM 6446 C CA . LYS B 1 387 ? -20.766 21.969 12.023 1 94.25 387 LYS B CA 1
ATOM 6447 C C . LYS B 1 387 ? -20.078 21.938 10.664 1 94.25 387 LYS B C 1
ATOM 6449 O O . LYS B 1 387 ? -19.859 22.969 10.039 1 94.25 387 LYS B O 1
ATOM 6454 N N . ILE B 1 388 ? -19.75 20.75 10.211 1 93.62 388 ILE B N 1
ATOM 6455 C CA . ILE B 1 388 ? -19.094 20.578 8.922 1 93.62 388 ILE B CA 1
ATOM 6456 C C . ILE B 1 388 ? -20.016 21.016 7.797 1 93.62 388 ILE B C 1
ATOM 6458 O O . ILE B 1 388 ? -19.625 21.781 6.914 1 93.62 388 ILE B O 1
ATOM 6462 N N . LEU B 1 389 ? -21.297 20.641 7.836 1 93.75 389 LEU B N 1
ATOM 6463 C CA . LEU B 1 389 ? -22.219 20.859 6.738 1 93.75 389 LEU B CA 1
ATOM 6464 C C . LEU B 1 389 ? -22.828 22.25 6.805 1 93.75 389 LEU B C 1
ATOM 6466 O O . LEU B 1 389 ? -23.422 22.719 5.832 1 93.75 389 LEU B O 1
ATOM 6470 N N . SER B 1 390 ? -22.672 22.922 7.957 1 91.94 390 SER B N 1
ATOM 6471 C CA . SER B 1 390 ? -23.203 24.281 8.102 1 91.94 390 SER B CA 1
ATOM 6472 C C . SER B 1 390 ? -22.094 25.328 7.953 1 91.94 390 SER B C 1
ATOM 6474 O O . SER B 1 390 ? -22.328 26.5 8.227 1 91.94 390 SER B O 1
ATOM 6476 N N . ASN B 1 391 ? -21 24.859 7.613 1 88.12 391 ASN B N 1
ATOM 6477 C CA . ASN B 1 391 ? -19.891 25.797 7.477 1 88.12 391 ASN B CA 1
ATOM 6478 C C . ASN B 1 391 ? -20.141 26.797 6.359 1 88.12 391 ASN B C 1
ATOM 6480 O O . ASN B 1 391 ? -20.656 26.453 5.301 1 88.12 391 ASN B O 1
ATOM 6484 N N . GLU B 1 392 ? -19.719 27.953 6.574 1 87.38 392 GLU B N 1
ATOM 6485 C CA . GLU B 1 392 ? -19.984 29.031 5.613 1 87.38 392 GLU B CA 1
ATOM 6486 C C . GLU B 1 392 ? -18.953 29.016 4.484 1 87.38 392 GLU B C 1
ATOM 6488 O O . GLU B 1 392 ? -19.188 29.578 3.42 1 87.38 392 GLU B O 1
ATOM 6493 N N . LYS B 1 393 ? -17.906 28.391 4.812 1 90.38 393 LYS B N 1
ATOM 6494 C CA . LYS B 1 393 ? -16.859 28.344 3.789 1 90.38 393 LYS B CA 1
ATOM 6495 C C . LYS B 1 393 ? -17.281 27.453 2.617 1 90.38 393 LYS B C 1
ATOM 6497 O O . LYS B 1 393 ? -18.094 26.531 2.783 1 90.38 393 LYS B O 1
ATOM 6502 N N . LEU B 1 394 ? -16.688 27.703 1.504 1 90.81 394 LEU B N 1
ATOM 6503 C CA . LEU B 1 394 ? -17.016 26.953 0.285 1 90.81 394 LEU B CA 1
ATOM 6504 C C . LEU B 1 394 ? -16.484 25.531 0.36 1 90.81 394 LEU B C 1
ATOM 6506 O O . LEU B 1 394 ? -15.305 25.312 0.664 1 90.81 394 LEU B O 1
ATOM 6510 N N . PRO B 1 395 ? -17.375 24.578 0.088 1 96.25 395 PRO B N 1
ATOM 6511 C CA . PRO B 1 395 ? -16.797 23.234 -0.08 1 96.25 395 PRO B CA 1
ATOM 6512 C C . PRO B 1 395 ? -15.781 23.156 -1.215 1 96.25 395 PRO B C 1
ATOM 6514 O O . PRO B 1 395 ? -15.898 23.891 -2.201 1 96.25 395 PRO B O 1
ATOM 6517 N N . THR B 1 396 ? -14.805 22.344 -1.034 1 98.25 396 THR B N 1
ATOM 6518 C CA . THR B 1 396 ? -13.797 22.125 -2.07 1 98.25 396 THR B CA 1
ATOM 6519 C C . THR B 1 396 ? -14.133 20.891 -2.904 1 98.25 396 THR B C 1
ATOM 6521 O O . THR B 1 396 ? -14.375 19.812 -2.357 1 98.25 396 THR B O 1
ATOM 6524 N N . VAL B 1 397 ? -14.156 21.031 -4.23 1 98.5 397 VAL B N 1
ATOM 6525 C CA . VAL B 1 397 ? -14.445 19.922 -5.137 1 98.5 397 VAL B CA 1
ATOM 6526 C C . VAL B 1 397 ? -13.305 19.766 -6.141 1 98.5 397 VAL B C 1
ATOM 6528 O O . VAL B 1 397 ? -12.938 20.719 -6.828 1 98.5 397 VAL B O 1
ATOM 6531 N N . ALA B 1 398 ? -12.68 18.625 -6.129 1 98.75 398 ALA B N 1
ATOM 6532 C CA . ALA B 1 398 ? -11.727 18.25 -7.172 1 98.75 398 ALA B CA 1
ATOM 6533 C C . ALA B 1 398 ? -12.234 17.062 -7.988 1 98.75 398 ALA B C 1
ATOM 6535 O O . ALA B 1 398 ? -12.758 16.094 -7.43 1 98.75 398 ALA B O 1
ATOM 6536 N N . ALA B 1 399 ? -12.133 17.172 -9.273 1 98.75 399 ALA B N 1
ATOM 6537 C CA . ALA B 1 399 ? -12.57 16.109 -10.172 1 98.75 399 ALA B CA 1
ATOM 6538 C C . ALA B 1 399 ? -11.578 15.906 -11.312 1 98.75 399 ALA B C 1
ATOM 6540 O O . ALA B 1 399 ? -11.023 16.875 -11.844 1 98.75 399 ALA B O 1
ATOM 6541 N N . ILE B 1 400 ? -11.297 14.695 -11.57 1 98.12 400 ILE B N 1
ATOM 6542 C CA . ILE B 1 400 ? -10.438 14.328 -12.688 1 98.12 400 ILE B CA 1
ATOM 6543 C C . ILE B 1 400 ? -11.094 13.227 -13.508 1 98.12 400 ILE B C 1
ATOM 6545 O O . ILE B 1 400 ? -11.609 12.25 -12.953 1 98.12 400 ILE B O 1
ATOM 6549 N N . GLY B 1 401 ? -11.18 13.289 -14.812 1 97.81 401 GLY B N 1
ATOM 6550 C CA . GLY B 1 401 ? -11.781 12.32 -15.711 1 97.81 401 GLY B CA 1
ATOM 6551 C C . GLY B 1 401 ? -12.617 12.961 -16.812 1 97.81 401 GLY B C 1
ATOM 6552 O O . GLY B 1 401 ? -12.391 14.117 -17.172 1 97.81 401 GLY B O 1
ATOM 6553 N N . LYS B 1 402 ? -13.484 12.25 -17.531 1 97.62 402 LYS B N 1
ATOM 6554 C CA . LYS B 1 402 ? -14.453 12.797 -18.484 1 97.62 402 LYS B CA 1
ATOM 6555 C C . LYS B 1 402 ? -15.57 13.539 -17.75 1 97.62 402 LYS B C 1
ATOM 6557 O O . LYS B 1 402 ? -16.5 12.922 -17.234 1 97.62 402 LYS B O 1
ATOM 6562 N N . LEU B 1 403 ? -15.547 14.844 -17.766 1 98.38 403 LEU B N 1
ATOM 6563 C CA . LEU B 1 403 ? -16.312 15.641 -16.812 1 98.38 403 LEU B CA 1
ATOM 6564 C C . LEU B 1 403 ? -17.484 16.344 -17.516 1 98.38 403 LEU B C 1
ATOM 6566 O O . LEU B 1 403 ? -18.125 17.219 -16.922 1 98.38 403 LEU B O 1
ATOM 6570 N N . LYS B 1 404 ? -17.734 16.016 -18.719 1 97.44 404 LYS B N 1
ATOM 6571 C CA . LYS B 1 404 ? -18.797 16.672 -19.484 1 97.44 404 LYS B CA 1
ATOM 6572 C C . LYS B 1 404 ? -20.141 16.578 -18.766 1 97.44 404 LYS B C 1
ATOM 6574 O O . LYS B 1 404 ? -20.938 17.531 -18.812 1 97.44 404 LYS B O 1
ATOM 6579 N N . LYS B 1 405 ? -20.359 15.547 -18.062 1 97.44 405 LYS B N 1
ATOM 6580 C CA . LYS B 1 405 ? -21.656 15.312 -17.453 1 97.44 405 LYS B CA 1
ATOM 6581 C C . LYS B 1 405 ? -21.688 15.797 -16.016 1 97.44 405 LYS B C 1
ATOM 6583 O O . LYS B 1 405 ? -22.734 15.789 -15.367 1 97.44 405 LYS B O 1
ATOM 6588 N N . LEU B 1 406 ? -20.578 16.141 -15.43 1 98.31 406 LEU B N 1
ATOM 6589 C CA . LEU B 1 406 ? -20.5 16.562 -14.039 1 98.31 406 LEU B CA 1
ATOM 6590 C C . LEU B 1 406 ? -21.266 17.859 -13.82 1 98.31 406 LEU B C 1
ATOM 6592 O O . LEU B 1 406 ? -21.047 18.844 -14.516 1 98.31 406 LEU B O 1
ATOM 6596 N N . MET B 1 407 ? -22.125 17.891 -12.883 1 98.38 407 MET B N 1
ATOM 6597 C CA . MET B 1 407 ? -22.969 19.062 -12.617 1 98.38 407 MET B CA 1
ATOM 6598 C C . MET B 1 407 ? -22.109 20.25 -12.219 1 98.38 407 MET B C 1
ATOM 6600 O O . MET B 1 407 ? -20.969 20.094 -11.758 1 98.38 407 MET B O 1
ATOM 6604 N N . PRO B 1 408 ? -22.641 21.469 -12.359 1 98.12 408 PRO B N 1
ATOM 6605 C CA . PRO B 1 408 ? -21.891 22.672 -12.008 1 98.12 408 PRO B CA 1
ATOM 6606 C C . PRO B 1 408 ? -21.609 22.766 -10.508 1 98.12 408 PRO B C 1
ATOM 6608 O O . PRO B 1 408 ? -22.359 22.234 -9.695 1 98.12 408 PRO B O 1
ATOM 6611 N N . TYR B 1 409 ? -20.594 23.469 -10.242 1 97.69 409 TYR B N 1
ATOM 6612 C CA . TYR B 1 409 ? -20.125 23.641 -8.867 1 97.69 409 TYR B CA 1
ATOM 6613 C C . TYR B 1 409 ? -21.25 24.203 -7.984 1 97.69 409 TYR B C 1
ATOM 6615 O O . TYR B 1 409 ? -21.406 23.781 -6.84 1 97.69 409 TYR B O 1
ATOM 6623 N N . LYS B 1 410 ? -21.953 25.125 -8.492 1 96.75 410 LYS B N 1
ATOM 6624 C CA . LYS B 1 410 ? -23.016 25.766 -7.711 1 96.75 410 LYS B CA 1
ATOM 6625 C C . LYS B 1 410 ? -24.047 24.734 -7.262 1 96.75 410 LYS B C 1
ATOM 6627 O O . LYS B 1 410 ? -24.578 24.828 -6.152 1 96.75 410 LYS B O 1
ATOM 6632 N N . ASP B 1 411 ? -24.312 23.734 -8.102 1 97.44 411 ASP B N 1
ATOM 6633 C CA . ASP B 1 411 ? -25.281 22.703 -7.773 1 97.44 411 ASP B CA 1
ATOM 6634 C C . ASP B 1 411 ? -24.719 21.734 -6.73 1 97.44 411 ASP B C 1
ATOM 6636 O O . ASP B 1 411 ? -25.438 21.297 -5.832 1 97.44 411 ASP B O 1
ATOM 6640 N N . ILE B 1 412 ? -23.469 21.422 -6.852 1 97.38 412 ILE B N 1
ATOM 6641 C CA . ILE B 1 412 ? -22.828 20.562 -5.867 1 97.38 412 ILE B CA 1
ATOM 6642 C C . ILE B 1 412 ? -22.859 21.234 -4.496 1 97.38 412 ILE B C 1
ATOM 6644 O O . ILE B 1 412 ? -23.25 20.609 -3.502 1 97.38 412 ILE B O 1
ATOM 6648 N N . ARG B 1 413 ? -22.453 22.484 -4.477 1 94.94 413 ARG B N 1
ATOM 6649 C CA . ARG B 1 413 ? -22.422 23.234 -3.23 1 94.94 413 ARG B CA 1
ATOM 6650 C C . ARG B 1 413 ? -23.797 23.25 -2.57 1 94.94 413 ARG B C 1
ATOM 6652 O O . ARG B 1 413 ? -23.906 23.078 -1.354 1 94.94 413 ARG B O 1
ATOM 6659 N N . ALA B 1 414 ? -24.812 23.406 -3.361 1 94.56 414 ALA B N 1
ATOM 6660 C CA . ALA B 1 414 ? -26.172 23.484 -2.848 1 94.56 414 ALA B CA 1
ATOM 6661 C C . ALA B 1 414 ? -26.594 22.172 -2.221 1 94.56 414 ALA B C 1
ATOM 6663 O O . ALA B 1 414 ? -27.391 22.141 -1.273 1 94.56 414 ALA B O 1
ATOM 6664 N N . LYS B 1 415 ? -26.062 21.156 -2.66 1 95.06 415 LYS B N 1
ATOM 6665 C CA . LYS B 1 415 ? -26.438 19.828 -2.168 1 95.06 415 LYS B CA 1
ATOM 6666 C C . LYS B 1 415 ? -25.812 19.547 -0.808 1 95.06 415 LYS B C 1
ATOM 6668 O O . LYS B 1 415 ? -26.344 18.75 -0.024 1 95.06 415 LYS B O 1
ATOM 6673 N N . PHE B 1 416 ? -24.719 20.141 -0.538 1 93.38 416 PHE B N 1
ATOM 6674 C CA . PHE B 1 416 ? -24 19.828 0.699 1 93.38 416 PHE B CA 1
ATOM 6675 C C . PHE B 1 416 ? -24.219 20.922 1.731 1 93.38 416 PHE B C 1
ATOM 6677 O O . PHE B 1 416 ? -23.625 20.891 2.816 1 93.38 416 PHE B O 1
ATOM 6684 N N . THR B 1 417 ? -25.047 21.875 1.417 1 84.56 417 THR B N 1
ATOM 6685 C CA . THR B 1 417 ? -25.344 22.938 2.365 1 84.56 417 THR B CA 1
ATOM 6686 C C . THR B 1 417 ? -26.672 22.688 3.066 1 84.56 417 THR B C 1
ATOM 6688 O O . THR B 1 417 ? -27.641 22.266 2.438 1 84.56 417 THR B O 1
ATOM 6691 N N . LEU B 1 418 ? -26.688 22.719 4.379 1 80.56 418 LEU B N 1
ATOM 6692 C CA . LEU B 1 418 ? -27.922 22.547 5.148 1 80.56 418 LEU B CA 1
ATOM 6693 C C . LEU B 1 418 ? -28.781 23.797 5.105 1 80.56 418 LEU B C 1
ATOM 6695 O O . LEU B 1 418 ? -29.984 23.734 5.324 1 80.56 418 LEU B O 1
ATOM 6699 N N . TYR B 1 419 ? -28.203 25.109 4.832 1 64.06 419 TYR B N 1
ATOM 6700 C CA . TYR B 1 419 ? -29.047 26.297 4.801 1 64.06 419 TYR B CA 1
ATOM 6701 C C . TYR B 1 419 ? -29.078 26.906 3.398 1 64.06 419 TYR B C 1
ATOM 6703 O O . TYR B 1 419 ? -28.141 26.719 2.613 1 64.06 419 TYR B O 1
#